Protein AF-A0A9N9RZ96-F1 (afdb_monomer_lite)

Secondary structure (DSSP, 8-state):
-PPPPEEEEEEEE--TTS-HHHHHHHHHHHTTSS-HHHHHHHHHHHHHTT-GGGTTGGGT--SHHHHHHTS--SPEEEEEE-SSEEEEEEE---SGGGHHHHHHHHTT-SEEEEEEE-STTHHHHHHSTT-HHHHHHHHHHHHT--EEEEEEE-GGGSSSTT-HHHHHHHHHHHHHHHHHHT--GGGSEEEE--TTT-TTTSS--TT-TT---EEEEETTEEEEESSHHHHHHTPPPP---SSSPP-EE-S-EEEETTTEEEEBS---TT-EEEEETTTEEEEEEEEEETTEEES---TT---EEEESS--TTT--TT-EEEESSSS----EEEEEEEEEE-S-SS-EETT--PEEEETTEEEEEEEEEEEEEE-TTT--EEEES-SEE-TT-EEEEEEEESS------TTT-TTTSEEEEEETTEEEEEEEEEEEEEPP-----------------------------------------PPPPP---SSSTTHHHHS-HHHH-TTTPPPP-B-GGGEEEEEEEEE-SSEEEEEEEETTTTEEEEEEEEPS--HHHHHHHHHHHHHTTT-TTBPPEEEEEE-TTT--EEEEEE---PPPHHHHHHH--HHHHHHHHHHHHHHHHHHHHTTEE----SGGGEEEETTTTEEEE--GGG-EE--TT----SS-S-GGG--HHHHTT-----THHHHHHHHHHHHHHHTT-SSSS--SSHHHHHHHHHHHH-SHHHHHHHHHHTPPPPGGGGGT----PPPPGGGG--TTTGGG--HHHHHHHHHHS-SSGGGSPPHHHHHTSGGGHHHHTT-PPPP--------

Radius of gyration: 32.18 Å; chains: 1; bounding box: 103×77×94 Å

Sequence (823 aa):
MGKEKVHINIVVIGHVDSGKSTTTGHLIYKCGGIDKRTIEKFEKEAQEMGKGSFKYAWVLDKLKAERERGITIDIALWKFETAKYYVTIIDAPGHRDFIKNMITGTSQADCAVLIVAAGTGEFEAGISKNGQTREHALLAFTLGVKQLIVGVNKMDSTEPPYSESRFEEIKKEVSSYIKKIGYNPAAVAFVPISGWHGDNMLETSSKMPWFKGWAVERKEGKADGKCLIEALDAILPPSRPTDKPLRLPLQDVYKIGGIGTVPVGRVETGMVVVFAPVNLTTEVKSVEMHHEALQEAVPGDNVGFNVKNVSVKELRRGYVAGDTKNNPPKGAADFTAQVIVLNHPGQISNGYTPVLDCHTAHIACKFNEIKEKVDRRSGKSVEDNPKAIKSGDAAIVILVPTKPLCVESFQEFPPLGRFAVRDMRQTVAVGVIKAVSFKDASGGTAGTSNNNNNSNTVGNSYSSLFNNNSNINNSNIIKRRTMTLPSNARVYADVNSHKPREYWDYENYVVDWANQDDYQLVRKLGRGKYSEVFEAINVTNNEKCVVKILKPVKKKKIKREIKILENLRGGTNIITLLAVVKDPVSRTPALIFEHVNNTDFKQLYQTLTDYDIRFYLYELLKALDYCHSMGIMHRDVKPHNVMIDHENRKLRLIDWGLAEFYHPGQEYNVRVASRYFKGPELLVDYQMYDYSLDMWSLGCMLASMIFRKEPFFHGHDNYDQLVRIAKVLGTEELYAYLDKYNIELDPRFNDILSRHSRKRWERFVHSENQHLVSPEALDFLDKLLRYDHCARLTAREAMDHPYFAVIVNGQMPHAVGFKGNNQ

InterPro domains:
  IPR000719 Protein kinase domain [PF00069] (519-804)
  IPR000719 Protein kinase domain [PS50011] (519-804)
  IPR000719 Protein kinase domain [SM00220] (519-804)
  IPR000795 Translational (tr)-type GTP-binding domain [PF00009] (6-237)
  IPR000795 Translational (tr)-type GTP-binding domain [PR00315] (9-22)
  IPR000795 Translational (tr)-type GTP-binding domain [PR00315] (68-76)
  IPR000795 Translational (tr)-type GTP-binding domain [PR00315] (88-98)
  IPR000795 Translational (tr)-type GTP-binding domain [PR00315] (104-115)
  IPR000795 Translational (tr)-type GTP-binding domain [PR00315] (148-157)
  IPR000795 Translational (tr)-type GTP-binding domain [PS51722] (5-242)
  IPR004161 Translation elongation factor EFTu-like, domain 2 [PF03144] (264-320)
  IPR004539 Translation elongation factor EF1A, eukaryotic/archaeal [TIGR00483] (1-438)
  IPR008271 Serine/threonine-protein kinase, active site [PS00108] (632-644)
  IPR009000 Translation protein, beta-barrel domain superfamily [SSF50447] (238-329)
  IPR009001 Translation elongation factor EF1A/initiation factor IF2gamma, C-terminal [SSF50465] (333-436)
  IPR011009 Protein kinase-like domain superfamily [SSF56112] (490-805)
  IPR017441 Protein kinase, ATP binding site [PS00107] (525-548)
  IPR027417 P-loop containing nucleoside triphosphate hydrolase [G3DSA:3.40.50.300] (1-238)
  IPR027417 P-loop containing nucleoside triphosphate hydrolase [SSF52540] (3-261)
  IPR031157 Tr-type G domain, conserved site [PS00301] (61-76)

Foldseek 3Di:
DDPDAAAFEEEEAFAPPLCRQLLVLLLCVVLVQDDPVVLVVLCVVCVVVVNNLCSSSSVFPPDPCCSVVVWDQAWGWTWGDAPHYTYTYTYATNDLLRVLRVLQSLLLGLAYEYRAELADPRNCQQPDLNHCSLVSLLSSVLSPNQHYEYEHEPQCRYVVRVDPVSLVVSLVVVCVRNVVSPHNSLQYWYAYAYSRVGDQAPDHDPSNPVQPWTWHDDPVDIDIDHHPSSSVVVRDRDPFCQPAWDKWFFQAWDQDPPQGIKTKTFFAAQAWKAKPAQRDIWHWHWKAAPNHTDRGGTGSGTIIIGTPPDHSVSDDGQIIITGPVHPHFYWFQKFKKKKAFADDPDWAAFQDWFWKSANRDTFTKGQNFFAFWADPPPRHGPGGRDRTHAHGIITITMIGTPDTHTAAACVRPVRRQWIFTDDPSDGGMIIGTHGTDGDDDDDDDDDDDDDDDDDDDDDDDDDDDDDDDDDDDDDPPPPDLDDFAFDADPPLRCLVVPDDCQLAPLVPDDFDADDPVQKAFDAWPADDPFWTKTWIARNVVRAIKIKTWGHDDDSSLVSRLVSLLVLCAPAQQAWHFPGWHADPPVRTIITITHDAPFDQCVVVLLVDALLLLLLLLLSVLSRLVRSVNNQKAQQADASVQWGAPPVVRGIHGHDSSQMHRRHGPDFAQLPTYDQLQAALCSLLVNGNDDNLSNLSSSLQRLLCSLLVNVRPQDAPDSLSSVLSLCQAQWCPQVVVLCVVRVGDGDCVCVVRNDGHDHDQSCVSDDPSRVSNDDPQSSVLSVLSSGNNSNSHDRSVSSSVRPSNVCVVVVPDDDPPDPPDDDD

pLDDT: mean 84.2, std 17.77, range [22.06, 98.75]

Organism: NCBI:txid315576

Structure (mmCIF, N/CA/C/O backbone):
data_AF-A0A9N9RZ96-F1
#
_entry.id   AF-A0A9N9RZ96-F1
#
loop_
_atom_site.group_PDB
_atom_site.id
_atom_site.type_symbol
_atom_site.label_atom_id
_atom_site.label_alt_id
_atom_site.label_comp_id
_atom_site.label_asym_id
_atom_site.label_entity_id
_atom_site.label_seq_id
_atom_site.pdbx_PDB_ins_code
_atom_site.Cartn_x
_atom_site.Cartn_y
_atom_site.Cartn_z
_atom_site.occupancy
_atom_site.B_iso_or_equiv
_atom_site.auth_seq_id
_atom_site.auth_comp_id
_atom_site.auth_asym_id
_atom_site.auth_atom_id
_atom_site.pdbx_PDB_model_num
ATOM 1 N N . MET A 1 1 ? -38.636 6.011 26.121 1.00 37.31 1 MET A N 1
ATOM 2 C CA . MET A 1 1 ? -37.858 5.880 24.871 1.00 37.31 1 MET A CA 1
ATOM 3 C C . MET A 1 1 ? -36.997 7.125 24.740 1.00 37.31 1 MET A C 1
ATOM 5 O O . MET A 1 1 ? -37.556 8.214 24.712 1.00 37.31 1 MET A O 1
ATOM 9 N N . GLY A 1 2 ? -35.668 6.998 24.807 1.00 45.34 2 GLY A N 1
ATOM 10 C CA . GLY A 1 2 ? -34.775 8.144 24.600 1.00 45.34 2 GLY A CA 1
ATOM 11 C C . GLY A 1 2 ? -34.918 8.664 23.169 1.00 45.34 2 GLY A C 1
ATOM 12 O O . GLY A 1 2 ? -35.131 7.862 22.264 1.00 45.34 2 GLY A O 1
ATOM 13 N N . LYS A 1 3 ? -34.862 9.986 22.967 1.00 50.12 3 LYS A N 1
ATOM 14 C CA . LYS A 1 3 ? -34.848 10.570 21.617 1.00 50.12 3 LYS A CA 1
ATOM 15 C C . LYS A 1 3 ? -33.656 10.003 20.842 1.00 50.12 3 LYS A C 1
ATOM 17 O O . LYS A 1 3 ? -32.540 10.013 21.355 1.00 50.12 3 LYS A O 1
ATOM 22 N N . GLU A 1 4 ? -33.911 9.519 19.634 1.00 73.44 4 GLU A N 1
ATOM 23 C CA . GLU A 1 4 ? -32.893 9.016 18.715 1.00 73.44 4 GLU A CA 1
ATOM 24 C C . GLU A 1 4 ? -31.877 10.133 18.410 1.00 73.44 4 GLU A C 1
ATOM 26 O O . GLU A 1 4 ? -32.260 11.247 18.038 1.00 73.44 4 GLU A O 1
ATOM 31 N N . LYS A 1 5 ? -30.585 9.884 18.671 1.00 82.81 5 LYS A N 1
ATOM 32 C CA . LYS A 1 5 ? -29.517 10.879 18.474 1.00 82.81 5 LYS A CA 1
ATOM 33 C C . LYS A 1 5 ? -29.176 10.984 16.988 1.00 82.81 5 LYS A C 1
ATOM 35 O O . LYS A 1 5 ? -29.120 9.984 16.281 1.00 82.81 5 LYS A O 1
ATOM 40 N N . VAL A 1 6 ? -28.880 12.194 16.520 1.00 84.44 6 VAL A N 1
ATOM 41 C CA . VAL A 1 6 ? -28.515 12.429 15.113 1.00 84.44 6 VAL A CA 1
ATOM 42 C C . VAL A 1 6 ? -27.067 11.985 14.866 1.00 84.44 6 VAL A C 1
ATOM 44 O O . VAL A 1 6 ? -26.202 12.184 15.717 1.00 84.44 6 VAL A O 1
ATOM 47 N N . HIS A 1 7 ? -26.778 11.399 13.702 1.00 82.31 7 HIS A N 1
ATOM 48 C CA . HIS A 1 7 ? -25.416 11.012 13.326 1.00 82.31 7 HIS A CA 1
ATOM 49 C C . HIS A 1 7 ? -24.663 12.156 12.627 1.00 82.31 7 HIS A C 1
ATOM 51 O O . HIS A 1 7 ? -25.173 12.735 11.660 1.00 82.31 7 HIS A O 1
ATOM 57 N N . ILE A 1 8 ? -23.437 12.450 13.073 1.00 86.38 8 ILE A N 1
ATOM 58 C CA . ILE A 1 8 ? -22.544 13.452 12.470 1.00 86.38 8 ILE A CA 1
ATOM 59 C C . ILE A 1 8 ? -21.137 12.896 12.223 1.00 86.38 8 ILE A C 1
ATOM 61 O O . ILE A 1 8 ? -20.602 12.117 13.014 1.00 86.38 8 ILE A O 1
ATOM 65 N N . ASN A 1 9 ? -20.519 13.346 11.133 1.00 84.75 9 ASN A N 1
ATOM 66 C CA . ASN A 1 9 ? -19.147 13.011 10.763 1.00 84.75 9 ASN A CA 1
ATOM 67 C C . ASN A 1 9 ? -18.212 14.183 11.079 1.00 84.75 9 ASN A C 1
ATOM 69 O O . ASN A 1 9 ? -18.444 15.310 10.636 1.00 84.75 9 ASN A O 1
ATOM 73 N N . ILE A 1 10 ? -17.131 13.928 11.810 1.00 90.69 10 ILE A N 1
ATOM 74 C CA . ILE A 1 10 ? -16.175 14.958 12.228 1.00 90.69 10 ILE A CA 1
ATOM 75 C C . ILE A 1 10 ? -14.785 14.594 11.741 1.00 90.69 10 ILE A C 1
ATOM 77 O O . ILE A 1 10 ? -14.321 13.488 11.988 1.00 90.69 10 ILE A O 1
ATOM 81 N N . VAL A 1 11 ? -14.092 15.533 11.100 1.00 91.19 11 VAL A N 1
ATOM 82 C CA . VAL A 1 11 ? -12.687 15.351 10.714 1.00 91.19 11 VAL A CA 1
ATOM 83 C C . VAL A 1 11 ? -11.757 16.152 11.611 1.00 91.19 11 VAL A C 1
ATOM 85 O O . VAL A 1 11 ? -11.972 17.345 11.830 1.00 91.19 11 VAL A O 1
ATOM 88 N N . VAL A 1 12 ? -10.707 15.511 12.120 1.00 93.00 12 VAL A N 1
ATOM 89 C CA . VAL A 1 12 ? -9.688 16.168 12.947 1.00 93.00 12 VAL A CA 1
ATOM 90 C C . VAL A 1 12 ? -8.495 16.524 12.076 1.00 93.00 12 VAL A C 1
ATOM 92 O O . VAL A 1 12 ? -7.891 15.665 11.439 1.00 93.00 12 VAL A O 1
ATOM 95 N N . ILE A 1 13 ? -8.166 17.811 12.022 1.00 93.75 13 ILE A N 1
ATOM 96 C CA . ILE A 1 13 ? -7.173 18.375 11.106 1.00 93.75 13 ILE A CA 1
ATOM 97 C C . ILE A 1 13 ? -6.188 19.278 11.852 1.00 93.75 13 ILE A C 1
ATOM 99 O O . ILE A 1 13 ? -6.473 19.782 12.931 1.00 93.75 13 ILE A O 1
ATOM 103 N N . GLY A 1 14 ? -4.998 19.484 11.289 1.00 91.06 14 GLY A N 1
ATOM 104 C CA . GLY A 1 14 ? -3.945 20.299 11.918 1.00 91.06 14 GLY A CA 1
ATOM 105 C C . GLY A 1 14 ? -2.531 19.837 11.572 1.00 91.06 14 GLY A C 1
ATOM 106 O O . GLY A 1 14 ? -2.356 18.768 10.979 1.00 91.06 14 GLY A O 1
ATOM 107 N N . HIS A 1 15 ? -1.528 20.643 11.927 1.00 90.00 15 HIS A N 1
ATOM 108 C CA . HIS A 1 15 ? -0.119 20.369 11.624 1.00 90.00 15 HIS A CA 1
ATOM 109 C C . HIS A 1 15 ? 0.390 19.043 12.215 1.00 90.00 15 HIS A C 1
ATOM 111 O O . HIS A 1 15 ? -0.211 18.489 13.139 1.00 90.00 15 HIS A O 1
ATOM 117 N N . VAL A 1 16 ? 1.480 18.499 11.665 1.00 85.06 16 VAL A N 1
ATOM 118 C CA . VAL A 1 16 ? 2.241 17.422 12.322 1.00 85.06 16 VAL A CA 1
ATOM 119 C C . VAL A 1 16 ? 2.609 17.874 13.741 1.00 85.06 16 VAL A C 1
ATOM 121 O O . VAL A 1 16 ? 2.807 19.060 13.984 1.00 85.06 16 VAL A O 1
ATOM 124 N N . ASP A 1 17 ? 2.560 16.939 14.686 1.00 84.56 17 ASP A N 1
ATOM 125 C CA . ASP A 1 17 ? 2.824 17.156 16.115 1.00 84.56 17 ASP A CA 1
ATOM 126 C C . ASP A 1 17 ? 1.888 18.119 16.859 1.00 84.56 17 ASP A C 1
ATOM 128 O O . ASP A 1 17 ? 2.054 18.311 18.061 1.00 84.56 17 ASP A O 1
ATOM 132 N N . SER A 1 18 ? 0.813 18.622 16.232 1.00 90.75 18 SER A N 1
ATOM 133 C CA . SER A 1 18 ? -0.186 19.440 16.942 1.00 90.75 18 SER A CA 1
ATOM 134 C C . SER A 1 18 ? -1.001 18.665 17.989 1.00 90.75 18 SER A C 1
ATOM 136 O O . SER A 1 18 ? -1.739 19.256 18.774 1.00 90.75 18 SER A O 1
ATOM 138 N N . GLY A 1 19 ? -0.863 17.336 18.023 1.00 90.00 19 GLY A N 1
ATOM 139 C CA . GLY A 1 19 ? -1.519 16.455 18.990 1.00 90.00 19 GLY A CA 1
ATOM 140 C C . GLY A 1 19 ? -2.906 15.956 18.574 1.00 90.00 19 GLY A C 1
ATOM 141 O O . GLY A 1 19 ? -3.655 15.521 19.440 1.00 90.00 19 GLY A O 1
ATOM 142 N N . LYS A 1 20 ? -3.250 15.982 17.275 1.00 90.69 20 LYS A N 1
ATOM 143 C CA . LYS A 1 20 ? -4.533 15.479 16.728 1.00 90.69 20 LYS A CA 1
ATOM 144 C C . LYS A 1 20 ? -4.932 14.103 17.265 1.00 90.69 20 LYS A C 1
ATOM 146 O O . LYS A 1 20 ? -5.999 13.967 17.862 1.00 90.69 20 LYS A O 1
ATOM 151 N N . SER A 1 21 ? -4.063 13.109 17.087 1.00 88.19 21 SER A N 1
ATOM 152 C CA . SER A 1 21 ? -4.356 11.723 17.453 1.00 88.19 21 SER A CA 1
ATOM 153 C C . SER A 1 21 ? -4.413 11.533 18.969 1.00 88.19 21 SER A C 1
ATOM 155 O O . SER A 1 21 ? -5.262 10.803 19.465 1.00 88.19 21 SER A O 1
ATOM 157 N N . THR A 1 22 ? -3.588 12.259 19.729 1.00 89.62 22 THR A N 1
ATOM 158 C CA . THR A 1 22 ? -3.653 12.270 21.199 1.00 89.62 22 THR A CA 1
ATOM 159 C C . THR A 1 22 ? -4.991 12.822 21.690 1.00 89.62 22 THR A C 1
ATOM 161 O O . THR A 1 22 ? -5.667 12.171 22.480 1.00 89.62 22 THR A O 1
ATOM 164 N N . THR A 1 23 ? -5.404 13.987 21.184 1.00 90.94 23 THR A N 1
ATOM 165 C CA . THR A 1 23 ? -6.684 14.628 21.520 1.00 90.94 23 THR A CA 1
ATOM 166 C C . THR A 1 23 ? -7.866 13.726 21.161 1.00 90.94 23 THR A C 1
ATOM 168 O O . THR A 1 23 ? -8.771 13.531 21.969 1.00 90.94 23 THR A O 1
ATOM 171 N N . THR A 1 24 ? -7.833 13.124 19.973 1.00 89.50 24 THR A N 1
ATOM 172 C CA . THR A 1 24 ? -8.891 12.240 19.471 1.00 89.50 24 THR A CA 1
ATOM 173 C C . THR A 1 24 ? -8.975 10.938 20.269 1.00 89.50 24 THR A C 1
ATOM 175 O O . THR A 1 24 ? -10.058 10.551 20.701 1.00 89.50 24 THR A O 1
ATOM 178 N N . GLY A 1 25 ? -7.841 10.287 20.541 1.00 87.44 25 GLY A N 1
ATOM 179 C CA . GLY A 1 25 ? -7.793 9.068 21.346 1.00 87.44 25 GLY A CA 1
ATOM 180 C C . GLY A 1 25 ? -8.259 9.297 22.784 1.00 87.44 25 GLY A C 1
ATOM 181 O O . GLY A 1 25 ? -8.967 8.459 23.341 1.00 87.44 25 GLY A O 1
ATOM 182 N N . HIS A 1 26 ? -7.940 10.459 23.363 1.00 87.69 26 HIS A N 1
ATOM 183 C CA . HIS A 1 26 ? -8.426 10.839 24.689 1.00 87.69 26 HIS A CA 1
ATOM 184 C C . HIS A 1 26 ? -9.953 11.027 24.693 1.00 87.69 26 HIS A C 1
ATOM 186 O O . HIS A 1 26 ? -10.625 10.491 25.575 1.00 87.69 26 HIS A O 1
ATOM 192 N N . LEU A 1 27 ? -10.522 11.723 23.696 1.00 87.00 27 LEU A N 1
ATOM 193 C CA . LEU A 1 27 ? -11.981 11.868 23.564 1.00 87.00 27 LEU A CA 1
ATOM 194 C C . LEU A 1 27 ? -12.676 10.510 23.483 1.00 87.00 27 LEU A C 1
ATOM 196 O O . LEU A 1 27 ? -13.616 10.269 24.236 1.00 87.00 27 LEU A O 1
ATOM 200 N N . ILE A 1 28 ? -12.188 9.615 22.621 1.00 85.38 28 ILE A N 1
ATOM 201 C CA . ILE A 1 28 ? -12.777 8.282 22.438 1.00 85.38 28 ILE A CA 1
ATOM 202 C C . ILE A 1 28 ? -12.729 7.487 23.745 1.00 85.38 28 ILE A C 1
ATOM 204 O O . ILE A 1 28 ? -13.731 6.885 24.128 1.00 85.38 28 ILE A O 1
ATOM 208 N N . TYR A 1 29 ? -11.594 7.513 24.450 1.00 82.94 29 TYR A N 1
ATOM 209 C CA . TYR A 1 29 ? -11.457 6.836 25.737 1.00 82.94 29 TYR A CA 1
ATOM 210 C C . TYR A 1 29 ? -12.488 7.332 26.751 1.00 82.94 29 TYR A C 1
ATOM 212 O O . TYR A 1 29 ? -13.222 6.547 27.348 1.00 82.94 29 TYR A O 1
ATOM 220 N N . LYS A 1 30 ? -12.553 8.651 26.941 1.00 80.50 30 LYS A N 1
ATOM 221 C CA . LYS A 1 30 ? -13.395 9.259 27.973 1.00 80.50 30 LYS A CA 1
ATOM 222 C C . LYS A 1 30 ? -14.884 9.185 27.652 1.00 80.50 30 LYS A C 1
ATOM 224 O O . LYS A 1 30 ? -15.681 9.091 28.576 1.00 80.50 30 LYS A O 1
ATOM 229 N N . CYS A 1 31 ? -15.252 9.165 26.373 1.00 79.75 31 CYS A N 1
ATOM 230 C CA . CYS A 1 31 ? -16.637 8.996 25.934 1.00 79.75 31 CYS A CA 1
ATOM 231 C C . CYS A 1 31 ? -17.066 7.517 25.852 1.00 79.75 31 CYS A C 1
ATOM 233 O O . CYS A 1 31 ? -18.106 7.218 25.274 1.00 79.75 31 CYS A O 1
ATOM 235 N N . GLY A 1 32 ? -16.272 6.585 26.398 1.00 69.06 32 GLY A N 1
ATOM 236 C CA . GLY A 1 32 ? -16.632 5.166 26.486 1.00 69.06 32 GLY A CA 1
ATOM 237 C C . GLY A 1 32 ? -16.564 4.399 25.163 1.00 69.06 32 GLY A C 1
ATOM 238 O O . GLY A 1 32 ? -17.077 3.288 25.084 1.00 69.06 32 GLY A O 1
ATOM 239 N N . GLY A 1 33 ? -15.920 4.952 24.130 1.00 67.69 33 GLY A N 1
ATOM 240 C CA . GLY A 1 33 ? -15.777 4.289 22.829 1.00 67.69 33 GLY A CA 1
ATOM 241 C C . GLY A 1 33 ? -14.786 3.118 22.830 1.00 67.69 33 GLY A C 1
ATOM 242 O O . GLY A 1 33 ? -14.727 2.372 21.854 1.00 67.69 33 GLY A O 1
ATOM 243 N N . ILE A 1 34 ? -13.991 2.957 23.898 1.00 71.38 34 ILE A N 1
ATOM 244 C CA . ILE A 1 34 ? -13.001 1.881 24.068 1.00 71.38 34 ILE A CA 1
ATOM 245 C C . ILE A 1 34 ? -13.025 1.372 25.508 1.00 71.38 34 ILE A C 1
ATOM 247 O O . ILE A 1 34 ? -13.044 2.157 26.456 1.00 71.38 34 ILE A O 1
ATOM 251 N N . ASP A 1 35 ? -12.977 0.049 25.669 1.00 73.62 35 ASP A N 1
ATOM 252 C CA . ASP A 1 35 ? -12.912 -0.588 26.977 1.00 73.62 35 ASP A CA 1
ATOM 253 C C . ASP A 1 35 ? -11.555 -0.354 27.668 1.00 73.62 35 ASP A C 1
ATOM 255 O O . ASP A 1 35 ? -10.492 -0.270 27.045 1.00 73.62 35 ASP A O 1
ATOM 259 N N . LYS A 1 36 ? -11.585 -0.279 29.000 1.00 73.62 36 LYS A N 1
ATOM 260 C CA . LYS A 1 36 ? -10.412 0.047 29.821 1.00 73.62 36 LYS A CA 1
ATOM 261 C C . LYS A 1 36 ? -9.241 -0.933 29.624 1.00 73.62 36 LYS A C 1
ATOM 263 O O . LYS A 1 36 ? -8.088 -0.509 29.599 1.00 73.62 36 LYS A O 1
ATOM 268 N N . ARG A 1 37 ? -9.529 -2.222 29.408 1.00 77.44 37 ARG A N 1
ATOM 269 C CA . ARG A 1 37 ? -8.522 -3.283 29.232 1.00 77.44 37 ARG A CA 1
ATOM 270 C C . ARG A 1 37 ? -7.747 -3.118 27.921 1.00 77.44 37 ARG A C 1
ATOM 272 O O . ARG A 1 37 ? -6.540 -3.356 27.880 1.00 77.44 37 ARG A O 1
ATOM 279 N N . THR A 1 38 ? -8.419 -2.690 26.856 1.00 73.06 38 THR A N 1
ATOM 280 C CA . THR A 1 38 ? -7.786 -2.401 25.563 1.00 73.06 38 THR A CA 1
ATOM 281 C C . THR A 1 38 ? -6.798 -1.234 25.656 1.00 73.06 38 THR A C 1
ATOM 283 O O . THR A 1 38 ? -5.728 -1.290 25.049 1.00 73.06 38 THR A O 1
ATOM 286 N N . ILE A 1 39 ? -7.090 -0.209 26.460 1.00 72.94 39 ILE A N 1
ATOM 287 C CA . ILE A 1 39 ? -6.170 0.923 26.661 1.00 72.94 39 ILE A CA 1
ATOM 288 C C . ILE A 1 39 ? -4.969 0.549 27.520 1.00 72.94 39 ILE A C 1
ATOM 290 O O . ILE A 1 39 ? -3.851 0.898 27.151 1.00 72.94 39 ILE A O 1
ATOM 294 N N . GLU A 1 40 ? -5.165 -0.213 28.595 1.00 77.12 40 GLU A N 1
ATOM 295 C CA . GLU A 1 40 ? -4.058 -0.722 29.419 1.00 77.12 40 GLU A CA 1
ATOM 296 C C . GLU A 1 40 ? -3.083 -1.568 28.582 1.00 77.12 40 GLU A C 1
ATOM 298 O O . GLU A 1 40 ? -1.862 -1.462 28.722 1.00 77.12 40 GLU A O 1
ATOM 303 N N . LYS A 1 41 ? -3.611 -2.353 27.634 1.00 79.50 41 LYS A N 1
ATOM 304 C CA . LYS A 1 41 ? -2.796 -3.086 26.659 1.00 79.50 41 LYS A CA 1
ATOM 305 C C . LYS A 1 41 ? -1.980 -2.145 25.765 1.00 79.50 41 LYS A C 1
ATOM 307 O O . LYS A 1 41 ? -0.783 -2.369 25.600 1.00 79.50 41 LYS A O 1
ATOM 312 N N . PHE A 1 42 ? -2.594 -1.112 25.186 1.00 75.56 42 PHE A N 1
ATOM 313 C CA . PHE A 1 42 ? -1.879 -0.170 24.315 1.00 75.56 42 PHE A CA 1
ATOM 314 C C . PHE A 1 42 ? -0.869 0.697 25.068 1.00 75.56 42 PHE A C 1
ATOM 316 O O . PHE A 1 42 ? 0.182 1.011 24.516 1.00 75.56 42 PHE A O 1
ATOM 323 N N . GLU A 1 43 ? -1.144 1.044 26.324 1.00 72.56 43 GLU A N 1
ATOM 324 C CA . GLU A 1 43 ? -0.203 1.753 27.191 1.00 72.56 43 GLU A CA 1
ATOM 325 C C . GLU A 1 43 ? 1.047 0.905 27.450 1.00 72.56 43 GLU A C 1
ATOM 327 O O . GLU A 1 43 ? 2.165 1.392 27.267 1.00 72.56 43 GLU A O 1
ATOM 332 N N . LYS A 1 44 ? 0.865 -0.388 27.752 1.00 77.50 44 LYS A N 1
ATOM 333 C CA . LYS A 1 44 ? 1.974 -1.333 27.915 1.00 77.50 44 LYS A CA 1
ATOM 334 C C . LYS A 1 44 ? 2.787 -1.499 26.625 1.00 77.50 44 LYS A C 1
ATOM 336 O O . LYS A 1 44 ? 4.008 -1.374 26.661 1.00 77.50 44 LYS A O 1
ATOM 341 N N . GLU A 1 45 ? 2.128 -1.704 25.481 1.00 73.50 45 GLU A N 1
ATOM 342 C CA . GLU A 1 45 ? 2.806 -1.829 24.177 1.00 73.50 45 GLU A CA 1
ATOM 343 C C . GLU A 1 45 ? 3.587 -0.552 23.797 1.00 73.50 45 GLU A C 1
ATOM 345 O O . GLU A 1 45 ? 4.708 -0.630 23.287 1.00 73.50 45 GLU A O 1
ATOM 350 N N . ALA A 1 46 ? 3.024 0.633 24.058 1.00 70.38 46 ALA A N 1
ATOM 351 C CA . ALA A 1 46 ? 3.683 1.908 23.783 1.00 70.38 46 ALA A CA 1
ATOM 352 C C . ALA A 1 46 ? 4.914 2.123 24.680 1.00 70.38 46 ALA A C 1
ATOM 354 O O . ALA A 1 46 ? 5.936 2.641 24.217 1.00 70.38 46 ALA A O 1
ATOM 355 N N . GLN A 1 47 ? 4.838 1.703 25.946 1.00 73.81 47 GLN A N 1
ATOM 356 C CA . GLN A 1 47 ? 5.943 1.787 26.900 1.00 73.81 47 GLN A CA 1
ATOM 357 C C . GLN A 1 47 ? 7.082 0.819 26.549 1.00 73.81 47 GLN A C 1
ATOM 359 O O . GLN A 1 47 ? 8.241 1.232 26.546 1.00 73.81 47 GLN A O 1
ATOM 364 N N . GLU A 1 48 ? 6.766 -0.421 26.161 1.00 74.44 48 GLU A N 1
ATOM 365 C CA . GLU A 1 48 ? 7.746 -1.420 25.698 1.00 74.44 48 GLU A CA 1
ATOM 366 C C . GLU A 1 48 ? 8.512 -0.963 24.442 1.00 74.44 48 GLU A C 1
ATOM 368 O O . GLU A 1 48 ? 9.670 -1.328 24.247 1.00 74.44 48 GLU A O 1
ATOM 373 N N . MET A 1 49 ? 7.900 -0.118 23.606 1.00 60.62 49 MET A N 1
ATOM 374 C CA . MET A 1 49 ? 8.535 0.473 22.420 1.00 60.62 49 MET A CA 1
ATOM 375 C C . MET A 1 49 ? 9.244 1.815 22.683 1.00 60.62 49 MET A C 1
ATOM 377 O O . MET A 1 49 ? 9.638 2.491 21.731 1.00 60.62 49 MET A O 1
ATOM 381 N N . GLY A 1 50 ? 9.398 2.227 23.947 1.00 66.00 50 GLY A N 1
ATOM 382 C CA . GLY A 1 50 ? 10.063 3.483 24.319 1.00 66.00 50 GLY A CA 1
ATOM 383 C C . GLY A 1 50 ? 9.273 4.748 23.952 1.00 66.00 50 GLY A C 1
ATOM 384 O O . GLY A 1 50 ? 9.838 5.837 23.912 1.00 66.00 50 GLY A O 1
ATOM 385 N N . LYS A 1 51 ? 7.968 4.620 23.675 1.00 63.97 51 LYS A N 1
ATOM 386 C CA . LYS A 1 51 ? 7.063 5.700 23.238 1.00 63.97 51 LYS A CA 1
ATOM 387 C C . LYS A 1 51 ? 5.881 5.887 24.194 1.00 63.97 51 LYS A C 1
ATOM 389 O O . LYS A 1 51 ? 4.750 6.107 23.763 1.00 63.97 51 LYS A O 1
ATOM 394 N N . GLY A 1 52 ? 6.133 5.826 25.503 1.00 59.66 52 GLY A N 1
ATOM 395 C CA . GLY A 1 52 ? 5.091 5.934 26.537 1.00 59.66 52 GLY A CA 1
ATOM 396 C C . GLY A 1 52 ? 4.242 7.216 26.460 1.00 59.66 52 GLY A C 1
ATOM 397 O O . GLY A 1 52 ? 3.068 7.199 26.824 1.00 59.66 52 GLY A O 1
ATOM 398 N N . SER A 1 53 ? 4.780 8.305 25.897 1.00 61.09 53 SER A N 1
ATOM 399 C CA . SER A 1 53 ? 4.068 9.572 25.658 1.00 61.09 53 SER A CA 1
ATOM 400 C C . SER A 1 53 ? 3.000 9.520 24.548 1.00 61.09 53 SER A C 1
ATOM 402 O O . SER A 1 53 ? 2.353 10.527 24.278 1.00 61.09 53 SER A O 1
ATOM 404 N N . PHE A 1 54 ? 2.777 8.368 23.902 1.00 62.47 54 PHE A N 1
ATOM 405 C CA . PHE A 1 54 ? 1.853 8.224 22.766 1.00 62.47 54 PHE A CA 1
ATOM 406 C C . PHE A 1 54 ? 0.640 7.325 23.043 1.00 62.47 54 PHE A C 1
ATOM 408 O O . PHE A 1 54 ? -0.081 6.980 22.107 1.00 62.47 54 PHE A O 1
ATOM 415 N N . LYS A 1 55 ? 0.363 6.959 24.302 1.00 73.00 55 LYS A N 1
ATOM 416 C CA . LYS A 1 55 ? -0.683 5.970 24.642 1.00 73.00 55 LYS A CA 1
ATOM 417 C C . LYS A 1 55 ? -2.060 6.238 24.016 1.00 73.00 55 LYS A C 1
ATOM 419 O O . LYS A 1 55 ? -2.712 5.309 23.554 1.00 73.00 55 LYS A O 1
ATOM 424 N N . TYR A 1 56 ? -2.479 7.504 23.933 1.00 75.94 56 TYR A N 1
ATOM 425 C CA . TYR A 1 56 ? -3.752 7.875 23.306 1.00 75.94 56 TYR A CA 1
ATOM 426 C C . TYR A 1 56 ? -3.677 7.927 21.776 1.00 75.94 56 TYR A C 1
ATOM 428 O O . TYR A 1 56 ? -4.652 7.592 21.119 1.00 75.94 56 TYR A O 1
ATOM 436 N N . ALA A 1 57 ? -2.533 8.279 21.183 1.00 71.06 57 ALA A N 1
ATOM 437 C CA . ALA A 1 57 ? -2.364 8.236 19.727 1.00 71.06 57 ALA A CA 1
ATOM 438 C C . ALA A 1 57 ? -2.364 6.789 19.195 1.00 71.06 57 ALA A C 1
ATOM 440 O O . ALA A 1 57 ? -2.920 6.505 18.137 1.00 71.06 57 ALA A O 1
ATOM 441 N N . TRP A 1 58 ? -1.842 5.846 19.985 1.00 73.25 58 TRP A N 1
ATOM 442 C CA . TRP A 1 58 ? -1.804 4.412 19.669 1.00 73.25 58 TRP A CA 1
ATOM 443 C C . TRP A 1 58 ? -3.171 3.747 19.504 1.00 73.25 58 TRP A C 1
ATOM 445 O O . TRP A 1 58 ? -3.275 2.713 18.840 1.00 73.25 58 TRP A O 1
ATOM 455 N N . VAL A 1 59 ? -4.210 4.347 20.086 1.00 70.44 59 VAL A N 1
ATOM 456 C CA . VAL A 1 59 ? -5.604 3.960 19.856 1.00 70.44 59 VAL A CA 1
ATOM 457 C C . VAL A 1 59 ? -5.961 4.074 18.370 1.00 70.44 59 VAL A C 1
ATOM 459 O O . VAL A 1 59 ? -6.660 3.218 17.828 1.00 70.44 59 VAL A O 1
ATOM 462 N N . LEU A 1 60 ? -5.475 5.123 17.709 1.00 66.62 60 LEU A N 1
ATOM 463 C CA . LEU A 1 60 ? -5.826 5.468 16.333 1.00 66.62 60 LEU A CA 1
ATOM 464 C C . LEU A 1 60 ? -4.836 4.871 15.333 1.00 66.62 60 LEU A C 1
ATOM 466 O O . LEU A 1 60 ? -5.255 4.352 14.298 1.00 66.62 60 LEU A O 1
ATOM 470 N N . ASP A 1 61 ? -3.550 4.862 15.685 1.00 69.19 61 ASP A N 1
ATOM 471 C CA . ASP A 1 61 ? -2.467 4.365 14.840 1.00 69.19 61 ASP A CA 1
ATOM 472 C C . ASP A 1 61 ? -2.476 2.827 14.780 1.00 69.19 61 ASP A C 1
ATOM 474 O O . ASP A 1 61 ? -1.922 2.126 15.638 1.00 69.19 61 ASP A O 1
ATOM 478 N N . LYS A 1 62 ? -3.114 2.263 13.749 1.00 65.06 62 LYS A N 1
ATOM 479 C CA . LYS A 1 62 ? -3.190 0.804 13.532 1.00 65.06 62 LYS A CA 1
ATOM 480 C C . LYS A 1 62 ? -2.052 0.286 12.652 1.00 65.06 62 LYS A C 1
ATOM 482 O O . LYS A 1 62 ? -1.712 -0.901 12.725 1.00 65.06 62 LYS A O 1
ATOM 487 N N . LEU A 1 63 ? -1.441 1.132 11.819 1.00 55.56 63 LEU A N 1
ATOM 488 C CA . LEU A 1 63 ? -0.378 0.707 10.911 1.00 55.56 63 LEU A CA 1
ATOM 489 C C . LEU A 1 63 ? 0.979 0.662 11.621 1.00 55.56 63 LEU A C 1
ATOM 491 O O . LEU A 1 63 ? 1.362 1.559 12.367 1.00 55.56 63 LEU A O 1
ATOM 495 N N . LYS A 1 64 ? 1.785 -0.364 11.312 1.00 49.25 64 LYS A N 1
ATOM 496 C CA . LYS A 1 64 ? 3.150 -0.495 11.860 1.00 49.25 64 LYS A CA 1
ATOM 497 C C . LYS A 1 64 ? 4.009 0.741 11.549 1.00 49.25 64 LYS A C 1
ATOM 499 O O . LYS A 1 64 ? 4.755 1.190 12.406 1.00 49.25 64 LYS A O 1
ATOM 504 N N . ALA A 1 65 ? 3.865 1.296 10.344 1.00 52.59 65 ALA A N 1
ATOM 505 C CA . ALA A 1 65 ? 4.593 2.489 9.922 1.00 52.59 65 ALA A CA 1
ATOM 506 C C . ALA A 1 65 ? 4.158 3.758 10.680 1.00 52.59 65 ALA A C 1
ATOM 508 O O . ALA A 1 65 ? 4.999 4.628 10.885 1.00 52.59 65 ALA A O 1
ATOM 509 N N . GLU A 1 66 ? 2.896 3.845 11.123 1.00 63.41 66 GLU A N 1
ATOM 510 C CA . GLU A 1 66 ? 2.411 4.941 11.978 1.00 63.41 66 GLU A CA 1
ATOM 511 C C . GLU A 1 66 ? 3.060 4.848 13.357 1.00 63.41 66 GLU A C 1
ATOM 513 O O . GLU A 1 66 ? 3.729 5.781 13.793 1.00 63.41 66 GLU A O 1
ATOM 518 N N . ARG A 1 67 ? 3.001 3.661 13.980 1.00 67.75 67 ARG A N 1
ATOM 519 C CA . ARG A 1 67 ? 3.586 3.402 15.307 1.00 67.75 67 ARG A CA 1
ATOM 520 C C . ARG A 1 67 ? 5.109 3.573 15.335 1.00 67.75 67 ARG A C 1
ATOM 522 O O . ARG A 1 67 ? 5.660 4.154 16.271 1.00 67.75 67 ARG A O 1
ATOM 529 N N . GLU A 1 68 ? 5.813 3.113 14.299 1.00 63.78 68 GLU A N 1
ATOM 530 C CA . GLU A 1 68 ? 7.274 3.247 14.180 1.00 63.78 68 GLU A CA 1
ATOM 531 C C . GLU A 1 68 ? 7.707 4.702 13.977 1.00 63.78 68 GLU A C 1
ATOM 533 O O . GLU A 1 68 ? 8.664 5.145 14.610 1.00 63.78 68 GLU A O 1
ATOM 538 N N . ARG A 1 69 ? 6.987 5.471 13.154 1.00 65.38 69 ARG A N 1
ATOM 539 C CA . ARG A 1 69 ? 7.356 6.859 12.829 1.00 65.38 69 ARG A CA 1
ATOM 540 C C . ARG A 1 69 ? 6.746 7.903 13.764 1.00 65.38 69 ARG A C 1
ATOM 542 O O . ARG A 1 69 ? 7.251 9.013 13.799 1.00 65.38 69 ARG A O 1
ATOM 549 N N . GLY A 1 70 ? 5.715 7.551 14.535 1.00 64.38 70 GLY A N 1
ATOM 550 C CA . GLY A 1 70 ? 4.982 8.486 15.397 1.00 64.38 70 GLY A CA 1
ATOM 551 C C . GLY A 1 70 ? 4.137 9.505 14.624 1.00 64.38 70 GLY A C 1
ATOM 552 O O . GLY A 1 70 ? 3.886 10.587 15.138 1.00 64.38 70 GLY A O 1
ATOM 553 N N . ILE A 1 71 ? 3.739 9.187 13.386 1.00 73.25 71 ILE A N 1
ATOM 554 C CA . ILE A 1 71 ? 2.908 10.054 12.538 1.00 73.25 71 ILE A CA 1
ATOM 555 C C . ILE A 1 71 ? 1.734 9.257 11.971 1.00 73.25 71 ILE A C 1
ATOM 557 O O . ILE A 1 71 ? 1.928 8.138 11.502 1.00 73.25 71 ILE A O 1
ATOM 561 N N . THR A 1 72 ? 0.548 9.857 11.933 1.00 65.69 72 THR A N 1
ATOM 562 C CA . THR A 1 72 ? -0.645 9.292 11.284 1.00 65.69 72 THR A CA 1
ATOM 563 C C . THR A 1 72 ? -0.454 9.256 9.761 1.00 65.69 72 THR A C 1
ATOM 565 O O . THR A 1 72 ? -0.021 10.251 9.163 1.00 65.69 72 THR A O 1
ATOM 568 N N . ILE A 1 73 ? -0.764 8.126 9.122 1.00 55.94 73 ILE A N 1
ATOM 569 C CA . ILE A 1 73 ? -0.537 7.858 7.692 1.00 55.94 73 ILE A CA 1
ATOM 570 C C . ILE A 1 73 ? -1.868 7.662 6.964 1.00 55.94 73 ILE A C 1
ATOM 572 O O . ILE A 1 73 ? -2.054 8.220 5.878 1.00 55.94 73 ILE A O 1
ATOM 576 N N . ASP A 1 74 ? -2.779 6.875 7.529 1.00 60.44 74 ASP A N 1
ATOM 577 C CA . ASP A 1 74 ? -4.091 6.576 6.956 1.00 60.44 74 ASP A CA 1
ATOM 578 C C . ASP A 1 74 ? -5.223 7.101 7.843 1.00 60.44 74 ASP A C 1
ATOM 580 O O . ASP A 1 74 ? -5.003 7.513 8.979 1.00 60.44 74 ASP A O 1
ATOM 584 N N . ILE A 1 75 ? -6.439 7.140 7.304 1.00 63.75 75 ILE A N 1
ATOM 585 C CA . ILE A 1 75 ? -7.604 7.581 8.072 1.00 63.75 75 ILE A CA 1
ATOM 586 C C . ILE A 1 75 ? -8.016 6.488 9.054 1.00 63.75 75 ILE A C 1
ATOM 588 O O . ILE A 1 75 ? -8.265 5.348 8.659 1.00 63.75 75 ILE A O 1
ATOM 592 N N . ALA A 1 76 ? -8.189 6.861 10.320 1.00 64.69 76 ALA A N 1
ATOM 593 C CA . ALA A 1 76 ? -8.852 6.022 11.306 1.00 64.69 76 ALA A CA 1
ATOM 594 C C . ALA A 1 76 ? -10.296 6.500 11.518 1.00 64.69 76 ALA A C 1
ATOM 596 O O . ALA A 1 76 ? -10.528 7.672 11.817 1.00 64.69 76 ALA A O 1
ATOM 597 N N . LEU A 1 77 ? -11.255 5.580 11.378 1.00 69.25 77 LEU A N 1
ATOM 598 C CA . LEU A 1 77 ? -12.667 5.810 11.686 1.00 69.25 77 LEU A CA 1
ATOM 599 C C . LEU A 1 77 ? -12.990 5.225 13.058 1.00 69.25 77 LEU A C 1
ATOM 601 O O . LEU A 1 77 ? -12.792 4.028 13.285 1.00 69.25 77 LEU A O 1
ATOM 605 N N . TRP A 1 78 ? -13.505 6.065 13.949 1.00 77.19 78 TRP A N 1
ATOM 606 C CA . TRP A 1 78 ? -13.935 5.667 15.287 1.00 77.19 78 TRP A CA 1
ATOM 607 C C . TRP A 1 78 ? -15.266 6.303 15.645 1.00 77.19 78 TRP A C 1
ATOM 609 O O . TRP A 1 78 ? -15.666 7.301 15.051 1.00 77.19 78 TRP A O 1
ATOM 619 N N . LYS A 1 79 ? -15.949 5.715 16.625 1.00 79.94 79 LYS A N 1
ATOM 620 C CA . LYS A 1 79 ? -17.250 6.184 17.085 1.00 79.94 79 LYS A CA 1
ATOM 621 C C . LYS A 1 79 ? -17.239 6.491 18.566 1.00 79.94 79 LYS A C 1
ATOM 623 O O . LYS A 1 79 ? -16.606 5.780 19.342 1.00 79.94 79 LYS A O 1
ATOM 628 N N . PHE A 1 80 ? -17.971 7.529 18.931 1.00 84.19 80 PHE A N 1
ATOM 629 C CA . PHE A 1 80 ? -18.351 7.806 20.306 1.00 84.19 80 PHE A CA 1
ATOM 630 C C . PHE A 1 80 ? -19.668 8.581 20.329 1.00 84.19 80 PHE A C 1
ATOM 632 O O . PHE A 1 80 ? -20.151 9.061 19.301 1.00 84.19 80 PHE A O 1
ATOM 639 N N . GLU A 1 81 ? -20.258 8.686 21.511 1.00 86.25 81 GLU A N 1
ATOM 640 C CA . GLU A 1 81 ? -21.503 9.411 21.715 1.00 86.25 81 GLU A CA 1
ATOM 641 C C . GLU A 1 81 ? -21.262 10.692 22.501 1.00 86.25 81 GLU A C 1
ATOM 643 O O . GLU A 1 81 ? -20.492 10.713 23.461 1.00 86.25 81 GLU A O 1
ATOM 648 N N . THR A 1 82 ? -21.967 11.751 22.117 1.00 88.69 82 THR A N 1
ATOM 649 C CA . THR A 1 82 ? -22.126 12.956 22.934 1.00 88.69 82 THR A CA 1
ATOM 650 C C . THR A 1 82 ? -23.526 12.979 23.550 1.00 88.69 82 THR A C 1
ATOM 652 O O . THR A 1 82 ? -24.298 12.016 23.420 1.00 88.69 82 THR A O 1
ATOM 655 N N . ALA A 1 83 ? -23.890 14.074 24.223 1.00 87.31 83 ALA A N 1
ATOM 656 C CA . ALA A 1 83 ? -25.243 14.217 24.747 1.00 87.31 83 ALA A CA 1
ATOM 657 C C . ALA A 1 83 ? -26.288 14.254 23.615 1.00 87.31 83 ALA A C 1
ATOM 659 O O . ALA A 1 83 ? -27.375 13.696 23.775 1.00 87.31 83 ALA A O 1
ATOM 660 N N . LYS A 1 84 ? -25.960 14.867 22.465 1.00 89.25 84 LYS A N 1
ATOM 661 C CA . LYS A 1 84 ? -26.902 15.062 21.346 1.00 89.25 84 LYS A CA 1
ATOM 662 C C . LYS A 1 84 ? -26.658 14.184 20.120 1.00 89.25 84 LYS A C 1
ATOM 664 O O . LYS A 1 84 ? -27.606 13.954 19.367 1.00 89.25 84 LYS A O 1
ATOM 669 N N . TYR A 1 85 ? -25.432 13.714 19.900 1.00 89.38 85 TYR A N 1
ATOM 670 C CA . TYR A 1 85 ? -25.037 13.119 18.626 1.00 89.38 85 TYR A CA 1
ATOM 671 C C . TYR A 1 85 ? -24.376 11.747 18.769 1.00 89.38 85 TYR A C 1
ATOM 673 O O . TYR A 1 85 ? -23.644 11.477 19.723 1.00 89.38 85 TYR A O 1
ATOM 681 N N . TYR A 1 86 ? -24.588 10.907 17.756 1.00 86.50 86 TYR A N 1
ATOM 682 C CA . TYR A 1 86 ? -23.657 9.839 17.408 1.00 86.50 86 TYR A CA 1
ATOM 683 C C . TYR A 1 86 ? -22.557 10.435 16.536 1.00 86.50 86 TYR A C 1
ATOM 685 O O . TYR A 1 86 ? -22.836 10.972 15.464 1.00 86.50 86 TYR A O 1
ATOM 693 N N . VAL A 1 87 ? -21.308 10.355 16.986 1.00 87.25 87 VAL A N 1
ATOM 694 C CA . VAL A 1 87 ? -20.176 10.964 16.287 1.00 87.25 87 VAL A CA 1
ATOM 695 C C . VAL A 1 87 ? -19.316 9.880 15.663 1.00 87.25 87 VAL A C 1
ATOM 697 O O . VAL A 1 87 ? -18.768 9.034 16.369 1.00 87.25 87 VAL A O 1
ATOM 700 N N . THR A 1 88 ? -19.141 9.947 14.344 1.00 83.25 88 THR A N 1
ATOM 701 C CA . THR A 1 88 ? -18.040 9.261 13.661 1.00 83.25 88 THR A CA 1
ATOM 702 C C . THR A 1 88 ? -16.888 10.241 13.490 1.00 83.25 88 THR A C 1
ATOM 704 O O . THR A 1 88 ? -17.017 11.252 12.799 1.00 83.25 88 THR A O 1
ATOM 707 N N . ILE A 1 89 ? -15.754 9.949 14.122 1.00 85.81 89 ILE A N 1
ATOM 708 C CA . ILE A 1 89 ? -14.543 10.759 14.035 1.00 85.81 89 ILE A CA 1
ATOM 709 C C . ILE A 1 89 ? -13.571 10.171 13.015 1.00 85.81 89 ILE A C 1
ATOM 711 O O . ILE A 1 89 ? -13.327 8.964 12.974 1.00 85.81 89 ILE A O 1
ATOM 715 N N . ILE A 1 90 ? -13.043 11.060 12.186 1.00 83.50 90 ILE A N 1
ATOM 716 C CA . ILE A 1 90 ? -12.135 10.806 11.077 1.00 83.50 90 ILE A CA 1
ATOM 717 C C . ILE A 1 90 ? -10.804 11.457 11.461 1.00 83.50 90 ILE A C 1
ATOM 719 O O . ILE A 1 90 ? -10.646 12.674 11.323 1.00 83.50 90 ILE A O 1
ATOM 723 N N . ASP A 1 91 ? -9.855 10.674 11.977 1.00 80.69 91 ASP A N 1
ATOM 724 C CA . ASP A 1 91 ? -8.514 11.202 12.262 1.00 80.69 91 ASP A CA 1
ATOM 725 C C . ASP A 1 91 ? -7.742 11.330 10.946 1.00 80.69 91 ASP A C 1
ATOM 727 O O . ASP A 1 91 ? -7.494 10.332 10.262 1.00 80.69 91 ASP A O 1
ATOM 731 N N . ALA A 1 92 ? -7.428 12.565 10.546 1.00 78.19 92 ALA A N 1
ATOM 732 C CA . ALA A 1 92 ? -6.772 12.838 9.276 1.00 78.19 92 ALA A CA 1
ATOM 733 C C . ALA A 1 92 ? -5.262 13.050 9.464 1.00 78.19 92 ALA A C 1
ATOM 735 O O . ALA A 1 92 ? -4.825 13.735 10.400 1.00 78.19 92 ALA A O 1
ATOM 736 N N . PRO A 1 93 ? -4.431 12.527 8.545 1.00 77.94 93 PRO A N 1
ATOM 737 C CA . PRO A 1 93 ? -2.993 12.613 8.695 1.00 77.94 93 PRO A CA 1
ATOM 738 C C . PRO A 1 93 ? -2.497 14.053 8.599 1.00 77.94 93 PRO A C 1
ATOM 740 O O . PRO A 1 93 ? -2.942 14.845 7.771 1.00 77.94 93 PRO A O 1
ATOM 743 N N . GLY A 1 94 ? -1.527 14.377 9.457 1.00 69.69 94 GLY A N 1
ATOM 744 C CA . GLY A 1 94 ? -0.881 15.685 9.465 1.00 69.69 94 GLY A CA 1
ATOM 745 C C . GLY A 1 94 ? 0.090 15.875 8.306 1.00 69.69 94 GLY A C 1
ATOM 746 O O . GLY A 1 94 ? 0.203 16.968 7.786 1.00 69.69 94 GLY A O 1
ATOM 747 N N . HIS A 1 95 ? 0.815 14.826 7.912 1.00 76.56 95 HIS A N 1
ATOM 748 C CA . HIS A 1 95 ? 2.012 14.940 7.076 1.00 76.56 95 HIS A CA 1
ATOM 749 C C . HIS A 1 95 ? 1.713 15.223 5.588 1.00 76.56 95 HIS A C 1
ATOM 751 O O . HIS A 1 95 ? 0.771 14.679 5.012 1.00 76.56 95 HIS A O 1
ATOM 757 N N . ARG A 1 96 ? 2.580 16.009 4.923 1.00 68.62 96 ARG A N 1
ATOM 758 C CA . ARG A 1 96 ? 2.393 16.480 3.528 1.00 68.62 96 ARG A CA 1
ATOM 759 C C . ARG A 1 96 ? 2.195 15.342 2.519 1.00 68.62 96 ARG A C 1
ATOM 761 O O . ARG A 1 96 ? 1.343 15.419 1.631 1.00 68.62 96 ARG A O 1
ATOM 768 N N . ASP A 1 97 ? 2.957 14.262 2.685 1.00 65.12 97 ASP A N 1
ATOM 769 C CA . ASP A 1 97 ? 2.884 13.084 1.809 1.00 65.12 97 ASP A CA 1
ATOM 770 C C . ASP A 1 97 ? 1.515 12.367 1.871 1.00 65.12 97 ASP A C 1
ATOM 772 O O . ASP A 1 97 ? 1.172 11.622 0.950 1.00 65.12 97 ASP A O 1
ATOM 776 N N . PHE A 1 98 ? 0.706 12.611 2.911 1.00 68.62 98 PHE A N 1
ATOM 777 C CA . PHE A 1 98 ? -0.560 11.911 3.164 1.00 68.62 98 PHE A CA 1
ATOM 778 C C . PHE A 1 98 ? -1.806 12.803 3.054 1.00 68.62 98 PHE A C 1
ATOM 780 O O . PHE A 1 98 ? -2.914 12.335 3.299 1.00 68.62 98 PHE A O 1
ATOM 787 N N . ILE A 1 99 ? -1.672 14.042 2.561 1.00 70.25 99 ILE A N 1
ATOM 788 C CA . ILE A 1 99 ? -2.801 14.967 2.314 1.00 70.25 99 ILE A CA 1
ATOM 789 C C . ILE A 1 99 ? -3.895 14.351 1.425 1.00 70.25 99 ILE A C 1
ATOM 791 O O . ILE A 1 99 ? -5.068 14.670 1.575 1.00 70.25 99 ILE A O 1
ATOM 795 N N . LYS A 1 100 ? -3.544 13.413 0.533 1.00 68.56 100 LYS A N 1
ATOM 796 C CA . LYS A 1 100 ? -4.533 12.709 -0.306 1.00 68.56 100 LYS A CA 1
ATOM 797 C C . LYS A 1 100 ? -5.567 11.960 0.549 1.00 68.56 100 LYS A C 1
ATOM 799 O O . LYS A 1 100 ? -6.744 11.932 0.216 1.00 68.56 100 LYS A O 1
ATOM 804 N N . ASN A 1 101 ? -5.115 11.379 1.664 1.00 70.44 101 ASN A N 1
ATOM 805 C CA . ASN A 1 101 ? -5.966 10.638 2.581 1.00 70.44 101 ASN A CA 1
ATOM 806 C C . ASN A 1 101 ? -6.824 11.642 3.360 1.00 70.44 101 ASN A C 1
ATOM 808 O O . ASN A 1 101 ? -8.037 11.483 3.402 1.00 70.44 101 ASN A O 1
ATOM 812 N N . MET A 1 102 ? -6.233 12.745 3.839 1.00 77.06 102 MET A N 1
ATOM 813 C CA . MET A 1 102 ? -6.975 13.848 4.466 1.00 77.06 102 MET A CA 1
ATOM 814 C C . MET A 1 102 ? -8.129 14.348 3.580 1.00 77.06 102 MET A C 1
ATOM 816 O O . MET A 1 102 ? -9.257 14.407 4.057 1.00 77.06 102 MET A O 1
ATOM 820 N N . ILE A 1 103 ? -7.896 14.602 2.286 1.00 70.88 103 ILE A N 1
ATOM 821 C CA . ILE A 1 103 ? -8.939 15.047 1.341 1.00 70.88 103 ILE A CA 1
ATOM 822 C C . ILE A 1 103 ? -10.118 14.066 1.302 1.00 70.88 103 ILE A C 1
ATOM 824 O O . ILE A 1 103 ? -11.273 14.484 1.379 1.00 70.88 103 ILE A O 1
ATOM 828 N N . THR A 1 104 ? -9.840 12.762 1.238 1.00 69.69 104 THR A N 1
ATOM 829 C CA . THR A 1 104 ? -10.901 11.745 1.188 1.00 69.69 104 THR A CA 1
ATOM 830 C C . THR A 1 104 ? -11.687 11.589 2.486 1.00 69.69 104 THR A C 1
ATOM 832 O O . THR A 1 104 ? -12.845 11.182 2.438 1.00 69.69 104 THR A O 1
ATOM 835 N N . GLY A 1 105 ? -11.089 11.921 3.632 1.00 70.31 105 GLY A N 1
ATOM 836 C CA . GLY A 1 105 ? -11.782 11.927 4.923 1.00 70.31 105 GLY A CA 1
ATOM 837 C C . GLY A 1 105 ? -12.579 13.210 5.132 1.00 70.31 105 GLY A C 1
ATOM 838 O O . GLY A 1 105 ? -13.728 13.185 5.558 1.00 70.31 105 GLY A O 1
ATOM 839 N N . THR A 1 106 ? -11.997 14.350 4.764 1.00 77.12 106 THR A N 1
ATOM 840 C CA . THR A 1 106 ? -12.638 15.662 4.874 1.00 77.12 106 THR A CA 1
ATOM 841 C C . THR A 1 106 ? -13.841 15.813 3.940 1.00 77.12 106 THR A C 1
ATOM 843 O O . THR A 1 106 ? -14.787 16.506 4.300 1.00 77.12 106 THR A O 1
ATOM 846 N N . SER A 1 107 ? -13.866 15.141 2.783 1.00 69.38 107 SER A N 1
ATOM 847 C CA . SER A 1 107 ? -15.019 15.169 1.866 1.00 69.38 107 SER A CA 1
ATOM 848 C C . SER A 1 107 ? -16.304 14.560 2.446 1.00 69.38 107 SER A C 1
ATOM 850 O O . SER A 1 107 ? -17.382 14.801 1.909 1.00 69.38 107 SER A O 1
ATOM 852 N N . GLN A 1 108 ? -16.200 13.805 3.543 1.00 68.62 108 GLN A N 1
ATOM 853 C CA . GLN A 1 108 ? -17.321 13.149 4.225 1.00 68.62 108 GLN A CA 1
ATOM 854 C C . GLN A 1 108 ? -17.735 13.859 5.520 1.00 68.62 108 GLN A C 1
ATOM 856 O O . GLN A 1 108 ? -18.700 13.450 6.166 1.00 68.62 108 GLN A O 1
ATOM 861 N N . ALA A 1 109 ? -16.992 14.890 5.927 1.00 82.69 109 ALA A N 1
ATOM 862 C CA . ALA A 1 109 ? -17.154 15.526 7.223 1.00 82.69 109 ALA A CA 1
ATOM 863 C C . ALA A 1 109 ? -18.241 16.608 7.211 1.00 82.69 109 ALA A C 1
ATOM 865 O O . ALA A 1 109 ? -18.308 17.446 6.313 1.00 82.69 109 ALA A O 1
ATOM 866 N N . ASP A 1 110 ? -19.047 16.628 8.268 1.00 85.94 110 ASP A N 1
ATOM 867 C CA . ASP A 1 110 ? -20.051 17.657 8.540 1.00 85.94 110 ASP A CA 1
ATOM 868 C C . ASP A 1 110 ? -19.431 18.854 9.290 1.00 85.94 110 ASP A C 1
ATOM 870 O O . ASP A 1 110 ? -19.840 20.007 9.114 1.00 85.94 110 ASP A O 1
ATOM 874 N N . CYS A 1 111 ? -18.405 18.583 10.105 1.00 92.38 111 CYS A N 1
ATOM 875 C CA . CYS A 1 111 ? -17.632 19.570 10.854 1.00 92.38 111 CYS A CA 1
ATOM 876 C C . CYS A 1 111 ? -16.137 19.207 10.877 1.00 92.38 111 CYS A C 1
ATOM 878 O O . CYS A 1 111 ? -15.768 18.032 10.854 1.00 92.38 111 CYS A O 1
ATOM 880 N N . ALA A 1 112 ? -15.269 20.219 10.929 1.00 94.94 112 ALA A N 1
ATOM 881 C CA . ALA A 1 112 ? -13.834 20.049 11.126 1.00 94.94 112 ALA A CA 1
ATOM 882 C C . ALA A 1 112 ? -13.411 20.536 12.517 1.00 94.94 112 ALA A C 1
ATOM 884 O O . ALA A 1 112 ? -13.807 21.618 12.954 1.00 94.94 112 ALA A O 1
ATOM 885 N N . VAL A 1 113 ? -12.544 19.771 13.179 1.00 96.56 113 VAL A N 1
ATOM 886 C CA . VAL A 1 113 ? -11.855 20.168 14.410 1.00 96.56 113 VAL A CA 1
ATOM 887 C C . VAL A 1 113 ? -10.398 20.456 14.064 1.00 96.56 113 VAL A C 1
ATOM 889 O O . VAL A 1 113 ? -9.627 19.547 13.761 1.00 96.56 113 VAL A O 1
ATOM 892 N N . LEU A 1 114 ? -10.020 21.732 14.081 1.00 96.44 114 LEU A N 1
ATOM 893 C CA . LEU A 1 114 ? -8.663 22.193 13.810 1.00 96.44 114 LEU A CA 1
ATOM 894 C C . LEU A 1 114 ? -7.853 22.246 15.106 1.00 96.44 114 LEU A C 1
ATOM 896 O O . LEU A 1 114 ? -8.070 23.114 15.948 1.00 96.44 114 LEU A O 1
ATOM 900 N N . ILE A 1 115 ? -6.895 21.333 15.241 1.00 96.81 115 ILE A N 1
ATOM 901 C CA . ILE A 1 115 ? -5.986 21.257 16.382 1.00 96.81 115 ILE A CA 1
ATOM 902 C C . ILE A 1 115 ? -4.724 22.072 16.097 1.00 96.81 115 ILE A C 1
ATOM 904 O O . ILE A 1 115 ? -3.958 21.758 15.176 1.00 96.81 115 ILE A O 1
ATOM 908 N N . VAL A 1 116 ? -4.499 23.095 16.919 1.00 96.19 116 VAL A N 1
ATOM 909 C CA . VAL A 1 116 ? -3.388 24.049 16.816 1.00 96.19 116 VAL A CA 1
ATOM 910 C C . VAL A 1 116 ? -2.540 23.947 18.079 1.00 96.19 116 VAL A C 1
ATOM 912 O O . VAL A 1 116 ? -3.074 24.115 19.165 1.00 96.19 116 VAL A O 1
ATOM 915 N N . ALA A 1 117 ? -1.242 23.670 17.960 1.00 95.88 117 ALA A N 1
ATOM 916 C CA . ALA A 1 117 ? -0.355 23.651 19.123 1.00 95.88 117 ALA A CA 1
ATOM 917 C C . ALA A 1 117 ? -0.078 25.069 19.640 1.00 95.88 117 ALA A C 1
ATOM 919 O O . ALA A 1 117 ? 0.133 25.976 18.838 1.00 95.88 117 ALA A O 1
ATOM 920 N N . ALA A 1 118 ? -0.056 25.232 20.963 1.00 96.25 118 ALA A N 1
ATOM 921 C CA . ALA A 1 118 ? 0.196 26.504 21.634 1.00 96.25 118 ALA A CA 1
ATOM 922 C C . ALA A 1 118 ? 1.667 26.749 22.000 1.00 96.25 118 ALA A C 1
ATOM 924 O O . ALA A 1 118 ? 2.037 27.890 22.293 1.00 96.25 118 ALA A O 1
ATOM 925 N N . GLY A 1 119 ? 2.495 25.698 21.960 1.00 91.88 119 GLY A N 1
ATOM 926 C CA . GLY A 1 119 ? 3.922 25.771 22.263 1.00 91.88 119 GLY A CA 1
ATOM 927 C C . GLY A 1 119 ? 4.655 26.787 21.384 1.00 91.88 119 GLY A C 1
ATOM 928 O O . GLY A 1 119 ? 4.323 26.980 20.207 1.00 91.88 119 GLY A O 1
ATOM 929 N N . THR A 1 120 ? 5.647 27.454 21.968 1.00 86.94 120 THR A N 1
ATOM 930 C CA . THR A 1 120 ? 6.503 28.420 21.271 1.00 86.94 120 THR A CA 1
ATOM 931 C C . THR A 1 120 ? 7.275 27.719 20.149 1.00 86.94 120 THR A C 1
ATOM 933 O O . THR A 1 120 ? 7.878 26.670 20.359 1.00 86.94 120 THR A O 1
ATOM 936 N N . GLY A 1 121 ? 7.233 28.259 18.931 1.00 86.81 121 GLY A N 1
ATOM 937 C CA . GLY A 1 121 ? 7.846 27.671 17.736 1.00 86.81 121 GLY A CA 1
ATOM 938 C C . GLY A 1 121 ? 6.949 26.662 17.009 1.00 86.81 121 GLY A C 1
ATOM 939 O O . GLY A 1 121 ? 6.941 26.630 15.776 1.00 86.81 121 GLY A O 1
ATOM 940 N N . GLU A 1 122 ? 6.147 25.871 17.732 1.00 89.38 122 GLU A N 1
ATOM 941 C CA . GLU A 1 122 ? 5.221 24.904 17.124 1.00 89.38 122 GLU A CA 1
ATOM 942 C C . GLU A 1 122 ? 4.045 25.593 16.413 1.00 89.38 122 GLU A C 1
ATOM 944 O O . GLU A 1 122 ? 3.667 25.213 15.296 1.00 89.38 122 GLU A O 1
ATOM 949 N N . PHE A 1 123 ? 3.476 26.627 17.041 1.00 92.44 123 PHE A N 1
ATOM 950 C CA . PHE A 1 123 ? 2.403 27.428 16.450 1.00 92.44 123 PHE A CA 1
ATOM 951 C C . PHE A 1 123 ? 2.872 28.116 15.161 1.00 92.44 123 PHE A C 1
ATOM 953 O O . PHE A 1 123 ? 2.232 28.001 14.109 1.00 92.44 123 PHE A O 1
ATOM 960 N N . GLU A 1 124 ? 4.027 28.778 15.231 1.00 91.88 124 GLU A N 1
ATOM 961 C CA . GLU A 1 124 ? 4.627 29.537 14.139 1.00 91.88 124 GLU A CA 1
ATOM 962 C C . GLU A 1 124 ? 4.968 28.617 12.956 1.00 91.88 124 GLU A C 1
ATOM 964 O O . GLU A 1 124 ? 4.690 28.957 11.801 1.00 91.88 124 GLU A O 1
ATOM 969 N N . ALA A 1 125 ? 5.484 27.411 13.225 1.00 87.31 125 ALA A N 1
ATOM 970 C CA . ALA A 1 125 ? 5.725 26.394 12.204 1.00 87.31 125 ALA A CA 1
ATOM 971 C C . ALA A 1 125 ? 4.422 25.975 11.499 1.00 87.31 125 ALA A C 1
ATOM 973 O O . ALA A 1 125 ? 4.355 25.967 10.261 1.00 87.31 125 ALA A O 1
ATOM 974 N N . GLY A 1 126 ? 3.366 25.704 12.274 1.00 85.31 126 GLY A N 1
ATOM 975 C CA . GLY A 1 126 ? 2.065 25.269 11.765 1.00 85.31 126 GLY A CA 1
ATOM 976 C C . GLY A 1 126 ? 1.320 26.332 10.953 1.00 85.31 126 GLY A C 1
ATOM 977 O O . GLY A 1 126 ? 0.634 25.988 9.984 1.00 85.31 126 GLY A O 1
ATOM 978 N N . ILE A 1 127 ? 1.468 27.614 11.306 1.00 86.56 127 ILE A N 1
ATOM 979 C CA . ILE A 1 127 ? 0.850 28.747 10.603 1.00 86.56 127 ILE A CA 1
ATOM 980 C C . ILE A 1 127 ? 1.772 29.371 9.541 1.00 86.56 127 ILE A C 1
ATOM 982 O O . ILE A 1 127 ? 1.360 30.282 8.828 1.00 86.56 127 ILE A O 1
ATOM 986 N N . SER A 1 128 ? 3.008 28.901 9.375 1.00 84.00 128 SER A N 1
ATOM 987 C CA . SER A 1 128 ? 3.908 29.396 8.326 1.00 84.00 128 SER A CA 1
ATOM 988 C C . SER A 1 128 ? 3.329 29.185 6.911 1.00 84.00 128 SER A C 1
ATOM 990 O O . SER A 1 128 ? 2.365 28.446 6.708 1.00 84.00 128 SER A O 1
ATOM 992 N N . LYS A 1 129 ? 3.920 29.804 5.873 1.00 73.19 129 LYS A N 1
ATOM 993 C CA . LYS A 1 129 ? 3.520 29.557 4.463 1.00 73.19 129 LYS A CA 1
ATOM 994 C C . LYS A 1 129 ? 3.596 28.073 4.075 1.00 73.19 129 LYS A C 1
ATOM 996 O O . LYS A 1 129 ? 2.857 27.629 3.205 1.00 73.19 129 LYS A O 1
ATOM 1001 N N . ASN A 1 130 ? 4.490 27.346 4.737 1.00 72.12 130 ASN A N 1
ATOM 1002 C CA . ASN A 1 130 ? 4.747 25.925 4.567 1.00 72.12 130 ASN A CA 1
ATOM 1003 C C . ASN A 1 130 ? 3.988 25.056 5.591 1.00 72.12 130 ASN A C 1
ATOM 1005 O O . ASN A 1 130 ? 4.041 23.826 5.515 1.00 72.12 130 ASN A O 1
ATOM 1009 N N . GLY A 1 131 ? 3.298 25.669 6.547 1.00 77.50 131 GLY A N 1
ATOM 1010 C CA . GLY A 1 131 ? 2.582 24.982 7.606 1.00 77.50 131 GLY A CA 1
ATOM 1011 C C . GLY A 1 131 ? 1.268 24.378 7.116 1.00 77.50 131 GLY A C 1
ATOM 1012 O O . GLY A 1 131 ? 0.566 24.939 6.272 1.00 77.50 131 GLY A O 1
ATOM 1013 N N . GLN A 1 132 ? 0.918 23.213 7.658 1.00 83.38 132 GLN A N 1
ATOM 1014 C CA . GLN A 1 132 ? -0.269 22.468 7.219 1.00 83.38 132 GLN A CA 1
ATOM 1015 C C . GLN A 1 132 ? -1.558 22.958 7.875 1.00 83.38 132 GLN A C 1
ATOM 1017 O O . GLN A 1 132 ? -2.625 22.716 7.329 1.00 83.38 132 GLN A O 1
ATOM 1022 N N . THR A 1 133 ? -1.505 23.667 9.010 1.00 85.56 133 THR A N 1
ATOM 1023 C CA . THR A 1 133 ? -2.712 24.229 9.651 1.00 85.56 133 THR A CA 1
ATOM 1024 C C . THR A 1 133 ? -3.483 25.101 8.659 1.00 85.56 133 THR A C 1
ATOM 1026 O O . THR A 1 133 ? -4.708 25.029 8.565 1.00 85.56 133 THR A O 1
ATOM 1029 N N . ARG A 1 134 ? -2.737 25.873 7.859 1.00 82.25 134 ARG A N 1
ATOM 1030 C CA . ARG A 1 134 ? -3.266 26.723 6.795 1.00 82.25 134 ARG A CA 1
ATOM 1031 C C . ARG A 1 134 ? -3.884 25.925 5.650 1.00 82.25 134 ARG A C 1
ATOM 1033 O O . ARG A 1 134 ? -5.043 26.139 5.298 1.00 82.25 134 ARG A O 1
ATOM 1040 N N . GLU A 1 135 ? -3.111 24.989 5.105 1.00 81.50 135 GLU A N 1
ATOM 1041 C CA . GLU A 1 135 ? -3.531 24.128 3.997 1.00 81.50 135 GLU A CA 1
ATOM 1042 C C . GLU A 1 135 ? -4.773 23.306 4.368 1.00 81.50 135 GLU A C 1
ATOM 1044 O O . GLU A 1 135 ? -5.738 23.263 3.610 1.00 81.50 135 GLU A O 1
ATOM 1049 N N . HIS A 1 136 ? -4.807 22.738 5.571 1.00 86.81 136 HIS A N 1
ATOM 1050 C CA . HIS A 1 136 ? -5.908 21.907 6.040 1.00 86.81 136 HIS A CA 1
ATOM 1051 C C . HIS A 1 136 ? -7.216 22.678 6.213 1.00 86.81 136 HIS A C 1
ATOM 1053 O O . HIS A 1 136 ? -8.263 22.211 5.767 1.00 86.81 136 HIS A O 1
ATOM 1059 N N . ALA A 1 137 ? -7.179 23.863 6.832 1.00 87.25 137 ALA A N 1
ATOM 1060 C CA . ALA A 1 137 ? -8.378 24.683 7.003 1.00 87.25 137 ALA A CA 1
ATOM 1061 C C . ALA A 1 137 ? -8.957 25.126 5.647 1.00 87.25 137 ALA A C 1
ATOM 1063 O O . ALA A 1 137 ? -10.177 25.144 5.458 1.00 87.25 137 ALA A O 1
ATOM 1064 N N . LEU A 1 138 ? -8.078 25.443 4.691 1.00 84.06 138 LEU A N 1
ATOM 1065 C CA . LEU A 1 138 ? -8.454 25.798 3.327 1.00 84.06 138 LEU A CA 1
ATOM 1066 C C . LEU A 1 138 ? -9.052 24.610 2.563 1.00 84.06 138 LEU A C 1
ATOM 1068 O O . LEU A 1 138 ? -10.082 24.771 1.907 1.00 84.06 138 LEU A O 1
ATOM 1072 N N . LEU A 1 139 ? -8.441 23.426 2.663 1.00 82.25 139 LEU A N 1
ATOM 1073 C CA . LEU A 1 139 ? -8.961 22.195 2.068 1.00 82.25 139 LEU A CA 1
ATOM 1074 C C . LEU A 1 139 ? -10.323 21.825 2.661 1.00 82.25 139 LEU A C 1
ATOM 1076 O O . LEU A 1 139 ? -11.240 21.532 1.903 1.00 82.25 139 LEU A O 1
ATOM 1080 N N . ALA A 1 140 ? -10.500 21.922 3.980 1.00 86.56 140 ALA A N 1
ATOM 1081 C CA . ALA A 1 140 ? -11.783 21.660 4.630 1.00 86.56 140 ALA A CA 1
ATOM 1082 C C . ALA A 1 140 ? -12.892 22.593 4.138 1.00 86.56 140 ALA A C 1
ATOM 1084 O O . ALA A 1 140 ? -13.959 22.125 3.735 1.00 86.56 140 ALA A O 1
ATOM 1085 N N . PHE A 1 141 ? -12.610 23.896 4.060 1.00 85.00 141 PHE A N 1
ATOM 1086 C CA . PHE A 1 141 ? -13.576 24.861 3.536 1.00 85.00 141 PHE A CA 1
ATOM 1087 C C . PHE A 1 141 ? -13.908 24.577 2.071 1.00 85.00 141 PHE A C 1
ATOM 1089 O O . PHE A 1 141 ? -15.075 24.566 1.676 1.00 85.00 141 PHE A O 1
ATOM 1096 N N . THR A 1 142 ? -12.871 24.299 1.276 1.00 75.69 142 THR A N 1
ATOM 1097 C CA . THR A 1 142 ? -13.008 23.954 -0.138 1.00 75.69 142 THR A CA 1
ATOM 1098 C C . THR A 1 142 ? -13.855 22.710 -0.302 1.00 75.69 142 THR A C 1
ATOM 1100 O O . THR A 1 142 ? -14.734 22.721 -1.137 1.00 75.69 142 THR A O 1
ATOM 1103 N N . LEU A 1 143 ? -13.656 21.656 0.485 1.00 73.62 143 LEU A N 1
ATOM 1104 C CA . LEU A 1 143 ? -14.419 20.411 0.368 1.00 73.62 143 LEU A CA 1
ATOM 1105 C C . LEU A 1 143 ? -15.856 20.541 0.886 1.00 73.62 143 LEU A C 1
ATOM 1107 O O . LEU A 1 143 ? -16.690 19.690 0.588 1.00 73.62 143 LEU A O 1
ATOM 1111 N N . GLY A 1 144 ? -16.193 21.653 1.543 1.00 76.06 144 GLY A N 1
ATOM 1112 C CA . GLY A 1 144 ? -17.561 21.986 1.932 1.00 76.06 144 GLY A CA 1
ATOM 1113 C C . GLY A 1 144 ? -17.850 21.978 3.405 1.00 76.06 144 GLY A C 1
ATOM 1114 O O . GLY A 1 144 ? -19.004 22.197 3.773 1.00 76.06 144 GLY A O 1
ATOM 1115 N N . VAL A 1 145 ? -16.837 21.740 4.224 1.00 86.69 145 VAL A N 1
ATOM 1116 C CA . VAL A 1 145 ? -16.978 21.715 5.668 1.00 86.69 145 VAL A CA 1
ATOM 1117 C C . VAL A 1 145 ? -17.101 23.159 6.142 1.00 86.69 145 VAL A C 1
ATOM 1119 O O . VAL A 1 145 ? -16.119 23.888 6.232 1.00 86.69 145 VAL A O 1
ATOM 1122 N N . LYS A 1 146 ? -18.336 23.617 6.362 1.00 87.62 146 LYS A N 1
ATOM 1123 C CA . LYS A 1 146 ? -18.627 25.015 6.736 1.00 87.62 146 LYS A CA 1
ATOM 1124 C C . LYS A 1 146 ? -18.571 25.262 8.244 1.00 87.62 146 LYS A C 1
ATOM 1126 O O . LYS A 1 146 ? -18.477 26.414 8.660 1.00 87.62 146 LYS A O 1
ATOM 1131 N N . GLN A 1 147 ? -18.641 24.201 9.045 1.00 92.56 147 GLN A N 1
ATOM 1132 C CA . GLN A 1 147 ? -18.585 24.268 10.503 1.00 92.56 147 GLN A CA 1
ATOM 1133 C C . GLN A 1 147 ? -17.181 23.906 10.982 1.00 92.56 147 GLN A C 1
ATOM 1135 O O . GLN A 1 147 ? -16.670 22.836 10.651 1.00 92.56 147 GLN A O 1
ATOM 1140 N N . LEU A 1 148 ? -16.569 24.790 11.769 1.00 95.94 148 LEU A N 1
ATOM 1141 C CA . LEU A 1 148 ? -15.203 24.649 12.265 1.00 95.94 148 LEU A CA 1
ATOM 1142 C C . LEU A 1 148 ? -15.175 24.868 13.781 1.00 95.94 148 LEU A C 1
ATOM 1144 O O . LEU A 1 148 ? -15.802 25.801 14.285 1.00 95.94 148 LEU A O 1
ATOM 1148 N N . ILE A 1 149 ? -14.413 24.034 14.480 1.00 97.56 149 ILE A N 1
ATOM 1149 C CA . ILE A 1 149 ? -14.039 24.193 15.889 1.00 97.56 149 ILE A CA 1
ATOM 1150 C C . ILE A 1 149 ? -12.513 24.255 15.946 1.00 97.56 149 ILE A C 1
ATOM 1152 O O . ILE A 1 149 ? -11.843 23.507 15.235 1.00 97.56 149 ILE A O 1
ATOM 1156 N N . VAL A 1 150 ? -11.950 25.136 16.770 1.00 97.81 150 VAL A N 1
ATOM 1157 C CA . VAL A 1 150 ? -10.500 25.265 16.953 1.00 97.81 150 VAL A CA 1
ATOM 1158 C C . VAL A 1 150 ? -10.130 24.840 18.369 1.00 97.81 150 VAL A C 1
ATOM 1160 O O . VAL A 1 150 ? -10.515 25.487 19.340 1.00 97.81 150 VAL A O 1
ATOM 1163 N N . GLY A 1 151 ? -9.358 23.759 18.480 1.00 97.50 151 GLY A N 1
ATOM 1164 C CA . GLY A 1 151 ? -8.745 23.326 19.733 1.00 97.50 151 GLY A CA 1
ATOM 1165 C C . GLY A 1 151 ? -7.316 23.851 19.824 1.00 97.50 151 GLY A C 1
ATOM 1166 O O . GLY A 1 151 ? -6.442 23.373 19.097 1.00 97.50 151 GLY A O 1
ATOM 1167 N N . VAL A 1 152 ? -7.072 24.822 20.704 1.00 97.69 152 VAL A N 1
ATOM 1168 C CA . VAL A 1 152 ? -5.725 25.330 21.002 1.00 97.69 152 VAL A CA 1
ATOM 1169 C C . VAL A 1 152 ? -5.095 24.381 22.018 1.00 97.69 152 VAL A C 1
ATOM 1171 O O . VAL A 1 152 ? -5.396 24.432 23.204 1.00 97.69 152 VAL A O 1
ATOM 1174 N N . ASN A 1 153 ? -4.308 23.438 21.514 1.00 97.00 153 ASN A N 1
ATOM 1175 C CA . ASN A 1 153 ? -3.780 22.286 22.229 1.00 97.00 153 ASN A CA 1
ATOM 1176 C C . ASN A 1 153 ? -2.390 22.545 22.818 1.00 97.00 153 ASN A C 1
ATOM 1178 O O . ASN A 1 153 ? -1.692 23.463 22.395 1.00 97.00 153 ASN A O 1
ATOM 1182 N N . LYS A 1 154 ? -1.958 21.684 23.744 1.00 96.06 154 LYS A N 1
ATOM 1183 C CA . LYS A 1 154 ? -0.691 21.808 24.485 1.00 96.06 154 LYS A CA 1
ATOM 1184 C C . LYS A 1 154 ? -0.598 23.096 25.314 1.00 96.06 154 LYS A C 1
ATOM 1186 O O . LYS A 1 154 ? 0.475 23.683 25.433 1.00 96.06 154 LYS A O 1
ATOM 1191 N N . MET A 1 155 ? -1.714 23.546 25.895 1.00 97.19 155 MET A N 1
ATOM 1192 C CA . MET A 1 155 ? -1.716 24.699 26.810 1.00 97.19 155 MET A CA 1
ATOM 1193 C C . MET A 1 155 ? -0.821 24.481 28.036 1.00 97.19 155 MET A C 1
ATOM 1195 O O . MET A 1 155 ? -0.284 25.433 28.584 1.00 97.19 155 MET A O 1
ATOM 1199 N N . ASP A 1 156 ? -0.606 23.231 28.436 1.00 94.25 156 ASP A N 1
ATOM 1200 C CA . ASP A 1 156 ? 0.360 22.840 29.467 1.00 94.25 156 ASP A CA 1
ATOM 1201 C C . ASP A 1 156 ? 1.816 23.195 29.126 1.00 94.25 156 ASP A C 1
ATOM 1203 O O . ASP A 1 156 ? 2.622 23.383 30.031 1.00 94.25 156 ASP A O 1
ATOM 1207 N N . SER A 1 157 ? 2.136 23.311 27.836 1.00 93.38 157 SER A N 1
ATOM 1208 C CA . SER A 1 157 ? 3.484 23.546 27.313 1.00 93.38 157 SER A CA 1
ATOM 1209 C C . SER A 1 157 ? 3.719 25.007 26.897 1.00 93.38 157 SER A C 1
ATOM 1211 O O . SER A 1 157 ? 4.712 25.307 26.238 1.00 93.38 157 SER A O 1
ATOM 1213 N N . THR A 1 158 ? 2.798 25.926 27.209 1.00 94.88 158 THR A N 1
ATOM 1214 C CA . THR A 1 158 ? 3.028 27.362 26.983 1.00 94.88 158 THR A CA 1
ATOM 1215 C C . THR A 1 158 ? 4.036 27.903 27.995 1.00 94.88 158 THR A C 1
ATOM 1217 O O . THR A 1 158 ? 4.264 27.301 29.041 1.00 94.88 158 THR A O 1
ATOM 1220 N N . GLU A 1 159 ? 4.606 29.075 27.724 1.00 90.44 159 GLU A N 1
ATOM 1221 C CA . GLU A 1 159 ? 5.525 29.752 28.643 1.00 90.44 159 GLU A CA 1
ATOM 1222 C C . GLU A 1 159 ? 4.929 31.107 29.073 1.00 90.44 159 GLU A C 1
ATOM 1224 O O . GLU A 1 159 ? 4.855 32.023 28.251 1.00 90.44 159 GLU A O 1
ATOM 1229 N N . PRO A 1 160 ? 4.461 31.260 30.331 1.00 93.06 160 PRO A N 1
ATOM 1230 C CA . PRO A 1 160 ? 4.294 30.221 31.360 1.00 93.06 160 PRO A CA 1
ATOM 1231 C C . PRO A 1 160 ? 3.178 29.207 31.012 1.00 93.06 160 PRO A C 1
ATOM 1233 O O . PRO A 1 160 ? 2.337 29.507 30.158 1.00 93.06 160 PRO A O 1
ATOM 1236 N N . PRO A 1 161 ? 3.125 28.022 31.657 1.00 94.31 161 PRO A N 1
ATOM 1237 C CA . PRO A 1 161 ? 2.076 27.027 31.413 1.00 94.31 161 PRO A CA 1
ATOM 1238 C C . PRO A 1 161 ? 0.665 27.591 31.609 1.00 94.31 161 PRO A C 1
ATOM 1240 O O . PRO A 1 161 ? 0.409 28.318 32.567 1.00 94.31 161 PRO A O 1
ATOM 1243 N N . TYR A 1 162 ? -0.259 27.219 30.721 1.00 95.75 162 TYR A N 1
ATOM 1244 C CA . TYR A 1 162 ? -1.660 27.659 30.687 1.00 95.75 162 TYR A CA 1
ATOM 1245 C C . TYR A 1 162 ? -1.843 29.183 30.540 1.00 95.75 162 TYR A C 1
ATOM 1247 O O . TYR A 1 162 ? -2.744 29.773 31.141 1.00 95.75 162 TYR A O 1
ATOM 1255 N N . SER A 1 163 ? -1.002 29.824 29.722 1.00 96.88 163 SER A N 1
ATOM 1256 C CA . SER A 1 163 ? -0.987 31.280 29.524 1.00 96.88 163 SER A CA 1
ATOM 1257 C C . SER A 1 163 ? -2.191 31.809 28.727 1.00 96.88 163 SER A C 1
ATOM 1259 O O . SER A 1 163 ? -2.399 31.445 27.567 1.00 96.88 163 SER A O 1
ATOM 1261 N N . GLU A 1 164 ? -2.945 32.739 29.326 1.00 96.88 164 GLU A N 1
ATOM 1262 C CA . GLU A 1 164 ? -4.052 33.462 28.679 1.00 96.88 164 GLU A CA 1
ATOM 1263 C C . GLU A 1 164 ? -3.575 34.326 27.505 1.00 96.88 164 GLU A C 1
ATOM 1265 O O . GLU A 1 164 ? -4.188 34.328 26.436 1.00 96.88 164 GLU A O 1
ATOM 1270 N N . SER A 1 165 ? -2.452 35.032 27.675 1.00 96.69 165 SER A N 1
ATOM 1271 C CA . SER A 1 165 ? -1.930 35.939 26.648 1.00 96.69 165 SER A CA 1
ATOM 1272 C C . SER A 1 165 ? -1.558 35.187 25.371 1.00 96.69 165 SER A C 1
ATOM 1274 O O . SER A 1 165 ? -1.894 35.637 24.274 1.00 96.69 165 SER A O 1
ATOM 1276 N N . ARG A 1 166 ? -0.946 34.003 25.511 1.00 96.00 166 ARG A N 1
ATOM 1277 C CA . ARG A 1 166 ? -0.603 33.130 24.382 1.00 96.00 166 ARG A CA 1
ATOM 1278 C C . ARG A 1 166 ? -1.849 32.583 23.686 1.00 96.00 166 ARG A C 1
ATOM 1280 O O . ARG A 1 166 ? -1.893 32.520 22.459 1.00 96.00 166 ARG A O 1
ATOM 1287 N N . PHE A 1 167 ? -2.881 32.214 24.443 1.00 97.50 167 PHE A N 1
ATOM 1288 C CA . PHE A 1 167 ? -4.147 31.770 23.860 1.00 97.50 167 PHE A CA 1
ATOM 1289 C C . PHE A 1 167 ? -4.820 32.876 23.033 1.00 97.50 167 PHE A C 1
ATOM 1291 O O . PHE A 1 167 ? -5.225 32.624 21.895 1.00 97.50 167 PHE A O 1
ATOM 1298 N N . GLU A 1 168 ? -4.915 34.098 23.563 1.00 97.12 168 GLU A N 1
ATOM 1299 C CA . GLU A 1 168 ? -5.543 35.218 22.850 1.00 97.12 168 GLU A CA 1
ATOM 1300 C C . GLU A 1 168 ? -4.740 35.652 21.611 1.00 97.12 168 GLU A C 1
ATOM 1302 O O . GLU A 1 168 ? -5.331 35.990 20.580 1.00 97.12 168 GLU A O 1
ATOM 1307 N N . GLU A 1 169 ? -3.407 35.564 21.653 1.00 95.94 169 GLU A N 1
ATOM 1308 C CA . GLU A 1 169 ? -2.541 35.739 20.480 1.00 95.94 169 GLU A CA 1
ATOM 1309 C C . GLU A 1 169 ? -2.898 34.738 19.366 1.00 95.94 169 GLU A C 1
ATOM 1311 O O . GLU A 1 169 ? -3.262 35.137 18.253 1.00 95.94 169 GLU A O 1
ATOM 1316 N N . ILE A 1 170 ? -2.877 33.437 19.681 1.00 96.12 170 ILE A N 1
ATOM 1317 C CA . ILE A 1 170 ? -3.189 32.358 18.733 1.00 96.12 170 ILE A CA 1
ATOM 1318 C C . ILE A 1 170 ? -4.605 32.522 18.178 1.00 96.12 170 ILE A C 1
ATOM 1320 O O . ILE A 1 170 ? -4.825 32.445 16.965 1.00 96.12 170 ILE A O 1
ATOM 1324 N N . LYS A 1 171 ? -5.582 32.786 19.050 1.00 96.25 171 LYS A N 1
ATOM 1325 C CA . LYS A 1 171 ? -6.982 33.005 18.674 1.00 96.25 171 LYS A CA 1
ATOM 1326 C C . LYS A 1 171 ? -7.120 34.166 17.697 1.00 96.25 171 LYS A C 1
ATOM 1328 O O . LYS A 1 171 ? -7.825 34.025 16.694 1.00 96.25 171 LYS A O 1
ATOM 1333 N N . LYS A 1 172 ? -6.430 35.286 17.927 1.00 95.88 172 LYS A N 1
ATOM 1334 C CA . LYS A 1 172 ? -6.439 36.452 17.033 1.00 95.88 172 LYS A CA 1
ATOM 1335 C C . LYS A 1 172 ? -5.849 36.124 15.661 1.00 95.88 172 LYS A C 1
ATOM 1337 O O . LYS A 1 172 ? -6.460 36.445 14.635 1.00 95.88 172 LYS A O 1
ATOM 1342 N N . GLU A 1 173 ? -4.693 35.467 15.620 1.00 94.00 173 GLU A N 1
ATOM 1343 C CA . GLU A 1 173 ? -4.030 35.106 14.365 1.00 94.00 173 GLU A CA 1
ATOM 1344 C C . GLU A 1 173 ? -4.831 34.091 13.545 1.00 94.00 173 GLU A C 1
ATOM 1346 O O . GLU A 1 173 ? -5.086 34.303 12.351 1.00 94.00 173 GLU A O 1
ATOM 1351 N N . VAL A 1 174 ? -5.284 33.012 14.187 1.00 94.62 174 VAL A N 1
ATOM 1352 C CA . VAL A 1 174 ? -6.088 31.971 13.540 1.00 94.62 174 VAL A CA 1
ATOM 1353 C C . VAL A 1 174 ? -7.420 32.554 13.066 1.00 94.62 174 VAL A C 1
ATOM 1355 O O . VAL A 1 174 ? -7.807 32.296 11.927 1.00 94.62 174 VAL A O 1
ATOM 1358 N N . SER A 1 175 ? -8.072 33.419 13.854 1.00 94.88 175 SER A N 1
ATOM 1359 C CA . SER A 1 175 ? -9.303 34.123 13.451 1.00 94.88 175 SER A CA 1
ATOM 1360 C C . SER A 1 175 ? -9.110 34.966 12.189 1.00 94.88 175 SER A C 1
ATOM 1362 O O . SER A 1 175 ? -9.920 34.904 11.261 1.00 94.88 175 SER A O 1
ATOM 1364 N N . SER A 1 176 ? -8.017 35.731 12.115 1.00 92.88 176 SER A N 1
ATOM 1365 C CA . SER A 1 176 ? -7.669 36.513 10.921 1.00 92.88 176 SER A CA 1
ATOM 1366 C C . SER A 1 176 ? -7.475 35.615 9.697 1.00 92.88 176 SER A C 1
ATOM 1368 O O . SER A 1 176 ? -7.912 35.944 8.590 1.00 92.88 176 SER A O 1
ATOM 1370 N N . TYR A 1 177 ? -6.859 34.449 9.891 1.00 88.69 177 TYR A N 1
ATOM 1371 C CA . TYR A 1 177 ? -6.583 33.512 8.813 1.00 88.69 177 TYR A CA 1
ATOM 1372 C C . TYR A 1 177 ? -7.839 32.790 8.300 1.00 88.69 177 TYR A C 1
ATOM 1374 O O . TYR A 1 177 ? -8.106 32.812 7.096 1.00 88.69 177 TYR A O 1
ATOM 1382 N N . ILE A 1 178 ? -8.657 32.211 9.183 1.00 92.31 178 ILE A N 1
ATOM 1383 C CA . ILE A 1 178 ? -9.887 31.507 8.779 1.00 92.31 178 ILE A CA 1
ATOM 1384 C C . ILE A 1 178 ? -10.899 32.464 8.129 1.00 92.31 178 ILE A C 1
ATOM 1386 O O . ILE A 1 178 ? -11.594 32.071 7.189 1.00 92.31 178 ILE A O 1
ATOM 1390 N N . LYS A 1 179 ? -10.896 33.749 8.525 1.00 92.06 179 LYS A N 1
ATOM 1391 C CA . LYS A 1 179 ? -11.666 34.812 7.860 1.00 92.06 179 LYS A CA 1
ATOM 1392 C C . LYS A 1 179 ? -11.238 35.028 6.407 1.00 92.06 179 LYS A C 1
ATOM 1394 O O . LYS A 1 179 ? -12.083 35.249 5.547 1.00 92.06 179 LYS A O 1
ATOM 1399 N N . LYS A 1 180 ? -9.935 34.943 6.106 1.00 85.44 180 LYS A N 1
ATOM 1400 C CA . LYS A 1 180 ? -9.406 35.041 4.728 1.00 85.44 180 LYS A CA 1
ATOM 1401 C C . LYS A 1 180 ? -9.741 33.815 3.875 1.00 85.44 180 LYS A C 1
ATOM 1403 O O . LYS A 1 180 ? -9.799 33.934 2.650 1.00 85.44 180 LYS A O 1
ATOM 1408 N N . ILE A 1 181 ? -9.924 32.649 4.497 1.00 85.19 181 ILE A N 1
ATOM 1409 C CA . ILE A 1 181 ? -10.393 31.440 3.807 1.00 85.19 181 ILE A CA 1
ATOM 1410 C C . ILE A 1 181 ? -11.870 31.589 3.429 1.00 85.19 181 ILE A C 1
ATOM 1412 O O . ILE A 1 181 ? -12.226 31.320 2.284 1.00 85.19 181 ILE A O 1
ATOM 1416 N N . GLY A 1 182 ? -12.694 32.060 4.369 1.00 85.94 182 GLY A N 1
ATOM 1417 C CA . GLY A 1 182 ? -14.132 32.259 4.174 1.00 85.94 182 GLY A CA 1
ATOM 1418 C C . GLY A 1 182 ? -15.003 31.845 5.364 1.00 85.94 182 GLY A C 1
ATOM 1419 O O . GLY A 1 182 ? -16.218 32.019 5.302 1.00 85.94 182 GLY A O 1
ATOM 1420 N N . TYR A 1 183 ? -14.421 31.325 6.449 1.00 91.75 183 TYR A N 1
ATOM 1421 C CA . TYR A 1 183 ? -15.163 31.076 7.686 1.00 91.75 183 TYR A CA 1
ATOM 1422 C C . TYR A 1 183 ? -15.521 32.394 8.376 1.00 91.75 183 TYR A C 1
ATOM 1424 O O . TYR A 1 183 ? -14.761 33.361 8.323 1.00 91.75 183 TYR A O 1
ATOM 1432 N N . ASN A 1 184 ? -16.650 32.417 9.083 1.00 92.25 184 ASN A N 1
ATOM 1433 C CA . ASN A 1 184 ? -16.973 33.498 10.007 1.00 92.25 184 ASN A CA 1
ATOM 1434 C C . ASN A 1 184 ? -16.340 33.195 11.378 1.00 92.25 184 ASN A C 1
ATOM 1436 O O . ASN A 1 184 ? -16.811 32.264 12.028 1.00 92.25 184 ASN A O 1
ATOM 1440 N N . PRO A 1 185 ? -15.332 33.952 11.858 1.00 94.12 185 PRO A N 1
ATOM 1441 C CA . PRO A 1 185 ? -14.698 33.670 13.147 1.00 94.12 185 PRO A CA 1
ATOM 1442 C C . PRO A 1 185 ? -15.667 33.708 14.332 1.00 94.12 185 PRO A C 1
ATOM 1444 O O . PRO A 1 185 ? -15.485 32.950 15.273 1.00 94.12 185 PRO A O 1
ATOM 1447 N N . ALA A 1 186 ? -16.728 34.522 14.267 1.00 93.44 186 ALA A N 1
ATOM 1448 C CA . ALA A 1 186 ? -17.747 34.569 15.317 1.00 93.44 186 ALA A CA 1
ATOM 1449 C C . ALA A 1 186 ? -18.562 33.267 15.418 1.00 93.44 186 ALA A C 1
ATOM 1451 O O . ALA A 1 186 ? -19.136 32.984 16.458 1.00 93.44 186 ALA A O 1
ATOM 1452 N N . ALA A 1 187 ? -18.594 32.448 14.362 1.00 93.62 187 ALA A N 1
ATOM 1453 C CA . ALA A 1 187 ? -19.294 31.164 14.339 1.00 93.62 187 ALA A CA 1
ATOM 1454 C C . ALA A 1 187 ? -18.420 29.978 14.802 1.00 93.62 187 ALA A C 1
ATOM 1456 O O . ALA A 1 187 ? -18.900 28.837 14.801 1.00 93.62 187 ALA A O 1
ATOM 1457 N N . VAL A 1 188 ? -17.152 30.231 15.148 1.00 96.38 188 VAL A N 1
ATOM 1458 C CA . VAL A 1 188 ? -16.125 29.221 15.436 1.00 96.38 188 VAL A CA 1
ATOM 1459 C C . VAL A 1 188 ? -15.775 29.244 16.919 1.00 96.38 188 VAL A C 1
ATOM 1461 O O . VAL A 1 188 ? -15.350 30.267 17.447 1.00 96.38 188 VAL A O 1
ATOM 1464 N N . ALA A 1 189 ? -15.926 28.100 17.586 1.00 97.19 189 ALA A N 1
ATOM 1465 C CA . ALA A 1 189 ? -15.528 27.949 18.980 1.00 97.19 189 ALA A CA 1
ATOM 1466 C C . ALA A 1 189 ? -14.004 27.788 19.075 1.00 97.19 189 ALA A C 1
ATOM 1468 O O . ALA A 1 189 ? -13.430 26.949 18.378 1.00 97.19 189 ALA A O 1
ATOM 1469 N N . PHE A 1 190 ? -13.365 28.570 19.946 1.00 97.88 190 PHE A N 1
ATOM 1470 C CA . PHE A 1 190 ? -11.947 28.442 20.290 1.00 97.88 190 PHE A CA 1
ATOM 1471 C C . PHE A 1 190 ? -11.829 27.892 21.706 1.00 97.88 190 PHE A C 1
ATOM 1473 O O . PHE A 1 190 ? -12.213 28.568 22.659 1.00 97.88 190 PHE A O 1
ATOM 1480 N N . VAL A 1 191 ? -11.298 26.680 21.841 1.00 97.94 191 VAL A N 1
ATOM 1481 C CA . VAL A 1 191 ? -11.215 25.972 23.123 1.00 97.94 191 VAL A CA 1
ATOM 1482 C C . VAL A 1 191 ? -9.742 25.751 23.486 1.00 97.94 191 VAL A C 1
ATOM 1484 O O . VAL A 1 191 ? -9.049 25.063 22.731 1.00 97.94 191 VAL A O 1
ATOM 1487 N N . PRO A 1 192 ? -9.229 26.315 24.597 1.00 97.75 192 PRO A N 1
ATOM 1488 C CA . PRO A 1 192 ? -7.900 25.993 25.101 1.00 97.75 192 PRO A CA 1
ATOM 1489 C C . PRO A 1 192 ? -7.942 24.621 25.773 1.00 97.75 192 PRO A C 1
ATOM 1491 O O . PRO A 1 192 ? -8.705 24.429 26.718 1.00 97.75 192 PRO A O 1
ATOM 1494 N N . ILE A 1 193 ? -7.145 23.673 25.286 1.00 97.56 193 ILE A N 1
ATOM 1495 C CA . ILE A 1 193 ? -7.158 22.273 25.724 1.00 97.56 193 ILE A CA 1
ATOM 1496 C C . ILE A 1 193 ? -5.746 21.742 25.997 1.00 97.56 193 ILE A C 1
ATOM 1498 O O . ILE A 1 193 ? -4.747 22.232 25.462 1.00 97.56 193 ILE A O 1
ATOM 1502 N N . SER A 1 194 ? -5.672 20.666 26.780 1.00 96.00 194 SER A N 1
ATOM 1503 C CA . SER A 1 194 ? -4.524 19.754 26.778 1.00 96.00 194 SER A CA 1
ATOM 1504 C C . SER A 1 194 ? -5.010 18.349 26.449 1.00 96.00 194 SER A C 1
ATOM 1506 O O . SER A 1 194 ? -5.589 17.666 27.291 1.00 96.00 194 SER A O 1
ATOM 1508 N N . GLY A 1 195 ? -4.764 17.888 25.221 1.00 92.00 195 GLY A N 1
ATOM 1509 C CA . GLY A 1 195 ? -5.133 16.535 24.799 1.00 92.00 195 GLY A CA 1
ATOM 1510 C C . GLY A 1 195 ? -4.419 15.441 25.599 1.00 92.00 195 GLY A C 1
ATOM 1511 O O . GLY A 1 195 ? -4.931 14.331 25.716 1.00 92.00 195 GLY A O 1
ATOM 1512 N N . TRP A 1 196 ? -3.258 15.742 26.190 1.00 89.81 196 TRP A N 1
ATOM 1513 C CA . TRP A 1 196 ? -2.520 14.797 27.030 1.00 89.81 196 TRP A CA 1
ATOM 1514 C C . TRP A 1 196 ? -3.107 14.700 28.442 1.00 89.81 196 TRP A C 1
ATOM 1516 O O . TRP A 1 196 ? -3.425 13.602 28.903 1.00 89.81 196 TRP A O 1
ATOM 1526 N N . HIS A 1 197 ? -3.304 15.842 29.106 1.00 90.12 197 HIS A N 1
ATOM 1527 C CA . HIS A 1 197 ? -3.786 15.892 30.489 1.00 90.12 197 HIS A CA 1
ATOM 1528 C C . HIS A 1 197 ? -5.314 15.837 30.623 1.00 90.12 197 HIS A C 1
ATOM 1530 O O . HIS A 1 197 ? -5.817 15.525 31.698 1.00 90.12 197 HIS A O 1
ATOM 1536 N N . GLY A 1 198 ? -6.053 16.085 29.539 1.00 90.81 198 GLY A N 1
ATOM 1537 C CA . GLY A 1 198 ? -7.517 16.083 29.512 1.00 90.81 198 GLY A CA 1
ATOM 1538 C C . GLY A 1 198 ? -8.166 17.427 29.863 1.00 90.81 198 GLY A C 1
ATOM 1539 O O . GLY A 1 198 ? -9.392 17.499 29.934 1.00 90.81 198 GLY A O 1
ATOM 1540 N N . ASP A 1 199 ? -7.381 18.490 30.067 1.00 94.81 199 ASP A N 1
ATOM 1541 C CA . ASP A 1 199 ? -7.879 19.821 30.434 1.00 94.81 199 ASP A CA 1
ATOM 1542 C C . ASP A 1 199 ? -8.843 20.380 29.365 1.00 94.81 199 ASP A C 1
ATOM 1544 O O . ASP A 1 199 ? -8.483 20.437 28.185 1.00 94.81 199 ASP A O 1
ATOM 1548 N N . ASN A 1 200 ? -10.051 20.798 29.781 1.00 94.94 200 ASN A N 1
ATOM 1549 C CA . ASN A 1 200 ? -11.140 21.320 28.932 1.00 94.94 200 ASN A CA 1
ATOM 1550 C C . ASN A 1 200 ? -11.593 20.374 27.799 1.00 94.94 200 ASN A C 1
ATOM 1552 O O . ASN A 1 200 ? -12.205 20.811 26.822 1.00 94.94 200 ASN A O 1
ATOM 1556 N N . MET A 1 201 ? -11.317 19.071 27.905 1.00 92.44 201 MET A N 1
ATOM 1557 C CA . MET A 1 201 ? -11.755 18.081 26.916 1.00 92.44 201 MET A CA 1
ATOM 1558 C C . MET A 1 201 ? -13.216 17.678 27.147 1.00 92.44 201 MET A C 1
ATOM 1560 O O . MET A 1 201 ? -14.073 17.934 26.300 1.00 92.44 201 MET A O 1
ATOM 1564 N N . LEU A 1 202 ? -13.495 17.084 28.312 1.00 90.62 202 LEU A N 1
ATOM 1565 C CA . LEU A 1 202 ? -14.849 16.758 28.779 1.00 90.62 202 LEU A CA 1
ATOM 1566 C C . LEU A 1 202 ? -15.246 17.606 29.989 1.00 90.62 202 LEU A C 1
ATOM 1568 O O . LEU A 1 202 ? -16.380 18.062 30.077 1.00 90.62 202 LEU A O 1
ATOM 1572 N N . GLU A 1 203 ? -14.300 17.837 30.896 1.00 91.94 203 GLU A N 1
ATOM 1573 C CA . GLU A 1 203 ? -14.496 18.588 32.134 1.00 91.94 203 GLU A CA 1
ATOM 1574 C C . GLU A 1 203 ? -13.679 19.881 32.113 1.00 91.94 203 GLU A C 1
ATOM 1576 O O . GLU A 1 203 ? -12.618 19.967 31.484 1.00 91.94 203 GLU A O 1
ATOM 1581 N N . THR A 1 204 ? -14.175 20.892 32.825 1.00 93.25 204 THR A N 1
ATOM 1582 C CA . THR A 1 204 ? -13.513 22.191 32.939 1.00 93.25 204 THR A CA 1
ATOM 1583 C C . THR A 1 204 ? -12.207 22.068 33.715 1.00 93.25 204 THR A C 1
ATOM 1585 O O . THR A 1 204 ? -12.181 21.498 34.806 1.00 93.25 204 THR A O 1
ATOM 1588 N N . SER A 1 205 ? -11.133 22.653 33.196 1.00 93.19 205 SER A N 1
ATOM 1589 C CA . SER A 1 205 ? -9.834 22.675 33.866 1.00 93.19 205 SER A CA 1
ATOM 1590 C C . SER A 1 205 ? -9.798 23.697 35.001 1.00 93.19 205 SER A C 1
ATOM 1592 O O . SER A 1 205 ? -10.124 24.869 34.811 1.00 93.19 205 SER A O 1
ATOM 1594 N N . SER A 1 206 ? -9.297 23.285 36.167 1.00 93.12 206 SER A N 1
ATOM 1595 C CA . SER A 1 206 ? -8.989 24.189 37.282 1.00 93.12 206 SER A CA 1
ATOM 1596 C C . SER A 1 206 ? -7.735 25.042 37.045 1.00 93.12 206 SER A C 1
ATOM 1598 O O . SER A 1 206 ? -7.538 26.040 37.736 1.00 93.12 206 SER A O 1
ATOM 1600 N N . LYS A 1 207 ? -6.896 24.685 36.062 1.00 94.06 207 LYS A N 1
ATOM 1601 C CA . LYS A 1 207 ? -5.628 25.369 35.752 1.00 94.06 207 LYS A CA 1
ATOM 1602 C C . LYS A 1 207 ? -5.803 26.588 34.845 1.00 94.06 207 LYS A C 1
ATOM 1604 O O . LYS A 1 207 ? -4.890 27.397 34.730 1.00 94.06 207 LYS A O 1
ATOM 1609 N N . MET A 1 208 ? -6.969 26.732 34.212 1.00 94.69 208 MET A N 1
ATOM 1610 C CA . MET A 1 208 ? -7.313 27.859 33.336 1.00 94.69 208 MET A CA 1
ATOM 1611 C C . MET A 1 208 ? -8.529 28.640 33.873 1.00 94.69 208 MET A C 1
ATOM 1613 O O . MET A 1 208 ? -9.537 28.754 33.176 1.00 94.69 208 MET A O 1
ATOM 1617 N N . PRO A 1 209 ? -8.475 29.210 35.096 1.00 93.56 209 PRO A N 1
ATOM 1618 C CA . PRO A 1 209 ? -9.612 29.928 35.691 1.00 93.56 209 PRO A CA 1
ATOM 1619 C C . PRO A 1 209 ? -9.975 31.226 34.946 1.00 93.56 209 PRO A C 1
ATOM 1621 O O . PRO A 1 209 ? -11.081 31.762 35.105 1.00 93.56 209 PRO A O 1
ATOM 1624 N N . TRP A 1 210 ? -9.044 31.742 34.139 1.00 96.00 210 TRP A N 1
ATOM 1625 C CA . TRP A 1 210 ? -9.241 32.887 33.254 1.00 96.00 210 TRP A CA 1
ATOM 1626 C C . TRP A 1 210 ? -10.187 32.561 32.088 1.00 96.00 210 TRP A C 1
ATOM 1628 O O . TRP A 1 210 ? -10.969 33.418 31.680 1.00 96.00 210 TRP A O 1
ATOM 1638 N N . PHE A 1 211 ? -10.220 31.310 31.612 1.00 96.31 211 PHE A N 1
ATOM 1639 C CA . PHE A 1 211 ? -11.083 30.914 30.504 1.00 96.31 211 PHE A CA 1
ATOM 1640 C C . PHE A 1 211 ? -12.541 30.792 30.964 1.00 96.31 211 PHE A C 1
ATOM 1642 O O . PHE A 1 211 ? -12.936 29.835 31.629 1.00 96.31 211 PHE A O 1
ATOM 1649 N N . LYS A 1 212 ? -13.367 31.784 30.611 1.00 93.69 212 LYS A N 1
ATOM 1650 C CA . LYS A 1 212 ? -14.792 31.818 30.994 1.00 93.69 212 LYS A CA 1
ATOM 1651 C C . LYS A 1 212 ? -15.687 30.949 30.114 1.00 93.69 212 LYS A C 1
ATOM 1653 O O . LYS A 1 212 ? -16.790 30.611 30.539 1.00 93.69 212 LYS A O 1
ATOM 1658 N N . GLY A 1 213 ? -15.189 30.559 28.947 1.00 93.50 213 GLY A N 1
ATOM 1659 C CA . GLY A 1 213 ? -15.899 29.767 27.956 1.00 93.50 213 GLY A CA 1
ATOM 1660 C C . GLY A 1 213 ? -15.686 30.304 26.545 1.00 93.50 213 GLY A C 1
ATOM 1661 O O . GLY A 1 213 ? -15.220 31.426 26.341 1.00 93.50 213 GLY A O 1
ATOM 1662 N N . TRP A 1 214 ? -16.025 29.483 25.562 1.00 96.19 214 TRP A N 1
ATOM 1663 C CA . TRP A 1 214 ? -16.187 29.888 24.177 1.00 96.19 214 TRP A CA 1
ATOM 1664 C C . TRP A 1 214 ? -17.647 30.286 23.936 1.00 96.19 214 TRP A C 1
ATOM 1666 O O . TRP A 1 214 ? -18.559 29.789 24.592 1.00 96.19 214 TRP A O 1
ATOM 1676 N N . ALA A 1 215 ? -17.866 31.172 22.970 1.00 94.44 215 ALA A N 1
ATOM 1677 C CA . ALA A 1 215 ? -19.192 31.561 22.509 1.00 94.44 215 ALA A CA 1
ATOM 1678 C C . ALA A 1 215 ? -19.185 31.634 20.983 1.00 94.44 215 ALA A C 1
ATOM 1680 O O . ALA A 1 215 ? -18.211 32.102 20.387 1.00 94.44 215 ALA A O 1
ATOM 1681 N N . VAL A 1 216 ? -20.262 31.170 20.356 1.00 94.25 216 VAL A N 1
ATOM 1682 C CA . VAL A 1 216 ? -20.466 31.232 18.910 1.00 94.25 216 VAL A CA 1
ATOM 1683 C C . VAL A 1 216 ? -21.765 31.950 18.574 1.00 94.25 216 VAL A C 1
ATOM 1685 O O . VAL A 1 216 ? -22.799 31.747 19.208 1.00 94.25 216 VAL A O 1
ATOM 1688 N N . GLU A 1 217 ? -21.712 32.772 17.533 1.00 91.00 217 GLU A N 1
ATOM 1689 C CA . GLU A 1 217 ? -22.839 33.506 16.974 1.00 91.00 217 GLU A CA 1
ATOM 1690 C C . GLU A 1 217 ? -23.036 33.104 15.509 1.00 91.00 217 GLU A C 1
ATOM 1692 O O . GLU A 1 217 ? -22.154 33.270 14.657 1.00 91.00 217 GLU A O 1
ATOM 1697 N N . ARG A 1 218 ? -24.205 32.528 15.224 1.00 88.44 218 ARG A N 1
ATOM 1698 C CA . ARG A 1 218 ? -24.613 32.045 13.901 1.00 88.44 218 ARG A CA 1
ATOM 1699 C C . ARG A 1 218 ? -26.008 32.575 13.579 1.00 88.44 218 ARG A C 1
ATOM 1701 O O . ARG A 1 218 ? -26.718 33.042 14.467 1.00 88.44 218 ARG A O 1
ATOM 1708 N N . LYS A 1 219 ? -26.422 32.497 12.312 1.00 84.12 219 LYS A N 1
ATOM 1709 C CA . LYS A 1 219 ? -27.775 32.930 11.909 1.00 84.12 219 LYS A CA 1
ATOM 1710 C C . LYS A 1 219 ? -28.858 32.070 12.563 1.00 84.12 219 LYS A C 1
ATOM 1712 O O . LYS A 1 219 ? -29.956 32.541 12.816 1.00 84.12 219 LYS A O 1
ATOM 1717 N N . GLU A 1 220 ? -28.517 30.817 12.824 1.00 83.75 220 GLU A N 1
ATOM 1718 C CA . GLU A 1 220 ? -29.373 29.765 13.354 1.00 83.75 220 GLU A CA 1
ATOM 1719 C C . GLU A 1 220 ? -29.454 29.779 14.893 1.00 83.75 220 GLU A C 1
ATOM 1721 O O . GLU A 1 220 ? -30.268 29.056 15.460 1.00 83.75 220 GLU A O 1
ATOM 1726 N N . GLY A 1 221 ? -28.630 30.586 15.579 1.00 84.25 221 GLY A N 1
ATOM 1727 C CA . GLY A 1 221 ? -28.642 30.723 17.038 1.00 84.25 221 GLY A CA 1
ATOM 1728 C C . GLY A 1 221 ? -27.276 31.032 17.660 1.00 84.25 221 GLY A C 1
ATOM 1729 O O . GLY A 1 221 ? -26.241 31.035 16.985 1.00 84.25 221 GLY A O 1
ATOM 1730 N N . LYS A 1 222 ? -27.285 31.285 18.974 1.00 91.00 222 LYS A N 1
ATOM 1731 C CA . LYS A 1 222 ? -26.085 31.423 19.815 1.00 91.00 222 LYS A CA 1
ATOM 1732 C C . LYS A 1 222 ? -25.863 30.144 20.615 1.00 91.00 222 LYS A C 1
ATOM 1734 O O . LYS A 1 222 ? -26.829 29.497 21.012 1.00 91.00 222 LYS A O 1
ATOM 1739 N N . ALA A 1 223 ? -24.604 29.796 20.845 1.00 93.56 223 ALA A N 1
ATOM 1740 C CA . ALA A 1 223 ? -24.229 28.719 21.753 1.00 93.56 223 ALA A CA 1
ATOM 1741 C C . ALA A 1 223 ? -22.948 29.092 22.497 1.00 93.56 223 ALA A C 1
ATOM 1743 O O . ALA A 1 223 ? -22.083 29.774 21.947 1.00 93.56 223 ALA A O 1
ATOM 1744 N N . ASP A 1 224 ? -22.823 28.623 23.727 1.00 95.25 224 ASP A N 1
ATOM 1745 C CA . ASP A 1 224 ? -21.656 28.814 24.574 1.00 95.25 224 ASP A CA 1
ATOM 1746 C C . ASP A 1 224 ? -21.342 27.532 25.348 1.00 95.25 224 ASP A C 1
ATOM 1748 O O . ASP A 1 224 ? -22.161 26.613 25.432 1.00 95.25 224 ASP A O 1
ATOM 1752 N N . GLY A 1 225 ? -20.118 27.455 25.854 1.00 94.75 225 GLY A N 1
ATOM 1753 C CA . GLY A 1 225 ? -19.633 26.328 26.636 1.00 94.75 225 GLY A CA 1
ATOM 1754 C C . GLY A 1 225 ? -18.189 26.540 27.064 1.00 94.75 225 GLY A C 1
ATOM 1755 O O . GLY A 1 225 ? -17.582 27.573 26.794 1.00 94.75 225 GLY A O 1
ATOM 1756 N N . LYS A 1 226 ? -17.615 25.565 27.755 1.00 94.56 226 LYS A N 1
ATOM 1757 C CA . LYS A 1 226 ? -16.256 25.614 28.310 1.00 94.56 226 LYS A CA 1
ATOM 1758 C C . LYS A 1 226 ? -15.378 24.465 27.825 1.00 94.56 226 LYS A C 1
ATOM 1760 O O . LYS A 1 226 ? -14.163 24.621 27.755 1.00 94.56 226 LYS A O 1
ATOM 1765 N N . CYS A 1 227 ? -15.970 23.340 27.448 1.00 95.94 227 CYS A N 1
ATOM 1766 C CA . CYS A 1 227 ? -15.247 22.142 27.043 1.00 95.94 227 CYS A CA 1
ATOM 1767 C C . CYS A 1 227 ? -15.325 21.900 25.533 1.00 95.94 227 CYS A C 1
ATOM 1769 O O . CYS A 1 227 ? -16.211 22.406 24.836 1.00 95.94 227 CYS A O 1
ATOM 1771 N N . LEU A 1 228 ? -14.407 21.075 25.025 1.00 95.00 228 LEU A N 1
ATOM 1772 C CA . LEU A 1 228 ? -14.407 20.638 23.632 1.00 95.00 228 LEU A CA 1
ATOM 1773 C C . LEU A 1 228 ? -15.639 19.780 23.317 1.00 95.00 228 LEU A C 1
ATOM 1775 O O . LEU A 1 228 ? -16.238 19.965 22.264 1.00 95.00 228 LEU A O 1
ATOM 1779 N N . ILE A 1 229 ? -16.055 18.896 24.233 1.00 93.88 229 ILE A N 1
ATOM 1780 C CA . ILE A 1 229 ? -17.255 18.061 24.056 1.00 93.88 229 ILE A CA 1
ATOM 1781 C C . ILE A 1 229 ? -18.529 18.900 23.865 1.00 93.88 229 ILE A C 1
ATOM 1783 O O . ILE A 1 229 ? -19.340 18.607 22.991 1.00 93.88 229 ILE A O 1
ATOM 1787 N N . GLU A 1 230 ? -18.656 20.006 24.599 1.00 94.88 230 GLU A N 1
ATOM 1788 C CA . GLU A 1 230 ? -19.789 20.929 24.488 1.00 94.88 230 GLU A CA 1
ATOM 1789 C C . GLU A 1 230 ? -19.767 21.669 23.143 1.00 94.88 230 GLU A C 1
ATOM 1791 O O . GLU A 1 230 ? -20.816 21.927 22.555 1.00 94.88 230 GLU A O 1
ATOM 1796 N N . ALA A 1 231 ? -18.573 21.969 22.615 1.00 94.69 231 ALA A N 1
ATOM 1797 C CA . ALA A 1 231 ? -18.431 22.568 21.290 1.00 94.69 231 ALA A CA 1
ATOM 1798 C C . ALA A 1 231 ? -18.881 21.596 20.187 1.00 94.69 231 ALA A C 1
ATOM 1800 O O . ALA A 1 231 ? -19.488 22.029 19.205 1.00 94.69 231 ALA A O 1
ATOM 1801 N N . LEU A 1 232 ? -18.637 20.289 20.362 1.00 93.56 232 LEU A N 1
ATOM 1802 C CA . LEU A 1 232 ? -19.155 19.244 19.470 1.00 93.56 232 LEU A CA 1
ATOM 1803 C C . LEU A 1 232 ? -20.688 19.140 19.568 1.00 93.56 232 LEU A C 1
ATOM 1805 O O . LEU A 1 232 ? -21.363 19.064 18.545 1.00 93.56 232 LEU A O 1
ATOM 1809 N N . ASP A 1 233 ? -21.260 19.233 20.772 1.00 92.75 233 ASP A N 1
ATOM 1810 C CA . ASP A 1 233 ? -22.719 19.273 20.985 1.00 92.75 233 ASP A CA 1
ATOM 1811 C C . ASP A 1 233 ? -23.395 20.566 20.474 1.00 92.75 233 ASP A C 1
ATOM 1813 O O . ASP A 1 233 ? -24.624 20.627 20.334 1.00 92.75 233 ASP A O 1
ATOM 1817 N N . ALA A 1 234 ? -22.612 21.605 20.174 1.00 93.06 234 ALA A N 1
ATOM 1818 C CA . ALA A 1 234 ? -23.059 22.851 19.549 1.00 93.06 234 ALA A CA 1
ATOM 1819 C C . ALA A 1 234 ? -22.907 22.863 18.013 1.00 93.06 234 ALA A C 1
ATOM 1821 O O . ALA A 1 234 ? -23.153 23.886 17.359 1.00 93.06 234 ALA A O 1
ATOM 1822 N N . ILE A 1 235 ? -22.505 21.742 17.403 1.00 92.25 235 ILE A N 1
ATOM 1823 C CA . ILE A 1 235 ? -22.556 21.567 15.947 1.00 92.25 235 ILE A CA 1
ATOM 1824 C C . ILE A 1 235 ? -24.022 21.626 15.502 1.00 92.25 235 ILE A C 1
ATOM 1826 O O . ILE A 1 235 ? -24.899 21.039 16.134 1.00 92.25 235 ILE A O 1
ATOM 1830 N N . LEU A 1 236 ? -24.298 22.353 14.419 1.00 89.94 236 LEU A N 1
ATOM 1831 C CA . LEU A 1 236 ? -25.613 22.351 13.787 1.00 89.94 236 LEU A CA 1
ATOM 1832 C C . LEU A 1 236 ? -25.771 21.057 12.979 1.00 89.94 236 LEU A C 1
ATOM 1834 O O . LEU A 1 236 ? -24.848 20.712 12.229 1.00 89.94 236 LEU A O 1
ATOM 1838 N N . PRO A 1 237 ? -26.914 20.358 13.074 1.00 83.88 237 PRO A N 1
ATOM 1839 C CA . PRO A 1 237 ? -27.163 19.180 12.258 1.00 83.88 237 PRO A CA 1
ATOM 1840 C C . PRO A 1 237 ? -27.003 19.504 10.764 1.00 83.88 237 PRO A C 1
ATOM 1842 O O . PRO A 1 237 ? -27.522 20.525 10.298 1.00 83.88 237 PRO A O 1
ATOM 1845 N N . PRO A 1 238 ? -26.292 18.670 9.989 1.00 76.06 238 PRO A N 1
ATOM 1846 C CA . PRO A 1 238 ? -26.179 18.870 8.552 1.00 76.06 238 PRO A CA 1
ATOM 1847 C C . PRO A 1 238 ? -27.549 18.690 7.886 1.00 76.06 238 PRO A C 1
ATOM 1849 O O . PRO A 1 238 ? -28.284 17.751 8.189 1.00 76.06 238 PRO A O 1
ATOM 1852 N N . SER A 1 239 ? -27.880 19.555 6.925 1.00 70.44 239 SER A N 1
ATOM 1853 C CA . SER A 1 239 ? -29.036 19.331 6.052 1.00 70.44 239 SER A CA 1
ATOM 1854 C C . SER A 1 239 ? -28.704 18.191 5.085 1.00 70.44 239 SER A C 1
ATOM 1856 O O . SER A 1 239 ? -27.916 18.351 4.149 1.00 70.44 239 SER A O 1
ATOM 1858 N N . ARG A 1 240 ? -29.245 17.005 5.373 1.00 68.19 240 ARG A N 1
ATOM 1859 C CA . ARG A 1 240 ? -29.068 15.792 4.572 1.00 68.19 240 ARG A CA 1
ATOM 1860 C C . ARG A 1 240 ? -29.979 15.884 3.329 1.00 68.19 240 ARG A C 1
ATOM 1862 O O . ARG A 1 240 ? -31.185 16.019 3.497 1.00 68.19 240 ARG A O 1
ATOM 1869 N N . PRO A 1 241 ? -29.456 15.828 2.088 1.00 66.88 241 PRO A N 1
ATOM 1870 C CA . PRO A 1 241 ? -30.284 15.917 0.886 1.00 66.88 241 PRO A CA 1
ATOM 1871 C C . PRO A 1 241 ? -30.968 14.568 0.613 1.00 66.88 241 PRO A C 1
ATOM 1873 O O . PRO A 1 241 ? -30.421 13.723 -0.096 1.00 66.88 241 PRO A O 1
ATOM 1876 N N . THR A 1 242 ? -32.136 14.348 1.213 1.00 68.25 242 THR A N 1
ATOM 1877 C CA . THR A 1 242 ? -32.969 13.150 0.993 1.00 68.25 242 THR A CA 1
ATOM 1878 C C . THR A 1 242 ? -33.668 13.175 -0.360 1.00 68.25 242 THR A C 1
ATOM 1880 O O . THR A 1 242 ? -33.787 12.137 -0.995 1.00 68.25 242 THR A O 1
ATOM 1883 N N . ASP A 1 243 ? -34.030 14.366 -0.840 1.00 67.69 243 ASP A N 1
ATOM 1884 C CA . ASP A 1 243 ? -34.867 14.534 -2.037 1.00 67.69 243 ASP A CA 1
ATOM 1885 C C . ASP A 1 243 ? -34.055 14.587 -3.344 1.00 67.69 243 ASP A C 1
ATOM 1887 O O . ASP A 1 243 ? -34.610 14.729 -4.434 1.00 67.69 243 ASP A O 1
ATOM 1891 N N . LYS A 1 244 ? -32.719 14.513 -3.255 1.00 75.00 244 LYS A N 1
ATOM 1892 C CA . LYS A 1 244 ? -31.832 14.512 -4.426 1.00 75.00 244 LYS A CA 1
ATOM 1893 C C . LYS A 1 244 ? -31.560 13.085 -4.914 1.00 75.00 244 LYS A C 1
ATOM 1895 O O . LYS A 1 244 ? -31.466 12.177 -4.089 1.00 75.00 244 LYS A O 1
ATOM 1900 N N . PRO A 1 245 ? -31.339 12.889 -6.229 1.00 81.50 245 PRO A N 1
ATOM 1901 C CA . PRO A 1 245 ? -30.988 11.584 -6.781 1.00 81.50 245 PRO A CA 1
ATOM 1902 C C . PRO A 1 245 ? -29.760 10.954 -6.115 1.00 81.50 245 PRO A C 1
ATOM 1904 O O . PRO A 1 245 ? -28.837 11.650 -5.681 1.00 81.50 245 PRO A O 1
ATOM 1907 N N . LEU A 1 246 ? -29.723 9.622 -6.084 1.00 82.44 246 LEU A N 1
ATOM 1908 C CA . LEU A 1 246 ? -28.653 8.870 -5.440 1.00 82.44 246 LEU A CA 1
ATOM 1909 C C . LEU A 1 246 ? -27.286 9.163 -6.080 1.00 82.44 246 LEU A C 1
ATOM 1911 O O . LEU A 1 246 ? -27.091 8.985 -7.286 1.00 82.44 246 LEU A O 1
ATOM 1915 N N . ARG A 1 247 ? -26.317 9.558 -5.249 1.00 85.38 247 ARG A N 1
ATOM 1916 C CA . ARG A 1 247 ? -24.895 9.647 -5.602 1.00 85.38 247 ARG A CA 1
ATOM 1917 C C . ARG A 1 247 ? -24.050 9.078 -4.480 1.00 85.38 247 ARG A C 1
ATOM 1919 O O . ARG A 1 247 ? -24.033 9.612 -3.374 1.00 85.38 247 ARG A O 1
ATOM 1926 N N . LEU A 1 248 ? -23.311 8.027 -4.800 1.00 84.75 248 LEU A N 1
ATOM 1927 C CA . LEU A 1 248 ? -22.455 7.327 -3.861 1.00 84.75 248 LEU A CA 1
ATOM 1928 C C . LEU A 1 248 ? -21.074 7.114 -4.483 1.00 84.75 248 LEU A C 1
ATOM 1930 O O . LEU A 1 248 ? -20.904 6.233 -5.324 1.00 84.75 248 LEU A O 1
ATOM 1934 N N . PRO A 1 249 ? -20.067 7.898 -4.081 1.00 84.44 249 PRO A N 1
ATOM 1935 C CA . PRO A 1 249 ? -18.678 7.652 -4.453 1.00 84.44 249 PRO A CA 1
ATOM 1936 C C . PRO A 1 249 ? -18.092 6.441 -3.710 1.00 84.44 249 PRO A C 1
ATOM 1938 O O . PRO A 1 249 ? -18.056 6.421 -2.481 1.00 84.44 249 PRO A O 1
ATOM 1941 N N . LEU A 1 250 ? -17.595 5.449 -4.449 1.00 84.12 250 LEU A N 1
ATOM 1942 C CA . LEU A 1 250 ? -16.992 4.236 -3.903 1.00 84.12 250 LEU A CA 1
ATOM 1943 C C . LEU A 1 250 ? -15.653 4.534 -3.232 1.00 84.12 250 LEU A C 1
ATOM 1945 O O . LEU A 1 250 ? -14.687 4.927 -3.893 1.00 84.12 250 LEU A O 1
ATOM 1949 N N . GLN A 1 251 ? -15.580 4.264 -1.931 1.00 72.62 251 GLN A N 1
ATOM 1950 C CA . GLN A 1 251 ? -14.342 4.384 -1.159 1.00 72.62 251 GLN A CA 1
ATOM 1951 C C . GLN A 1 251 ? -13.444 3.167 -1.367 1.00 72.62 251 GLN A C 1
ATOM 1953 O O . GLN A 1 251 ? -12.287 3.312 -1.753 1.00 72.62 251 GLN A O 1
ATOM 1958 N N . ASP A 1 252 ? -14.015 1.978 -1.181 1.00 76.00 252 ASP A N 1
ATOM 1959 C CA . ASP A 1 252 ? -13.355 0.689 -1.347 1.00 76.00 252 ASP A CA 1
ATOM 1960 C C . ASP A 1 252 ? -14.339 -0.356 -1.887 1.00 76.00 252 ASP A C 1
ATOM 1962 O O . ASP A 1 252 ? -15.562 -0.211 -1.794 1.00 76.00 252 ASP A O 1
ATOM 1966 N N . VAL A 1 253 ? -13.788 -1.417 -2.482 1.00 75.94 253 VAL A N 1
ATOM 1967 C CA . VAL A 1 253 ? -14.553 -2.544 -3.028 1.00 75.94 253 VAL A CA 1
ATOM 1968 C C . VAL A 1 253 ? -13.959 -3.839 -2.491 1.00 75.94 253 VAL A C 1
ATOM 1970 O O . VAL A 1 253 ? -12.818 -4.192 -2.805 1.00 75.94 253 VAL A O 1
ATOM 1973 N N . TYR A 1 254 ? -14.739 -4.565 -1.693 1.00 75.50 254 TYR A N 1
ATOM 1974 C CA . TYR A 1 254 ? -14.304 -5.807 -1.060 1.00 75.50 254 TYR A CA 1
ATOM 1975 C C . TYR A 1 254 ? -14.937 -7.033 -1.722 1.00 75.50 254 TYR A C 1
ATOM 1977 O O . TYR A 1 254 ? -16.054 -6.988 -2.235 1.00 75.50 254 TYR A O 1
ATOM 1985 N N . LYS A 1 255 ? -14.219 -8.165 -1.679 1.00 71.12 255 LYS A N 1
ATOM 1986 C CA . LYS A 1 255 ? -14.789 -9.492 -1.957 1.00 71.12 255 LYS A CA 1
ATOM 1987 C C . LYS A 1 255 ? -14.996 -10.215 -0.634 1.00 71.12 255 LYS A C 1
ATOM 1989 O O . LYS A 1 255 ? -14.006 -10.626 -0.024 1.00 71.12 255 LYS A O 1
ATOM 1994 N N . ILE A 1 256 ? -16.244 -10.410 -0.224 1.00 71.31 256 ILE A N 1
ATOM 1995 C CA . ILE A 1 256 ? -16.573 -11.148 1.000 1.00 71.31 256 ILE A CA 1
ATOM 1996 C C . ILE A 1 256 ? -17.040 -12.555 0.610 1.00 71.31 256 ILE A C 1
ATOM 1998 O O . ILE A 1 256 ? -17.942 -12.727 -0.212 1.00 71.31 256 ILE A O 1
ATOM 2002 N N . GLY A 1 257 ? -16.375 -13.582 1.147 1.00 47.91 257 GLY A N 1
ATOM 2003 C CA . GLY A 1 257 ? -16.698 -14.980 0.849 1.00 47.91 257 GLY A CA 1
ATOM 2004 C C . GLY A 1 257 ? -18.099 -15.340 1.346 1.00 47.91 257 GLY A C 1
ATOM 2005 O O . GLY A 1 257 ? -18.390 -15.132 2.514 1.00 47.91 257 GLY A O 1
ATOM 2006 N N . GLY A 1 258 ? -18.952 -15.862 0.460 1.00 53.62 258 GLY A N 1
ATOM 2007 C CA . GLY A 1 258 ? -20.351 -16.207 0.754 1.00 53.62 258 GLY A CA 1
ATOM 2008 C C . GLY A 1 258 ? -21.369 -15.099 0.451 1.00 53.62 258 GLY A C 1
ATOM 2009 O O . GLY A 1 258 ? -22.525 -15.410 0.193 1.00 53.62 258 GLY A O 1
ATOM 2010 N N . ILE A 1 259 ? -20.941 -13.833 0.394 1.00 64.38 259 ILE A N 1
ATOM 2011 C CA . ILE A 1 259 ? -21.830 -12.675 0.191 1.00 64.38 259 ILE A CA 1
ATOM 2012 C C . ILE A 1 259 ? -21.729 -12.150 -1.248 1.00 64.38 259 ILE A C 1
ATOM 2014 O O . ILE A 1 259 ? -22.753 -12.009 -1.916 1.00 64.38 259 ILE A O 1
ATOM 2018 N N . GLY A 1 260 ? -20.507 -11.942 -1.757 1.00 72.44 260 GLY A N 1
ATOM 2019 C CA . GLY A 1 260 ? -20.272 -11.391 -3.095 1.00 72.44 260 GLY A CA 1
ATOM 2020 C C . GLY A 1 260 ? -19.341 -10.177 -3.093 1.00 72.44 260 GLY A C 1
ATOM 2021 O O . GLY A 1 260 ? -18.372 -10.121 -2.327 1.00 72.44 260 GLY A O 1
ATOM 2022 N N . THR A 1 261 ? -19.601 -9.239 -4.003 1.00 65.50 261 THR A N 1
ATOM 2023 C CA . THR A 1 261 ? -18.893 -7.955 -4.099 1.00 65.50 261 THR A CA 1
ATOM 2024 C C . THR A 1 261 ? -19.623 -6.938 -3.237 1.00 65.50 261 THR A C 1
ATOM 2026 O O . THR A 1 261 ? -20.816 -6.724 -3.431 1.00 65.50 261 THR A O 1
ATOM 2029 N N . VAL A 1 262 ? -18.902 -6.314 -2.305 1.00 63.78 262 VAL A N 1
ATOM 2030 C CA . VAL A 1 262 ? -19.462 -5.333 -1.371 1.00 63.78 262 VAL A CA 1
ATOM 2031 C C . VAL A 1 262 ? -18.722 -4.007 -1.535 1.00 63.78 262 VAL A C 1
ATOM 2033 O O . VAL A 1 262 ? -17.601 -3.872 -1.028 1.00 63.78 262 VAL A O 1
ATOM 2036 N N . PRO A 1 263 ? -19.268 -3.044 -2.298 1.00 55.28 263 PRO A N 1
ATOM 2037 C CA . PRO A 1 263 ? -18.772 -1.681 -2.312 1.00 55.28 263 PRO A CA 1
ATOM 2038 C C . PRO A 1 263 ? -19.234 -0.935 -1.053 1.00 55.28 263 PRO A C 1
ATOM 2040 O O . PRO A 1 263 ? -20.248 -1.285 -0.450 1.00 55.28 263 PRO A O 1
ATOM 2043 N N . VAL A 1 264 ? -18.478 0.090 -0.654 1.00 48.81 264 VAL A N 1
ATOM 2044 C CA . VAL A 1 264 ? -18.806 0.927 0.511 1.00 48.81 264 VAL A CA 1
ATOM 2045 C C . VAL A 1 264 ? -19.290 2.312 0.076 1.00 48.81 264 VAL A C 1
ATOM 2047 O O . VAL A 1 264 ? -18.593 3.023 -0.653 1.00 48.81 264 VAL A O 1
ATOM 2050 N N . GLY A 1 265 ? -20.483 2.661 0.550 1.00 51.16 265 GLY A N 1
ATOM 2051 C CA . GLY A 1 265 ? -21.168 3.951 0.572 1.00 51.16 265 GLY A CA 1
ATOM 2052 C C . GLY A 1 265 ? -22.698 3.761 0.570 1.00 51.16 265 GLY A C 1
ATOM 2053 O O . GLY A 1 265 ? -23.189 2.650 0.423 1.00 51.16 265 GLY A O 1
ATOM 2054 N N . ARG A 1 266 ? -23.460 4.843 0.733 1.00 51.06 266 ARG A N 1
ATOM 2055 C CA . ARG A 1 266 ? -24.920 4.878 0.959 1.00 51.06 266 ARG A CA 1
ATOM 2056 C C . ARG A 1 266 ? -25.833 4.305 -0.154 1.00 51.06 266 ARG A C 1
ATOM 2058 O O . ARG A 1 266 ? -25.983 4.965 -1.176 1.00 51.06 266 ARG A O 1
ATOM 2065 N N . VAL A 1 267 ? -26.558 3.199 0.075 1.00 52.88 267 VAL A N 1
ATOM 2066 C CA . VAL A 1 267 ? -27.542 2.589 -0.869 1.00 52.88 267 VAL A CA 1
ATOM 2067 C C . VAL A 1 267 ? -28.730 1.954 -0.124 1.00 52.88 267 VAL A C 1
ATOM 2069 O O . VAL A 1 267 ? -28.615 1.695 1.064 1.00 52.88 267 VAL A O 1
ATOM 2072 N N . GLU A 1 268 ? -29.838 1.654 -0.810 1.00 46.25 268 GLU A N 1
ATOM 2073 C CA . GLU A 1 268 ? -31.004 0.903 -0.298 1.00 46.25 268 GLU A CA 1
ATOM 2074 C C . GLU A 1 268 ? -31.082 -0.534 -0.853 1.00 46.25 268 GLU A C 1
ATOM 2076 O O . GLU A 1 268 ? -30.624 -0.810 -1.968 1.00 46.25 268 GLU A O 1
ATOM 2081 N N . THR A 1 269 ? -31.685 -1.459 -0.095 1.00 39.34 269 THR A N 1
ATOM 2082 C CA . THR A 1 269 ? -31.842 -2.870 -0.497 1.00 39.34 269 THR A CA 1
ATOM 2083 C C . THR A 1 269 ? -32.937 -3.039 -1.563 1.00 39.34 269 THR A C 1
ATOM 2085 O O . THR A 1 269 ? -34.023 -2.487 -1.435 1.00 39.34 269 THR A O 1
ATOM 2088 N N . GLY A 1 270 ? -32.683 -3.832 -2.613 1.00 38.66 270 GLY A N 1
ATOM 2089 C CA . GLY A 1 270 ? -33.642 -4.111 -3.697 1.00 38.66 270 GLY A CA 1
ATOM 2090 C C . GLY A 1 270 ? -33.643 -3.091 -4.844 1.00 38.66 270 GLY A C 1
ATOM 2091 O O . GLY A 1 270 ? -34.324 -3.285 -5.851 1.00 38.66 270 GLY A O 1
ATOM 2092 N N . MET A 1 271 ? -32.852 -2.022 -4.734 1.00 69.06 271 MET A N 1
ATOM 2093 C CA . MET A 1 271 ? -32.692 -1.018 -5.784 1.00 69.06 271 MET A CA 1
ATOM 2094 C C . MET A 1 271 ? -31.736 -1.492 -6.888 1.00 69.06 271 MET A C 1
ATOM 2096 O O . MET A 1 271 ? -30.753 -2.196 -6.639 1.00 69.06 271 MET A O 1
ATOM 2100 N N . VAL A 1 272 ? -32.001 -1.059 -8.123 1.00 77.62 272 VAL A N 1
ATOM 2101 C CA . VAL A 1 272 ? -31.111 -1.270 -9.270 1.00 77.62 272 VAL A CA 1
ATOM 2102 C C . VAL A 1 272 ? -30.225 -0.038 -9.442 1.00 77.62 272 VAL A C 1
ATOM 2104 O O . VAL A 1 272 ? -30.703 1.044 -9.792 1.00 77.62 272 VAL A O 1
ATOM 2107 N N . VAL A 1 273 ? -28.929 -0.211 -9.199 1.00 87.06 273 VAL A N 1
ATOM 2108 C CA . VAL A 1 273 ? -27.919 0.848 -9.250 1.00 87.06 273 VAL A CA 1
ATOM 2109 C C . VAL A 1 273 ? -27.050 0.734 -10.497 1.00 87.06 273 VAL A C 1
ATOM 2111 O O . VAL A 1 273 ? -26.752 -0.365 -10.965 1.00 87.06 273 VAL A O 1
ATOM 2114 N N . VAL A 1 274 ? -26.602 1.876 -11.013 1.00 90.56 274 VAL A N 1
ATOM 2115 C CA . VAL A 1 274 ? -25.595 1.980 -12.075 1.00 90.56 274 VAL A CA 1
ATOM 2116 C C . VAL A 1 274 ? -24.313 2.589 -11.533 1.00 90.56 274 VAL A C 1
ATOM 2118 O O . VAL A 1 274 ? -24.339 3.534 -10.747 1.00 90.56 274 VAL A O 1
ATOM 2121 N N . PHE A 1 275 ? -23.180 2.058 -11.982 1.00 92.00 275 PHE A N 1
ATOM 2122 C CA . PHE A 1 275 ? -21.849 2.539 -11.649 1.00 92.00 275 PHE A CA 1
ATOM 2123 C C . PHE A 1 275 ? -21.248 3.345 -12.798 1.00 92.00 275 PHE A C 1
ATOM 2125 O O . PHE A 1 275 ? -20.907 2.808 -13.854 1.00 92.00 275 PHE A O 1
ATOM 2132 N N . ALA A 1 276 ? -21.039 4.635 -12.566 1.00 91.94 276 ALA A N 1
ATOM 2133 C CA . ALA A 1 276 ? -20.253 5.507 -13.423 1.00 91.94 276 ALA A CA 1
ATOM 2134 C C . ALA A 1 276 ? -18.770 5.471 -13.017 1.00 91.94 276 ALA A C 1
ATOM 2136 O O . ALA A 1 276 ? -18.458 5.337 -11.832 1.00 91.94 276 ALA A O 1
ATOM 2137 N N . PRO A 1 277 ? -17.825 5.621 -13.959 1.00 90.25 277 PRO A N 1
ATOM 2138 C CA . PRO A 1 277 ? -18.013 5.960 -15.371 1.00 90.25 277 PRO A CA 1
ATOM 2139 C C . PRO A 1 277 ? -18.194 4.743 -16.303 1.00 90.25 277 PRO A C 1
ATOM 2141 O O . PRO A 1 277 ? -18.214 4.926 -17.514 1.00 90.25 277 PRO A O 1
ATOM 2144 N N . VAL A 1 278 ? -18.285 3.515 -15.776 1.00 89.31 278 VAL A N 1
ATOM 2145 C CA . VAL A 1 278 ? -18.313 2.268 -16.578 1.00 89.31 278 VAL A CA 1
ATOM 2146 C C . VAL A 1 278 ? -19.697 1.864 -17.093 1.00 89.31 278 VAL A C 1
ATOM 2148 O O . VAL A 1 278 ? -19.794 0.931 -17.880 1.00 89.31 278 VAL A O 1
ATOM 2151 N N . ASN A 1 279 ? -20.750 2.562 -16.667 1.00 87.69 279 ASN A N 1
ATOM 2152 C CA . ASN A 1 279 ? -22.142 2.294 -17.029 1.00 87.69 279 ASN A CA 1
ATOM 2153 C C . ASN A 1 279 ? -22.579 0.839 -16.749 1.00 87.69 279 ASN A C 1
ATOM 2155 O O . ASN A 1 279 ? -23.298 0.219 -17.532 1.00 87.69 279 ASN A O 1
ATOM 2159 N N . LEU A 1 280 ? -22.111 0.280 -15.629 1.00 88.62 280 LEU A N 1
ATOM 2160 C CA . LEU A 1 280 ? -22.428 -1.084 -15.202 1.00 88.62 280 LEU A CA 1
ATOM 2161 C C . LEU A 1 280 ? -23.642 -1.069 -14.275 1.00 88.62 280 LEU A C 1
ATOM 2163 O O . LEU A 1 280 ? -23.605 -0.383 -13.259 1.00 88.62 280 LEU A O 1
ATOM 2167 N N . THR A 1 281 ? -24.682 -1.837 -14.593 1.00 88.69 281 THR A N 1
ATOM 2168 C CA . THR A 1 281 ? -25.932 -1.876 -13.816 1.00 88.69 281 THR A CA 1
ATOM 2169 C C . THR A 1 281 ? -26.069 -3.181 -13.037 1.00 88.69 281 THR A C 1
ATOM 2171 O O . THR A 1 281 ? -25.759 -4.249 -13.561 1.00 88.69 281 THR A O 1
ATOM 2174 N N . THR A 1 282 ? -26.543 -3.111 -11.792 1.00 87.81 282 THR A N 1
ATOM 2175 C CA . THR A 1 282 ? -26.799 -4.288 -10.950 1.00 87.81 282 THR A CA 1
ATOM 2176 C C . THR A 1 282 ? -27.825 -4.016 -9.848 1.00 87.81 282 THR A C 1
ATOM 2178 O O . THR A 1 282 ? -28.129 -2.873 -9.525 1.00 87.81 282 THR A O 1
ATOM 2181 N N . GLU A 1 283 ? -28.346 -5.085 -9.259 1.00 83.19 283 GLU A N 1
ATOM 2182 C CA . GLU A 1 283 ? -29.278 -5.070 -8.134 1.00 83.19 283 GLU A CA 1
ATOM 2183 C C . GLU A 1 283 ? -28.529 -5.174 -6.795 1.00 83.19 283 GLU A C 1
ATOM 2185 O O . GLU A 1 283 ? -27.607 -5.988 -6.632 1.00 83.19 283 GLU A O 1
ATOM 2190 N N . VAL A 1 284 ? -28.966 -4.373 -5.824 1.00 83.44 284 VAL A N 1
ATOM 2191 C CA . VAL A 1 284 ? -28.458 -4.357 -4.448 1.00 83.44 284 VAL A CA 1
ATOM 2192 C C . VAL A 1 284 ? -29.178 -5.425 -3.626 1.00 83.44 284 VAL A C 1
ATOM 2194 O O . VAL A 1 284 ? -30.389 -5.359 -3.438 1.00 83.44 284 VAL A O 1
ATOM 2197 N N . LYS A 1 285 ? -28.442 -6.418 -3.117 1.00 81.62 285 LYS A N 1
ATOM 2198 C CA . LYS A 1 285 ? -29.004 -7.521 -2.317 1.00 81.62 285 LYS A CA 1
ATOM 2199 C C . LYS A 1 285 ? -29.273 -7.163 -0.866 1.00 81.62 285 LYS A C 1
ATOM 2201 O O . LYS A 1 285 ? -30.225 -7.669 -0.287 1.00 81.62 285 LYS A O 1
ATOM 2206 N N . SER A 1 286 ? -28.349 -6.438 -0.259 1.00 78.62 286 SER A N 1
ATOM 2207 C CA . SER A 1 286 ? -28.368 -6.121 1.163 1.00 78.62 286 SER A CA 1
ATOM 2208 C C . SER A 1 286 ? -27.494 -4.909 1.407 1.00 78.62 286 SER A C 1
ATOM 2210 O O . SER A 1 286 ? -26.540 -4.666 0.661 1.00 78.62 286 SER A O 1
ATOM 2212 N N . VAL A 1 287 ? -27.813 -4.172 2.459 1.00 78.50 287 VAL A N 1
ATOM 2213 C CA . VAL A 1 287 ? -27.053 -3.023 2.933 1.00 78.50 287 VAL A CA 1
ATOM 2214 C C . VAL A 1 287 ? -26.694 -3.290 4.386 1.00 78.50 287 VAL A C 1
ATOM 2216 O O . VAL A 1 287 ? -27.517 -3.782 5.151 1.00 78.50 287 VAL A O 1
ATOM 2219 N N . GLU A 1 288 ? -25.453 -3.020 4.759 1.00 74.44 288 GLU A N 1
ATOM 2220 C CA . GLU A 1 288 ? -24.922 -3.267 6.093 1.00 74.44 288 GLU A CA 1
ATOM 2221 C C . GLU A 1 288 ? -24.172 -2.039 6.599 1.00 74.44 288 GLU A C 1
ATOM 2223 O O . GLU A 1 288 ? -23.365 -1.441 5.885 1.00 74.44 288 GLU A O 1
ATOM 2228 N N . MET A 1 289 ? -24.374 -1.693 7.864 1.00 66.12 289 MET A N 1
ATOM 2229 C CA . MET A 1 289 ? -23.618 -0.654 8.553 1.00 66.12 289 MET A CA 1
ATOM 2230 C C . MET A 1 289 ? -23.120 -1.234 9.875 1.00 66.12 289 MET A C 1
ATOM 2232 O O . MET A 1 289 ? -23.904 -1.725 10.672 1.00 66.12 289 MET A O 1
ATOM 2236 N N . HIS A 1 290 ? -21.805 -1.231 10.105 1.00 62.94 290 HIS A N 1
ATOM 2237 C CA . HIS A 1 290 ? -21.193 -1.801 11.322 1.00 62.94 290 HIS A CA 1
ATOM 2238 C C . HIS A 1 290 ? -21.573 -3.259 11.635 1.00 62.94 290 HIS A C 1
ATOM 2240 O O . HIS A 1 290 ? -21.675 -3.623 12.799 1.00 62.94 290 HIS A O 1
ATOM 2246 N N . HIS A 1 291 ? -21.701 -4.100 10.602 1.00 65.12 291 HIS A N 1
ATOM 2247 C CA . HIS A 1 291 ? -22.105 -5.512 10.714 1.00 65.12 291 HIS A CA 1
ATOM 2248 C C . HIS A 1 291 ? -23.571 -5.740 11.109 1.00 65.12 291 HIS A C 1
ATOM 2250 O O . HIS A 1 291 ? -23.951 -6.871 11.402 1.00 65.12 291 HIS A O 1
ATOM 2256 N N . GLU A 1 292 ? -24.400 -4.698 11.054 1.00 69.00 292 GLU A N 1
ATOM 2257 C CA . GLU A 1 292 ? -25.851 -4.797 11.186 1.00 69.00 292 GLU A CA 1
ATOM 2258 C C . GLU A 1 292 ? -26.512 -4.564 9.826 1.00 69.00 292 GLU A C 1
ATOM 2260 O O . GLU A 1 292 ? -26.105 -3.681 9.066 1.00 69.00 292 GLU A O 1
ATOM 2265 N N . ALA A 1 293 ? -27.516 -5.378 9.501 1.00 74.25 293 ALA A N 1
ATOM 2266 C CA . ALA A 1 293 ? -28.264 -5.249 8.258 1.00 74.25 293 ALA A CA 1
ATOM 2267 C C . ALA A 1 293 ? -29.238 -4.066 8.344 1.00 74.25 293 ALA A C 1
ATOM 2269 O O . ALA A 1 293 ? -29.997 -3.948 9.305 1.00 74.25 293 ALA A O 1
ATOM 2270 N N . LEU A 1 294 ? -29.240 -3.226 7.313 1.00 70.00 294 LEU A N 1
ATOM 2271 C CA . LEU A 1 294 ? -30.151 -2.100 7.156 1.00 70.00 294 LEU A CA 1
ATOM 2272 C C . LEU A 1 294 ? -31.106 -2.347 5.988 1.00 70.00 294 LEU A C 1
ATOM 2274 O O . LEU A 1 294 ? -30.725 -2.887 4.946 1.00 70.00 294 LEU A O 1
ATOM 2278 N N . GLN A 1 295 ? -32.353 -1.909 6.150 1.00 69.00 295 GLN A N 1
ATOM 2279 C CA . GLN A 1 295 ? -33.336 -1.928 5.068 1.00 69.00 295 GLN A CA 1
ATOM 2280 C C . GLN A 1 295 ? -33.024 -0.837 4.029 1.00 69.00 295 GLN A C 1
ATOM 2282 O O . GLN A 1 295 ? -33.012 -1.105 2.825 1.00 69.00 295 GLN A O 1
ATOM 2287 N N . GLU A 1 296 ? -32.668 0.355 4.508 1.00 69.75 296 GLU A N 1
ATOM 2288 C CA . GLU A 1 296 ? -32.321 1.540 3.722 1.00 69.75 296 GLU A CA 1
ATOM 2289 C C . GLU A 1 296 ? -31.131 2.287 4.350 1.00 69.75 296 GLU A C 1
ATOM 2291 O O . GLU A 1 296 ? -30.897 2.172 5.552 1.00 69.75 296 GLU A O 1
ATOM 2296 N N . ALA A 1 297 ? -30.372 3.040 3.543 1.00 67.19 297 ALA A N 1
ATOM 2297 C CA . ALA A 1 297 ? -29.316 3.931 4.032 1.00 67.19 297 ALA A CA 1
ATOM 2298 C C . ALA A 1 297 ? -29.587 5.387 3.636 1.00 67.19 297 ALA A C 1
ATOM 2300 O O . ALA A 1 297 ? -29.794 5.728 2.463 1.00 67.19 297 ALA A O 1
ATOM 2301 N N . VAL A 1 298 ? -29.504 6.284 4.612 1.00 66.19 298 VAL A N 1
ATOM 2302 C CA . VAL A 1 298 ? -29.850 7.705 4.476 1.00 66.19 298 VAL A CA 1
ATOM 2303 C C . VAL A 1 298 ? -28.595 8.572 4.275 1.00 66.19 298 VAL A C 1
ATOM 2305 O O . VAL A 1 298 ? -27.466 8.081 4.388 1.00 66.19 298 VAL A O 1
ATOM 2308 N N . PRO A 1 299 ? -28.716 9.849 3.836 1.00 62.34 299 PRO A N 1
ATOM 2309 C CA . PRO A 1 299 ? -27.542 10.642 3.501 1.00 62.34 299 PRO A CA 1
ATOM 2310 C C . PRO A 1 299 ? -26.687 10.805 4.755 1.00 62.34 299 PRO A C 1
ATOM 2312 O O . PRO A 1 299 ? -27.202 11.230 5.781 1.00 62.34 299 PRO A O 1
ATOM 2315 N N . GLY A 1 300 ? -25.391 10.495 4.666 1.00 60.69 300 GLY A N 1
ATOM 2316 C CA . GLY A 1 300 ? -24.463 10.557 5.802 1.00 60.69 300 GLY A CA 1
ATOM 2317 C C . GLY A 1 300 ? -24.046 9.201 6.377 1.00 60.69 300 GLY A C 1
ATOM 2318 O O . GLY A 1 300 ? -23.054 9.166 7.108 1.00 60.69 300 GLY A O 1
ATOM 2319 N N . ASP A 1 301 ? -24.725 8.111 6.006 1.00 68.00 301 ASP A N 1
ATOM 2320 C CA . ASP A 1 301 ? -24.370 6.763 6.455 1.00 68.00 301 ASP A CA 1
ATOM 2321 C C . ASP A 1 301 ? -23.175 6.190 5.679 1.00 68.00 301 ASP A C 1
ATOM 2323 O O . ASP A 1 301 ? -23.094 6.268 4.447 1.00 68.00 301 ASP A O 1
ATOM 2327 N N . ASN A 1 302 ? -22.263 5.548 6.409 1.00 66.81 302 ASN A N 1
ATOM 2328 C CA . ASN A 1 302 ? -21.123 4.821 5.853 1.00 66.81 302 ASN A CA 1
ATOM 2329 C C . ASN A 1 302 ? -21.435 3.321 5.815 1.00 66.81 302 ASN A C 1
ATOM 2331 O O . ASN A 1 302 ? -21.111 2.593 6.752 1.00 66.81 302 ASN A O 1
ATOM 2335 N N . VAL A 1 303 ? -22.075 2.861 4.739 1.00 70.94 303 VAL A N 1
ATOM 2336 C CA . VAL A 1 303 ? -22.582 1.479 4.624 1.00 70.94 303 VAL A CA 1
ATOM 2337 C C . VAL A 1 303 ? -21.787 0.653 3.615 1.00 70.94 303 VAL A C 1
ATOM 2339 O O . VAL A 1 303 ? -21.238 1.197 2.666 1.00 70.94 303 VAL A O 1
ATOM 2342 N N . GLY A 1 304 ? -21.718 -0.662 3.789 1.00 78.00 304 GLY A N 1
ATOM 2343 C CA . GLY A 1 304 ? -21.343 -1.609 2.739 1.00 78.00 304 GLY A CA 1
ATOM 2344 C C . GLY A 1 304 ? -22.604 -2.203 2.123 1.00 78.00 304 GLY A C 1
ATOM 2345 O O . GLY A 1 304 ? -23.524 -2.545 2.852 1.00 78.00 304 GLY A O 1
ATOM 2346 N N . PHE A 1 305 ? -22.683 -2.347 0.804 1.00 78.38 305 PHE A N 1
ATOM 2347 C CA . PHE A 1 305 ? -23.861 -2.938 0.160 1.00 78.38 305 PHE A CA 1
ATOM 2348 C C . PHE A 1 305 ? -23.460 -4.064 -0.783 1.00 78.38 305 PHE A C 1
ATOM 2350 O O . PHE A 1 305 ? -22.461 -3.978 -1.477 1.00 78.38 305 PHE A O 1
ATOM 2357 N N . ASN A 1 306 ? -24.200 -5.163 -0.804 1.00 80.94 306 ASN A N 1
ATOM 2358 C CA . ASN A 1 306 ? -23.874 -6.314 -1.636 1.00 80.94 306 ASN A CA 1
ATOM 2359 C C . ASN A 1 306 ? -24.514 -6.185 -3.022 1.00 80.94 306 ASN A C 1
ATOM 2361 O O . ASN A 1 306 ? -25.709 -5.921 -3.121 1.00 80.94 306 ASN A O 1
ATOM 2365 N N . VAL A 1 307 ? -23.753 -6.440 -4.088 1.00 82.75 307 VAL A N 1
ATOM 2366 C CA . VAL A 1 307 ? -24.249 -6.403 -5.473 1.00 82.75 307 VAL A CA 1
ATOM 2367 C C . VAL A 1 307 ? -24.112 -7.748 -6.189 1.00 82.75 307 VAL A C 1
ATOM 2369 O O . VAL A 1 307 ? -23.114 -8.462 -6.044 1.00 82.75 307 VAL A O 1
ATOM 2372 N N . LYS A 1 308 ? -25.120 -8.108 -6.996 1.00 79.25 308 LYS A N 1
ATOM 2373 C CA . LYS A 1 308 ? -25.125 -9.346 -7.803 1.00 79.25 308 LYS A CA 1
ATOM 2374 C C . LYS A 1 308 ? -24.257 -9.212 -9.052 1.00 79.25 308 LYS A C 1
ATOM 2376 O O . LYS A 1 308 ? -24.192 -8.148 -9.650 1.00 79.25 308 LYS A O 1
ATOM 2381 N N . ASN A 1 309 ? -23.659 -10.317 -9.499 1.00 78.94 309 ASN A N 1
ATOM 2382 C CA . ASN A 1 309 ? -23.088 -10.469 -10.849 1.00 78.94 309 ASN A CA 1
ATOM 2383 C C . ASN A 1 309 ? -22.057 -9.405 -11.279 1.00 78.94 309 ASN A C 1
ATOM 2385 O O . ASN A 1 309 ? -21.789 -9.265 -12.465 1.00 78.94 309 ASN A O 1
ATOM 2389 N N . VAL A 1 310 ? -21.458 -8.690 -10.325 1.00 82.25 310 VAL A N 1
ATOM 2390 C CA . VAL A 1 310 ? -20.396 -7.712 -10.571 1.00 82.25 310 VAL A CA 1
ATOM 2391 C C . VAL A 1 310 ? -19.123 -8.194 -9.896 1.00 82.25 310 VAL A C 1
ATOM 2393 O O . VAL A 1 310 ? -19.098 -8.480 -8.696 1.00 82.25 310 VAL A O 1
ATOM 2396 N N . SER A 1 311 ? -18.045 -8.300 -10.661 1.00 80.62 311 SER A N 1
ATOM 2397 C CA . SER A 1 311 ? -16.728 -8.664 -10.158 1.00 80.62 311 SER A CA 1
ATOM 2398 C C . SER A 1 311 ? -16.049 -7.470 -9.492 1.00 80.62 311 SER A C 1
ATOM 2400 O O . SER A 1 311 ? -16.072 -6.349 -9.991 1.00 80.62 311 SER A O 1
ATOM 2402 N N . VAL A 1 312 ? -15.299 -7.724 -8.417 1.00 78.38 312 VAL A N 1
ATOM 2403 C CA . VAL A 1 312 ? -14.435 -6.715 -7.767 1.00 78.38 312 VAL A CA 1
ATOM 2404 C C . VAL A 1 312 ? -13.408 -6.096 -8.730 1.00 78.38 312 VAL A C 1
ATOM 2406 O O . VAL A 1 312 ? -12.861 -5.039 -8.450 1.00 78.38 312 VAL A O 1
ATOM 2409 N N . LYS A 1 313 ? -13.117 -6.726 -9.878 1.00 81.75 313 LYS A N 1
ATOM 2410 C CA . LYS A 1 313 ? -12.216 -6.150 -10.896 1.00 81.75 313 LYS A CA 1
ATOM 2411 C C . LYS A 1 313 ? -12.863 -5.022 -11.718 1.00 81.75 313 LYS A C 1
ATOM 2413 O O . LYS A 1 313 ? -12.131 -4.213 -12.296 1.00 81.75 313 LYS A O 1
ATOM 2418 N N . GLU A 1 314 ? -14.193 -5.004 -11.786 1.00 83.62 314 GLU A N 1
ATOM 2419 C CA . GLU A 1 314 ? -14.992 -4.096 -12.620 1.00 83.62 314 GLU A CA 1
ATOM 2420 C C . GLU A 1 314 ? -15.345 -2.798 -11.889 1.00 83.62 314 GLU A C 1
ATOM 2422 O O . GLU A 1 314 ? -15.535 -1.768 -12.528 1.00 83.62 314 GLU A O 1
ATOM 2427 N N . LEU A 1 315 ? -15.357 -2.821 -10.554 1.00 85.88 315 LEU A N 1
ATOM 2428 C CA . LEU A 1 315 ? -15.552 -1.645 -9.711 1.00 85.88 315 LEU A CA 1
ATOM 2429 C C . LEU A 1 315 ? -14.244 -1.228 -9.052 1.00 85.88 315 LEU A C 1
ATOM 2431 O O . LEU A 1 315 ? -13.414 -2.060 -8.684 1.00 85.88 315 LEU A O 1
ATOM 2435 N N . ARG A 1 316 ? -14.042 0.080 -8.899 1.00 85.75 316 ARG A N 1
ATOM 2436 C CA . ARG A 1 316 ? -12.833 0.647 -8.294 1.00 85.75 316 ARG A CA 1
ATOM 2437 C C . ARG A 1 316 ? -13.186 1.872 -7.463 1.00 85.75 316 ARG A C 1
ATOM 2439 O O . ARG A 1 316 ? -14.205 2.517 -7.699 1.00 85.75 316 ARG A O 1
ATOM 2446 N N . ARG A 1 317 ? -12.298 2.215 -6.529 1.00 83.94 317 ARG A N 1
ATOM 2447 C CA . ARG A 1 317 ? -12.333 3.493 -5.810 1.00 83.94 317 ARG A CA 1
ATOM 2448 C C . ARG A 1 317 ? -12.418 4.663 -6.795 1.00 83.94 317 ARG A C 1
ATOM 2450 O O . ARG A 1 317 ? -11.708 4.661 -7.804 1.00 83.94 317 ARG A O 1
ATOM 2457 N N . GLY A 1 318 ? -13.264 5.646 -6.495 1.00 85.69 318 GLY A N 1
ATOM 2458 C CA . GLY A 1 318 ? -13.514 6.794 -7.373 1.00 85.69 318 GLY A CA 1
ATOM 2459 C C . GLY A 1 318 ? -14.658 6.609 -8.371 1.00 85.69 318 GLY A C 1
ATOM 2460 O O . GLY A 1 318 ? -14.960 7.542 -9.111 1.00 85.69 318 GLY A O 1
ATOM 2461 N N . TYR A 1 319 ? -15.291 5.436 -8.430 1.00 92.31 319 TYR A N 1
ATOM 2462 C CA . TYR A 1 319 ? -16.525 5.251 -9.202 1.00 92.31 319 TYR A CA 1
ATOM 2463 C C . TYR A 1 319 ? -17.722 5.752 -8.402 1.00 92.31 319 TYR A C 1
ATOM 2465 O O . TYR A 1 319 ? -17.650 5.846 -7.182 1.00 92.31 319 TYR A O 1
ATOM 2473 N N . VAL A 1 320 ? -18.817 6.077 -9.081 1.00 89.75 320 VAL A N 1
ATOM 2474 C CA . VAL A 1 320 ? -20.021 6.619 -8.447 1.00 89.75 320 VAL A CA 1
ATOM 2475 C C . VAL A 1 320 ? -21.198 5.710 -8.757 1.00 89.75 320 VAL A C 1
ATOM 2477 O O . VAL A 1 320 ? -21.521 5.508 -9.925 1.00 89.75 320 VAL A O 1
ATOM 2480 N N . ALA A 1 321 ? -21.830 5.166 -7.721 1.00 89.62 321 ALA A N 1
ATOM 2481 C CA . ALA A 1 321 ? -23.105 4.478 -7.837 1.00 89.62 321 ALA A CA 1
ATOM 2482 C C . ALA A 1 321 ? -24.259 5.488 -7.784 1.00 89.62 321 ALA A C 1
ATOM 2484 O O . ALA A 1 321 ? -24.205 6.473 -7.040 1.00 89.62 321 ALA A O 1
ATOM 2485 N N . GLY A 1 322 ? -25.307 5.238 -8.557 1.00 88.06 322 GLY A N 1
ATOM 2486 C CA . GLY A 1 322 ? -26.555 5.987 -8.492 1.00 88.06 322 GLY A CA 1
ATOM 2487 C C . GLY A 1 322 ? -27.730 5.152 -8.970 1.00 88.06 322 GLY A C 1
ATOM 2488 O O . GLY A 1 322 ? -27.546 4.046 -9.474 1.00 88.06 322 GLY A O 1
ATOM 2489 N N . ASP A 1 323 ? -28.936 5.672 -8.783 1.00 84.25 323 ASP A N 1
ATOM 2490 C CA . ASP A 1 323 ? -30.156 5.006 -9.224 1.00 84.25 323 ASP A CA 1
ATOM 2491 C C . ASP A 1 323 ? -30.235 5.040 -10.756 1.00 84.25 323 ASP A C 1
ATOM 2493 O O . ASP A 1 323 ? -30.016 6.071 -11.393 1.00 84.25 323 ASP A O 1
ATOM 2497 N N . THR A 1 324 ? -30.538 3.890 -11.349 1.00 84.81 324 THR A N 1
ATOM 2498 C CA . THR A 1 324 ? -30.730 3.756 -12.797 1.00 84.81 324 THR A CA 1
ATOM 2499 C C . THR A 1 324 ? -31.950 4.508 -13.313 1.00 84.81 324 THR A C 1
ATOM 2501 O O . THR A 1 324 ? -31.940 4.959 -14.458 1.00 84.81 324 THR A O 1
ATOM 2504 N N . LYS A 1 325 ? -32.989 4.662 -12.484 1.00 81.56 325 LYS A N 1
ATOM 2505 C CA . LYS A 1 325 ? -34.272 5.263 -12.876 1.00 81.56 325 LYS A CA 1
ATOM 2506 C C . LYS A 1 325 ? -34.334 6.764 -12.621 1.00 81.56 325 LYS A C 1
ATOM 2508 O O . LYS A 1 325 ? -35.082 7.462 -13.302 1.00 81.56 325 LYS A O 1
ATOM 2513 N N . ASN A 1 326 ? -33.553 7.263 -11.668 1.00 80.19 326 ASN A N 1
ATOM 2514 C CA . ASN A 1 326 ? -33.596 8.653 -11.237 1.00 80.19 326 ASN A CA 1
ATOM 2515 C C . ASN A 1 326 ? -32.232 9.330 -11.425 1.00 80.19 326 ASN A C 1
ATOM 2517 O O . ASN A 1 326 ? -31.359 9.240 -10.565 1.00 80.19 326 ASN A O 1
ATOM 2521 N N . ASN A 1 327 ? -32.066 10.011 -12.566 1.00 85.12 327 ASN A N 1
ATOM 2522 C CA . ASN A 1 327 ? -30.859 10.752 -12.951 1.00 85.12 327 ASN A CA 1
ATOM 2523 C C . ASN A 1 327 ? -29.551 9.960 -12.699 1.00 85.12 327 ASN A C 1
ATOM 2525 O O . ASN A 1 327 ? -28.804 10.306 -11.781 1.00 85.12 327 ASN A O 1
ATOM 2529 N N . PRO A 1 328 ? -29.252 8.904 -13.476 1.00 89.06 328 PRO A N 1
ATOM 2530 C CA . PRO A 1 328 ? -28.067 8.074 -13.264 1.00 89.06 328 PRO A CA 1
ATOM 2531 C C . PRO A 1 328 ? -26.749 8.849 -13.460 1.00 89.06 328 PRO A C 1
ATOM 2533 O O . PRO A 1 328 ? -26.657 9.655 -14.390 1.00 89.06 328 PRO A O 1
ATOM 2536 N N . PRO A 1 329 ? -25.704 8.596 -12.642 1.00 91.94 329 PRO A N 1
ATOM 2537 C CA . PRO A 1 329 ? -24.391 9.212 -12.822 1.00 91.94 329 PRO A CA 1
ATOM 2538 C C . PRO A 1 329 ? -23.753 8.776 -14.148 1.00 91.94 329 PRO A C 1
ATOM 2540 O O . PRO A 1 329 ? -23.950 7.650 -14.611 1.00 91.94 329 PRO A O 1
ATOM 2543 N N . LYS A 1 330 ? -22.945 9.655 -14.751 1.00 93.44 330 LYS A N 1
ATOM 2544 C CA . LYS A 1 330 ? -22.304 9.430 -16.059 1.00 93.44 330 LYS A CA 1
ATOM 2545 C C . LYS A 1 330 ? -20.824 9.806 -16.043 1.00 93.44 330 LYS A C 1
ATOM 2547 O O . LYS A 1 330 ? -20.362 10.596 -15.224 1.00 93.44 330 LYS A O 1
ATOM 2552 N N . GLY A 1 331 ? -20.058 9.231 -16.970 1.00 93.44 331 GLY A N 1
ATOM 2553 C CA . GLY A 1 331 ? -18.665 9.621 -17.180 1.00 93.44 331 GLY A CA 1
ATOM 2554 C C . GLY A 1 331 ? -18.561 10.993 -17.851 1.00 93.44 331 GLY A C 1
ATOM 2555 O O . GLY A 1 331 ? -19.229 11.240 -18.854 1.00 93.44 331 GLY A O 1
ATOM 2556 N N . ALA A 1 332 ? -17.696 11.861 -17.332 1.00 94.50 332 ALA A N 1
ATOM 2557 C CA . ALA A 1 332 ? -17.389 13.151 -17.934 1.00 94.50 332 ALA A CA 1
ATOM 2558 C C . ALA A 1 332 ? -16.460 12.982 -19.150 1.00 94.50 332 ALA A C 1
ATOM 2560 O O . ALA A 1 332 ? -15.458 12.257 -19.095 1.00 94.50 332 ALA A O 1
ATOM 2561 N N . ALA A 1 333 ? -16.800 13.646 -20.252 1.00 93.94 333 ALA A N 1
ATOM 2562 C CA . ALA A 1 333 ? -15.923 13.866 -21.397 1.00 93.94 333 ALA A CA 1
ATOM 2563 C C . ALA A 1 333 ? -14.947 15.010 -21.095 1.00 93.94 333 ALA A C 1
ATOM 2565 O O . ALA A 1 333 ? -13.736 14.845 -21.225 1.00 93.94 333 ALA A O 1
ATOM 2566 N N . ASP A 1 334 ? -15.492 16.118 -20.602 1.00 96.00 334 ASP A N 1
ATOM 2567 C CA . ASP A 1 334 ? -14.795 17.303 -20.120 1.00 96.00 334 ASP A CA 1
ATOM 2568 C C . ASP A 1 334 ? -15.697 18.045 -19.120 1.00 96.00 334 ASP A C 1
ATOM 2570 O O . ASP A 1 334 ? -16.882 17.732 -18.966 1.00 96.00 334 ASP A O 1
ATOM 2574 N N . PHE A 1 335 ? -15.135 18.995 -18.380 1.00 97.38 335 PHE A N 1
ATOM 2575 C CA . PHE A 1 335 ? -15.912 19.820 -17.463 1.00 97.38 335 PHE A CA 1
ATOM 2576 C C . PHE A 1 335 ? -15.313 21.214 -17.311 1.00 97.38 335 PHE A C 1
ATOM 2578 O O . PHE A 1 335 ? -14.096 21.399 -17.285 1.00 97.38 335 PHE A O 1
ATOM 2585 N N . THR A 1 336 ? -16.190 22.204 -17.173 1.00 97.00 336 THR A N 1
ATOM 2586 C CA . THR A 1 336 ? -15.816 23.592 -16.899 1.00 97.00 336 THR A CA 1
ATOM 2587 C C . THR A 1 336 ? -15.819 23.825 -15.395 1.00 97.00 336 THR A C 1
ATOM 2589 O O . THR A 1 336 ? -16.810 23.543 -14.717 1.00 97.00 336 THR A O 1
ATOM 2592 N N . ALA A 1 337 ? -14.732 24.371 -14.857 1.00 95.69 337 ALA A N 1
ATOM 2593 C CA . ALA A 1 337 ? -14.579 24.630 -13.434 1.00 95.69 337 ALA A CA 1
ATOM 2594 C C . ALA A 1 337 ? -13.977 26.005 -13.158 1.00 95.69 337 ALA A C 1
ATOM 2596 O O . ALA A 1 337 ? -13.127 26.488 -13.896 1.00 95.69 337 ALA A O 1
ATOM 2597 N N . GLN A 1 338 ? -14.379 26.603 -12.042 1.00 91.50 338 GLN A N 1
ATOM 2598 C CA . GLN A 1 338 ? -13.698 27.756 -11.471 1.00 91.50 338 GLN A CA 1
ATOM 2599 C C . GLN A 1 338 ? -12.587 27.261 -10.552 1.00 91.50 338 GLN A C 1
ATOM 2601 O O . GLN A 1 338 ? -12.875 26.587 -9.565 1.00 91.50 338 GLN A O 1
ATOM 2606 N N . VAL A 1 339 ? -11.339 27.596 -10.864 1.00 92.19 339 VAL A N 1
ATOM 2607 C CA . VAL A 1 339 ? -10.143 27.187 -10.125 1.00 92.19 339 VAL A CA 1
ATOM 2608 C C . VAL A 1 339 ? -9.485 28.405 -9.485 1.00 92.19 339 VAL A C 1
ATOM 2610 O O . VAL A 1 339 ? -9.370 29.451 -10.112 1.00 92.19 339 VAL A O 1
ATOM 2613 N N . ILE A 1 340 ? -9.045 28.274 -8.235 1.00 88.44 340 ILE A N 1
ATOM 2614 C CA . ILE A 1 340 ? -8.265 29.274 -7.500 1.00 88.44 340 ILE A CA 1
ATOM 2615 C C . ILE A 1 340 ? -6.872 28.700 -7.266 1.00 88.44 340 ILE A C 1
ATOM 2617 O O . ILE A 1 340 ? -6.731 27.679 -6.588 1.00 88.44 340 ILE A O 1
ATOM 2621 N N . VAL A 1 341 ? -5.849 29.356 -7.809 1.00 89.19 341 VAL A N 1
ATOM 2622 C CA . VAL A 1 341 ? -4.449 28.948 -7.664 1.00 89.19 341 VAL A CA 1
ATOM 2623 C C . VAL A 1 341 ? -3.928 29.406 -6.306 1.00 89.19 341 VAL A C 1
ATOM 2625 O O . VAL A 1 341 ? -4.088 30.561 -5.913 1.00 89.19 341 VAL A O 1
ATOM 2628 N N . LEU A 1 342 ? -3.300 28.491 -5.576 1.00 81.62 342 LEU A N 1
ATOM 2629 C CA . LEU A 1 342 ? -2.862 28.692 -4.201 1.00 81.62 342 LEU A CA 1
ATOM 2630 C C . LEU A 1 342 ? -1.360 28.965 -4.137 1.00 81.62 342 LEU A C 1
ATOM 2632 O O . LEU A 1 342 ? -0.951 30.121 -4.120 1.00 81.62 342 LEU A O 1
ATOM 2636 N N . ASN A 1 343 ? -0.557 27.901 -4.117 1.00 72.62 343 ASN A N 1
ATOM 2637 C CA . ASN A 1 343 ? 0.892 27.946 -3.946 1.00 72.62 343 ASN A CA 1
ATOM 2638 C C . ASN A 1 343 ? 1.569 27.148 -5.070 1.00 72.62 343 ASN A C 1
ATOM 2640 O O . ASN A 1 343 ? 2.107 26.066 -4.852 1.00 72.62 343 ASN A O 1
ATOM 2644 N N . HIS A 1 344 ? 1.517 27.675 -6.290 1.00 81.12 344 HIS A N 1
ATOM 2645 C CA . HIS A 1 344 ? 2.239 27.135 -7.438 1.00 81.12 344 HIS A CA 1
ATOM 2646 C C . HIS A 1 344 ? 3.575 27.895 -7.634 1.00 81.12 344 HIS A C 1
ATOM 2648 O O . HIS A 1 344 ? 3.571 29.130 -7.595 1.00 81.12 344 HIS A O 1
ATOM 2654 N N . PRO A 1 345 ? 4.721 27.204 -7.826 1.00 73.44 345 PRO A N 1
ATOM 2655 C CA . PRO A 1 345 ? 6.046 27.836 -7.893 1.00 73.44 345 PRO A CA 1
ATOM 2656 C C . PRO A 1 345 ? 6.309 28.565 -9.220 1.00 73.44 345 PRO A C 1
ATOM 2658 O O . PRO A 1 345 ? 7.166 29.440 -9.280 1.00 73.44 345 PRO A O 1
ATOM 2661 N N . GLY A 1 346 ? 5.574 28.212 -10.275 1.00 85.88 346 GLY A N 1
ATOM 2662 C CA . GLY A 1 346 ? 5.635 28.852 -11.591 1.00 85.88 346 GLY A CA 1
ATOM 2663 C C . GLY A 1 346 ? 4.265 29.354 -12.038 1.00 85.88 346 GLY A C 1
ATOM 2664 O O . GLY A 1 346 ? 3.457 29.805 -11.226 1.00 85.88 346 GLY A O 1
ATOM 2665 N N . GLN A 1 347 ? 3.956 29.193 -13.321 1.00 90.94 347 GLN A N 1
ATOM 2666 C CA . GLN A 1 347 ? 2.659 29.543 -13.904 1.00 90.94 347 GLN A CA 1
ATOM 2667 C C . GLN A 1 347 ? 1.972 28.294 -14.468 1.00 90.94 347 GLN A C 1
ATOM 2669 O O . GLN A 1 347 ? 2.643 27.359 -14.900 1.00 90.94 347 GLN A O 1
ATOM 2674 N N . ILE A 1 348 ? 0.643 28.283 -14.463 1.00 93.31 348 ILE A N 1
ATOM 2675 C CA . ILE A 1 348 ? -0.189 27.233 -15.051 1.00 93.31 348 ILE A CA 1
ATOM 2676 C C . ILE A 1 348 ? -0.647 27.720 -16.423 1.00 93.31 348 ILE A C 1
ATOM 2678 O O . ILE A 1 348 ? -1.283 28.764 -16.516 1.00 93.31 348 ILE A O 1
ATOM 2682 N N . SER A 1 349 ? -0.322 26.974 -17.475 1.00 94.38 349 SER A N 1
ATOM 2683 C CA . SER A 1 349 ? -0.700 27.278 -18.864 1.00 94.38 349 SER A CA 1
ATOM 2684 C C . SER A 1 349 ? -1.555 26.152 -19.450 1.00 94.38 349 SER A C 1
ATOM 2686 O O . SER A 1 349 ? -1.621 25.057 -18.881 1.00 94.38 349 SER A O 1
ATOM 2688 N N . ASN A 1 350 ? -2.178 26.393 -20.606 1.00 94.56 350 ASN A N 1
ATOM 2689 C CA . ASN A 1 350 ? -2.888 25.347 -21.348 1.00 94.56 350 ASN A CA 1
ATOM 2690 C C . ASN A 1 350 ? -1.970 24.133 -21.585 1.00 94.56 350 ASN A C 1
ATOM 2692 O O . ASN A 1 350 ? -0.805 24.273 -21.953 1.00 94.56 350 ASN A O 1
ATOM 2696 N N . GLY A 1 351 ? -2.495 22.930 -21.355 1.00 91.56 351 GLY A N 1
ATOM 2697 C CA . GLY A 1 351 ? -1.750 21.670 -21.407 1.00 91.56 351 GLY A CA 1
ATOM 2698 C C . GLY A 1 351 ? -1.222 21.172 -20.059 1.00 91.56 351 GLY A C 1
ATOM 2699 O O . GLY A 1 351 ? -0.859 19.998 -19.958 1.00 91.56 351 GLY A O 1
ATOM 2700 N N . TYR A 1 352 ? -1.236 22.000 -19.010 1.00 95.06 352 TYR A N 1
ATOM 2701 C CA . TYR A 1 352 ? -0.871 21.576 -17.657 1.00 95.06 352 TYR A CA 1
ATOM 2702 C C . TYR A 1 352 ? -1.749 20.403 -17.193 1.00 95.06 352 TYR A C 1
ATOM 2704 O O . TYR A 1 352 ? -2.972 20.483 -17.261 1.00 95.06 352 TYR A O 1
ATOM 2712 N N . THR A 1 353 ? -1.144 19.296 -16.752 1.00 94.81 353 THR A N 1
ATOM 2713 C CA . THR A 1 353 ? -1.871 18.043 -16.452 1.00 94.81 353 THR A CA 1
ATOM 2714 C C . THR A 1 353 ? -1.594 17.546 -15.024 1.00 94.81 353 THR A C 1
ATOM 2716 O O . THR A 1 353 ? -0.927 16.527 -14.836 1.00 94.81 353 THR A O 1
ATOM 2719 N N . PRO A 1 354 ? -2.070 18.269 -13.996 1.00 94.00 354 PRO A N 1
ATOM 2720 C CA . PRO A 1 354 ? -1.936 17.869 -12.600 1.00 94.00 354 PRO A CA 1
ATOM 2721 C C . PRO A 1 354 ? -2.930 16.762 -12.230 1.00 94.00 354 PRO A C 1
ATOM 2723 O O . PRO A 1 354 ? -3.849 16.425 -12.986 1.00 94.00 354 PRO A O 1
ATOM 2726 N N . VAL A 1 355 ? -2.778 16.218 -11.021 1.00 92.94 355 VAL A N 1
ATOM 2727 C CA . VAL A 1 355 ? -3.745 15.266 -10.468 1.00 92.94 355 VAL A CA 1
ATOM 2728 C C . VAL A 1 355 ? -4.876 16.002 -9.766 1.00 92.94 355 VAL A C 1
ATOM 2730 O O . VAL A 1 355 ? -4.630 16.895 -8.957 1.00 92.94 355 VAL A O 1
ATOM 2733 N N . LEU A 1 356 ? -6.116 15.621 -10.069 1.00 92.69 356 LEU A N 1
ATOM 2734 C CA . LEU A 1 356 ? -7.303 16.108 -9.382 1.00 92.69 356 LEU A CA 1
ATOM 2735 C C . LEU A 1 356 ? -7.785 15.064 -8.377 1.00 92.69 356 LEU A C 1
ATOM 2737 O O . LEU A 1 356 ? -8.049 13.912 -8.731 1.00 92.69 356 LEU A O 1
ATOM 2741 N N . ASP A 1 357 ? -7.928 15.510 -7.135 1.00 86.94 357 ASP A N 1
ATOM 2742 C CA . ASP A 1 357 ? -8.642 14.807 -6.079 1.00 86.94 357 ASP A CA 1
ATOM 2743 C C . ASP A 1 357 ? -10.078 15.341 -6.040 1.00 86.94 357 ASP A C 1
ATOM 2745 O O . ASP A 1 357 ? -10.312 16.479 -5.627 1.00 86.94 357 ASP A O 1
ATOM 2749 N N . CYS A 1 358 ? -11.040 14.537 -6.486 1.00 86.06 358 CYS A N 1
ATOM 2750 C CA . CYS A 1 358 ? -12.465 14.864 -6.464 1.00 86.06 358 CYS A CA 1
ATOM 2751 C C . CYS A 1 358 ? -13.209 13.701 -5.813 1.00 86.06 358 CYS A C 1
ATOM 2753 O O . CYS A 1 358 ? -13.011 12.563 -6.228 1.00 86.06 358 CYS A O 1
ATOM 2755 N N . HIS A 1 359 ? -14.031 13.968 -4.792 1.00 83.94 359 HIS A N 1
ATOM 2756 C CA . HIS A 1 359 ? -14.680 12.942 -3.958 1.00 83.94 359 HIS A CA 1
ATOM 2757 C C . HIS A 1 359 ? -13.702 11.851 -3.464 1.00 83.94 359 HIS A C 1
ATOM 2759 O O . HIS A 1 359 ? -12.889 12.106 -2.578 1.00 83.94 359 HIS A O 1
ATOM 2765 N N . THR A 1 360 ? -13.786 10.639 -4.011 1.00 83.25 360 THR A N 1
ATOM 2766 C CA . THR A 1 360 ? -12.892 9.496 -3.761 1.00 83.25 360 THR A CA 1
ATOM 2767 C C . THR A 1 360 ? -11.956 9.208 -4.943 1.00 83.25 360 THR A C 1
ATOM 2769 O O . THR A 1 360 ? -11.050 8.376 -4.814 1.00 83.25 360 THR A O 1
ATOM 2772 N N . ALA A 1 361 ? -12.156 9.879 -6.084 1.00 87.56 361 ALA A N 1
ATOM 2773 C CA . ALA A 1 361 ? -11.354 9.740 -7.291 1.00 87.56 361 ALA A CA 1
ATOM 2774 C C . ALA A 1 361 ? -10.056 10.556 -7.231 1.00 87.56 361 ALA A C 1
ATOM 2776 O O . ALA A 1 361 ? -10.008 11.670 -6.715 1.00 87.56 361 ALA A O 1
ATOM 2777 N N . HIS A 1 362 ? -9.013 9.985 -7.834 1.00 89.25 362 HIS A N 1
ATOM 2778 C CA . HIS A 1 362 ? -7.672 10.555 -7.938 1.00 89.25 362 HIS A CA 1
ATOM 2779 C C . HIS A 1 362 ? -7.178 10.384 -9.380 1.00 89.25 362 HIS A C 1
ATOM 2781 O O . HIS A 1 362 ? -6.635 9.333 -9.738 1.00 89.25 362 HIS A O 1
ATOM 2787 N N . ILE A 1 363 ? -7.458 11.369 -10.239 1.00 92.62 363 ILE A N 1
ATOM 2788 C CA . ILE A 1 363 ? -7.295 11.261 -11.699 1.00 92.62 363 ILE A CA 1
ATOM 2789 C C . ILE A 1 363 ? -6.580 12.496 -12.251 1.00 92.62 363 ILE A C 1
ATOM 2791 O O . ILE A 1 363 ? -6.955 13.628 -11.958 1.00 92.62 363 ILE A O 1
ATOM 2795 N N . ALA A 1 364 ? -5.558 12.285 -13.085 1.00 94.31 364 ALA A N 1
ATOM 2796 C CA . ALA A 1 364 ? -4.898 13.375 -13.796 1.00 94.31 364 ALA A CA 1
ATOM 2797 C C . ALA A 1 364 ? -5.851 14.007 -14.816 1.00 94.31 364 ALA A C 1
ATOM 2799 O O . ALA A 1 364 ? -6.462 13.285 -15.609 1.00 94.31 364 ALA A O 1
ATOM 2800 N N . CYS A 1 365 ? -5.979 15.332 -14.797 1.00 96.31 365 CYS A N 1
ATOM 2801 C CA . CYS A 1 365 ? -6.826 16.071 -15.732 1.00 96.31 365 CYS A CA 1
ATOM 2802 C C . CYS A 1 365 ? -6.009 17.168 -16.406 1.00 96.31 365 CYS A C 1
ATOM 2804 O O . CYS A 1 365 ? -5.295 17.916 -15.744 1.00 96.31 365 CYS A O 1
ATOM 2806 N N . LYS A 1 366 ? -6.123 17.259 -17.727 1.00 97.00 366 LYS A N 1
ATOM 2807 C CA . LYS A 1 366 ? -5.464 18.282 -18.532 1.00 97.00 366 LYS A CA 1
ATOM 2808 C C . LYS A 1 366 ? -6.268 19.575 -18.452 1.00 97.00 366 LYS A C 1
ATOM 2810 O O . LYS A 1 366 ? -7.461 19.563 -18.748 1.00 97.00 366 LYS A O 1
ATOM 2815 N N . PHE A 1 367 ? -5.614 20.679 -18.106 1.00 96.81 367 PHE A N 1
ATOM 2816 C CA . PHE A 1 367 ? -6.105 22.043 -18.297 1.00 96.81 367 PHE A CA 1
ATOM 2817 C C . PHE A 1 367 ? -6.118 22.298 -19.800 1.00 96.81 367 PHE A C 1
ATOM 2819 O O . PHE A 1 367 ? -5.104 22.675 -20.386 1.00 96.81 367 PHE A O 1
ATOM 2826 N N . ASN A 1 368 ? -7.231 21.968 -20.446 1.00 95.81 368 ASN A N 1
ATOM 2827 C CA . ASN A 1 368 ? -7.343 22.039 -21.894 1.00 95.81 368 ASN A CA 1
ATOM 2828 C C . ASN A 1 368 ? -7.340 23.495 -22.360 1.00 95.81 368 ASN A C 1
ATOM 2830 O O . ASN A 1 368 ? -6.619 23.843 -23.290 1.00 95.81 368 ASN A O 1
ATOM 2834 N N . GLU A 1 369 ? -8.101 24.333 -21.659 1.00 96.38 369 GLU A N 1
ATOM 2835 C CA . GLU A 1 369 ? -8.272 25.743 -21.981 1.00 96.38 369 GLU A CA 1
ATOM 2836 C C . GLU A 1 369 ? -8.516 26.547 -20.701 1.00 96.38 369 GLU A C 1
ATOM 2838 O O . GLU A 1 369 ? -9.376 26.191 -19.893 1.00 96.38 369 GLU A O 1
ATOM 2843 N N . ILE A 1 370 ? -7.767 27.632 -20.509 1.00 96.56 370 ILE A N 1
ATOM 2844 C CA . ILE A 1 370 ? -8.054 28.659 -19.507 1.00 96.56 370 ILE A CA 1
ATOM 2845 C C . ILE A 1 370 ? -8.875 29.750 -20.198 1.00 96.56 370 ILE A C 1
ATOM 2847 O O . ILE A 1 370 ? -8.333 30.533 -20.972 1.00 96.56 370 ILE A O 1
ATOM 2851 N N . LYS A 1 371 ? -10.184 29.776 -19.933 1.00 93.75 371 LYS A N 1
ATOM 2852 C CA . LYS A 1 371 ? -11.149 30.625 -20.646 1.00 93.75 371 LYS A CA 1
ATOM 2853 C C . LYS A 1 371 ? -11.114 32.075 -20.208 1.00 93.75 371 LYS A C 1
ATOM 2855 O O . LYS A 1 371 ? -11.135 32.972 -21.035 1.00 93.75 371 LYS A O 1
ATOM 2860 N N . GLU A 1 372 ? -11.082 32.304 -18.905 1.00 94.25 372 GLU A N 1
ATOM 2861 C CA . GLU A 1 372 ? -11.085 33.650 -18.341 1.00 94.25 372 GLU A CA 1
ATOM 2862 C C . GLU A 1 372 ? -10.429 33.631 -16.967 1.00 94.25 372 GLU A C 1
ATOM 2864 O O . GLU A 1 372 ? -10.566 32.677 -16.196 1.00 94.25 372 GLU A O 1
ATOM 2869 N N . LYS A 1 373 ? -9.715 34.700 -16.649 1.00 93.44 373 LYS A N 1
ATOM 2870 C CA . LYS A 1 373 ? -9.284 35.028 -15.300 1.00 93.44 373 LYS A CA 1
ATOM 2871 C C . LYS A 1 373 ? -10.394 35.828 -14.638 1.00 93.44 373 LYS A C 1
ATOM 2873 O O . LYS A 1 373 ? -10.875 36.805 -15.201 1.00 93.44 373 LYS A O 1
ATOM 2878 N N . VAL A 1 374 ? -10.773 35.445 -13.428 1.00 89.38 374 VAL A N 1
ATOM 2879 C CA . VAL A 1 374 ? -11.879 36.057 -12.689 1.00 89.38 374 VAL A CA 1
ATOM 2880 C C . VAL A 1 374 ? -11.405 36.618 -11.356 1.00 89.38 374 VAL A C 1
ATOM 2882 O O . VAL A 1 374 ? -10.467 36.110 -10.737 1.00 89.38 374 VAL A O 1
ATOM 2885 N N . ASP A 1 375 ? -12.077 37.657 -10.870 1.00 80.50 375 ASP A N 1
ATOM 2886 C CA . ASP A 1 375 ? -11.861 38.141 -9.511 1.00 80.50 375 ASP A CA 1
ATOM 2887 C C . ASP A 1 375 ? -12.362 37.105 -8.490 1.00 80.50 375 ASP A C 1
ATOM 2889 O O . ASP A 1 375 ? -13.488 36.610 -8.563 1.00 80.50 375 ASP A O 1
ATOM 2893 N N . ARG A 1 376 ? -11.533 36.789 -7.489 1.00 70.44 376 ARG A N 1
ATOM 2894 C CA . ARG A 1 376 ? -11.808 35.718 -6.516 1.00 70.44 376 ARG A CA 1
ATOM 2895 C C . ARG A 1 376 ? -13.072 35.962 -5.681 1.00 70.44 376 ARG A C 1
ATOM 2897 O O . ARG A 1 376 ? -13.667 34.994 -5.209 1.00 70.44 376 ARG A O 1
ATOM 2904 N N . ARG A 1 377 ? -13.447 37.223 -5.428 1.00 67.06 377 ARG A N 1
ATOM 2905 C CA . ARG A 1 377 ? -14.561 37.574 -4.526 1.00 67.06 377 ARG A CA 1
ATOM 2906 C C . ARG A 1 377 ? -15.860 37.823 -5.277 1.00 67.06 377 ARG A C 1
ATOM 2908 O O . ARG A 1 377 ? -16.904 37.355 -4.842 1.00 67.06 377 ARG A O 1
ATOM 2915 N N . SER A 1 378 ? -15.787 38.572 -6.369 1.00 71.31 378 SER A N 1
ATOM 2916 C CA . SER A 1 378 ? -16.948 38.979 -7.161 1.00 71.31 378 SER A CA 1
ATOM 2917 C C . SER A 1 378 ? -17.261 38.024 -8.311 1.00 71.31 378 SER A C 1
ATOM 2919 O O . SER A 1 378 ? -18.383 38.042 -8.807 1.00 71.31 378 SER A O 1
ATOM 2921 N N . GLY A 1 379 ? -16.301 37.192 -8.732 1.00 69.44 379 GLY A N 1
ATOM 2922 C CA . GLY A 1 379 ? -16.460 36.255 -9.845 1.00 69.44 379 GLY A CA 1
ATOM 2923 C C . GLY A 1 379 ? -16.554 36.916 -11.222 1.00 69.44 379 GLY A C 1
ATOM 2924 O O . GLY A 1 379 ? -16.873 36.229 -12.184 1.00 69.44 379 GLY A O 1
ATOM 2925 N N . LYS A 1 380 ? -16.304 38.228 -11.327 1.00 81.38 380 LYS A N 1
ATOM 2926 C CA . LYS A 1 380 ? -16.321 38.960 -12.601 1.00 81.38 380 LYS A CA 1
ATOM 2927 C C . LYS A 1 380 ? -15.064 38.655 -13.417 1.00 81.38 380 LYS A C 1
ATOM 2929 O O . LYS A 1 380 ? -13.985 38.577 -12.825 1.00 81.38 380 LYS A O 1
ATOM 2934 N N . SER A 1 381 ? -15.205 38.522 -14.740 1.00 87.56 381 SER A N 1
ATOM 2935 C CA . SER A 1 381 ? -14.059 38.390 -15.652 1.00 87.56 381 SER A CA 1
ATOM 2936 C C . SER A 1 381 ? -13.167 39.630 -15.568 1.00 87.56 381 SER A C 1
ATOM 2938 O O . SER A 1 381 ? -13.646 40.763 -15.480 1.00 87.56 381 SER A O 1
ATOM 2940 N N . VAL A 1 382 ? -11.864 39.383 -15.516 1.00 89.12 382 VAL A N 1
ATOM 2941 C CA . VAL A 1 382 ? -10.785 40.375 -15.456 1.00 89.12 382 VAL A CA 1
ATOM 2942 C C . VAL A 1 382 ? -9.956 40.326 -16.739 1.00 89.12 382 VAL A C 1
ATOM 2944 O O . VAL A 1 382 ? -9.451 41.355 -17.175 1.00 89.12 382 VAL A O 1
ATOM 2947 N N . GLU A 1 383 ? -9.806 39.143 -17.334 1.00 91.38 383 GLU A N 1
ATOM 2948 C CA . GLU A 1 383 ? -9.027 38.918 -18.552 1.00 91.38 383 GLU A CA 1
ATOM 2949 C C . GLU A 1 383 ? -9.551 37.666 -19.263 1.00 91.38 383 GLU A C 1
ATOM 2951 O O . GLU A 1 383 ? -9.604 36.595 -18.656 1.00 91.38 383 GLU A O 1
ATOM 2956 N N . ASP A 1 384 ? -9.889 37.781 -20.545 1.00 92.56 384 ASP A N 1
ATOM 2957 C CA . ASP A 1 384 ? -10.329 36.647 -21.359 1.00 92.56 384 ASP A CA 1
ATOM 2958 C C . ASP A 1 384 ? -9.126 35.951 -22.015 1.00 92.56 384 ASP A C 1
ATOM 2960 O O . ASP A 1 384 ? -8.206 36.596 -22.517 1.00 92.56 384 ASP A O 1
ATOM 2964 N N . ASN A 1 385 ? -9.150 34.618 -22.038 1.00 91.12 385 ASN A N 1
ATOM 2965 C CA . ASN A 1 385 ? -8.125 33.728 -22.594 1.00 91.12 385 ASN A CA 1
ATOM 2966 C C . ASN A 1 385 ? -6.683 34.049 -22.143 1.00 91.12 385 ASN A C 1
ATOM 2968 O O . ASN A 1 385 ? -5.792 34.229 -22.985 1.00 91.12 385 ASN A O 1
ATOM 2972 N N . PRO A 1 386 ? -6.414 34.111 -20.824 1.00 93.19 386 PRO A N 1
ATOM 2973 C CA . PRO A 1 386 ? -5.076 34.404 -20.326 1.00 93.19 386 PRO A CA 1
ATOM 2974 C C . PRO A 1 386 ? -4.086 33.310 -20.752 1.00 93.19 386 PRO A C 1
ATOM 2976 O O . PRO A 1 386 ? -4.370 32.113 -20.663 1.00 93.19 386 PRO A O 1
ATOM 2979 N N . LYS A 1 387 ? -2.871 33.705 -21.157 1.00 90.62 387 LYS A N 1
ATOM 2980 C CA . LYS A 1 387 ? -1.821 32.744 -21.563 1.00 90.62 387 LYS A CA 1
ATOM 2981 C C . LYS A 1 387 ? -1.405 31.809 -20.423 1.00 90.62 387 LYS A C 1
ATOM 2983 O O . LYS A 1 387 ? -1.050 30.658 -20.674 1.00 90.62 387 LYS A O 1
ATOM 2988 N N . ALA A 1 388 ? -1.426 32.312 -19.190 1.00 92.50 388 ALA A N 1
ATOM 2989 C CA . ALA A 1 388 ? -1.131 31.546 -17.991 1.00 92.50 388 ALA A CA 1
ATOM 2990 C C . ALA A 1 388 ? -1.754 32.192 -16.742 1.00 92.50 388 ALA A C 1
ATOM 2992 O O . ALA A 1 388 ? -1.973 33.402 -16.700 1.00 92.50 388 ALA A O 1
ATOM 2993 N N . ILE A 1 389 ? -1.979 31.393 -15.699 1.00 93.88 389 ILE A N 1
ATOM 2994 C CA . ILE A 1 389 ? -2.464 31.831 -14.380 1.00 93.88 389 ILE A CA 1
ATOM 2995 C C . ILE A 1 389 ? -1.435 31.494 -13.297 1.00 93.88 389 ILE A C 1
ATOM 2997 O O . ILE A 1 389 ? -0.711 30.501 -13.397 1.00 93.88 389 ILE A O 1
ATOM 3001 N N . LYS A 1 390 ? -1.336 32.322 -12.255 1.00 91.94 390 LYS A N 1
ATOM 3002 C CA . LYS A 1 390 ? -0.338 32.171 -11.178 1.00 91.94 390 LYS A CA 1
ATOM 3003 C C . LYS A 1 390 ? -0.980 32.167 -9.793 1.00 91.94 390 LYS A C 1
ATOM 3005 O O . LYS A 1 390 ? -2.162 32.449 -9.642 1.00 91.94 390 LYS A O 1
ATOM 3010 N N . SER A 1 391 ? -0.180 31.861 -8.773 1.00 87.88 391 SER A N 1
ATOM 3011 C CA . SER A 1 391 ? -0.590 31.876 -7.362 1.00 87.88 391 SER A CA 1
ATOM 3012 C C . SER A 1 391 ? -1.371 33.141 -6.990 1.00 87.88 391 SER A C 1
ATOM 3014 O O . SER A 1 391 ? -0.885 34.254 -7.185 1.00 87.88 391 SER A O 1
ATOM 3016 N N . GLY A 1 392 ? -2.576 32.953 -6.446 1.00 82.00 392 GLY A N 1
ATOM 3017 C CA . GLY A 1 392 ? -3.519 34.016 -6.093 1.00 82.00 392 GLY A CA 1
ATOM 3018 C C . GLY A 1 392 ? -4.608 34.285 -7.136 1.00 82.00 392 GLY A C 1
ATOM 3019 O O . GLY A 1 392 ? -5.640 34.852 -6.773 1.00 82.00 392 GLY A O 1
ATOM 3020 N N . ASP A 1 393 ? -4.423 33.855 -8.386 1.00 89.12 393 ASP A N 1
ATOM 3021 C CA . ASP A 1 393 ? -5.411 34.045 -9.446 1.00 89.12 393 ASP A CA 1
ATOM 3022 C C . ASP A 1 393 ? -6.591 33.077 -9.296 1.00 89.12 393 ASP A C 1
ATOM 3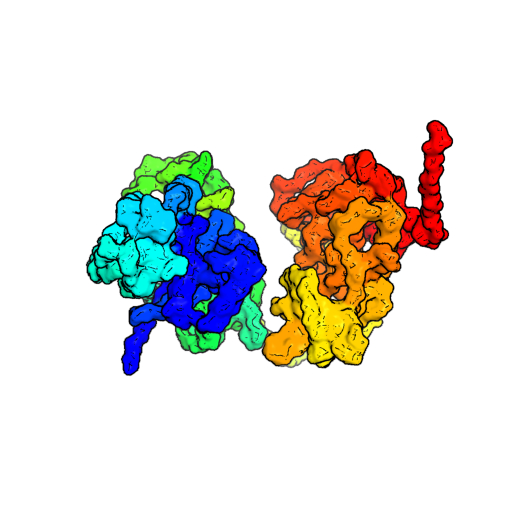024 O O . ASP A 1 393 ? -6.435 31.932 -8.862 1.00 89.12 393 ASP A O 1
ATOM 3028 N N . ALA A 1 394 ? -7.778 33.527 -9.702 1.00 87.94 394 ALA A N 1
ATOM 3029 C CA . ALA A 1 394 ? -8.914 32.657 -9.967 1.00 87.94 394 ALA A CA 1
ATOM 3030 C C . ALA A 1 394 ? -9.205 32.657 -11.472 1.00 87.94 394 ALA A C 1
ATOM 3032 O O . ALA A 1 394 ? -9.025 33.676 -12.133 1.00 87.94 394 ALA A O 1
ATOM 3033 N N . ALA A 1 395 ? -9.628 31.524 -12.023 1.00 94.44 395 ALA A N 1
ATOM 3034 C CA . ALA A 1 395 ? -9.897 31.382 -13.449 1.00 94.44 395 ALA A CA 1
ATOM 3035 C C . ALA A 1 395 ? -10.998 30.359 -13.728 1.00 94.44 395 ALA A C 1
ATOM 3037 O O . ALA A 1 395 ? -11.173 29.411 -12.961 1.00 94.44 395 ALA A O 1
ATOM 3038 N N . ILE A 1 396 ? -11.717 30.527 -14.835 1.00 95.31 396 ILE A N 1
ATOM 3039 C CA . ILE A 1 396 ? -12.572 29.491 -15.409 1.00 95.31 396 ILE A CA 1
ATOM 3040 C C . ILE A 1 396 ? -11.742 28.673 -16.393 1.00 95.31 396 ILE A C 1
ATOM 3042 O O . ILE A 1 396 ? -11.130 29.212 -17.314 1.00 95.31 396 ILE A O 1
ATOM 3046 N N . VAL A 1 397 ? -11.718 27.361 -16.189 1.00 96.81 397 VAL A N 1
ATOM 3047 C CA . VAL A 1 397 ? -10.917 26.415 -16.968 1.00 96.81 397 VAL A CA 1
ATOM 3048 C C . VAL A 1 397 ? -11.781 25.269 -17.478 1.00 96.81 397 VAL A C 1
ATOM 3050 O O . VAL A 1 397 ? -12.692 24.818 -16.782 1.00 96.81 397 VAL A O 1
ATOM 3053 N N . ILE A 1 398 ? -11.471 24.771 -18.672 1.00 97.19 398 ILE A N 1
ATOM 3054 C CA . ILE A 1 398 ? -11.976 23.497 -19.185 1.00 97.19 398 ILE A CA 1
ATOM 3055 C C . ILE A 1 398 ? -10.946 22.418 -18.884 1.00 97.19 398 ILE A C 1
ATOM 3057 O O . ILE A 1 398 ? -9.775 22.518 -19.263 1.00 97.19 398 ILE A O 1
ATOM 3061 N N . LEU A 1 399 ? -11.398 21.369 -18.209 1.00 97.38 399 LEU A N 1
ATOM 3062 C CA . LEU A 1 399 ? -10.586 20.244 -17.778 1.00 97.38 399 LEU A CA 1
ATOM 3063 C C . LEU A 1 399 ? -11.019 18.977 -18.507 1.00 97.38 399 LEU A C 1
ATOM 3065 O O . LEU A 1 399 ? -12.205 18.664 -18.581 1.00 97.38 399 LEU A O 1
ATOM 3069 N N . VAL A 1 400 ? -10.038 18.224 -19.004 1.00 97.19 400 VAL A N 1
ATOM 3070 C CA . VAL A 1 400 ? -10.256 16.939 -19.677 1.00 97.19 400 VAL A CA 1
ATOM 3071 C C . VAL A 1 400 ? -9.590 15.832 -18.857 1.00 97.19 400 VAL A C 1
ATOM 3073 O O . VAL A 1 400 ? -8.366 15.854 -18.684 1.00 97.19 400 VAL A O 1
ATOM 3076 N N . PRO A 1 401 ? -10.345 14.858 -18.324 1.00 96.06 401 PRO A N 1
ATOM 3077 C CA . PRO A 1 401 ? -9.772 13.778 -17.537 1.00 96.06 401 PRO A CA 1
ATOM 3078 C C . PRO A 1 401 ? -9.001 12.786 -18.426 1.00 96.06 401 PRO A C 1
ATOM 3080 O O . PRO A 1 401 ? -9.482 12.342 -19.464 1.00 96.06 401 PRO A O 1
ATOM 3083 N N . THR A 1 402 ? -7.795 12.392 -18.002 1.00 93.25 402 THR A N 1
ATOM 3084 C CA . THR A 1 402 ? -6.934 11.434 -18.741 1.00 93.25 402 THR A CA 1
ATOM 3085 C C . THR A 1 402 ? -7.422 9.985 -18.656 1.00 93.25 402 THR A C 1
ATOM 3087 O O . THR A 1 402 ? -7.014 9.128 -19.438 1.00 93.25 402 THR A O 1
ATOM 3090 N N . LYS A 1 403 ? -8.289 9.694 -17.685 1.00 92.69 403 LYS A N 1
ATOM 3091 C CA . LYS A 1 403 ? -8.946 8.402 -17.468 1.00 92.69 403 LYS A CA 1
ATOM 3092 C C . LYS A 1 403 ? -10.433 8.641 -17.212 1.00 92.69 403 LYS A C 1
ATOM 3094 O O . LYS A 1 403 ? -10.782 9.738 -16.786 1.00 92.69 403 LYS A O 1
ATOM 3099 N N . PRO A 1 404 ? -11.307 7.640 -17.419 1.00 92.94 404 PRO A N 1
ATOM 3100 C CA . PRO A 1 404 ? -12.725 7.776 -17.107 1.00 92.94 404 PRO A CA 1
ATOM 3101 C C . PRO A 1 404 ? -12.945 8.295 -15.679 1.00 92.94 404 PRO A C 1
ATOM 3103 O O . PRO A 1 404 ? -12.427 7.717 -14.722 1.00 92.94 404 PRO A O 1
ATOM 3106 N N . LEU A 1 405 ? -13.711 9.378 -15.554 1.00 94.19 405 LEU A N 1
ATOM 3107 C CA . LEU A 1 405 ? -14.002 10.076 -14.304 1.00 94.19 405 LEU A CA 1
ATOM 3108 C C . LEU A 1 405 ? -15.495 10.422 -14.269 1.00 94.19 405 LEU A C 1
ATOM 3110 O O . LEU A 1 405 ? -16.046 10.848 -15.280 1.00 94.19 405 LEU A O 1
ATOM 3114 N N . CYS A 1 406 ? -16.141 10.240 -13.120 1.00 94.38 406 CYS A N 1
ATOM 3115 C CA . CYS A 1 406 ? -17.492 10.733 -12.864 1.00 94.38 406 CYS A CA 1
ATOM 3116 C C . CYS A 1 406 ? -17.394 11.976 -11.979 1.00 94.38 406 CYS A C 1
ATOM 3118 O O . CYS A 1 406 ? -16.809 11.914 -10.895 1.00 94.38 406 CYS A O 1
ATOM 3120 N N . VAL A 1 407 ? -17.959 13.086 -12.439 1.00 94.31 407 VAL A N 1
ATOM 3121 C CA . VAL A 1 407 ? -18.056 14.359 -11.716 1.00 94.31 407 VAL A CA 1
ATOM 3122 C C . VAL A 1 407 ? -19.388 15.013 -12.048 1.00 94.31 407 VAL A C 1
ATOM 3124 O O . VAL A 1 407 ? -20.002 14.669 -13.053 1.00 94.31 407 VAL A O 1
ATOM 3127 N N . GLU A 1 408 ? -19.820 15.945 -11.208 1.00 92.06 408 GLU A N 1
ATOM 3128 C CA . GLU A 1 408 ? -21.110 16.622 -11.344 1.00 92.06 408 GLU A CA 1
ATOM 3129 C C . GLU A 1 408 ? -20.948 18.134 -11.188 1.00 92.06 408 GLU A C 1
ATOM 3131 O O . GLU A 1 408 ? -19.942 18.613 -10.653 1.00 92.06 408 GLU A O 1
ATOM 3136 N N . SER A 1 409 ? -21.950 18.905 -11.616 1.00 90.94 409 SER A N 1
ATOM 3137 C CA . SER A 1 409 ? -21.972 20.339 -11.331 1.00 90.94 409 SER A CA 1
ATOM 3138 C C . SER A 1 409 ? -22.093 20.572 -9.820 1.00 90.94 409 SER A C 1
ATOM 3140 O O . SER A 1 409 ? -22.833 19.891 -9.106 1.00 90.94 409 SER A O 1
ATOM 3142 N N . PHE A 1 410 ? -21.362 21.558 -9.302 1.00 84.69 410 PHE A N 1
ATOM 3143 C CA . PHE A 1 410 ? -21.397 21.896 -7.880 1.00 84.69 410 PHE A CA 1
ATOM 3144 C C . PHE A 1 410 ? -22.786 22.338 -7.406 1.00 84.69 410 PHE A C 1
ATOM 3146 O O . PHE A 1 410 ? -23.143 22.116 -6.251 1.00 84.69 410 PHE A O 1
ATOM 3153 N N . GLN A 1 411 ? -23.556 22.983 -8.284 1.00 81.31 411 GLN A N 1
ATOM 3154 C CA . GLN A 1 411 ? -24.902 23.449 -7.961 1.00 81.31 411 GLN A CA 1
ATOM 3155 C C . GLN A 1 411 ? -25.858 22.270 -7.740 1.00 81.31 411 GLN A C 1
ATOM 3157 O O . GLN A 1 411 ? -26.646 22.282 -6.791 1.00 81.31 411 GLN A O 1
ATOM 3162 N N . GLU A 1 412 ? -25.743 21.223 -8.558 1.00 82.94 412 GLU A N 1
ATOM 3163 C CA . GLU A 1 412 ? -26.589 20.035 -8.452 1.00 82.94 412 GLU A CA 1
ATOM 3164 C C . GLU A 1 412 ? -26.100 19.090 -7.355 1.00 82.94 412 GLU A C 1
ATOM 3166 O O . GLU A 1 412 ? -26.847 18.798 -6.415 1.00 82.94 412 GLU A O 1
ATOM 3171 N N . PHE A 1 413 ? -24.829 18.680 -7.409 1.00 83.31 413 PHE A N 1
ATOM 3172 C CA . PHE A 1 413 ? -24.233 17.726 -6.472 1.00 83.31 413 PHE A CA 1
ATOM 3173 C C . PHE A 1 413 ? -22.936 18.277 -5.861 1.00 83.31 413 PHE A C 1
ATOM 3175 O O . PHE A 1 413 ? -21.832 17.899 -6.267 1.00 83.31 413 PHE A O 1
ATOM 3182 N N . PRO A 1 414 ? -23.045 19.125 -4.817 1.00 78.06 414 PRO A N 1
ATOM 3183 C CA . PRO A 1 414 ? -21.902 19.725 -4.135 1.00 78.06 414 PRO A CA 1
ATOM 3184 C C . PRO A 1 414 ? -20.748 18.764 -3.787 1.00 78.06 414 PRO A C 1
ATOM 3186 O O . PRO A 1 414 ? -19.601 19.151 -4.007 1.00 78.06 414 PRO A O 1
ATOM 3189 N N . PRO A 1 415 ? -20.984 17.526 -3.296 1.00 78.25 415 PRO A N 1
ATOM 3190 C CA . PRO A 1 415 ? -19.893 16.610 -2.942 1.00 78.25 415 PRO A CA 1
ATOM 3191 C C . PRO A 1 415 ? -19.098 16.064 -4.142 1.00 78.25 415 PRO A C 1
ATOM 3193 O O . PRO A 1 415 ? -17.947 15.668 -3.978 1.00 78.25 415 PRO A O 1
ATOM 3196 N N . LEU A 1 416 ? -19.688 16.045 -5.344 1.00 85.94 416 LEU A N 1
ATOM 3197 C CA . LEU A 1 416 ? -19.050 15.571 -6.583 1.00 85.94 416 LEU A CA 1
ATOM 3198 C C . LEU A 1 416 ? -18.558 16.722 -7.476 1.00 85.94 416 LEU A C 1
ATOM 3200 O O . LEU A 1 416 ? -17.881 16.477 -8.470 1.00 85.94 416 LEU A O 1
ATOM 3204 N N . GLY A 1 417 ? -18.896 17.964 -7.123 1.00 85.69 417 GLY A N 1
ATOM 3205 C CA . GLY A 1 417 ? -18.565 19.166 -7.887 1.00 85.69 417 GLY A CA 1
ATOM 3206 C C . GLY A 1 417 ? -17.411 19.988 -7.321 1.00 85.69 417 GLY A C 1
ATOM 3207 O O . GLY A 1 417 ? -17.212 21.124 -7.747 1.00 85.69 417 GLY A O 1
ATOM 3208 N N . ARG A 1 418 ? -16.658 19.472 -6.345 1.00 86.00 418 ARG A N 1
ATOM 3209 C CA . ARG A 1 418 ? -15.489 20.153 -5.770 1.00 86.00 418 ARG A CA 1
ATOM 3210 C C . ARG A 1 418 ? -14.253 19.277 -5.852 1.00 86.00 418 ARG A C 1
ATOM 3212 O O . ARG A 1 418 ? -14.335 18.067 -5.648 1.00 86.00 418 ARG A O 1
ATOM 3219 N N . PHE A 1 419 ? -13.109 19.888 -6.130 1.00 89.06 419 PHE A N 1
ATOM 3220 C CA . PHE A 1 419 ? -11.855 19.161 -6.268 1.00 89.06 419 PHE A CA 1
ATOM 3221 C C . PHE A 1 419 ? -10.651 19.976 -5.802 1.00 89.06 419 PHE A C 1
ATOM 3223 O O . PHE A 1 419 ? -10.655 21.207 -5.820 1.00 89.06 419 PHE A O 1
ATOM 3230 N N . ALA A 1 420 ? -9.599 19.270 -5.409 1.00 86.62 420 ALA A N 1
ATOM 3231 C CA . ALA A 1 420 ? -8.278 19.834 -5.182 1.00 86.62 420 ALA A CA 1
ATOM 3232 C C . ALA A 1 420 ? -7.359 19.456 -6.348 1.00 86.62 420 ALA A C 1
ATOM 3234 O O . ALA A 1 420 ? -7.413 18.340 -6.860 1.00 86.62 420 ALA A O 1
ATOM 3235 N N . VAL A 1 421 ? -6.514 20.391 -6.766 1.00 90.75 421 VAL A N 1
ATOM 3236 C CA . VAL A 1 421 ? -5.502 20.195 -7.804 1.00 90.75 421 VAL A CA 1
ATOM 3237 C C . VAL A 1 421 ? -4.154 20.042 -7.120 1.00 90.75 421 VAL A C 1
ATOM 3239 O O . VAL A 1 421 ? -3.731 20.920 -6.359 1.00 90.75 421 VAL A O 1
ATOM 3242 N N . ARG A 1 422 ? -3.472 18.931 -7.391 1.00 86.81 422 ARG A N 1
ATOM 3243 C CA . ARG A 1 422 ? -2.204 18.581 -6.758 1.00 86.81 422 ARG A CA 1
ATOM 3244 C C . ARG A 1 422 ? -1.107 18.339 -7.777 1.00 86.81 422 ARG A C 1
ATOM 3246 O O . ARG A 1 422 ? -1.302 17.658 -8.782 1.00 86.81 422 ARG A O 1
ATOM 3253 N N . ASP A 1 423 ? 0.067 18.854 -7.445 1.00 82.81 423 ASP A N 1
ATOM 3254 C CA . ASP A 1 423 ? 1.296 18.679 -8.210 1.00 82.81 423 ASP A CA 1
ATOM 3255 C C . ASP A 1 423 ? 2.501 18.795 -7.272 1.00 82.81 423 ASP A C 1
ATOM 3257 O O . ASP A 1 423 ? 2.404 19.432 -6.225 1.00 82.81 423 ASP A O 1
ATOM 3261 N N . MET A 1 424 ? 3.611 18.123 -7.581 1.00 71.75 424 MET A N 1
ATOM 3262 C CA . MET A 1 424 ? 4.839 18.112 -6.765 1.00 71.75 424 MET A CA 1
ATOM 3263 C C . MET A 1 424 ? 4.594 17.896 -5.252 1.00 71.75 424 MET A C 1
ATOM 3265 O O . MET A 1 424 ? 5.290 18.452 -4.406 1.00 71.75 424 MET A O 1
ATOM 3269 N N . ARG A 1 425 ? 3.595 17.069 -4.901 1.00 69.62 425 ARG A N 1
ATOM 3270 C CA . ARG A 1 425 ? 3.149 16.764 -3.521 1.00 69.62 425 ARG A CA 1
ATOM 3271 C C . ARG A 1 425 ? 2.514 17.924 -2.737 1.00 69.62 425 ARG A C 1
ATOM 3273 O O . ARG A 1 425 ? 2.274 17.773 -1.541 1.00 69.62 425 ARG A O 1
ATOM 3280 N N . GLN A 1 426 ? 2.145 19.023 -3.382 1.00 74.81 426 GLN A N 1
ATOM 3281 C CA . GLN A 1 426 ? 1.455 20.162 -2.767 1.00 74.81 426 GLN A CA 1
ATOM 3282 C C . GLN A 1 426 ? 0.098 20.420 -3.427 1.00 74.81 426 GLN A C 1
ATOM 3284 O O . GLN A 1 426 ? -0.136 20.037 -4.575 1.00 74.81 426 GLN A O 1
ATOM 3289 N N . THR A 1 427 ? -0.816 21.051 -2.692 1.00 81.06 427 THR A N 1
ATOM 3290 C CA . THR A 1 427 ? -2.070 21.549 -3.265 1.00 81.06 427 THR A CA 1
ATOM 3291 C C . THR A 1 427 ? -1.789 22.856 -4.001 1.00 81.06 427 THR A C 1
ATOM 3293 O O . THR A 1 427 ? -1.544 23.893 -3.384 1.00 81.06 427 THR A O 1
ATOM 3296 N N . VAL A 1 428 ? -1.802 22.808 -5.332 1.00 87.75 428 VAL A N 1
ATOM 3297 C CA . VAL A 1 428 ? -1.472 23.966 -6.174 1.00 87.75 428 VAL A CA 1
ATOM 3298 C C . VAL A 1 428 ? -2.692 24.813 -6.494 1.00 87.75 428 VAL A C 1
ATOM 3300 O O . VAL A 1 428 ? -2.558 26.020 -6.678 1.00 87.75 428 VAL A O 1
ATOM 3303 N N . ALA A 1 429 ? -3.881 24.212 -6.524 1.00 88.94 429 ALA A N 1
ATOM 3304 C CA . ALA A 1 429 ? -5.126 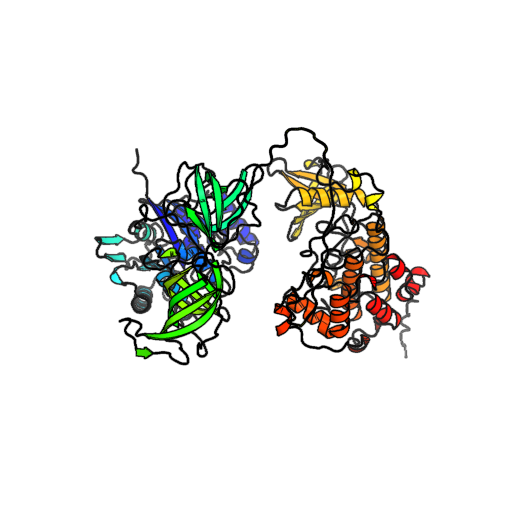24.929 -6.740 1.00 88.94 429 ALA A CA 1
ATOM 3305 C C . ALA A 1 429 ? -6.323 24.173 -6.151 1.00 88.94 429 ALA A C 1
ATOM 3307 O O . ALA A 1 429 ? -6.236 22.994 -5.812 1.00 88.94 429 ALA A O 1
ATOM 3308 N N . VAL A 1 430 ? -7.455 24.855 -6.047 1.00 87.50 430 VAL A N 1
ATOM 3309 C CA . VAL A 1 430 ? -8.743 24.271 -5.658 1.00 87.50 430 VAL A CA 1
ATOM 3310 C C . VAL A 1 430 ? -9.809 24.680 -6.653 1.00 87.50 430 VAL A C 1
ATOM 3312 O O . VAL A 1 430 ? -9.741 25.785 -7.185 1.00 87.50 430 VAL A O 1
ATOM 3315 N N . GLY A 1 431 ? -10.778 23.809 -6.919 1.00 89.44 431 GLY A N 1
ATOM 3316 C CA . GLY A 1 431 ? -11.751 24.033 -7.974 1.00 89.44 431 GLY A CA 1
ATOM 3317 C C . GLY A 1 431 ? -13.178 23.641 -7.626 1.00 89.44 431 GLY A C 1
ATOM 3318 O O . GLY A 1 431 ? -13.436 22.750 -6.815 1.00 89.44 431 GLY A O 1
ATOM 3319 N N . VAL A 1 432 ? -14.110 24.335 -8.276 1.00 88.19 432 VAL A N 1
ATOM 3320 C CA . VAL A 1 432 ? -15.551 24.096 -8.208 1.00 88.19 432 VAL A CA 1
ATOM 3321 C C . VAL A 1 432 ? -16.083 23.937 -9.627 1.00 88.19 432 VAL A C 1
ATOM 3323 O O . VAL A 1 432 ? -15.941 24.838 -10.454 1.00 88.19 432 VAL A O 1
ATOM 3326 N N . ILE A 1 433 ? -16.698 22.794 -9.910 1.00 93.31 433 ILE A N 1
ATOM 3327 C CA . ILE A 1 433 ? -17.246 22.440 -11.219 1.00 93.31 433 ILE A CA 1
ATOM 3328 C C . ILE A 1 433 ? -18.522 23.242 -11.462 1.00 93.31 433 ILE A C 1
ATOM 3330 O O . ILE A 1 433 ? -19.450 23.229 -10.654 1.00 93.31 433 ILE A O 1
ATOM 3334 N N . LYS A 1 434 ? -18.561 23.958 -12.583 1.00 91.94 434 LYS A N 1
ATOM 3335 C CA . LYS A 1 434 ? -19.701 24.773 -13.014 1.00 91.94 434 LYS A CA 1
ATOM 3336 C C . LYS A 1 434 ? -20.608 23.999 -13.961 1.00 91.94 434 LYS A C 1
ATOM 3338 O O . LYS A 1 434 ? -21.819 24.067 -13.807 1.00 91.94 434 LYS A O 1
ATOM 3343 N N . ALA A 1 435 ? -20.021 23.255 -14.895 1.00 95.19 435 ALA A N 1
ATOM 3344 C CA . ALA A 1 435 ? -20.742 22.477 -15.896 1.00 95.19 435 ALA A CA 1
ATOM 3345 C C . ALA A 1 435 ? -19.940 21.232 -16.289 1.00 95.19 435 ALA A C 1
ATOM 3347 O O . ALA A 1 435 ? -18.707 21.255 -16.243 1.00 95.19 435 ALA A O 1
ATOM 3348 N N . VAL A 1 436 ? -20.633 20.166 -16.689 1.00 95.12 436 VAL A N 1
ATOM 3349 C CA . VAL A 1 436 ? -20.036 18.893 -17.116 1.00 95.12 436 VAL A CA 1
ATOM 3350 C C . VAL A 1 436 ? -20.591 18.516 -18.484 1.00 95.12 436 VAL A C 1
ATOM 3352 O O . VAL A 1 436 ? -21.800 18.556 -18.696 1.00 95.12 436 VAL A O 1
ATOM 3355 N N . SER A 1 437 ? -19.702 18.135 -19.396 1.00 94.81 437 SER A N 1
ATOM 3356 C CA . SER A 1 437 ? -20.040 17.484 -20.657 1.00 94.81 437 SER A CA 1
ATOM 3357 C C . SER A 1 437 ? -19.926 15.974 -20.451 1.00 94.81 437 SER A C 1
ATOM 3359 O O . SER A 1 437 ? -18.872 15.476 -20.044 1.00 94.81 437 SER A O 1
ATOM 3361 N N . PHE A 1 438 ? -21.008 15.227 -20.660 1.00 91.31 438 PHE A N 1
ATOM 3362 C CA . PHE A 1 438 ? -21.035 13.778 -20.433 1.00 91.31 438 PHE A CA 1
ATOM 3363 C C . PHE A 1 438 ? -20.743 13.005 -21.720 1.00 91.31 438 PHE A C 1
ATOM 3365 O O . PHE A 1 438 ? -21.096 13.442 -22.809 1.00 91.31 438 PHE A O 1
ATOM 3372 N N . LYS A 1 439 ? -20.117 11.830 -21.599 1.00 82.62 439 LYS A N 1
ATOM 3373 C CA . LYS A 1 439 ? -19.920 10.922 -22.740 1.00 82.62 439 LYS A CA 1
ATOM 3374 C C . LYS A 1 439 ? -21.240 10.261 -23.146 1.00 82.62 439 LYS A C 1
ATOM 3376 O O . LYS A 1 439 ? -21.986 9.808 -22.275 1.00 82.62 439 LYS A O 1
ATOM 3381 N N . ASP A 1 440 ? -21.475 10.141 -24.452 1.00 64.69 440 ASP A N 1
ATOM 3382 C CA . ASP A 1 440 ? -22.612 9.396 -24.997 1.00 64.69 440 ASP A CA 1
ATOM 3383 C C . ASP A 1 440 ? -22.524 7.908 -24.629 1.00 64.69 440 ASP A C 1
ATOM 3385 O O . ASP A 1 440 ? -21.459 7.285 -24.681 1.00 64.69 440 ASP A O 1
ATOM 3389 N N . ALA A 1 441 ? -23.655 7.336 -24.216 1.00 52.25 441 ALA A N 1
ATOM 3390 C CA . ALA A 1 441 ? -23.733 5.969 -23.719 1.00 52.25 441 ALA A CA 1
ATOM 3391 C C . ALA A 1 441 ? -23.696 4.955 -24.876 1.00 52.25 441 ALA A C 1
ATOM 3393 O O . ALA A 1 441 ? -24.727 4.642 -25.467 1.00 52.25 441 ALA A O 1
ATOM 3394 N N . SER A 1 442 ? -22.527 4.387 -25.177 1.00 40.47 442 SER A N 1
ATOM 3395 C CA . SER A 1 442 ? -22.443 3.154 -25.965 1.00 40.47 442 SER A CA 1
ATOM 3396 C C . SER A 1 442 ? -22.656 1.931 -25.054 1.00 40.47 442 SER A C 1
ATOM 3398 O O . SER A 1 442 ? -21.889 1.681 -24.130 1.00 40.47 442 SER A O 1
ATOM 3400 N N . GLY A 1 443 ? -23.773 1.233 -25.303 1.00 40.31 443 GLY A N 1
ATOM 3401 C CA . GLY A 1 443 ? -24.294 -0.012 -24.709 1.00 40.31 443 GLY A CA 1
ATOM 3402 C C . GLY A 1 443 ? -23.487 -0.716 -23.610 1.00 40.31 443 GLY A C 1
ATOM 3403 O O . GLY A 1 443 ? -22.488 -1.376 -23.883 1.00 40.31 443 GLY A O 1
ATOM 3404 N N . GLY A 1 444 ? -24.002 -0.680 -22.376 1.00 38.28 444 GLY A N 1
ATOM 3405 C CA . GLY A 1 444 ? -23.561 -1.571 -21.303 1.00 38.28 444 GLY A CA 1
ATOM 3406 C C . GLY A 1 444 ? -24.023 -3.010 -21.557 1.00 38.28 444 GLY A C 1
ATOM 3407 O O . GLY A 1 444 ? -25.179 -3.253 -21.900 1.00 38.28 444 GLY A O 1
ATOM 3408 N N . THR A 1 445 ? -23.124 -3.977 -21.385 1.00 37.16 445 THR A N 1
ATOM 3409 C CA . THR A 1 445 ? -23.438 -5.410 -21.426 1.00 37.16 445 THR A CA 1
ATOM 3410 C C . THR A 1 445 ? -24.293 -5.794 -20.220 1.00 37.16 445 THR A C 1
ATOM 3412 O O . THR A 1 445 ? -23.801 -5.828 -19.093 1.00 37.16 445 THR A O 1
ATOM 3415 N N . ALA A 1 446 ? -25.568 -6.106 -20.451 1.00 37.22 446 ALA A N 1
ATOM 3416 C CA . ALA A 1 446 ? -26.395 -6.814 -19.481 1.00 37.22 446 ALA A CA 1
ATOM 3417 C C . ALA A 1 446 ? -25.855 -8.247 -19.319 1.00 37.22 446 ALA A C 1
ATOM 3419 O O . ALA A 1 446 ? -25.717 -8.972 -20.303 1.00 37.22 446 ALA A O 1
ATOM 3420 N N . GLY A 1 447 ? -25.516 -8.660 -18.096 1.00 33.72 447 GLY A N 1
ATOM 3421 C CA . GLY A 1 447 ? -25.084 -10.031 -17.817 1.00 33.72 447 GLY A CA 1
ATOM 3422 C C . GLY A 1 447 ? -26.239 -11.015 -18.006 1.00 33.72 447 GLY A C 1
ATOM 3423 O O . GLY A 1 447 ? -27.107 -11.116 -17.142 1.00 33.72 447 GLY A O 1
ATOM 3424 N N . THR A 1 448 ? -26.263 -11.730 -19.130 1.00 29.34 448 THR A N 1
ATOM 3425 C CA . THR A 1 448 ? -27.260 -12.765 -19.431 1.00 29.34 448 THR A CA 1
ATOM 3426 C C . THR A 1 448 ? -26.977 -14.066 -18.681 1.00 29.34 448 THR A C 1
ATOM 3428 O O . THR A 1 448 ? -25.881 -14.623 -18.725 1.00 29.34 448 THR A O 1
ATOM 3431 N N . SER A 1 449 ? -28.011 -14.557 -18.007 1.00 26.27 449 SER A N 1
ATOM 3432 C CA . SER A 1 449 ? -28.128 -15.860 -17.355 1.00 26.27 449 SER A CA 1
ATOM 3433 C C . SER A 1 449 ? -28.230 -16.999 -18.378 1.00 26.27 449 SER A C 1
ATOM 3435 O O . SER A 1 449 ? -29.230 -17.096 -19.085 1.00 26.27 449 SER A O 1
ATOM 3437 N N . ASN A 1 450 ? -27.231 -17.886 -18.425 1.00 25.44 450 ASN A N 1
ATOM 3438 C CA . ASN A 1 450 ? -27.301 -19.137 -19.186 1.00 25.44 450 ASN A CA 1
ATOM 3439 C C . ASN A 1 450 ? -28.030 -20.219 -18.375 1.00 25.44 450 ASN A C 1
ATOM 3441 O O . ASN A 1 450 ? -27.451 -20.811 -17.465 1.00 25.44 450 ASN A O 1
ATOM 3445 N N . ASN A 1 451 ? -29.276 -20.505 -18.757 1.00 25.77 451 ASN A N 1
ATOM 3446 C CA . ASN A 1 451 ? -29.946 -21.773 -18.469 1.00 25.77 451 ASN A CA 1
ATOM 3447 C C . ASN A 1 451 ? -29.755 -22.694 -19.682 1.00 25.77 451 ASN A C 1
ATOM 3449 O O . ASN A 1 451 ? -30.339 -22.449 -20.734 1.00 25.77 451 ASN A O 1
ATOM 3453 N N . ASN A 1 452 ? -28.954 -23.751 -19.541 1.00 26.14 452 ASN A N 1
ATOM 3454 C CA . ASN A 1 452 ? -28.860 -24.811 -20.544 1.00 26.14 452 ASN A CA 1
ATOM 3455 C C . ASN A 1 452 ? -29.918 -25.883 -20.259 1.00 26.14 452 ASN A C 1
ATOM 3457 O O . ASN A 1 452 ? -29.802 -26.597 -19.268 1.00 26.14 452 ASN A O 1
ATOM 3461 N N . ASN A 1 453 ? -30.888 -26.026 -21.164 1.00 25.83 453 ASN A N 1
ATOM 3462 C CA . ASN A 1 453 ? -31.689 -27.237 -21.336 1.00 25.83 453 ASN A CA 1
ATOM 3463 C C . ASN A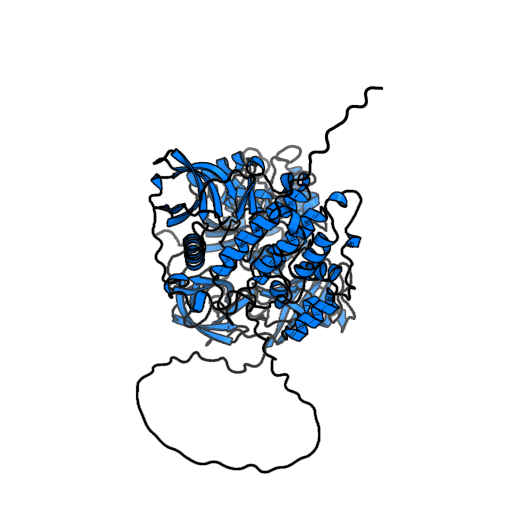 1 453 ? -31.804 -27.570 -22.836 1.00 25.83 453 ASN A C 1
ATOM 3465 O O . ASN A 1 453 ? -32.373 -26.806 -23.604 1.00 25.83 453 ASN A O 1
ATOM 3469 N N . ASN A 1 454 ? -31.229 -28.722 -23.189 1.00 26.59 454 ASN A N 1
ATOM 3470 C CA . ASN A 1 454 ? -31.540 -29.687 -24.251 1.00 26.59 454 ASN A CA 1
ATOM 3471 C C . ASN A 1 454 ? -32.036 -29.285 -25.662 1.00 26.59 454 ASN A C 1
ATOM 3473 O O . ASN A 1 454 ? -33.122 -28.751 -25.850 1.00 26.59 454 ASN A O 1
ATOM 3477 N N . SER A 1 455 ? -31.332 -29.900 -26.627 1.00 25.34 455 SER A N 1
ATOM 3478 C CA . SER A 1 455 ? -31.818 -30.793 -27.706 1.00 25.34 455 SER A CA 1
ATOM 3479 C C . SER A 1 455 ? -31.666 -30.343 -29.170 1.00 25.34 455 SER A C 1
ATOM 3481 O O . SER A 1 455 ? -32.203 -29.336 -29.607 1.00 25.34 455 SER A O 1
ATOM 3483 N N . ASN A 1 456 ? -30.909 -31.180 -29.896 1.00 24.62 456 ASN A N 1
ATOM 3484 C CA . ASN A 1 456 ? -30.980 -31.592 -31.304 1.00 24.62 456 ASN A CA 1
ATOM 3485 C C . ASN A 1 456 ? -31.716 -30.707 -32.324 1.00 24.62 456 ASN A C 1
ATOM 3487 O O . ASN A 1 456 ? -32.934 -30.585 -32.270 1.00 24.62 456 ASN A O 1
ATOM 3491 N N . THR A 1 457 ? -31.027 -30.357 -33.417 1.00 25.61 457 THR A N 1
ATOM 3492 C CA . THR A 1 457 ? -31.294 -30.944 -34.753 1.00 25.61 457 THR A CA 1
ATOM 3493 C C . THR A 1 457 ? -30.261 -30.519 -35.807 1.00 25.61 457 THR A C 1
ATOM 3495 O O . THR A 1 457 ? -29.634 -29.469 -35.727 1.00 25.61 457 THR A O 1
ATOM 3498 N N . VAL A 1 458 ? -30.062 -31.431 -36.759 1.00 26.36 458 VAL A N 1
ATOM 3499 C CA . VAL A 1 458 ? -29.126 -31.452 -37.895 1.00 26.36 458 VAL A CA 1
ATOM 3500 C C . VAL A 1 458 ? -29.599 -30.535 -39.031 1.00 26.36 458 VAL A C 1
ATOM 3502 O O . VAL A 1 458 ? -30.800 -30.450 -39.269 1.00 26.36 458 VAL A O 1
ATOM 3505 N N . GLY A 1 459 ? -28.677 -29.950 -39.810 1.00 24.48 459 GLY A N 1
ATOM 3506 C CA . GLY A 1 459 ? -29.020 -29.373 -41.116 1.00 24.48 459 GLY A CA 1
ATOM 3507 C C . GLY A 1 459 ? -27.897 -28.600 -41.809 1.00 24.48 459 GLY A C 1
ATOM 3508 O O . GLY A 1 459 ? -27.694 -27.424 -41.538 1.00 24.48 459 GLY A O 1
ATOM 3509 N N . ASN A 1 460 ? -27.200 -29.270 -42.730 1.00 22.98 460 ASN A N 1
ATOM 3510 C CA . ASN A 1 460 ? -26.320 -28.692 -43.754 1.00 22.98 460 ASN A CA 1
ATOM 3511 C C . ASN A 1 460 ? -26.972 -27.503 -44.489 1.00 22.98 460 ASN A C 1
ATOM 3513 O O . ASN A 1 460 ? -28.168 -27.558 -44.771 1.00 22.98 460 ASN A O 1
ATOM 3517 N N . SER A 1 461 ? -26.174 -26.543 -44.986 1.00 23.12 461 SER A N 1
ATOM 3518 C CA . SER A 1 461 ? -25.844 -26.489 -46.428 1.00 23.12 461 SER A CA 1
ATOM 3519 C C . SER A 1 461 ? -25.289 -25.143 -46.968 1.00 23.12 461 SER A C 1
ATOM 3521 O O . SER A 1 461 ? -25.665 -24.061 -46.539 1.00 23.12 461 SER A O 1
ATOM 3523 N N . TYR A 1 462 ? -24.385 -25.301 -47.948 1.00 23.62 462 TYR A N 1
ATOM 3524 C CA . TYR A 1 462 ? -23.963 -24.439 -49.071 1.00 23.62 462 TYR A CA 1
ATOM 3525 C C . TYR A 1 462 ? -23.268 -23.067 -48.885 1.00 23.62 462 TYR A C 1
ATOM 3527 O O . TYR A 1 462 ? -23.856 -22.012 -48.697 1.00 23.62 462 TYR A O 1
ATOM 3535 N N . SER A 1 463 ? -21.953 -23.152 -49.108 1.00 22.06 463 SER A N 1
ATOM 3536 C CA . SER A 1 463 ? -21.059 -22.353 -49.964 1.00 22.06 463 SER A CA 1
ATOM 3537 C C . SER A 1 463 ? -21.575 -21.210 -50.862 1.00 22.06 463 SER A C 1
ATOM 3539 O O . SER A 1 463 ? -22.547 -21.351 -51.599 1.00 22.06 463 SER A O 1
ATOM 3541 N N . SER A 1 464 ? -20.642 -20.258 -51.020 1.00 23.05 464 SER A N 1
ATOM 3542 C CA . SER A 1 464 ? -20.244 -19.506 -52.229 1.00 23.05 464 SER A CA 1
ATOM 3543 C C . SER A 1 464 ? -20.733 -18.060 -52.352 1.00 23.05 464 SER A C 1
ATOM 3545 O O . SER A 1 464 ? -21.919 -17.789 -52.463 1.00 23.05 464 SER A O 1
ATOM 3547 N N . LEU A 1 465 ? -19.768 -17.129 -52.368 1.00 24.27 465 LEU A N 1
ATOM 3548 C CA . LEU A 1 465 ? -19.454 -16.281 -53.526 1.00 24.27 465 LEU A CA 1
ATOM 3549 C C . LEU A 1 465 ? -18.239 -15.396 -53.194 1.00 24.27 465 LEU A C 1
ATOM 3551 O O . LEU A 1 465 ? -18.323 -14.425 -52.448 1.00 24.27 465 LEU A O 1
ATOM 3555 N N . PHE A 1 466 ? -17.093 -15.759 -53.769 1.00 23.06 466 PHE A N 1
ATOM 3556 C CA . PHE 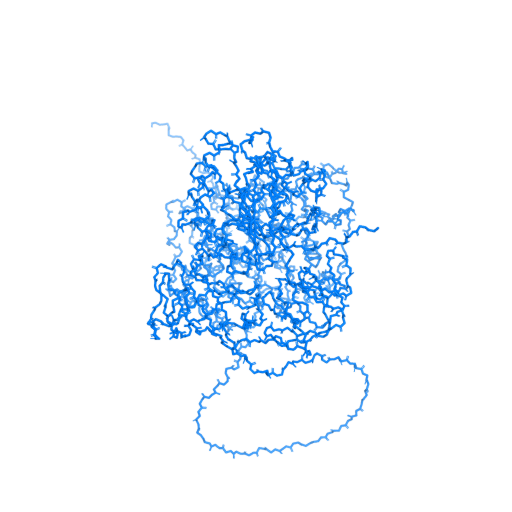A 1 466 ? -16.023 -14.816 -54.079 1.00 23.06 466 PHE A CA 1
ATOM 3557 C C . PHE A 1 466 ? -16.422 -14.073 -55.356 1.00 23.06 466 PHE A C 1
ATOM 3559 O O . PHE A 1 466 ? -16.753 -14.728 -56.344 1.00 23.06 466 PHE A O 1
ATOM 3566 N N . ASN A 1 467 ? -16.296 -12.744 -55.383 1.00 24.62 467 ASN A N 1
ATOM 3567 C CA . ASN A 1 467 ? -15.703 -12.110 -56.554 1.00 24.62 467 ASN A CA 1
ATOM 3568 C C . ASN A 1 467 ? -15.066 -10.752 -56.246 1.00 24.62 467 ASN A C 1
ATOM 3570 O O . ASN A 1 467 ? -15.483 -10.019 -55.353 1.00 24.62 467 ASN A O 1
ATOM 3574 N N . ASN A 1 468 ? -14.008 -10.497 -57.006 1.00 24.62 468 ASN A N 1
ATOM 3575 C CA . ASN A 1 468 ? -13.000 -9.462 -56.848 1.00 24.62 468 ASN A CA 1
ATOM 3576 C C . ASN A 1 468 ? -13.502 -8.046 -57.160 1.00 24.62 468 ASN A C 1
ATOM 3578 O O . ASN A 1 468 ? -14.281 -7.857 -58.088 1.00 24.62 468 ASN A O 1
ATOM 3582 N N . ASN A 1 469 ? -12.915 -7.050 -56.489 1.00 25.70 469 ASN A N 1
ATOM 3583 C CA . ASN A 1 469 ? -12.491 -5.817 -57.151 1.00 25.70 469 ASN A CA 1
ATOM 3584 C C . ASN A 1 469 ? -11.323 -5.167 -56.395 1.00 25.70 469 ASN A C 1
ATOM 3586 O O . ASN A 1 469 ? -11.425 -4.770 -55.237 1.00 25.70 469 ASN A O 1
ATOM 3590 N N . SER A 1 470 ? -10.195 -5.090 -57.089 1.00 25.33 470 SER A N 1
ATOM 3591 C CA . SER A 1 470 ? -8.964 -4.394 -56.733 1.00 25.33 470 SER A CA 1
ATOM 3592 C C . SER A 1 470 ? -9.052 -2.923 -57.141 1.00 25.33 470 SER A C 1
ATOM 3594 O O . SER A 1 470 ? -9.274 -2.666 -58.323 1.00 25.33 470 SER A O 1
ATOM 3596 N N . ASN A 1 471 ? -8.820 -1.979 -56.215 1.00 25.22 471 ASN A N 1
ATOM 3597 C CA . ASN A 1 471 ? -7.773 -0.950 -56.352 1.00 25.22 471 ASN A CA 1
ATOM 3598 C C . ASN A 1 471 ? -7.780 0.126 -55.239 1.00 25.22 471 ASN A C 1
ATOM 3600 O O . ASN A 1 471 ? -8.788 0.770 -54.976 1.00 25.22 471 ASN A O 1
ATOM 3604 N N . ILE A 1 472 ? -6.562 0.359 -54.726 1.00 28.05 472 ILE A N 1
ATOM 3605 C CA . ILE A 1 472 ? -5.986 1.605 -54.179 1.00 28.05 472 ILE A CA 1
ATOM 3606 C C . ILE A 1 472 ? -6.246 1.951 -52.694 1.00 28.05 472 ILE A C 1
ATOM 3608 O O . ILE A 1 472 ? -7.219 2.584 -52.309 1.00 28.05 472 ILE A O 1
ATOM 3612 N N . ASN A 1 473 ? -5.243 1.578 -51.888 1.00 28.98 473 ASN A N 1
ATOM 3613 C CA . ASN A 1 473 ? -4.560 2.355 -50.844 1.00 28.98 473 ASN A CA 1
ATOM 3614 C C . ASN A 1 473 ? -5.361 3.390 -50.034 1.00 28.98 473 ASN A C 1
ATOM 3616 O O . ASN A 1 473 ? -5.455 4.556 -50.405 1.00 28.98 473 ASN A O 1
A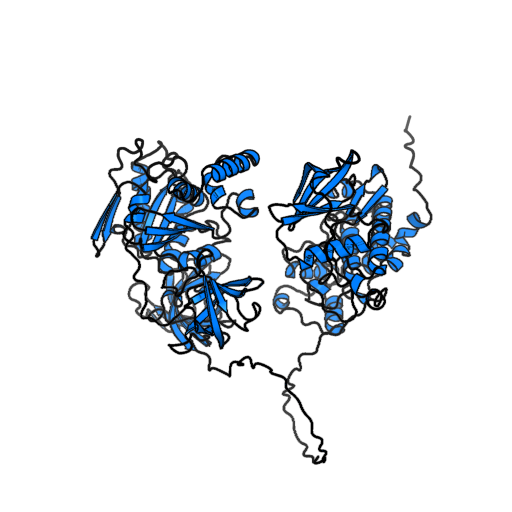TOM 3620 N N . ASN A 1 474 ? -5.703 3.010 -48.801 1.00 28.44 474 ASN A N 1
ATOM 3621 C CA . ASN A 1 474 ? -5.330 3.812 -47.638 1.00 28.44 474 ASN A CA 1
ATOM 3622 C C . ASN A 1 474 ? -5.155 2.902 -46.417 1.00 28.44 474 ASN A C 1
ATOM 3624 O O . ASN A 1 474 ? -6.058 2.176 -46.003 1.00 28.44 474 ASN A O 1
ATOM 3628 N N . SER A 1 475 ? -3.941 2.904 -45.879 1.00 31.64 475 SER A N 1
ATOM 3629 C CA . SER A 1 475 ? -3.489 2.090 -44.760 1.00 31.64 475 SER A CA 1
ATOM 3630 C C . SER A 1 475 ? -4.199 2.471 -43.459 1.00 31.64 475 SER A C 1
ATOM 3632 O O . SER A 1 475 ? -3.701 3.286 -42.689 1.00 31.64 475 SER A O 1
ATOM 3634 N N . ASN A 1 476 ? -5.325 1.819 -43.179 1.00 28.05 476 ASN A N 1
ATOM 3635 C CA . ASN A 1 476 ? -5.821 1.614 -41.821 1.00 28.05 476 ASN A CA 1
ATOM 3636 C C . ASN A 1 476 ? -5.529 0.166 -41.429 1.00 28.05 476 ASN A C 1
ATOM 3638 O O . ASN A 1 476 ? -6.406 -0.698 -41.424 1.00 28.05 476 ASN A O 1
ATOM 3642 N N . ILE A 1 477 ? -4.260 -0.107 -41.109 1.00 29.69 477 ILE A N 1
ATOM 3643 C CA . ILE A 1 477 ? -3.915 -1.309 -40.353 1.00 29.69 477 ILE A CA 1
ATOM 3644 C C . ILE A 1 477 ? -4.508 -1.102 -38.963 1.00 29.69 477 ILE A C 1
ATOM 3646 O O . ILE A 1 477 ? -3.941 -0.427 -38.105 1.00 29.69 477 ILE A O 1
ATOM 3650 N N . ILE A 1 478 ? -5.681 -1.689 -38.755 1.00 30.66 478 ILE A N 1
ATOM 3651 C CA . ILE A 1 478 ? -6.180 -2.049 -37.437 1.00 30.66 478 ILE A CA 1
ATOM 3652 C C . ILE A 1 478 ? -5.053 -2.864 -36.793 1.00 30.66 478 ILE A C 1
ATOM 3654 O O . ILE A 1 478 ? -4.835 -4.019 -37.165 1.00 30.66 478 ILE A O 1
ATOM 3658 N N . LYS A 1 479 ? -4.282 -2.256 -35.880 1.00 30.81 479 LYS A N 1
ATOM 3659 C CA . LYS A 1 479 ? -3.316 -2.978 -35.045 1.00 30.81 479 LYS A CA 1
ATOM 3660 C C . LYS A 1 479 ? -4.109 -4.004 -34.238 1.00 30.81 479 LYS A C 1
ATOM 3662 O O . LYS A 1 479 ? -4.654 -3.696 -33.180 1.00 30.81 479 LYS A O 1
ATOM 3667 N N . ARG A 1 480 ? -4.197 -5.233 -34.756 1.00 31.92 480 ARG A N 1
ATOM 3668 C CA . ARG A 1 480 ? -4.437 -6.424 -33.942 1.00 31.92 480 ARG A CA 1
ATOM 3669 C C . ARG A 1 480 ? -3.474 -6.315 -32.762 1.00 31.92 480 ARG A C 1
ATOM 3671 O O . ARG A 1 480 ? -2.277 -6.181 -32.995 1.00 31.92 480 ARG A O 1
ATOM 3678 N N . ARG A 1 481 ? -3.983 -6.329 -31.525 1.00 39.97 481 ARG A N 1
ATOM 3679 C CA . ARG A 1 481 ? -3.150 -6.581 -30.342 1.00 39.97 481 ARG A CA 1
ATOM 3680 C C . ARG A 1 481 ? -2.357 -7.849 -30.638 1.00 39.97 481 ARG A C 1
ATOM 3682 O O . ARG A 1 481 ? -2.946 -8.926 -30.722 1.00 39.97 481 ARG A O 1
ATOM 3689 N N . THR A 1 482 ? -1.067 -7.713 -30.901 1.00 46.31 482 THR A N 1
ATOM 3690 C CA . THR A 1 482 ? -0.177 -8.851 -31.074 1.00 46.31 482 THR A CA 1
ATOM 3691 C C . THR A 1 482 ? -0.119 -9.551 -29.713 1.00 46.31 482 THR A C 1
ATOM 3693 O O . THR A 1 482 ? 0.170 -8.914 -28.702 1.00 46.31 482 THR A O 1
ATOM 3696 N N . MET A 1 483 ? -0.506 -10.829 -29.647 1.00 66.00 483 MET A N 1
ATOM 3697 C CA . MET A 1 483 ? -0.437 -11.603 -28.401 1.00 66.00 483 MET A CA 1
ATOM 3698 C C . MET A 1 483 ? 1.031 -11.778 -27.992 1.00 66.00 483 MET A C 1
ATOM 3700 O O . MET A 1 483 ? 1.875 -12.049 -28.847 1.00 66.00 483 MET A O 1
ATOM 3704 N N . THR A 1 484 ? 1.345 -11.594 -26.708 1.00 77.38 484 THR A N 1
ATOM 3705 C CA . THR A 1 484 ? 2.671 -11.899 -26.148 1.00 77.38 484 THR A CA 1
ATOM 3706 C C . THR A 1 484 ? 3.024 -13.355 -26.434 1.00 77.38 484 THR A C 1
ATOM 3708 O O . THR A 1 484 ? 2.176 -14.243 -26.324 1.00 77.38 484 THR A O 1
ATOM 3711 N N . LEU A 1 485 ? 4.270 -13.613 -26.830 1.00 84.44 485 LEU A N 1
ATOM 3712 C CA . LEU A 1 485 ? 4.686 -14.964 -27.195 1.00 84.44 485 LEU A CA 1
ATOM 3713 C C . LEU A 1 485 ? 4.935 -15.806 -25.931 1.00 84.44 485 LEU A C 1
ATOM 3715 O O . LEU A 1 485 ? 5.606 -15.332 -25.005 1.00 84.44 485 LEU A O 1
ATOM 3719 N N . PRO A 1 486 ? 4.401 -17.040 -25.860 1.00 86.19 486 PRO A N 1
ATOM 3720 C CA . PRO A 1 486 ? 4.606 -17.922 -24.718 1.00 86.19 486 PRO A CA 1
ATOM 3721 C C . PRO A 1 486 ? 6.054 -18.408 -24.632 1.00 86.19 486 PRO A C 1
ATOM 3723 O O . PRO A 1 486 ? 6.723 -18.599 -25.646 1.00 86.19 486 PRO A O 1
ATOM 3726 N N . SER A 1 487 ? 6.515 -18.642 -23.404 1.00 89.94 487 SER A N 1
ATOM 3727 C CA . SER A 1 487 ? 7.806 -19.255 -23.101 1.00 89.94 487 SER A CA 1
ATOM 3728 C C . SER A 1 487 ? 7.589 -20.502 -22.259 1.00 89.94 487 SER A C 1
ATOM 3730 O O . SER A 1 487 ? 6.753 -20.515 -21.354 1.00 89.94 487 SER A O 1
ATOM 3732 N N . ASN A 1 488 ? 8.373 -21.538 -22.542 1.00 91.50 488 ASN A N 1
ATOM 3733 C CA . ASN A 1 488 ? 8.400 -22.766 -21.761 1.00 91.50 488 ASN A CA 1
ATOM 3734 C C . ASN A 1 488 ? 9.767 -22.927 -21.101 1.00 91.50 488 ASN A C 1
ATOM 3736 O O . ASN A 1 488 ? 10.787 -22.558 -21.684 1.00 91.50 488 ASN A O 1
ATOM 3740 N N . ALA A 1 489 ? 9.775 -23.521 -19.911 1.00 94.88 489 ALA A N 1
ATOM 3741 C CA . ALA A 1 489 ? 11.001 -23.851 -19.212 1.00 94.88 489 ALA A CA 1
ATOM 3742 C C . ALA A 1 489 ? 11.875 -24.781 -20.067 1.00 94.88 489 ALA A C 1
ATOM 3744 O O . ALA A 1 489 ? 11.381 -25.719 -20.692 1.00 94.88 489 ALA A O 1
ATOM 3745 N N . ARG A 1 490 ? 13.191 -24.549 -20.063 1.00 95.62 490 ARG A N 1
ATOM 3746 C CA . ARG A 1 490 ? 14.163 -25.394 -20.785 1.00 95.62 490 ARG A CA 1
ATOM 3747 C C . ARG A 1 490 ? 14.337 -26.780 -20.160 1.00 95.62 490 ARG A C 1
ATOM 3749 O O . ARG A 1 490 ? 14.726 -27.717 -20.847 1.00 95.62 490 ARG A O 1
ATOM 3756 N N . VAL A 1 491 ? 14.081 -26.885 -18.860 1.00 94.81 491 VAL A N 1
ATOM 3757 C CA . VAL A 1 491 ? 14.215 -28.100 -18.050 1.00 94.81 491 VAL A CA 1
ATOM 3758 C C . VAL A 1 491 ? 13.006 -28.226 -17.139 1.00 94.81 491 VAL A C 1
ATOM 3760 O O . VAL A 1 491 ? 12.401 -27.216 -16.785 1.00 94.81 491 VAL A O 1
ATOM 3763 N N . TYR A 1 492 ? 12.655 -29.458 -16.771 1.00 96.56 492 TYR A N 1
ATOM 3764 C CA . TYR A 1 492 ? 11.562 -29.764 -15.839 1.00 96.56 492 TYR A CA 1
ATOM 3765 C C . TYR A 1 492 ? 10.184 -29.204 -16.246 1.00 96.56 492 TYR A C 1
ATOM 3767 O O . TYR A 1 492 ? 9.297 -29.060 -15.406 1.00 96.56 492 TYR A O 1
ATOM 3775 N N . ALA A 1 493 ? 9.985 -28.895 -17.531 1.00 94.50 493 ALA A N 1
ATOM 3776 C CA . ALA A 1 493 ? 8.816 -28.157 -18.000 1.00 94.50 493 ALA A CA 1
ATOM 3777 C C . ALA A 1 493 ? 7.491 -28.872 -17.701 1.00 94.50 493 ALA A C 1
ATOM 3779 O O . ALA A 1 493 ? 6.495 -28.241 -17.370 1.00 94.50 493 ALA A O 1
ATOM 3780 N N . ASP A 1 494 ? 7.482 -30.192 -17.796 1.00 94.00 494 ASP A N 1
ATOM 3781 C CA . ASP A 1 494 ? 6.309 -31.056 -17.730 1.00 94.00 494 ASP A CA 1
ATOM 3782 C C . ASP A 1 494 ? 6.209 -31.854 -16.421 1.00 94.00 494 ASP A C 1
ATOM 3784 O O . ASP A 1 494 ? 5.337 -32.715 -16.297 1.00 94.00 494 ASP A O 1
ATOM 3788 N N . VAL A 1 495 ? 7.041 -31.556 -15.412 1.00 95.69 495 VAL A N 1
ATOM 3789 C CA . VAL A 1 495 ? 7.058 -32.307 -14.142 1.00 95.69 495 VAL A CA 1
ATOM 3790 C C . VAL A 1 495 ? 5.664 -32.379 -13.527 1.00 95.69 495 VAL A C 1
ATOM 3792 O O . VAL A 1 495 ? 5.177 -33.470 -13.243 1.00 95.69 495 VAL A O 1
ATOM 3795 N N . ASN A 1 496 ? 4.979 -31.243 -13.368 1.00 95.94 496 ASN A N 1
ATOM 3796 C CA . ASN A 1 496 ? 3.647 -31.234 -12.758 1.00 95.94 496 ASN A CA 1
ATOM 3797 C C . ASN A 1 496 ? 2.556 -31.833 -13.656 1.00 95.94 496 ASN A C 1
ATOM 3799 O O . ASN A 1 496 ? 1.522 -32.244 -13.134 1.00 95.94 496 ASN A O 1
ATOM 3803 N N . SER A 1 497 ? 2.779 -31.918 -14.971 1.00 92.12 497 SER A N 1
ATOM 3804 C CA . SER A 1 497 ? 1.866 -32.597 -15.901 1.00 92.12 497 SER A CA 1
ATOM 3805 C C . SER A 1 497 ? 1.886 -34.115 -15.708 1.00 92.12 497 SER A C 1
ATOM 3807 O O . SER A 1 497 ? 0.878 -34.775 -15.939 1.00 92.12 497 SER A O 1
ATOM 3809 N N . HIS A 1 498 ? 3.014 -34.661 -15.246 1.00 94.00 498 HIS A N 1
ATOM 3810 C CA . HIS A 1 498 ? 3.187 -36.085 -14.950 1.00 94.00 498 HIS A CA 1
ATOM 3811 C C . HIS A 1 498 ? 2.901 -36.458 -13.489 1.00 94.00 498 HIS A C 1
ATOM 3813 O O . HIS A 1 498 ? 2.862 -37.640 -13.145 1.00 94.00 498 HIS A O 1
ATOM 3819 N N . LYS A 1 499 ? 2.718 -35.471 -12.607 1.00 95.06 499 LYS A N 1
ATOM 3820 C CA . LYS A 1 499 ? 2.363 -35.704 -11.203 1.00 95.06 499 LYS A CA 1
ATOM 3821 C C . LYS A 1 499 ? 0.844 -35.847 -11.050 1.00 95.06 499 LYS A C 1
ATOM 3823 O O . LYS A 1 499 ? 0.089 -35.195 -11.773 1.00 95.06 499 LYS A O 1
ATOM 3828 N N . PRO A 1 500 ? 0.383 -36.658 -10.081 1.00 94.81 500 PRO A N 1
ATOM 3829 C CA . PRO A 1 500 ? -1.038 -36.750 -9.772 1.00 94.81 500 PRO A CA 1
ATOM 3830 C C . PRO A 1 500 ? -1.573 -35.376 -9.352 1.00 94.81 500 PRO A C 1
ATOM 3832 O O . PRO A 1 500 ? -0.839 -34.557 -8.792 1.00 94.81 500 PRO A O 1
ATOM 3835 N N . ARG A 1 501 ? -2.852 -35.103 -9.623 1.00 92.06 501 ARG A N 1
ATOM 3836 C CA . ARG A 1 501 ? -3.456 -33.781 -9.392 1.00 92.06 501 ARG A CA 1
ATOM 3837 C C . ARG A 1 501 ? -3.316 -33.331 -7.937 1.00 92.06 501 ARG A C 1
ATOM 3839 O O . ARG A 1 501 ? -3.066 -32.159 -7.677 1.00 92.06 501 ARG A O 1
ATOM 3846 N N . GLU A 1 502 ? -3.384 -34.263 -6.993 1.00 93.19 502 GLU A N 1
ATOM 3847 C CA . GLU A 1 502 ? -3.232 -34.043 -5.552 1.00 93.19 502 GLU A CA 1
ATOM 3848 C C . GLU A 1 502 ? -1.848 -33.497 -5.165 1.00 93.19 502 GLU A C 1
ATOM 3850 O O . GLU A 1 502 ? -1.682 -32.978 -4.060 1.00 93.19 502 GLU A O 1
ATOM 3855 N N . TYR A 1 503 ? -0.843 -33.609 -6.041 1.00 95.62 503 TYR A N 1
ATOM 3856 C CA . TYR A 1 503 ? 0.496 -33.063 -5.824 1.00 95.62 503 TYR A CA 1
ATOM 3857 C C . TYR A 1 503 ? 0.500 -31.530 -5.869 1.00 95.62 503 TYR A C 1
ATOM 3859 O O . TYR A 1 503 ? 1.115 -30.900 -5.007 1.00 95.62 503 TYR A O 1
ATOM 3867 N N . TRP A 1 504 ? -0.203 -30.935 -6.837 1.00 94.38 504 TRP A N 1
ATOM 3868 C CA . TRP A 1 504 ? -0.183 -29.493 -7.109 1.00 94.38 504 TRP A CA 1
ATOM 3869 C C . TRP A 1 504 ? -1.534 -28.797 -6.866 1.00 94.38 504 TRP A C 1
ATOM 3871 O O . TRP A 1 504 ? -1.572 -27.571 -6.753 1.00 94.38 504 TRP A O 1
ATOM 3881 N N . ASP A 1 505 ? -2.644 -29.532 -6.725 1.00 92.50 505 ASP A N 1
ATOM 3882 C CA . ASP A 1 505 ? -3.975 -28.984 -6.421 1.00 92.50 505 ASP A CA 1
ATOM 3883 C C . ASP A 1 505 ? -4.116 -28.639 -4.929 1.00 92.50 505 ASP A C 1
ATOM 3885 O O . ASP A 1 505 ? -4.785 -29.294 -4.126 1.00 92.50 505 ASP A O 1
ATOM 3889 N N . TYR A 1 506 ? -3.472 -27.541 -4.547 1.00 93.25 506 TYR A N 1
ATOM 3890 C CA . TYR A 1 506 ? -3.561 -26.989 -3.201 1.00 93.25 506 TYR A CA 1
ATOM 3891 C C . TYR A 1 506 ? -4.902 -26.289 -2.914 1.00 93.25 506 TYR A C 1
ATOM 3893 O O . TYR A 1 506 ? -5.127 -25.849 -1.784 1.00 93.25 506 TYR A O 1
ATOM 3901 N N . GLU A 1 507 ? -5.807 -26.134 -3.889 1.00 88.31 507 GLU A N 1
ATOM 3902 C CA . GLU A 1 507 ? -7.137 -25.568 -3.625 1.00 88.31 507 GLU A CA 1
ATOM 3903 C C . GLU A 1 507 ? -8.000 -26.568 -2.854 1.00 88.31 507 GLU A C 1
ATOM 3905 O O . GLU A 1 507 ? -8.605 -26.208 -1.830 1.00 88.31 507 GLU A O 1
ATOM 3910 N N . ASN A 1 508 ? -7.955 -27.828 -3.289 1.00 89.38 508 ASN A N 1
ATOM 3911 C CA . ASN A 1 508 ? -8.679 -28.944 -2.688 1.00 89.38 508 ASN A CA 1
ATOM 3912 C C . ASN A 1 508 ? -7.926 -29.613 -1.527 1.00 89.38 508 ASN A C 1
ATOM 3914 O O . ASN A 1 508 ? -8.530 -30.358 -0.762 1.00 89.38 508 ASN A O 1
ATOM 3918 N N . TYR A 1 509 ? -6.646 -29.285 -1.320 1.00 91.69 509 TYR A N 1
ATOM 3919 C CA . TYR A 1 509 ? -5.850 -29.813 -0.210 1.00 91.69 509 TYR A CA 1
ATOM 3920 C C . TYR A 1 509 ? -6.471 -29.517 1.171 1.00 91.69 509 TYR A C 1
ATOM 3922 O O . TYR A 1 509 ? -6.867 -28.379 1.466 1.00 91.69 509 TYR A O 1
ATOM 3930 N N . VAL A 1 510 ? -6.546 -30.537 2.028 1.00 91.25 510 VAL A N 1
ATOM 3931 C CA . VAL A 1 510 ? -6.989 -30.431 3.423 1.00 91.25 510 VAL A CA 1
ATOM 3932 C C . VAL A 1 510 ? -5.753 -30.469 4.309 1.00 91.25 510 VAL A C 1
ATOM 3934 O O . VAL A 1 510 ? -5.006 -31.434 4.281 1.00 91.25 510 VAL A O 1
ATOM 3937 N N . VAL A 1 511 ? -5.544 -29.395 5.069 1.00 93.00 511 VAL A N 1
ATOM 3938 C CA . VAL A 1 511 ? -4.400 -29.275 5.979 1.00 93.00 511 VAL A CA 1
ATOM 3939 C C . VAL A 1 511 ? -4.619 -30.187 7.177 1.00 93.00 511 VAL A C 1
ATOM 3941 O O . VAL A 1 511 ? -5.657 -30.068 7.836 1.00 93.00 511 VAL A O 1
ATOM 3944 N N . ASP A 1 512 ? -3.628 -31.027 7.455 1.00 92.81 512 ASP A N 1
ATOM 3945 C CA . ASP A 1 512 ? -3.524 -31.770 8.704 1.00 92.81 512 ASP A CA 1
ATOM 3946 C C . ASP A 1 512 ? -2.972 -30.859 9.811 1.00 92.81 512 ASP A C 1
ATOM 3948 O O . ASP A 1 512 ? -1.957 -30.183 9.624 1.00 92.81 512 ASP A O 1
ATOM 3952 N N . TRP A 1 513 ? -3.687 -30.770 10.934 1.00 94.50 513 TRP A N 1
ATOM 3953 C CA . TRP A 1 513 ? -3.367 -29.840 12.018 1.00 94.50 513 TRP A CA 1
ATOM 3954 C C . TRP A 1 513 ? -2.825 -30.611 13.217 1.00 94.50 513 TRP A C 1
ATOM 3956 O O . TRP A 1 513 ? -3.560 -31.353 13.864 1.00 94.50 513 TRP A O 1
ATOM 3966 N N . ALA A 1 514 ? -1.559 -30.374 13.541 1.00 94.38 514 ALA A N 1
ATOM 3967 C CA . ALA A 1 514 ? -0.933 -30.864 14.758 1.00 94.38 514 ALA A CA 1
ATOM 3968 C C . ALA A 1 514 ? -1.437 -30.107 16.000 1.00 94.38 514 ALA A C 1
ATOM 3970 O O . ALA A 1 514 ? -2.046 -29.032 15.900 1.00 94.38 514 ALA A O 1
ATOM 3971 N N . ASN A 1 515 ? -1.152 -30.666 17.177 1.00 91.81 515 ASN A N 1
ATOM 3972 C CA . ASN A 1 515 ? -1.486 -30.041 18.447 1.00 91.81 515 ASN A CA 1
ATOM 3973 C C . ASN A 1 515 ? -0.603 -28.805 18.688 1.00 91.81 515 ASN A C 1
ATOM 3975 O O . ASN A 1 515 ? 0.620 -28.864 18.594 1.00 91.81 515 ASN A O 1
ATOM 3979 N N . GLN A 1 516 ? -1.225 -27.664 18.985 1.00 91.50 516 GLN A N 1
ATOM 3980 C CA . GLN A 1 516 ? -0.491 -26.428 19.264 1.00 91.50 516 GLN A CA 1
ATOM 3981 C C . GLN A 1 516 ? 0.227 -26.476 20.614 1.00 91.50 516 GLN A C 1
ATOM 3983 O O . GLN A 1 516 ? 1.286 -25.863 20.746 1.00 91.50 516 GLN A O 1
ATOM 3988 N N . ASP A 1 517 ? -0.332 -27.194 21.589 1.00 92.00 517 ASP A N 1
ATOM 3989 C CA . ASP A 1 517 ? 0.198 -27.247 22.956 1.00 92.00 517 ASP A CA 1
ATOM 3990 C C . ASP A 1 517 ? 1.558 -27.960 23.034 1.00 92.00 517 ASP A C 1
ATOM 3992 O O . ASP A 1 517 ? 2.288 -27.802 24.010 1.00 92.00 517 ASP A O 1
ATOM 3996 N N . ASP A 1 518 ? 1.942 -28.662 21.965 1.00 94.06 518 ASP A N 1
ATOM 3997 C CA . ASP A 1 518 ? 3.258 -29.278 21.808 1.00 94.06 518 ASP A CA 1
ATOM 3998 C C . ASP A 1 518 ? 4.373 -28.224 21.636 1.00 94.06 518 ASP A C 1
ATOM 4000 O O . ASP A 1 518 ? 5.551 -28.560 21.737 1.00 94.06 518 ASP A O 1
ATOM 4004 N N . TYR A 1 519 ? 4.048 -26.944 21.401 1.00 95.75 519 TYR A N 1
ATOM 4005 C CA . TYR A 1 519 ? 5.031 -25.899 21.096 1.00 95.75 519 TYR A CA 1
ATOM 4006 C C . TYR A 1 519 ? 4.949 -24.700 22.042 1.00 95.75 519 TYR A C 1
ATOM 4008 O O . TYR A 1 519 ? 3.999 -23.915 22.022 1.00 95.75 519 TYR A O 1
ATOM 4016 N N . GLN A 1 520 ? 6.021 -24.475 22.803 1.00 94.38 520 GLN A N 1
ATOM 4017 C CA . GLN A 1 520 ? 6.150 -23.332 23.703 1.00 94.38 520 GLN A CA 1
ATOM 4018 C C . GLN A 1 520 ? 7.014 -22.230 23.078 1.00 94.38 520 GLN A C 1
ATOM 4020 O O . GLN A 1 520 ? 8.198 -22.433 22.806 1.00 94.38 520 GLN A O 1
ATOM 4025 N N . LEU A 1 521 ? 6.445 -21.035 22.880 1.00 94.12 521 LEU A N 1
ATOM 4026 C CA . LEU A 1 521 ? 7.185 -19.873 22.373 1.00 94.12 521 LEU A CA 1
ATOM 4027 C C . LEU A 1 521 ? 8.208 -19.378 23.404 1.00 94.12 521 LEU A C 1
ATOM 4029 O O . LEU A 1 521 ? 7.869 -19.160 24.564 1.00 94.12 521 LEU A O 1
ATOM 4033 N N . VAL A 1 522 ? 9.439 -19.134 22.956 1.00 93.44 522 VAL A N 1
ATOM 4034 C CA . VAL A 1 522 ? 10.545 -18.652 23.796 1.00 93.44 522 VAL A CA 1
ATOM 4035 C C . VAL A 1 522 ? 10.799 -17.169 23.555 1.00 93.44 522 VAL A C 1
ATOM 4037 O O . VAL A 1 522 ? 10.714 -16.355 24.471 1.00 93.44 522 VAL A O 1
ATOM 4040 N N . ARG A 1 523 ? 11.107 -16.787 22.311 1.00 92.19 523 ARG A N 1
ATOM 4041 C CA . ARG A 1 523 ? 11.382 -15.388 21.953 1.00 92.19 523 ARG A CA 1
ATOM 4042 C C . ARG A 1 523 ? 11.018 -15.091 20.513 1.00 92.19 523 ARG A C 1
ATOM 4044 O O . ARG A 1 523 ? 11.003 -15.968 19.655 1.00 92.19 523 ARG A O 1
ATOM 4051 N N . LYS A 1 524 ? 10.770 -13.820 20.221 1.00 91.31 524 LYS A N 1
ATOM 4052 C CA . LYS A 1 524 ? 10.539 -13.359 18.853 1.00 91.31 524 LYS A CA 1
ATOM 4053 C C . LYS A 1 524 ? 11.863 -13.277 18.095 1.00 91.31 524 LYS A C 1
ATOM 4055 O O . LYS A 1 524 ? 12.769 -12.579 18.535 1.00 91.31 524 LYS A O 1
ATOM 4060 N N . LEU A 1 525 ? 11.946 -13.945 16.947 1.00 86.38 525 LEU A N 1
ATOM 4061 C CA . LEU A 1 525 ? 13.098 -13.873 16.042 1.00 86.38 525 LEU A CA 1
ATOM 4062 C C . LEU A 1 525 ? 12.929 -12.762 15.003 1.00 86.38 525 LEU A C 1
ATOM 4064 O O . LEU A 1 525 ? 13.898 -12.128 14.599 1.00 86.38 525 LEU A O 1
ATOM 4068 N N . GLY A 1 526 ? 11.694 -12.488 14.573 1.00 83.00 526 GLY A N 1
ATOM 4069 C CA . GLY A 1 526 ? 11.457 -11.450 13.577 1.00 83.00 526 GLY A CA 1
ATOM 4070 C C . GLY A 1 526 ? 9.996 -11.257 13.192 1.00 83.00 526 GLY A C 1
ATOM 4071 O O . GLY A 1 526 ? 9.081 -11.918 13.685 1.00 83.00 526 GLY A O 1
ATOM 4072 N N . ARG A 1 527 ? 9.760 -10.306 12.283 1.00 79.06 527 ARG A N 1
ATOM 4073 C CA . ARG A 1 527 ? 8.436 -10.039 11.707 1.00 79.06 527 ARG A CA 1
ATOM 4074 C C . ARG A 1 527 ? 8.546 -9.835 10.203 1.00 79.06 527 ARG A C 1
ATOM 4076 O O . ARG A 1 527 ? 9.108 -8.842 9.751 1.00 79.06 527 ARG A O 1
ATOM 4083 N N . GLY A 1 528 ? 7.939 -10.742 9.446 1.00 68.12 528 GLY A N 1
ATOM 4084 C CA . GLY A 1 528 ? 7.780 -10.626 8.003 1.00 68.12 528 GLY A CA 1
ATOM 4085 C C . GLY A 1 528 ? 6.565 -9.782 7.612 1.00 68.12 528 GLY A C 1
ATOM 4086 O O . GLY A 1 528 ? 5.744 -9.358 8.439 1.00 68.12 528 GLY A O 1
ATOM 4087 N N . LYS A 1 529 ? 6.405 -9.559 6.302 1.00 72.12 529 LYS A N 1
ATOM 4088 C CA . LYS A 1 529 ? 5.218 -8.888 5.748 1.00 72.12 529 LYS A CA 1
ATOM 4089 C C . LYS A 1 529 ? 3.943 -9.664 6.089 1.00 72.12 529 LYS A C 1
ATOM 4091 O O . LYS A 1 529 ? 2.991 -9.066 6.591 1.00 72.12 529 LYS A O 1
ATOM 4096 N N . TYR A 1 530 ? 3.970 -10.983 5.901 1.00 78.31 530 TYR A N 1
ATOM 4097 C CA . TYR A 1 530 ? 2.811 -11.872 6.033 1.00 78.31 530 TYR A CA 1
ATOM 4098 C C . TYR A 1 530 ? 2.845 -12.783 7.267 1.00 78.31 530 TYR A C 1
ATOM 4100 O O . TYR A 1 530 ? 1.910 -13.549 7.461 1.00 78.31 530 TYR A O 1
ATOM 4108 N N . SER A 1 531 ? 3.874 -12.700 8.109 1.00 87.38 531 SER A N 1
ATOM 4109 C CA . SER A 1 531 ? 4.022 -13.574 9.278 1.00 87.38 531 SER A CA 1
ATOM 4110 C C . SER A 1 531 ? 4.797 -12.910 10.415 1.00 87.38 531 SER A C 1
ATOM 4112 O O . SER A 1 531 ? 5.433 -11.867 10.233 1.00 87.38 531 SER A O 1
ATOM 4114 N N . GLU A 1 532 ? 4.737 -13.518 11.592 1.00 91.38 532 GLU A N 1
ATOM 4115 C CA . GLU A 1 532 ? 5.621 -13.270 12.731 1.00 91.38 532 GLU A CA 1
ATOM 4116 C C . GLU A 1 532 ? 6.369 -14.562 13.055 1.00 91.38 532 GLU A C 1
ATOM 4118 O O . GLU A 1 532 ? 5.801 -15.640 12.915 1.00 91.38 532 GLU A O 1
ATOM 4123 N N . VAL A 1 533 ? 7.650 -14.459 13.404 1.00 92.88 533 VAL A N 1
ATOM 4124 C CA . VAL A 1 533 ? 8.534 -15.620 13.555 1.00 92.88 533 VAL A CA 1
ATOM 4125 C C . VAL A 1 533 ? 9.108 -15.637 14.962 1.00 92.88 533 VAL A C 1
ATOM 4127 O O . VAL A 1 533 ? 9.626 -14.621 15.436 1.00 92.88 533 VAL A O 1
ATOM 4130 N N . PHE A 1 534 ? 9.016 -16.788 15.614 1.00 95.25 534 PHE A N 1
ATOM 4131 C CA . PHE A 1 534 ? 9.429 -17.010 16.993 1.00 95.25 534 PHE A CA 1
ATOM 4132 C C . PHE A 1 534 ? 10.325 -18.244 17.086 1.00 95.25 534 PHE A C 1
ATOM 4134 O O . PHE A 1 534 ? 10.127 -19.208 16.353 1.00 95.25 534 PHE A O 1
ATOM 4141 N N . GLU A 1 535 ? 11.291 -18.213 17.995 1.00 95.69 535 GLU A N 1
ATOM 4142 C CA . GLU A 1 535 ? 11.957 -19.411 18.502 1.00 95.69 535 GLU A CA 1
ATOM 4143 C C . GLU A 1 535 ? 11.010 -20.065 19.504 1.00 95.69 535 GLU A C 1
ATOM 4145 O O . GLU A 1 535 ? 10.377 -19.371 20.308 1.00 95.69 535 GLU A O 1
ATOM 4150 N N . ALA A 1 536 ? 10.910 -21.384 19.444 1.00 96.44 536 ALA A N 1
ATOM 4151 C CA . ALA A 1 536 ? 10.073 -22.185 20.317 1.00 96.44 536 ALA A CA 1
ATOM 4152 C C . ALA A 1 536 ? 10.780 -23.491 20.692 1.00 96.44 536 ALA A C 1
ATOM 4154 O O . ALA A 1 536 ? 11.767 -23.882 20.065 1.00 96.44 536 ALA A O 1
ATOM 4155 N N . ILE A 1 537 ? 10.266 -24.165 21.712 1.00 96.62 537 ILE A N 1
ATOM 4156 C CA . ILE A 1 537 ? 10.683 -25.512 22.104 1.00 96.62 537 ILE A CA 1
ATOM 4157 C C . ILE A 1 537 ? 9.490 -26.434 21.886 1.00 96.62 537 ILE A C 1
ATOM 4159 O O . ILE A 1 537 ? 8.375 -26.107 22.299 1.00 96.62 537 ILE A O 1
ATOM 4163 N N . ASN A 1 538 ? 9.722 -27.563 21.221 1.00 95.19 538 ASN A N 1
ATOM 4164 C CA . ASN A 1 538 ? 8.756 -28.646 21.212 1.00 95.19 538 ASN A CA 1
ATOM 4165 C C . ASN A 1 538 ? 8.824 -29.354 22.573 1.00 95.19 538 ASN A C 1
ATOM 4167 O O . ASN A 1 538 ? 9.842 -29.953 22.913 1.00 95.19 538 ASN A O 1
ATOM 4171 N N . VAL A 1 539 ? 7.760 -29.267 23.368 1.00 94.69 539 VAL A N 1
ATOM 4172 C CA . VAL A 1 539 ? 7.749 -29.787 24.742 1.00 94.69 539 VAL A CA 1
ATOM 4173 C C . VAL A 1 539 ? 7.676 -31.314 24.802 1.00 94.69 539 VAL A C 1
ATOM 4175 O O . VAL A 1 539 ? 7.975 -31.887 25.846 1.00 94.69 539 VAL A O 1
ATOM 4178 N N . THR A 1 540 ? 7.332 -31.994 23.701 1.00 93.88 540 THR A N 1
ATOM 4179 C CA . THR A 1 540 ? 7.238 -33.463 23.672 1.00 93.88 540 THR A CA 1
ATOM 4180 C C . THR A 1 540 ? 8.601 -34.139 23.541 1.00 93.88 540 THR A C 1
ATOM 4182 O O . THR A 1 540 ? 8.765 -35.268 23.995 1.00 93.88 540 THR A O 1
ATOM 4185 N N . ASN A 1 541 ? 9.577 -33.476 22.912 1.00 94.38 541 ASN A N 1
ATOM 4186 C CA . ASN A 1 541 ? 10.923 -34.016 22.678 1.00 94.38 541 ASN A CA 1
ATOM 4187 C C . ASN A 1 541 ? 12.063 -33.077 23.120 1.00 94.38 541 ASN A C 1
ATOM 4189 O O . ASN A 1 541 ? 13.231 -33.445 23.020 1.00 94.38 541 ASN A O 1
ATOM 4193 N N . ASN A 1 542 ? 11.730 -31.893 23.637 1.00 93.00 542 ASN A N 1
ATOM 4194 C CA . ASN A 1 542 ? 12.653 -30.860 24.106 1.00 93.00 542 ASN A CA 1
ATOM 4195 C C . ASN A 1 542 ? 13.605 -30.305 23.024 1.00 93.00 542 ASN A C 1
ATOM 4197 O O . ASN A 1 542 ? 14.690 -29.808 23.333 1.00 93.00 542 ASN A O 1
ATOM 4201 N N . GLU A 1 543 ? 13.212 -30.363 21.748 1.00 95.00 543 GLU A N 1
ATOM 4202 C CA . GLU A 1 543 ? 13.995 -29.812 20.639 1.00 95.00 543 GLU A CA 1
ATOM 4203 C C . GLU A 1 543 ? 13.605 -28.365 20.309 1.00 95.00 543 GLU A C 1
ATOM 4205 O O . GLU A 1 543 ? 12.441 -27.959 20.386 1.00 95.00 543 GLU A O 1
ATOM 4210 N N . LYS A 1 544 ? 14.592 -27.570 19.882 1.00 96.00 544 LYS A N 1
ATOM 4211 C CA . LYS A 1 544 ? 14.357 -26.208 19.394 1.00 96.00 544 LYS A CA 1
ATOM 4212 C C . LYS A 1 544 ? 13.702 -26.223 18.017 1.00 96.00 544 LYS A C 1
ATOM 4214 O O . LYS A 1 544 ? 14.148 -26.921 17.110 1.00 96.00 544 LYS A O 1
ATOM 4219 N N . CYS A 1 545 ? 12.713 -25.360 17.829 1.00 96.94 545 CYS A N 1
ATOM 4220 C CA . CYS A 1 545 ? 12.029 -25.160 16.558 1.00 96.94 545 CYS A CA 1
ATOM 4221 C C . CYS A 1 545 ? 11.729 -23.676 16.306 1.00 96.94 545 CYS A C 1
ATOM 4223 O O . CYS A 1 545 ? 11.934 -22.809 17.161 1.00 96.94 545 CYS A O 1
ATOM 4225 N N . VAL A 1 546 ? 11.261 -23.374 15.097 1.00 97.06 546 VAL A N 1
ATOM 4226 C CA . VAL A 1 546 ? 10.869 -22.024 14.689 1.00 97.06 546 VAL A CA 1
ATOM 4227 C C . VAL A 1 546 ? 9.390 -22.007 14.327 1.00 97.06 546 VAL A C 1
ATOM 4229 O O . VAL A 1 546 ? 8.947 -22.742 13.451 1.00 97.06 546 VAL A O 1
ATOM 4232 N N . VAL A 1 547 ? 8.624 -21.125 14.965 1.00 96.56 547 VAL A N 1
ATOM 4233 C CA . VAL A 1 547 ? 7.186 -20.958 14.735 1.00 96.56 547 VAL A CA 1
ATOM 4234 C C . VAL A 1 547 ? 6.955 -19.721 13.875 1.00 96.56 547 VAL A C 1
ATOM 4236 O O . VAL A 1 547 ? 7.191 -18.591 14.308 1.00 96.56 547 VAL A O 1
ATOM 4239 N N . LYS A 1 548 ? 6.453 -19.916 12.654 1.00 95.56 548 LYS A N 1
ATOM 4240 C CA . LYS A 1 548 ? 6.013 -18.851 11.741 1.00 95.56 548 LYS A CA 1
ATOM 4241 C C . LYS A 1 548 ? 4.495 -18.706 11.835 1.00 95.56 548 LYS A C 1
ATOM 4243 O O . LYS A 1 548 ? 3.751 -19.400 11.144 1.00 95.56 548 LYS A O 1
ATOM 4248 N N . ILE A 1 549 ? 4.032 -17.773 12.661 1.00 93.81 549 ILE A N 1
ATOM 4249 C CA . ILE A 1 549 ? 2.612 -17.430 12.802 1.00 93.81 549 ILE A CA 1
ATOM 4250 C C . ILE A 1 549 ? 2.184 -16.594 11.595 1.00 93.81 549 ILE A C 1
ATOM 4252 O O . ILE A 1 549 ? 2.742 -15.523 11.339 1.00 93.81 549 ILE A O 1
ATOM 4256 N N . LEU A 1 550 ? 1.204 -17.068 10.827 1.00 90.00 550 LEU A N 1
ATOM 4257 C CA . LEU A 1 550 ? 0.753 -16.395 9.612 1.00 90.00 550 LEU A CA 1
ATOM 4258 C C . LEU A 1 550 ? -0.259 -15.294 9.952 1.00 90.00 550 LEU A C 1
ATOM 4260 O O . LEU A 1 550 ? -1.249 -15.523 10.636 1.00 90.00 550 LEU A O 1
ATOM 4264 N N . LYS A 1 551 ? -0.048 -14.082 9.431 1.00 85.88 551 LYS A N 1
ATOM 4265 C CA . LYS A 1 551 ? -1.042 -12.999 9.509 1.00 85.88 551 LYS A CA 1
ATOM 4266 C C . LYS A 1 551 ? -2.259 -13.341 8.640 1.00 85.88 551 LYS A C 1
ATOM 4268 O O . LYS A 1 551 ? -2.138 -14.185 7.751 1.00 85.88 551 LYS A O 1
ATOM 4273 N N . PRO A 1 552 ? -3.404 -12.650 8.801 1.00 81.19 552 PRO A N 1
ATOM 4274 C CA . PRO A 1 552 ? -4.572 -12.866 7.953 1.00 81.19 552 PRO A CA 1
ATOM 4275 C C . PRO A 1 552 ? -4.233 -12.751 6.457 1.00 81.19 552 PRO A C 1
ATOM 4277 O O . PRO A 1 552 ? -4.015 -11.667 5.914 1.00 81.19 552 PRO A O 1
ATOM 4280 N N . VAL A 1 553 ? -4.172 -13.897 5.780 1.00 80.88 553 VAL A N 1
ATOM 4281 C CA . VAL A 1 553 ? -3.925 -14.027 4.341 1.00 80.88 553 VAL A CA 1
ATOM 4282 C C . VAL A 1 553 ? -4.930 -15.006 3.737 1.00 80.88 553 VAL A C 1
ATOM 4284 O O . VAL A 1 553 ? -5.555 -15.806 4.429 1.00 80.88 553 VAL A O 1
ATOM 4287 N N . LYS A 1 554 ? -5.118 -14.943 2.413 1.00 84.69 554 LYS A N 1
ATOM 4288 C CA . LYS A 1 554 ? -6.053 -15.833 1.707 1.00 84.69 554 LYS A CA 1
ATOM 4289 C C . LYS A 1 554 ? -5.693 -17.299 1.975 1.00 84.69 554 LYS A C 1
ATOM 4291 O O . LYS A 1 554 ? -4.563 -17.690 1.695 1.00 84.69 554 LYS A O 1
ATOM 4296 N N . LYS A 1 555 ? -6.671 -18.118 2.386 1.00 86.56 555 LYS A N 1
ATOM 4297 C CA . LYS A 1 555 ? -6.503 -19.566 2.643 1.00 86.56 555 LYS A CA 1
ATOM 4298 C C . LYS A 1 555 ? -5.756 -20.293 1.519 1.00 86.56 555 LYS A C 1
ATOM 4300 O O . LYS A 1 555 ? -4.867 -21.082 1.803 1.00 86.56 555 LYS A O 1
ATOM 4305 N N . LYS A 1 556 ? -6.051 -19.956 0.255 1.00 89.94 556 LYS A N 1
ATOM 4306 C CA . LYS A 1 556 ? -5.368 -20.494 -0.937 1.00 89.94 556 LYS A CA 1
ATOM 4307 C C . LYS A 1 556 ? -3.836 -20.354 -0.866 1.00 89.94 556 LYS A C 1
ATOM 4309 O O . LYS A 1 556 ? -3.129 -21.272 -1.250 1.00 89.94 556 LYS A O 1
ATOM 4314 N N . LYS A 1 557 ? -3.316 -19.230 -0.353 1.00 90.88 557 LYS A N 1
ATOM 4315 C CA . LYS A 1 557 ? -1.866 -19.017 -0.208 1.00 90.88 557 LYS A CA 1
ATOM 4316 C C . LYS A 1 557 ? -1.258 -19.882 0.893 1.00 90.88 557 LYS A C 1
ATOM 4318 O O . LYS A 1 557 ? -0.178 -20.412 0.695 1.00 90.88 557 LYS A O 1
ATOM 4323 N N . ILE A 1 558 ? -1.973 -20.036 2.009 1.00 91.75 558 ILE A N 1
ATOM 4324 C CA . ILE A 1 558 ? -1.539 -20.864 3.143 1.00 91.75 558 ILE A CA 1
ATOM 4325 C C . ILE A 1 558 ? -1.458 -22.326 2.711 1.00 91.75 558 ILE A C 1
ATOM 4327 O O . ILE A 1 558 ? -0.418 -22.951 2.867 1.00 91.75 558 ILE A O 1
ATOM 4331 N N . LYS A 1 559 ? -2.529 -22.840 2.089 1.00 95.06 559 LYS A N 1
ATOM 4332 C CA . LYS A 1 559 ? -2.560 -24.208 1.561 1.00 95.06 559 LYS A CA 1
ATOM 4333 C C . LYS A 1 559 ? -1.440 -24.456 0.552 1.00 95.06 559 LYS A C 1
ATOM 4335 O O . LYS A 1 559 ? -0.813 -25.502 0.606 1.00 95.06 559 LYS A O 1
ATOM 4340 N N . ARG A 1 560 ? -1.168 -23.490 -0.334 1.00 96.25 560 ARG A N 1
ATOM 4341 C CA . ARG A 1 560 ? -0.070 -23.596 -1.299 1.00 96.25 560 ARG A CA 1
ATOM 4342 C C . ARG A 1 560 ? 1.293 -23.696 -0.626 1.00 96.25 560 ARG A C 1
ATOM 4344 O O . ARG A 1 560 ? 2.063 -24.571 -0.989 1.00 96.25 560 ARG A O 1
ATOM 4351 N N . GLU A 1 561 ? 1.593 -22.799 0.313 1.00 95.81 561 GLU A N 1
ATOM 4352 C CA . GLU A 1 561 ? 2.883 -22.794 1.013 1.00 95.81 561 GLU A CA 1
ATOM 4353 C C . GLU A 1 561 ? 3.096 -24.105 1.778 1.00 95.81 561 GLU A C 1
ATOM 4355 O O . GLU A 1 561 ? 4.150 -24.715 1.637 1.00 95.81 561 GLU A O 1
ATOM 4360 N N . ILE A 1 562 ? 2.073 -24.579 2.500 1.00 96.31 562 ILE A N 1
ATOM 4361 C CA . ILE A 1 562 ? 2.106 -25.875 3.196 1.00 96.31 562 ILE A CA 1
ATOM 4362 C C . ILE A 1 562 ? 2.360 -27.008 2.202 1.00 96.31 562 ILE A C 1
ATOM 4364 O O . ILE A 1 562 ? 3.296 -27.776 2.384 1.00 96.31 562 ILE A O 1
ATOM 4368 N N . LYS A 1 563 ? 1.578 -27.073 1.120 1.00 97.12 563 LYS A N 1
ATOM 4369 C CA . LYS A 1 563 ? 1.676 -28.157 0.142 1.00 97.12 563 LYS A CA 1
ATOM 4370 C C . LYS A 1 563 ? 3.041 -28.205 -0.549 1.00 97.12 563 LYS A C 1
ATOM 4372 O O . LYS A 1 563 ? 3.595 -29.278 -0.752 1.00 97.12 563 LYS A O 1
ATOM 4377 N N . ILE A 1 564 ? 3.599 -27.043 -0.888 1.00 98.06 564 ILE A N 1
ATOM 4378 C CA . ILE A 1 564 ? 4.953 -26.933 -1.443 1.00 98.06 564 ILE A CA 1
ATOM 4379 C C . ILE A 1 564 ? 5.989 -27.438 -0.434 1.00 98.06 564 ILE A C 1
ATOM 4381 O O . ILE A 1 564 ? 6.841 -28.243 -0.791 1.00 98.06 564 ILE A O 1
ATOM 4385 N N . LEU A 1 565 ? 5.904 -27.001 0.823 1.00 97.50 565 LEU A N 1
ATOM 4386 C CA . LEU A 1 565 ? 6.833 -27.413 1.876 1.00 97.50 565 LEU A CA 1
ATOM 4387 C C . LEU A 1 565 ? 6.758 -28.912 2.187 1.00 97.50 565 LEU A C 1
ATOM 4389 O O . LEU A 1 565 ? 7.787 -29.530 2.436 1.00 97.50 565 LEU A O 1
ATOM 4393 N N . GLU A 1 566 ? 5.566 -29.503 2.152 1.00 96.06 566 GLU A N 1
ATOM 4394 C CA . GLU A 1 566 ? 5.375 -30.949 2.291 1.00 96.06 566 GLU A CA 1
ATOM 4395 C C . GLU A 1 566 ? 6.007 -31.712 1.127 1.00 96.06 566 GLU A C 1
ATOM 4397 O O . GLU A 1 566 ? 6.741 -32.670 1.355 1.00 96.06 566 GLU A O 1
ATOM 4402 N N . ASN A 1 567 ? 5.779 -31.263 -0.112 1.00 96.62 567 ASN A N 1
ATOM 4403 C CA . ASN A 1 567 ? 6.348 -31.900 -1.300 1.00 96.62 567 ASN A CA 1
ATOM 4404 C C . ASN A 1 567 ? 7.880 -31.772 -1.355 1.00 96.62 567 ASN A C 1
ATOM 4406 O O . ASN A 1 567 ? 8.545 -32.643 -1.909 1.00 96.62 567 ASN A O 1
ATOM 4410 N N . LEU A 1 568 ? 8.445 -30.694 -0.803 1.00 97.44 568 LEU A N 1
ATOM 4411 C CA . LEU A 1 568 ? 9.891 -30.458 -0.761 1.00 97.44 568 LEU A CA 1
ATOM 4412 C C . LEU A 1 568 ? 10.571 -30.999 0.507 1.00 97.44 568 LEU A C 1
ATOM 4414 O O . LEU A 1 568 ? 11.795 -30.899 0.622 1.00 97.44 568 LEU A O 1
ATOM 4418 N N . ARG A 1 569 ? 9.814 -31.560 1.458 1.00 95.06 569 ARG A N 1
ATOM 4419 C CA . ARG A 1 569 ? 10.337 -32.077 2.730 1.00 95.06 569 ARG A CA 1
ATOM 4420 C C . ARG A 1 569 ? 11.425 -33.129 2.477 1.00 95.06 569 ARG A C 1
ATOM 4422 O O . ARG A 1 569 ? 11.250 -34.026 1.661 1.00 95.06 569 ARG A O 1
ATOM 4429 N N . GLY A 1 570 ? 12.549 -33.017 3.189 1.00 92.88 570 GLY A N 1
ATOM 4430 C CA . GLY A 1 570 ? 13.717 -33.893 3.009 1.00 92.88 570 GLY A CA 1
ATOM 4431 C C . GLY A 1 570 ? 14.602 -33.536 1.807 1.00 92.88 570 GLY A C 1
ATOM 4432 O O . GLY A 1 570 ? 15.624 -34.182 1.589 1.00 92.88 570 GLY A O 1
ATOM 4433 N N . GLY A 1 571 ? 14.238 -32.499 1.050 1.00 94.88 571 GLY A N 1
ATOM 4434 C CA . GLY A 1 571 ? 15.019 -31.986 -0.065 1.00 94.88 571 GLY A CA 1
ATOM 4435 C C . GLY A 1 571 ? 16.367 -31.403 0.334 1.00 94.88 571 GLY A C 1
ATOM 4436 O O . GLY A 1 571 ? 16.519 -30.812 1.405 1.00 94.88 571 GLY A O 1
ATOM 4437 N N . THR A 1 572 ? 17.346 -31.512 -0.564 1.00 95.12 572 THR A N 1
ATOM 4438 C CA . THR A 1 572 ? 18.683 -30.951 -0.352 1.00 95.12 572 THR A CA 1
ATOM 4439 C C . THR A 1 572 ? 18.602 -29.450 -0.087 1.00 95.12 572 THR A C 1
ATOM 4441 O O . THR A 1 572 ? 18.121 -28.687 -0.921 1.00 95.12 572 THR A O 1
ATOM 4444 N N . ASN A 1 573 ? 19.094 -29.028 1.081 1.00 97.69 573 ASN A N 1
ATOM 4445 C CA . ASN A 1 573 ? 19.164 -27.628 1.506 1.00 97.69 573 ASN A CA 1
ATOM 4446 C C . ASN A 1 573 ? 17.812 -26.886 1.543 1.00 97.69 573 ASN A C 1
ATOM 4448 O O . ASN A 1 573 ? 17.788 -25.656 1.531 1.00 97.69 573 ASN A O 1
ATOM 4452 N N . ILE A 1 574 ? 16.689 -27.599 1.650 1.00 98.00 574 ILE A N 1
ATOM 4453 C CA . ILE A 1 574 ? 15.363 -27.009 1.876 1.00 98.00 574 ILE A CA 1
ATOM 4454 C C . ILE A 1 574 ? 15.052 -27.022 3.372 1.00 98.00 574 ILE A C 1
ATOM 4456 O O . ILE A 1 574 ? 15.332 -28.005 4.053 1.00 98.00 574 ILE A O 1
ATOM 4460 N N . ILE A 1 575 ? 14.468 -25.942 3.897 1.00 97.31 575 ILE A N 1
ATOM 4461 C CA . ILE A 1 575 ? 13.984 -25.928 5.282 1.00 97.31 575 ILE A CA 1
ATOM 4462 C C . ILE A 1 575 ? 12.882 -26.963 5.506 1.00 97.31 575 ILE A C 1
ATOM 4464 O O . ILE A 1 575 ? 11.900 -27.035 4.766 1.00 97.31 575 ILE A O 1
ATOM 4468 N N . THR A 1 576 ? 13.018 -27.730 6.576 1.00 96.69 576 THR A N 1
ATOM 4469 C CA . THR A 1 576 ? 12.055 -28.767 6.931 1.00 96.69 576 THR A CA 1
ATOM 4470 C C . THR A 1 576 ? 10.859 -28.163 7.660 1.00 96.69 576 THR A C 1
ATOM 4472 O O . THR A 1 576 ? 10.998 -27.610 8.752 1.00 96.69 576 THR A O 1
ATOM 4475 N N . LEU A 1 577 ? 9.663 -28.295 7.076 1.00 97.31 577 LEU A N 1
ATOM 4476 C CA . LEU A 1 577 ? 8.397 -28.094 7.786 1.00 97.31 577 LEU A CA 1
ATOM 4477 C C . LEU A 1 577 ? 8.153 -29.312 8.681 1.00 97.31 577 LEU A C 1
ATOM 4479 O O . LEU A 1 577 ? 7.946 -30.410 8.165 1.00 97.31 577 LEU A O 1
ATOM 4483 N N . LEU A 1 578 ? 8.170 -29.124 9.996 1.00 96.25 578 LEU A N 1
ATOM 4484 C CA . LEU A 1 578 ? 7.950 -30.174 10.992 1.00 96.25 578 LEU A CA 1
ATOM 4485 C C . LEU A 1 578 ? 6.455 -30.437 11.190 1.00 96.25 578 LEU A C 1
ATOM 4487 O O . LEU A 1 578 ? 6.012 -31.578 11.106 1.00 96.25 578 LEU A O 1
ATOM 4491 N N . ALA A 1 579 ? 5.674 -29.374 11.380 1.00 96.44 579 ALA A N 1
ATOM 4492 C CA . ALA A 1 579 ? 4.246 -29.459 11.661 1.00 96.44 579 ALA A CA 1
ATOM 4493 C C . ALA A 1 579 ? 3.504 -28.189 11.231 1.00 96.44 579 ALA A C 1
ATOM 4495 O O . ALA A 1 579 ? 4.103 -27.137 10.984 1.00 96.44 579 ALA A O 1
ATOM 4496 N N . VAL A 1 580 ? 2.178 -28.281 11.180 1.00 97.06 580 VAL A N 1
ATOM 4497 C CA . VAL A 1 580 ? 1.282 -27.145 10.967 1.00 97.06 580 VAL A CA 1
ATOM 4498 C C . VAL A 1 580 ? 0.281 -27.120 12.110 1.00 97.06 580 VAL A C 1
ATOM 4500 O O . VAL A 1 580 ? -0.415 -28.101 12.338 1.00 97.06 580 VAL A O 1
ATOM 4503 N N . VAL A 1 581 ? 0.191 -26.001 12.822 1.00 96.12 581 VAL A N 1
ATOM 4504 C CA . VAL A 1 581 ? -0.709 -25.845 13.974 1.00 96.12 581 VAL A CA 1
ATOM 4505 C C . VAL A 1 581 ? -1.681 -24.700 13.744 1.00 96.12 581 VAL A C 1
ATOM 4507 O O . VAL A 1 581 ? -1.487 -23.848 12.866 1.00 96.12 581 VAL A O 1
ATOM 4510 N N . LYS A 1 582 ? -2.759 -24.675 14.523 1.00 94.06 582 LYS A N 1
ATOM 4511 C CA . LYS A 1 582 ? -3.783 -23.640 14.424 1.00 94.06 582 LYS A CA 1
ATOM 4512 C C . LYS A 1 582 ? -4.298 -23.249 15.783 1.00 94.06 582 LYS A C 1
ATOM 4514 O O . LYS A 1 582 ? -4.824 -24.087 16.507 1.00 94.06 582 LYS A O 1
ATOM 4519 N N . ASP A 1 583 ? -4.296 -21.946 16.014 1.00 86.81 583 ASP A N 1
ATOM 4520 C CA . ASP A 1 583 ? -4.857 -21.391 17.230 1.00 86.81 583 ASP A CA 1
ATOM 4521 C C . ASP A 1 583 ? -6.358 -21.702 17.331 1.00 86.81 583 ASP A C 1
ATOM 4523 O O . ASP A 1 583 ? -7.113 -21.382 16.401 1.00 86.81 583 ASP A O 1
ATOM 4527 N N . PRO A 1 584 ? -6.820 -22.345 18.419 1.00 79.81 584 PRO A N 1
ATOM 4528 C CA . PRO A 1 584 ? -8.200 -22.807 18.525 1.00 79.81 584 PRO A CA 1
ATOM 4529 C C . PRO A 1 584 ? -9.195 -21.641 18.554 1.00 79.81 584 PRO A C 1
ATOM 4531 O O . PRO A 1 584 ? -10.287 -21.761 17.995 1.00 79.81 584 PRO A O 1
ATOM 4534 N N . VAL A 1 585 ? -8.795 -20.498 19.124 1.00 80.81 585 VAL A N 1
ATOM 4535 C CA . VAL A 1 585 ? -9.651 -19.319 19.315 1.00 80.81 585 VAL A CA 1
ATOM 4536 C C . VAL A 1 585 ? -9.643 -18.419 18.079 1.00 80.81 585 VAL A C 1
ATOM 4538 O O . VAL A 1 585 ? -10.668 -18.213 17.434 1.00 80.81 585 VAL A O 1
ATOM 4541 N N . SER A 1 586 ? -8.477 -17.895 17.706 1.00 84.38 586 SER A N 1
ATOM 4542 C CA . SER A 1 586 ? -8.309 -16.963 16.584 1.00 84.38 586 SER A CA 1
ATOM 4543 C C . SER A 1 586 ? -8.316 -17.650 15.219 1.00 84.38 586 SER A C 1
ATOM 4545 O O . SER A 1 586 ? -8.410 -16.978 14.191 1.00 84.38 586 SER A O 1
ATOM 4547 N N . ARG A 1 587 ? -8.212 -18.989 15.182 1.00 87.31 587 ARG A N 1
ATOM 4548 C CA . ARG A 1 587 ? -8.125 -19.800 13.955 1.00 87.31 587 ARG A CA 1
ATOM 4549 C C . ARG A 1 587 ? -6.911 -19.441 13.091 1.00 87.31 587 ARG A C 1
ATOM 4551 O O . ARG A 1 587 ? -6.910 -19.754 11.895 1.00 87.31 587 ARG A O 1
ATOM 4558 N N . THR A 1 588 ? -5.894 -18.820 13.688 1.00 90.19 588 THR A N 1
ATOM 4559 C CA . THR A 1 588 ? -4.666 -18.369 13.027 1.00 90.19 588 THR A CA 1
ATOM 4560 C C . THR A 1 588 ? -3.725 -19.553 12.787 1.00 90.19 588 THR A C 1
ATOM 4562 O O . THR A 1 588 ? -3.340 -20.212 13.750 1.00 90.19 588 THR A O 1
ATOM 4565 N N . PRO A 1 589 ? -3.344 -19.851 11.532 1.00 94.38 589 PRO A N 1
ATOM 4566 C CA . PRO A 1 589 ? -2.376 -20.905 11.236 1.00 94.38 589 PRO A CA 1
ATOM 4567 C C . PRO A 1 589 ? -0.946 -20.500 11.602 1.00 94.38 589 PRO A C 1
ATOM 4569 O O . PRO A 1 589 ? -0.542 -19.357 11.363 1.00 94.38 589 PRO A O 1
ATOM 4572 N N . ALA A 1 590 ? -0.155 -21.456 12.074 1.00 95.88 590 ALA A N 1
ATOM 4573 C CA . ALA A 1 590 ? 1.286 -21.318 12.223 1.00 95.88 590 ALA A CA 1
ATOM 4574 C C . ALA A 1 590 ? 2.016 -22.530 11.631 1.00 95.88 590 ALA A C 1
ATOM 4576 O O . ALA A 1 590 ? 1.529 -23.659 11.682 1.00 95.88 590 ALA A O 1
ATOM 4577 N N . LEU A 1 591 ? 3.178 -22.272 11.036 1.00 97.00 591 LEU A N 1
ATOM 4578 C CA . LEU A 1 591 ? 4.053 -23.289 10.454 1.00 97.00 591 LEU A CA 1
ATOM 4579 C C . LEU A 1 591 ? 5.245 -23.508 11.383 1.00 97.00 591 LEU A C 1
ATOM 4581 O O . LEU A 1 591 ? 5.880 -22.533 11.791 1.00 97.00 591 LEU A O 1
ATOM 4585 N N . ILE A 1 592 ? 5.539 -24.764 11.701 1.00 97.31 592 ILE A N 1
ATOM 4586 C CA . ILE A 1 592 ? 6.641 -25.156 12.578 1.00 97.31 592 ILE A CA 1
ATOM 4587 C C . ILE A 1 592 ? 7.797 -25.655 11.718 1.00 97.31 592 ILE A C 1
ATOM 4589 O O . ILE A 1 592 ? 7.624 -26.588 10.937 1.00 97.31 592 ILE A O 1
ATOM 4593 N N . PHE A 1 593 ? 8.973 -25.060 11.867 1.00 97.38 593 PHE A N 1
ATOM 4594 C CA . PHE A 1 593 ? 10.174 -25.392 11.105 1.00 97.38 593 PHE A CA 1
ATOM 4595 C C . PHE A 1 593 ? 11.300 -25.894 12.006 1.00 97.38 593 PHE A C 1
ATOM 4597 O O . PHE A 1 593 ? 11.336 -25.580 13.200 1.00 97.38 593 PHE A O 1
ATOM 4604 N N . GLU A 1 594 ? 12.245 -26.629 11.415 1.00 95.31 594 GLU A N 1
ATOM 4605 C CA . GLU A 1 594 ? 13.530 -26.918 12.060 1.00 95.31 594 GLU A CA 1
ATOM 4606 C C . GLU A 1 594 ? 14.247 -25.617 12.465 1.00 95.31 594 GLU A C 1
ATOM 4608 O O . GLU A 1 594 ? 14.127 -24.579 11.804 1.00 95.31 594 GLU A O 1
ATOM 4613 N N . HIS A 1 595 ? 14.994 -25.659 13.567 1.00 94.75 595 HIS A N 1
ATOM 4614 C CA . HIS A 1 595 ? 15.833 -24.540 13.977 1.00 94.75 595 HIS A CA 1
ATOM 4615 C C . HIS A 1 595 ? 17.155 -24.544 13.197 1.00 94.75 595 HIS A C 1
ATOM 4617 O O . HIS A 1 595 ? 17.883 -25.535 13.203 1.00 94.75 595 HIS A O 1
ATOM 4623 N N . VAL A 1 596 ? 17.508 -23.408 12.592 1.00 91.81 596 VAL A N 1
ATOM 4624 C CA . VAL A 1 596 ? 18.785 -23.209 11.887 1.00 91.81 596 VAL A CA 1
ATOM 4625 C C . VAL A 1 596 ? 19.605 -22.160 12.631 1.00 91.81 596 VAL A C 1
ATOM 4627 O O . VAL A 1 596 ? 19.111 -21.063 12.893 1.00 91.81 596 VAL A O 1
ATOM 4630 N N . ASN A 1 597 ? 20.857 -22.483 12.964 1.00 89.88 597 ASN A N 1
ATOM 4631 C CA . ASN A 1 597 ? 21.781 -21.531 13.577 1.00 89.88 597 ASN A CA 1
ATOM 4632 C C . ASN A 1 597 ? 22.291 -20.539 12.521 1.00 89.88 597 ASN A C 1
ATOM 4634 O O . ASN A 1 597 ? 23.294 -20.782 11.863 1.00 89.88 597 ASN A O 1
ATOM 4638 N N . ASN A 1 598 ? 21.548 -19.456 12.301 1.00 91.12 598 ASN A N 1
ATOM 4639 C CA . ASN A 1 598 ? 21.823 -18.521 11.216 1.00 91.12 598 ASN A CA 1
ATOM 4640 C C . ASN A 1 598 ? 22.728 -17.357 11.640 1.00 91.12 598 ASN A C 1
ATOM 4642 O O . ASN A 1 598 ? 22.404 -16.622 12.574 1.00 91.12 598 ASN A O 1
ATOM 4646 N N . THR A 1 599 ? 23.773 -17.095 10.858 1.00 88.25 599 THR A N 1
ATOM 4647 C CA . THR A 1 599 ? 24.526 -15.836 10.911 1.00 88.25 599 THR A CA 1
ATOM 4648 C C . THR A 1 599 ? 23.838 -14.768 10.050 1.00 88.25 599 THR A C 1
ATOM 4650 O O . THR A 1 599 ? 23.417 -15.039 8.926 1.00 88.25 599 THR A O 1
ATOM 4653 N N . ASP A 1 600 ? 23.699 -13.534 10.549 1.00 87.31 600 ASP A N 1
ATOM 4654 C CA . ASP A 1 600 ? 23.103 -12.445 9.762 1.00 87.31 600 ASP A CA 1
ATOM 4655 C C . ASP A 1 600 ? 23.937 -12.161 8.502 1.00 87.31 600 ASP A C 1
ATOM 4657 O O . ASP A 1 600 ? 25.145 -11.914 8.580 1.00 87.31 600 ASP A O 1
ATOM 4661 N N . PHE A 1 601 ? 23.291 -12.180 7.333 1.00 88.62 601 PHE A N 1
ATOM 4662 C CA . PHE A 1 601 ? 23.993 -12.088 6.053 1.00 88.62 601 PHE A CA 1
ATOM 4663 C C . PHE A 1 601 ? 24.753 -10.762 5.883 1.00 88.62 601 PHE A C 1
ATOM 4665 O O . PHE A 1 601 ? 25.768 -10.749 5.192 1.00 88.62 601 PHE A O 1
ATOM 4672 N N . LYS A 1 602 ? 24.320 -9.656 6.517 1.00 88.12 602 LYS A N 1
ATOM 4673 C CA . LYS A 1 602 ? 25.003 -8.355 6.384 1.00 88.12 602 LYS A CA 1
ATOM 4674 C C . LYS A 1 602 ? 26.372 -8.368 7.044 1.00 88.12 602 LYS A C 1
ATOM 4676 O O . LYS A 1 602 ? 27.271 -7.666 6.592 1.00 88.12 602 LYS A O 1
ATOM 4681 N N . GLN A 1 603 ? 26.507 -9.139 8.121 1.00 88.62 603 GLN A N 1
ATOM 4682 C CA . GLN A 1 603 ? 27.785 -9.361 8.789 1.00 88.62 603 GLN A CA 1
ATOM 4683 C C . GLN A 1 603 ? 28.582 -10.423 8.032 1.00 88.62 603 GLN A C 1
ATOM 4685 O O . GLN A 1 603 ? 29.738 -10.197 7.688 1.00 88.62 603 GLN A O 1
ATOM 4690 N N . LEU A 1 604 ? 27.934 -11.543 7.699 1.00 90.75 604 LEU A N 1
ATOM 4691 C CA . LEU A 1 604 ? 28.591 -12.682 7.070 1.00 90.75 604 LEU A CA 1
ATOM 4692 C C . LEU A 1 604 ? 29.196 -12.337 5.703 1.00 90.75 604 LEU A C 1
ATOM 4694 O O . LEU A 1 604 ? 30.343 -12.675 5.443 1.00 90.75 604 LEU A O 1
ATOM 4698 N N . TYR A 1 605 ? 28.476 -11.632 4.824 1.00 92.06 605 TYR A N 1
ATOM 4699 C CA . TYR A 1 605 ? 28.954 -11.346 3.462 1.00 92.06 605 TYR A CA 1
ATOM 4700 C C . TYR A 1 605 ? 30.243 -10.521 3.433 1.00 92.06 605 TYR A C 1
ATOM 4702 O O . TYR A 1 605 ? 31.008 -10.615 2.477 1.00 92.06 605 TYR A O 1
ATOM 4710 N N . GLN A 1 606 ? 30.515 -9.739 4.480 1.00 88.31 606 GLN A N 1
ATOM 4711 C CA . GLN A 1 606 ? 31.755 -8.970 4.589 1.00 88.31 606 GLN A CA 1
ATOM 4712 C C . GLN A 1 606 ? 32.962 -9.857 4.921 1.00 88.31 606 GLN A C 1
ATOM 4714 O O . GLN A 1 606 ? 34.087 -9.507 4.558 1.00 88.31 606 GLN A O 1
ATOM 4719 N N . THR A 1 607 ? 32.729 -10.999 5.575 1.00 92.00 607 THR A N 1
ATOM 4720 C CA . THR A 1 607 ? 33.768 -11.938 6.016 1.00 92.00 607 THR A CA 1
ATOM 4721 C C . THR A 1 607 ? 33.989 -13.096 5.046 1.00 92.00 607 THR A C 1
ATOM 4723 O O . THR A 1 607 ? 34.993 -13.789 5.176 1.00 92.00 607 THR A O 1
ATOM 4726 N N . LEU A 1 608 ? 33.080 -13.323 4.089 1.00 93.56 608 LEU A N 1
ATOM 4727 C CA . LEU A 1 608 ? 33.198 -14.428 3.136 1.00 93.56 608 LEU A CA 1
ATOM 4728 C C . LEU A 1 608 ? 34.429 -14.276 2.232 1.00 93.56 608 LEU A C 1
ATOM 4730 O O . LEU A 1 608 ? 34.687 -13.211 1.661 1.00 93.56 608 LEU A O 1
ATOM 4734 N N . THR A 1 609 ? 35.150 -15.381 2.059 1.00 95.31 609 THR A N 1
ATOM 4735 C CA . THR A 1 609 ? 36.187 -15.525 1.033 1.00 95.31 609 THR A CA 1
ATOM 4736 C C . THR A 1 609 ? 35.571 -15.906 -0.318 1.00 95.31 609 THR A C 1
ATOM 4738 O O . THR A 1 609 ? 34.408 -16.306 -0.390 1.00 95.31 609 THR A O 1
ATOM 4741 N N . ASP A 1 610 ? 36.350 -15.841 -1.403 1.00 95.00 610 ASP A N 1
ATOM 4742 C CA . ASP A 1 610 ? 35.914 -16.351 -2.715 1.00 95.00 610 ASP A CA 1
ATOM 4743 C C . ASP A 1 610 ? 35.498 -17.832 -2.642 1.00 95.00 610 ASP A C 1
ATOM 4745 O O . ASP A 1 610 ? 34.474 -18.221 -3.202 1.00 95.00 610 ASP A O 1
ATOM 4749 N N . TYR A 1 611 ? 36.231 -18.650 -1.875 1.00 95.75 611 TYR A N 1
ATOM 4750 C CA . TYR A 1 611 ? 35.869 -20.050 -1.650 1.00 95.75 611 TYR A CA 1
ATOM 4751 C C . TYR A 1 611 ? 34.505 -20.179 -0.963 1.00 95.75 611 TYR A C 1
ATOM 4753 O O . TYR A 1 611 ? 33.678 -20.980 -1.394 1.00 95.75 611 TYR A O 1
ATOM 4761 N N . ASP A 1 612 ? 34.238 -19.379 0.073 1.00 96.00 612 ASP A N 1
ATOM 4762 C CA . ASP A 1 612 ? 32.958 -19.443 0.781 1.00 96.00 612 ASP A CA 1
ATOM 4763 C C . ASP A 1 612 ? 31.792 -18.989 -0.105 1.00 96.00 612 ASP A C 1
ATOM 4765 O O . ASP A 1 612 ? 30.732 -19.615 -0.091 1.00 96.00 612 ASP A O 1
ATOM 4769 N N . ILE A 1 613 ? 31.984 -17.938 -0.913 1.00 97.06 613 ILE A N 1
ATOM 4770 C CA . ILE A 1 613 ? 30.983 -17.477 -1.887 1.00 97.06 613 ILE A CA 1
ATOM 4771 C C . ILE A 1 613 ? 30.660 -18.604 -2.873 1.00 97.06 613 ILE A C 1
ATOM 4773 O O . ILE A 1 613 ? 29.486 -18.937 -3.056 1.00 97.06 613 ILE A O 1
ATOM 4777 N N . ARG A 1 614 ? 31.683 -19.240 -3.462 1.00 97.88 614 ARG A N 1
ATOM 4778 C CA . ARG A 1 614 ? 31.507 -20.395 -4.358 1.00 97.88 614 ARG A CA 1
ATOM 4779 C C . ARG A 1 614 ? 30.771 -21.531 -3.657 1.00 97.88 614 ARG A C 1
ATOM 4781 O O . ARG A 1 614 ? 29.822 -22.074 -4.211 1.00 97.88 614 ARG A O 1
ATOM 4788 N N . PHE A 1 615 ? 31.169 -21.870 -2.435 1.00 97.44 615 PHE A N 1
ATOM 4789 C CA . PHE A 1 615 ? 30.554 -22.947 -1.669 1.00 97.44 615 PHE A CA 1
ATOM 4790 C C . PHE A 1 615 ? 29.062 -22.687 -1.412 1.00 97.44 615 PHE A C 1
ATOM 4792 O O . PHE A 1 615 ? 28.225 -23.512 -1.774 1.00 97.44 615 PHE A O 1
ATOM 4799 N N . TYR A 1 616 ? 28.695 -21.527 -0.856 1.00 97.88 616 TYR A N 1
ATOM 4800 C CA . TYR A 1 616 ? 27.295 -21.237 -0.530 1.00 97.88 616 TYR A CA 1
ATOM 4801 C C . TYR A 1 616 ? 26.419 -21.035 -1.769 1.00 97.88 616 TYR A C 1
ATOM 4803 O O . TYR A 1 616 ? 25.254 -21.430 -1.753 1.00 97.88 616 TYR A O 1
ATOM 4811 N N . LEU A 1 617 ? 26.953 -20.479 -2.862 1.00 98.31 617 LEU A N 1
ATOM 4812 C CA . LEU A 1 617 ? 26.215 -20.417 -4.126 1.00 98.31 617 LEU A CA 1
ATOM 4813 C C . LEU A 1 617 ? 26.000 -21.812 -4.723 1.00 98.31 617 LEU A C 1
ATOM 4815 O O . LEU A 1 617 ? 24.912 -22.077 -5.225 1.00 98.31 617 LEU A O 1
ATOM 4819 N N . TYR A 1 618 ? 26.979 -22.715 -4.618 1.00 98.44 618 TYR A N 1
ATOM 4820 C CA . TYR A 1 618 ? 26.829 -24.107 -5.045 1.00 98.44 618 TYR A CA 1
ATOM 4821 C C . TYR A 1 618 ? 25.775 -24.853 -4.211 1.00 98.44 618 TYR A C 1
ATOM 4823 O O . TYR A 1 618 ? 24.906 -25.529 -4.758 1.00 98.44 618 TYR A O 1
ATOM 4831 N N . GLU A 1 619 ? 25.777 -24.674 -2.888 1.00 98.31 619 GLU A N 1
ATOM 4832 C CA . GLU A 1 619 ? 24.757 -25.256 -2.006 1.00 98.31 619 GLU A CA 1
ATOM 4833 C C . GLU A 1 619 ? 23.351 -24.691 -2.270 1.00 98.31 619 GLU A C 1
ATOM 4835 O O . GLU A 1 619 ? 22.364 -25.431 -2.205 1.00 98.31 619 GLU A O 1
ATOM 4840 N N . LEU A 1 620 ? 23.243 -23.404 -2.618 1.00 98.62 620 LEU A N 1
ATOM 4841 C CA . LEU A 1 620 ? 21.982 -22.792 -3.038 1.00 98.62 620 LEU A CA 1
ATOM 4842 C C . LEU A 1 620 ? 21.523 -23.314 -4.408 1.00 98.62 620 LEU A C 1
ATOM 4844 O O . LEU A 1 620 ? 20.335 -23.572 -4.587 1.00 98.62 620 LEU A O 1
ATOM 4848 N N . LEU A 1 621 ? 22.441 -23.529 -5.352 1.00 98.75 621 LEU A N 1
ATOM 4849 C CA . LEU A 1 621 ? 22.134 -24.136 -6.649 1.00 98.75 621 LEU A CA 1
ATOM 4850 C C . LEU A 1 621 ? 21.574 -25.553 -6.505 1.00 98.75 621 LEU A C 1
ATOM 4852 O O . LEU A 1 621 ? 20.600 -25.871 -7.181 1.00 98.75 621 LEU A O 1
ATOM 4856 N N . LYS A 1 622 ? 22.104 -26.368 -5.583 1.00 98.56 622 LYS A N 1
ATOM 4857 C CA . LYS A 1 622 ? 21.521 -27.684 -5.258 1.00 98.56 622 LYS A CA 1
ATOM 4858 C C . LYS A 1 622 ? 20.075 -27.574 -4.770 1.00 98.56 622 LYS A C 1
ATOM 4860 O O . LYS A 1 622 ? 19.236 -28.377 -5.167 1.00 98.56 622 LYS A O 1
ATOM 4865 N N . ALA A 1 623 ? 19.777 -26.579 -3.928 1.00 98.62 623 ALA A N 1
ATOM 4866 C CA . ALA A 1 623 ? 18.418 -26.339 -3.439 1.00 98.62 623 ALA A CA 1
ATOM 4867 C C . ALA A 1 623 ? 17.464 -25.940 -4.577 1.00 98.62 623 ALA A C 1
ATOM 4869 O O . ALA A 1 623 ? 16.332 -26.423 -4.637 1.00 98.62 623 ALA A O 1
ATOM 4870 N N . LEU A 1 624 ? 17.931 -25.067 -5.480 1.00 98.75 624 LEU A N 1
ATOM 4871 C CA . LEU A 1 624 ? 17.163 -24.615 -6.640 1.00 98.75 624 LEU A CA 1
ATOM 4872 C C . LEU A 1 624 ? 16.935 -25.746 -7.645 1.00 98.75 624 LEU A C 1
ATOM 4874 O O . LEU A 1 624 ? 15.799 -25.964 -8.045 1.00 98.75 624 LEU A O 1
ATOM 4878 N N . ASP A 1 625 ? 17.967 -26.517 -7.993 1.00 98.62 625 ASP A N 1
ATOM 4879 C CA . ASP A 1 625 ? 17.827 -27.669 -8.893 1.00 98.62 625 ASP A CA 1
ATOM 4880 C C . ASP A 1 625 ? 16.845 -28.699 -8.324 1.00 98.62 625 ASP A C 1
ATOM 4882 O O . ASP A 1 625 ? 15.950 -29.158 -9.031 1.00 98.62 625 ASP A O 1
ATOM 4886 N N . TYR A 1 626 ? 16.925 -28.984 -7.018 1.00 98.62 626 TYR A N 1
ATOM 4887 C CA . TYR A 1 626 ? 15.976 -29.877 -6.360 1.00 98.62 626 TYR A CA 1
ATOM 4888 C C . TYR A 1 626 ? 14.534 -29.361 -6.462 1.00 98.62 626 TYR A C 1
ATOM 4890 O O . TYR A 1 626 ? 13.656 -30.098 -6.916 1.00 98.62 626 TYR A O 1
ATOM 4898 N N . CYS A 1 627 ? 14.253 -28.106 -6.090 1.00 98.44 627 CYS A N 1
ATOM 4899 C CA . CYS A 1 627 ? 12.876 -27.608 -6.137 1.00 98.44 627 CYS A CA 1
ATOM 4900 C C . CYS A 1 627 ? 12.350 -27.455 -7.575 1.00 98.44 627 CYS A C 1
ATOM 4902 O O . CYS A 1 627 ? 11.183 -27.768 -7.831 1.00 98.44 627 CYS A O 1
ATOM 4904 N N . HIS A 1 628 ? 13.212 -27.089 -8.530 1.00 98.50 628 HIS A N 1
ATOM 4905 C CA . HIS A 1 628 ? 12.882 -27.044 -9.957 1.00 98.50 628 HIS A CA 1
ATOM 4906 C C . HIS A 1 628 ? 12.563 -28.444 -10.494 1.00 98.50 628 HIS A C 1
ATOM 4908 O O . HIS A 1 628 ? 11.541 -28.609 -11.160 1.00 98.50 628 HIS A O 1
ATOM 4914 N N . SER A 1 629 ? 13.336 -29.469 -10.110 1.00 97.94 629 SER A N 1
ATOM 4915 C CA . SER A 1 629 ? 13.070 -30.879 -10.455 1.00 97.94 629 SER A CA 1
ATOM 4916 C C . SER A 1 629 ? 11.748 -31.407 -9.888 1.00 97.94 629 SER A C 1
ATOM 4918 O O . SER A 1 629 ? 11.146 -32.332 -10.430 1.00 97.94 629 SER A O 1
ATOM 4920 N N . MET A 1 630 ? 11.255 -30.766 -8.826 1.00 98.06 630 MET A N 1
ATOM 4921 C CA . MET A 1 630 ? 9.958 -31.025 -8.202 1.00 98.06 630 MET A CA 1
ATOM 4922 C C . MET A 1 630 ? 8.828 -30.173 -8.798 1.00 98.06 630 MET A C 1
ATOM 4924 O O . MET A 1 630 ? 7.706 -30.184 -8.286 1.00 98.06 630 MET A O 1
ATOM 4928 N N . GLY A 1 631 ? 9.100 -29.450 -9.887 1.00 97.94 631 GLY A N 1
ATOM 4929 C CA . GLY A 1 631 ? 8.120 -28.639 -10.593 1.00 97.94 631 GLY A CA 1
ATOM 4930 C C . GLY A 1 631 ? 7.789 -27.325 -9.883 1.00 97.94 631 GLY A C 1
ATOM 4931 O O . GLY A 1 631 ? 6.722 -26.767 -10.129 1.00 97.94 631 GLY A O 1
ATOM 4932 N N . ILE A 1 632 ? 8.632 -26.828 -8.975 1.00 98.56 632 ILE A N 1
ATOM 4933 C CA . ILE A 1 632 ? 8.310 -25.695 -8.096 1.00 98.56 632 ILE A CA 1
ATOM 4934 C C . ILE A 1 632 ? 9.289 -24.539 -8.327 1.00 98.56 632 ILE A C 1
ATOM 4936 O O . ILE A 1 632 ? 10.496 -24.720 -8.266 1.00 98.56 632 ILE A O 1
ATOM 4940 N N . MET A 1 633 ? 8.765 -23.332 -8.549 1.00 98.31 633 MET A N 1
ATOM 4941 C CA . MET A 1 633 ? 9.542 -22.084 -8.601 1.00 98.31 633 MET A CA 1
ATOM 4942 C C . MET A 1 633 ? 9.525 -21.396 -7.234 1.00 98.31 633 MET A C 1
ATOM 4944 O O . MET A 1 633 ? 8.449 -21.250 -6.644 1.00 98.31 633 MET A O 1
ATOM 4948 N N . HIS A 1 634 ? 10.666 -20.891 -6.758 1.00 98.50 634 HIS A N 1
ATOM 4949 C CA . HIS A 1 634 ? 10.749 -20.197 -5.467 1.00 98.50 634 HIS A CA 1
ATOM 4950 C C . HIS A 1 634 ? 10.205 -18.752 -5.543 1.00 98.50 634 HIS A C 1
ATOM 4952 O O . HIS A 1 634 ? 9.404 -18.326 -4.708 1.00 98.50 634 HIS A O 1
ATOM 4958 N N . ARG A 1 635 ? 10.577 -18.001 -6.589 1.00 98.06 635 ARG A N 1
ATOM 4959 C CA . ARG A 1 635 ? 10.134 -16.633 -6.950 1.00 98.06 635 ARG A CA 1
ATOM 4960 C C . ARG A 1 635 ? 10.466 -15.504 -5.964 1.00 98.06 635 ARG A C 1
ATOM 4962 O O . ARG A 1 635 ? 9.960 -14.389 -6.120 1.00 98.06 635 ARG A O 1
ATOM 4969 N N . ASP A 1 636 ? 11.274 -15.759 -4.940 1.00 97.56 636 ASP A N 1
ATOM 4970 C CA . ASP A 1 636 ? 11.776 -14.733 -4.007 1.00 97.56 636 ASP A CA 1
ATOM 4971 C C . ASP A 1 636 ? 13.145 -15.102 -3.413 1.00 97.56 636 ASP A C 1
ATOM 4973 O O . ASP A 1 636 ? 13.373 -14.975 -2.209 1.00 97.56 636 ASP A O 1
ATOM 4977 N N . VAL A 1 637 ? 14.054 -15.621 -4.245 1.00 98.25 637 VAL A N 1
ATOM 4978 C CA . VAL A 1 637 ? 15.439 -15.890 -3.825 1.00 98.25 637 VAL A CA 1
ATOM 4979 C C . VAL A 1 637 ? 16.127 -14.558 -3.509 1.00 98.25 637 VAL A C 1
ATOM 4981 O O . VAL A 1 637 ? 16.082 -13.617 -4.299 1.00 98.25 637 VAL A O 1
ATOM 4984 N N . LYS A 1 638 ? 16.705 -14.442 -2.312 1.00 96.62 638 LYS A N 1
ATOM 4985 C CA . LYS A 1 638 ? 17.402 -13.241 -1.821 1.00 96.62 638 LYS A CA 1
ATOM 4986 C C . LYS A 1 638 ? 18.190 -13.582 -0.549 1.00 96.62 638 LYS A C 1
ATOM 4988 O O . LYS A 1 638 ? 17.829 -14.556 0.111 1.00 96.62 638 LYS A O 1
ATOM 4993 N N . PRO A 1 639 ? 19.140 -12.736 -0.106 1.00 95.38 639 PRO A N 1
ATOM 4994 C CA . PRO A 1 639 ? 19.956 -13.000 1.083 1.00 95.38 639 PRO A CA 1
ATOM 4995 C C . PRO A 1 639 ? 19.145 -13.311 2.348 1.00 95.38 639 PRO A C 1
ATOM 4997 O O . PRO A 1 639 ? 19.475 -14.217 3.096 1.00 95.38 639 PRO A O 1
ATOM 5000 N N . HIS A 1 640 ? 18.013 -12.629 2.547 1.00 93.12 640 HIS A N 1
ATOM 5001 C CA . HIS A 1 640 ? 17.157 -12.821 3.726 1.00 93.12 640 HIS A CA 1
ATOM 5002 C C . HIS A 1 640 ? 16.457 -14.190 3.770 1.00 93.12 640 HIS A C 1
ATOM 5004 O O . HIS A 1 640 ? 15.982 -14.589 4.829 1.00 93.12 640 HIS A O 1
ATOM 5010 N N . ASN A 1 641 ? 16.348 -14.870 2.625 1.00 95.75 641 ASN A N 1
ATOM 5011 C CA . ASN A 1 641 ? 15.686 -16.167 2.498 1.00 95.75 641 ASN A CA 1
ATOM 5012 C C . ASN A 1 641 ? 16.698 -17.322 2.404 1.00 95.75 641 ASN A C 1
ATOM 5014 O O . ASN A 1 641 ? 16.310 -18.459 2.156 1.00 95.75 641 ASN A O 1
ATOM 5018 N N . VAL A 1 642 ? 17.988 -17.045 2.607 1.00 96.81 642 VAL A N 1
ATOM 5019 C CA . VAL A 1 642 ? 19.057 -18.044 2.599 1.00 96.81 642 VAL A CA 1
ATOM 5020 C C . VAL A 1 642 ? 19.696 -18.049 3.978 1.00 96.81 642 VAL A C 1
ATOM 5022 O O . VAL A 1 642 ? 20.430 -17.132 4.333 1.00 96.81 642 VAL A O 1
ATOM 5025 N N . MET A 1 643 ? 19.372 -19.070 4.766 1.00 95.12 643 MET A N 1
ATOM 5026 C CA . MET A 1 643 ? 19.918 -19.242 6.107 1.00 95.12 643 MET A CA 1
ATOM 5027 C C . MET A 1 643 ? 21.262 -19.958 6.011 1.00 95.12 643 MET A C 1
ATOM 5029 O O . MET A 1 643 ? 21.341 -21.023 5.391 1.00 95.12 643 MET A O 1
ATOM 5033 N N . ILE A 1 644 ? 22.300 -19.381 6.616 1.00 95.69 644 ILE A N 1
ATOM 5034 C CA . ILE A 1 644 ? 23.663 -19.920 6.598 1.00 95.69 644 ILE A CA 1
ATOM 5035 C C . ILE A 1 644 ? 24.153 -20.111 8.030 1.00 95.69 644 ILE A C 1
ATOM 5037 O O . ILE A 1 644 ? 24.259 -19.156 8.799 1.00 95.69 644 ILE A O 1
ATOM 5041 N N . ASP A 1 645 ? 24.492 -21.355 8.345 1.00 94.12 645 ASP A N 1
ATOM 5042 C CA . ASP A 1 645 ? 25.290 -21.726 9.508 1.00 94.12 645 ASP A CA 1
ATOM 5043 C C . ASP A 1 645 ? 26.740 -21.845 9.037 1.00 94.12 645 ASP A C 1
ATOM 5045 O O . ASP A 1 645 ? 27.133 -22.850 8.432 1.00 94.12 645 ASP A O 1
ATOM 5049 N N . HIS A 1 646 ? 27.506 -20.769 9.234 1.00 93.44 646 HIS A N 1
ATOM 5050 C CA . HIS A 1 646 ? 28.858 -20.682 8.693 1.00 93.44 646 HIS A CA 1
ATOM 5051 C C . HIS A 1 646 ? 29.835 -21.628 9.400 1.00 93.44 646 HIS A C 1
ATOM 5053 O O . HIS A 1 646 ? 30.714 -22.194 8.753 1.00 93.44 646 HIS A O 1
ATOM 5059 N N . GLU A 1 647 ? 29.638 -21.853 10.701 1.00 90.62 647 GLU A N 1
ATOM 5060 C CA . GLU A 1 647 ? 30.468 -22.741 11.520 1.00 90.62 647 GLU A CA 1
ATOM 5061 C C . GLU A 1 647 ? 30.376 -24.188 11.029 1.00 90.62 647 GLU A C 1
ATOM 5063 O O . GLU A 1 647 ? 31.390 -24.869 10.887 1.00 90.62 647 GLU A O 1
ATOM 5068 N N . ASN A 1 648 ? 29.162 -24.638 10.697 1.00 92.69 648 ASN A N 1
ATOM 5069 C CA . ASN A 1 648 ? 28.914 -26.003 10.234 1.00 92.69 648 ASN A CA 1
ATOM 5070 C C . ASN A 1 648 ? 28.840 -26.138 8.705 1.00 92.69 648 ASN A C 1
ATOM 5072 O O . ASN A 1 648 ? 28.538 -27.226 8.210 1.00 92.69 648 ASN A O 1
ATOM 5076 N N . ARG A 1 649 ? 29.072 -25.051 7.953 1.00 92.81 649 ARG A N 1
ATOM 5077 C CA . ARG A 1 649 ? 28.931 -24.985 6.487 1.00 92.81 649 ARG A CA 1
ATOM 5078 C C . ARG A 1 649 ? 27.589 -25.531 5.980 1.00 92.81 649 ARG A C 1
ATOM 5080 O O . ARG A 1 649 ? 27.536 -26.263 4.992 1.00 92.81 649 ARG A O 1
ATOM 5087 N N . LYS A 1 650 ? 26.489 -25.177 6.651 1.00 93.88 650 LYS A N 1
ATOM 5088 C CA . LYS A 1 650 ? 25.132 -25.596 6.258 1.00 93.88 650 LYS A CA 1
ATOM 5089 C C . LYS A 1 650 ? 24.342 -24.436 5.673 1.00 93.88 650 LYS A C 1
ATOM 5091 O O . LYS A 1 650 ? 24.385 -23.320 6.184 1.00 93.88 650 LYS A O 1
ATOM 5096 N N . LEU A 1 651 ? 23.562 -24.740 4.636 1.00 96.69 651 LEU A N 1
ATOM 5097 C CA . LEU A 1 651 ? 22.638 -23.809 3.998 1.00 96.69 651 LEU A CA 1
ATOM 5098 C C . LEU A 1 651 ? 21.209 -24.362 4.033 1.00 96.69 651 LEU A C 1
ATOM 5100 O O . LEU A 1 651 ? 20.975 -25.562 3.843 1.00 96.69 651 LEU A O 1
ATOM 5104 N N . ARG A 1 652 ? 20.240 -23.476 4.275 1.00 97.69 652 ARG A N 1
ATOM 5105 C CA . ARG A 1 652 ? 18.808 -23.761 4.127 1.00 97.69 652 ARG A CA 1
ATOM 5106 C C . ARG A 1 652 ? 18.114 -22.630 3.373 1.00 97.69 652 ARG A C 1
ATOM 5108 O O . ARG A 1 652 ? 18.165 -21.476 3.795 1.00 97.69 652 ARG A O 1
ATOM 5115 N N . LEU A 1 653 ? 17.433 -22.967 2.282 1.00 98.25 653 LEU A N 1
ATOM 5116 C CA . LEU A 1 653 ? 16.528 -22.069 1.571 1.00 98.25 653 LEU A CA 1
ATOM 5117 C C . LEU A 1 653 ? 15.168 -22.045 2.282 1.00 98.25 653 LEU A C 1
ATOM 5119 O O . LEU A 1 653 ? 14.552 -23.091 2.522 1.00 98.25 653 LEU A O 1
ATOM 5123 N N . ILE A 1 654 ? 14.710 -20.842 2.629 1.00 96.12 654 ILE A N 1
ATOM 5124 C CA . ILE A 1 654 ? 13.508 -20.608 3.434 1.00 96.12 654 ILE A CA 1
ATOM 5125 C C . ILE A 1 654 ? 12.486 -19.713 2.718 1.00 96.12 654 ILE A C 1
ATOM 5127 O O . ILE A 1 654 ? 12.778 -19.091 1.708 1.00 96.12 654 ILE A O 1
ATOM 5131 N N . ASP A 1 655 ? 11.309 -19.569 3.335 1.00 93.56 655 ASP A N 1
ATOM 5132 C CA . ASP A 1 655 ? 10.223 -18.659 2.930 1.00 93.56 655 ASP A CA 1
ATOM 5133 C C . ASP A 1 655 ? 9.594 -18.943 1.553 1.00 93.56 655 ASP A C 1
ATOM 5135 O O . ASP A 1 655 ? 9.669 -18.166 0.604 1.00 93.56 655 ASP A O 1
ATOM 5139 N N . TRP A 1 656 ? 8.832 -20.034 1.502 1.00 96.31 656 TRP A N 1
ATOM 5140 C CA . TRP A 1 656 ? 8.133 -20.527 0.311 1.00 96.31 656 TRP A CA 1
ATOM 5141 C C . TRP A 1 656 ? 6.761 -19.868 0.073 1.00 96.31 656 TRP A C 1
ATOM 5143 O O . TRP A 1 656 ? 5.986 -20.301 -0.781 1.00 96.31 656 TRP A O 1
ATOM 5153 N N . GLY A 1 657 ? 6.428 -18.789 0.791 1.00 93.25 657 GLY A N 1
ATOM 5154 C CA . GLY A 1 657 ? 5.108 -18.143 0.714 1.00 93.25 657 GLY A CA 1
ATOM 5155 C C . GLY A 1 657 ? 4.789 -17.496 -0.642 1.00 93.25 657 GLY A C 1
ATOM 5156 O O . GLY A 1 657 ? 3.619 -17.265 -0.985 1.00 93.25 657 GLY A O 1
ATOM 5157 N N . LEU A 1 658 ? 5.821 -17.203 -1.440 1.00 95.19 658 LEU A N 1
ATOM 5158 C CA . LEU A 1 658 ? 5.688 -16.723 -2.817 1.00 95.19 658 LEU A CA 1
ATOM 5159 C C . LEU A 1 658 ? 5.928 -17.809 -3.869 1.00 95.19 658 LEU A C 1
ATOM 5161 O O . LEU A 1 658 ? 5.710 -17.511 -5.039 1.00 95.19 658 LEU A O 1
ATOM 5165 N N . ALA A 1 659 ? 6.261 -19.043 -3.497 1.00 97.56 659 ALA A N 1
ATOM 5166 C CA . ALA A 1 659 ? 6.512 -20.123 -4.447 1.00 97.56 659 ALA A CA 1
ATOM 5167 C C . ALA A 1 659 ? 5.250 -20.534 -5.240 1.00 97.56 659 ALA A C 1
ATOM 5169 O O . ALA A 1 659 ? 4.121 -20.149 -4.896 1.00 97.56 659 ALA A O 1
ATOM 5170 N N . GLU A 1 660 ? 5.435 -21.265 -6.342 1.00 97.62 660 GLU A N 1
ATOM 5171 C CA . GLU A 1 660 ? 4.355 -21.821 -7.177 1.00 97.62 660 GLU A CA 1
ATOM 5172 C C . GLU A 1 660 ? 4.769 -23.114 -7.871 1.00 97.62 660 GLU A C 1
ATOM 5174 O O . GLU A 1 660 ? 5.937 -23.287 -8.205 1.00 97.62 660 GLU A O 1
ATOM 5179 N N . PHE A 1 661 ? 3.781 -23.952 -8.173 1.00 97.94 661 PHE A N 1
ATOM 5180 C CA . PHE A 1 661 ? 3.911 -25.036 -9.138 1.00 97.94 661 PHE A CA 1
ATOM 5181 C C . PHE A 1 661 ? 3.966 -24.476 -10.564 1.00 97.94 661 PHE A C 1
ATOM 5183 O O . PHE A 1 661 ? 3.115 -23.674 -10.957 1.00 97.94 661 PHE A O 1
ATOM 5190 N N . TYR A 1 662 ? 4.976 -24.883 -11.326 1.00 97.69 662 TYR A N 1
ATOM 5191 C CA . TYR A 1 662 ? 5.129 -24.523 -12.728 1.00 97.69 662 TYR A CA 1
ATOM 5192 C C . TYR A 1 662 ? 4.360 -25.489 -13.643 1.00 97.69 662 TYR A C 1
ATOM 5194 O O . TYR A 1 662 ? 4.538 -26.702 -13.593 1.00 97.69 662 TYR A O 1
ATOM 5202 N N . HIS A 1 663 ? 3.531 -24.928 -14.504 1.00 95.94 663 HIS A N 1
ATOM 5203 C CA . HIS A 1 663 ? 2.842 -25.533 -15.627 1.00 95.94 663 HIS A CA 1
ATOM 5204 C C . HIS A 1 663 ? 3.179 -24.753 -16.918 1.00 95.94 663 HIS A C 1
ATOM 5206 O O . HIS A 1 663 ? 3.128 -23.513 -16.911 1.00 95.94 663 HIS A O 1
ATOM 5212 N N . PRO A 1 664 ? 3.498 -25.440 -18.029 1.00 93.56 664 PRO A N 1
ATOM 5213 C CA . PRO A 1 664 ? 3.754 -24.810 -19.324 1.00 93.56 664 PRO A CA 1
ATOM 5214 C C . PRO A 1 664 ? 2.570 -23.973 -19.808 1.00 93.56 664 PRO A C 1
ATOM 5216 O O . PRO A 1 664 ? 1.415 -24.373 -19.658 1.00 93.56 664 PRO A O 1
ATOM 5219 N N . GLY A 1 665 ? 2.851 -22.808 -20.395 1.00 89.12 665 GLY A N 1
ATOM 5220 C CA . GLY A 1 665 ? 1.829 -21.904 -20.937 1.00 89.12 665 GLY A CA 1
ATOM 5221 C C . GLY A 1 665 ? 0.904 -21.241 -19.906 1.00 89.12 665 GLY A C 1
ATOM 5222 O O . GLY A 1 665 ? 0.003 -20.501 -20.294 1.00 89.12 665 GLY A O 1
ATOM 5223 N N . GLN A 1 666 ? 1.101 -21.473 -18.604 1.00 93.06 666 GLN A N 1
ATOM 5224 C CA . GLN A 1 666 ? 0.311 -20.827 -17.561 1.00 93.06 666 GLN A CA 1
ATOM 5225 C C . GLN A 1 666 ? 0.820 -19.407 -17.269 1.00 93.06 666 GLN A C 1
ATOM 5227 O O . GLN A 1 666 ? 2.018 -19.164 -17.141 1.00 93.06 666 GLN A O 1
ATOM 5232 N N . GLU A 1 667 ? -0.112 -18.472 -17.086 1.00 94.44 667 GLU A N 1
ATOM 5233 C CA . GLU A 1 667 ? 0.192 -17.119 -16.620 1.00 94.44 667 GLU A CA 1
ATOM 5234 C C . GLU A 1 667 ? 0.390 -17.080 -15.097 1.00 94.44 667 GLU A C 1
ATOM 5236 O O . GLU A 1 667 ? -0.461 -17.508 -14.306 1.00 94.44 667 GLU A O 1
ATOM 5241 N N . TYR A 1 668 ? 1.499 -16.487 -14.666 1.00 95.25 668 TYR A N 1
ATOM 5242 C CA . TYR A 1 668 ? 1.826 -16.257 -13.267 1.00 95.25 668 TYR A CA 1
ATOM 5243 C C . TYR A 1 668 ? 1.766 -14.777 -12.903 1.00 95.25 668 TYR A C 1
ATOM 5245 O O . TYR A 1 668 ? 2.038 -13.869 -13.683 1.00 95.25 668 TYR A O 1
ATOM 5253 N N . ASN A 1 669 ? 1.460 -14.515 -11.634 1.00 92.94 669 ASN A N 1
ATOM 5254 C CA . ASN A 1 669 ? 1.432 -13.159 -11.104 1.00 92.94 669 ASN A CA 1
ATOM 5255 C C . ASN A 1 669 ? 2.840 -12.542 -11.078 1.00 92.94 669 ASN A C 1
ATOM 5257 O O . ASN A 1 669 ? 3.727 -13.072 -10.415 1.00 92.94 669 ASN A O 1
ATOM 5261 N N . VAL A 1 670 ? 3.026 -11.376 -11.696 1.00 93.75 670 VAL A N 1
ATOM 5262 C CA . VAL A 1 670 ? 4.318 -10.661 -11.716 1.00 93.75 670 VAL A CA 1
ATOM 5263 C C . VAL A 1 670 ? 4.614 -9.845 -10.450 1.00 93.75 670 VAL A C 1
ATOM 5265 O O . VAL A 1 670 ? 5.710 -9.309 -10.261 1.00 93.75 670 VAL A O 1
ATOM 5268 N N . ARG A 1 671 ? 3.639 -9.696 -9.545 1.00 92.38 671 ARG A N 1
ATOM 5269 C CA . ARG A 1 671 ? 3.778 -8.956 -8.274 1.00 92.38 671 ARG A CA 1
ATOM 5270 C C . ARG A 1 671 ? 4.366 -9.841 -7.169 1.00 92.38 671 ARG A C 1
ATOM 5272 O O . ARG A 1 671 ? 3.843 -9.883 -6.053 1.00 92.38 671 ARG A O 1
ATOM 5279 N N . VAL A 1 672 ? 5.439 -10.543 -7.513 1.00 93.25 672 VAL A N 1
ATOM 5280 C CA . VAL A 1 672 ? 6.266 -11.393 -6.645 1.00 93.25 672 VAL A CA 1
ATOM 5281 C C . VAL A 1 672 ? 7.705 -10.860 -6.621 1.00 93.25 672 VAL A C 1
ATOM 5283 O O . VAL A 1 672 ? 7.978 -9.831 -7.246 1.00 93.25 672 VAL A O 1
ATOM 5286 N N . ALA A 1 673 ? 8.586 -11.548 -5.893 1.00 93.75 673 ALA A N 1
ATOM 5287 C CA . ALA A 1 673 ? 9.973 -11.179 -5.632 1.00 93.75 673 ALA A CA 1
ATOM 5288 C C . ALA A 1 673 ? 10.181 -9.843 -4.894 1.00 93.75 673 ALA A C 1
ATOM 5290 O O . ALA A 1 673 ? 9.373 -8.907 -4.913 1.00 93.75 673 ALA A O 1
ATOM 5291 N N . SER A 1 674 ? 11.324 -9.751 -4.227 1.00 94.25 674 SER A N 1
ATOM 5292 C CA . SER A 1 674 ? 11.813 -8.533 -3.592 1.00 94.25 674 SER A CA 1
ATOM 5293 C C . SER A 1 674 ? 12.471 -7.629 -4.636 1.00 94.25 674 SER A C 1
ATOM 5295 O O . SER A 1 674 ? 13.261 -8.095 -5.450 1.00 94.25 674 SER A O 1
ATOM 5297 N N . ARG A 1 675 ? 12.153 -6.325 -4.612 1.00 95.38 675 ARG A N 1
ATOM 5298 C CA . ARG A 1 675 ? 12.457 -5.361 -5.693 1.00 95.38 675 ARG A CA 1
ATOM 5299 C C . ARG A 1 675 ? 13.874 -5.474 -6.266 1.00 95.38 675 ARG A C 1
ATOM 5301 O O . ARG A 1 675 ? 14.021 -5.517 -7.478 1.00 95.38 675 ARG A O 1
ATOM 5308 N N . TYR A 1 676 ? 14.891 -5.531 -5.409 1.00 97.69 676 TYR A N 1
ATOM 5309 C CA . TYR A 1 676 ? 16.296 -5.504 -5.826 1.00 97.69 676 TYR A CA 1
ATOM 5310 C C . TYR A 1 676 ? 16.783 -6.784 -6.522 1.00 97.69 676 TYR A C 1
ATOM 5312 O O . TYR A 1 676 ? 17.791 -6.747 -7.217 1.00 97.69 676 TYR A O 1
ATOM 5320 N N . PHE A 1 677 ? 16.048 -7.886 -6.367 1.00 97.81 677 PHE A N 1
ATOM 5321 C CA . PHE A 1 677 ? 16.350 -9.206 -6.935 1.00 97.81 677 PHE A CA 1
ATOM 5322 C C . PHE A 1 677 ? 15.344 -9.595 -8.026 1.00 97.81 677 PHE A C 1
ATOM 5324 O O . PHE A 1 677 ? 15.292 -10.747 -8.449 1.00 97.81 677 PHE A O 1
ATOM 5331 N N . LYS A 1 678 ? 14.504 -8.645 -8.450 1.00 97.38 678 LYS A N 1
ATOM 5332 C CA . LYS A 1 678 ? 13.398 -8.874 -9.374 1.00 97.38 678 LYS A CA 1
ATOM 5333 C C . LYS A 1 678 ? 13.906 -9.016 -10.814 1.00 97.38 678 LYS A C 1
ATOM 5335 O O . LYS A 1 678 ? 14.603 -8.121 -11.290 1.00 97.38 678 LYS A O 1
ATOM 5340 N N . GLY A 1 679 ? 13.532 -10.110 -11.483 1.00 97.25 679 GLY A N 1
ATOM 5341 C CA . GLY A 1 679 ? 13.854 -10.366 -12.892 1.00 97.25 679 GLY A CA 1
ATOM 5342 C C . GLY A 1 679 ? 13.201 -9.367 -13.858 1.00 97.25 679 GLY A C 1
ATOM 5343 O O . GLY A 1 679 ? 12.102 -8.881 -13.554 1.00 97.25 679 GLY A O 1
ATOM 5344 N N . PRO A 1 680 ? 13.836 -9.058 -15.008 1.00 97.88 680 PRO A N 1
ATOM 5345 C CA . PRO A 1 680 ? 13.285 -8.209 -16.064 1.00 97.88 680 PRO A CA 1
ATOM 5346 C C . PRO A 1 680 ? 11.862 -8.588 -16.465 1.00 97.88 680 PRO A C 1
ATOM 5348 O O . PRO A 1 680 ? 11.013 -7.705 -16.546 1.00 97.88 680 PRO A O 1
ATOM 5351 N N . GLU A 1 681 ? 11.573 -9.882 -16.598 1.00 97.00 681 GLU A N 1
ATOM 5352 C CA . GLU A 1 681 ? 10.256 -10.437 -16.917 1.00 97.00 681 GLU A CA 1
ATOM 5353 C C . GLU A 1 681 ? 9.152 -9.899 -15.987 1.00 97.00 681 GLU A C 1
ATOM 5355 O O . GLU A 1 681 ? 8.087 -9.487 -16.440 1.00 97.00 681 GLU A O 1
ATOM 5360 N N . LEU A 1 682 ? 9.422 -9.764 -14.684 1.00 97.75 682 LEU A N 1
ATOM 5361 C CA . LEU A 1 682 ? 8.450 -9.239 -13.721 1.00 97.75 682 LEU A CA 1
ATOM 5362 C C . LEU A 1 682 ? 8.360 -7.704 -13.717 1.00 97.75 682 LEU A C 1
ATOM 5364 O O . LEU A 1 682 ? 7.477 -7.147 -13.052 1.00 97.75 682 LEU A O 1
ATOM 5368 N N . LEU A 1 683 ? 9.333 -7.016 -14.315 1.00 97.50 683 LEU A N 1
ATOM 5369 C CA . LEU A 1 683 ? 9.409 -5.554 -14.406 1.00 97.50 683 LEU A CA 1
ATOM 5370 C C . LEU A 1 683 ? 8.747 -5.035 -15.687 1.00 97.50 683 LEU A C 1
ATOM 5372 O O . LEU A 1 683 ? 8.220 -3.925 -15.674 1.00 97.50 683 LEU A O 1
ATOM 5376 N N . VAL A 1 684 ? 8.724 -5.858 -16.739 1.00 96.12 684 VAL A N 1
ATOM 5377 C CA . VAL A 1 684 ? 8.050 -5.586 -18.021 1.00 96.12 684 VAL A CA 1
ATOM 5378 C C . VAL A 1 684 ? 6.672 -6.258 -18.132 1.00 96.12 684 VAL A C 1
ATOM 5380 O O . VAL A 1 684 ? 6.088 -6.285 -19.205 1.00 96.12 684 VAL A O 1
ATOM 5383 N N . ASP A 1 685 ? 6.146 -6.785 -17.019 1.00 93.94 685 ASP A N 1
ATOM 5384 C CA . ASP A 1 685 ? 4.824 -7.436 -16.914 1.00 93.94 685 ASP A CA 1
ATOM 5385 C C . ASP A 1 685 ? 4.653 -8.696 -17.792 1.00 93.94 685 ASP A C 1
ATOM 5387 O O . ASP A 1 685 ? 3.547 -9.038 -18.209 1.00 93.94 685 ASP A O 1
ATOM 5391 N N . TYR A 1 686 ? 5.738 -9.436 -18.041 1.00 95.81 686 TYR A N 1
ATOM 5392 C CA . TYR A 1 686 ? 5.680 -10.735 -18.711 1.00 95.81 686 TYR A CA 1
ATOM 5393 C C . TYR A 1 686 ? 5.224 -11.823 -17.731 1.00 95.81 686 TYR A C 1
ATOM 5395 O O . TYR A 1 686 ? 5.854 -12.038 -16.698 1.00 95.81 686 TYR A O 1
ATOM 5403 N N . GLN A 1 687 ? 4.117 -12.509 -18.035 1.00 95.12 687 GLN A N 1
ATOM 5404 C CA . GLN A 1 687 ? 3.440 -13.420 -17.095 1.00 95.12 687 GLN A CA 1
ATOM 5405 C C . GLN A 1 687 ? 3.790 -14.901 -17.282 1.00 95.12 687 GLN A C 1
ATOM 5407 O O . GLN A 1 687 ? 3.584 -15.684 -16.360 1.00 95.12 687 GLN A O 1
ATOM 5412 N N . MET A 1 688 ? 4.342 -15.295 -18.429 1.00 94.25 688 MET A N 1
ATOM 5413 C CA . MET A 1 688 ? 4.663 -16.694 -18.757 1.00 94.25 688 MET A CA 1
ATOM 5414 C C . MET A 1 688 ? 6.139 -17.018 -18.471 1.00 94.25 688 MET A C 1
ATOM 5416 O O . MET A 1 688 ? 6.839 -17.585 -19.305 1.00 94.25 688 MET A O 1
ATOM 5420 N N . TYR A 1 689 ? 6.634 -16.585 -17.309 1.00 95.56 689 TYR A N 1
ATOM 5421 C CA . TYR A 1 689 ? 8.009 -16.825 -16.861 1.00 95.56 689 TYR A CA 1
ATOM 5422 C C . TYR A 1 689 ? 8.160 -18.197 -16.180 1.00 95.56 689 TYR A C 1
ATOM 5424 O O . TYR A 1 689 ? 7.172 -18.836 -15.816 1.00 95.56 689 TYR A O 1
ATOM 5432 N N . ASP A 1 690 ? 9.405 -18.638 -15.991 1.00 96.81 690 ASP A N 1
ATOM 5433 C CA . ASP A 1 690 ? 9.749 -19.978 -15.502 1.00 96.81 690 ASP A CA 1
ATOM 5434 C C . ASP A 1 690 ? 10.845 -19.950 -14.411 1.00 96.81 690 ASP A C 1
ATOM 5436 O O . ASP A 1 690 ? 11.135 -18.908 -13.814 1.00 96.81 690 ASP A O 1
ATOM 5440 N N . TYR A 1 691 ? 11.451 -21.111 -14.140 1.00 98.19 691 TYR A N 1
ATOM 5441 C CA . TYR A 1 691 ? 12.521 -21.325 -13.157 1.00 98.19 691 TYR A CA 1
ATOM 5442 C C . TYR A 1 691 ? 13.711 -20.358 -13.274 1.00 98.19 691 TYR A C 1
ATOM 5444 O O . TYR A 1 691 ? 14.379 -20.068 -12.279 1.00 98.19 691 TYR A O 1
ATOM 5452 N N . SER A 1 692 ? 13.975 -19.826 -14.469 1.00 98.06 692 SER A N 1
ATOM 5453 C CA . SER A 1 692 ? 15.047 -18.858 -14.734 1.00 98.06 692 SER A CA 1
ATOM 5454 C C . SER A 1 692 ? 14.899 -17.545 -13.954 1.00 98.06 692 SER A C 1
ATOM 5456 O O . SER A 1 692 ? 15.878 -16.803 -13.811 1.00 98.06 692 SER A O 1
ATOM 5458 N N . LEU A 1 693 ? 13.714 -17.262 -13.403 1.00 98.38 693 LEU A N 1
ATOM 5459 C CA . LEU A 1 693 ? 13.506 -16.155 -12.474 1.00 98.38 693 LEU A CA 1
ATOM 5460 C C . LEU A 1 693 ? 14.355 -16.318 -11.202 1.00 98.38 693 LEU A C 1
ATOM 5462 O O . LEU A 1 693 ? 14.967 -15.354 -10.739 1.00 98.38 693 LEU A O 1
ATOM 5466 N N . ASP A 1 694 ? 14.432 -17.535 -10.656 1.00 98.69 694 ASP A N 1
ATOM 5467 C CA . ASP A 1 694 ? 15.239 -17.821 -9.463 1.00 98.69 694 ASP A CA 1
ATOM 5468 C C . ASP A 1 694 ? 16.738 -17.663 -9.763 1.00 98.69 694 ASP A C 1
ATOM 5470 O O . ASP A 1 694 ? 17.500 -17.153 -8.937 1.00 98.69 694 ASP A O 1
ATOM 5474 N N . MET A 1 695 ? 17.146 -18.015 -10.986 1.00 98.75 695 MET A N 1
ATOM 5475 C CA . MET A 1 695 ? 18.524 -17.885 -11.470 1.00 98.75 695 MET A CA 1
ATOM 5476 C C . MET A 1 695 ? 18.950 -16.420 -11.638 1.00 98.75 695 MET A C 1
ATOM 5478 O O . MET A 1 695 ? 20.090 -16.065 -11.333 1.00 98.75 695 MET A O 1
ATOM 5482 N N . TRP A 1 696 ? 18.034 -15.531 -12.040 1.00 98.75 696 TRP A N 1
ATOM 5483 C CA . TRP A 1 696 ? 18.297 -14.088 -12.044 1.00 98.75 696 TRP A CA 1
ATOM 5484 C C . TRP A 1 696 ? 18.561 -13.553 -10.636 1.00 98.75 696 TRP A C 1
ATOM 5486 O O . TRP A 1 696 ? 19.507 -12.793 -10.404 1.00 98.75 696 TRP A O 1
ATOM 5496 N N . SER A 1 697 ? 17.718 -13.947 -9.681 1.00 98.69 697 SER A N 1
ATOM 5497 C CA . SER A 1 697 ? 17.869 -13.539 -8.289 1.00 98.69 697 SER A CA 1
ATOM 5498 C C . SER A 1 697 ? 19.187 -14.044 -7.685 1.00 98.69 697 SER A C 1
ATOM 5500 O O . SER A 1 697 ? 19.860 -13.276 -6.994 1.00 98.69 697 SER A O 1
ATOM 5502 N N . LEU A 1 698 ? 19.605 -15.275 -8.014 1.00 98.69 698 LEU A N 1
ATOM 5503 C CA . LEU A 1 698 ? 20.931 -15.811 -7.684 1.00 98.69 698 LEU A CA 1
ATOM 5504 C C . LEU A 1 698 ? 22.056 -14.936 -8.263 1.00 98.69 698 LEU A C 1
ATOM 5506 O O . LEU A 1 698 ? 22.978 -14.565 -7.539 1.00 98.69 698 LEU A O 1
ATOM 5510 N N . GLY A 1 699 ? 21.958 -14.539 -9.536 1.00 98.62 699 GLY A N 1
ATOM 5511 C CA . GLY A 1 699 ? 22.927 -13.638 -10.170 1.00 98.62 699 GLY A CA 1
ATOM 5512 C C . GLY A 1 699 ? 23.028 -12.280 -9.467 1.00 98.62 699 GLY A C 1
ATOM 5513 O O . GLY A 1 699 ? 24.123 -11.765 -9.248 1.00 98.62 699 GLY A O 1
ATOM 5514 N N . CYS A 1 700 ? 21.901 -11.717 -9.023 1.00 98.62 700 CYS A N 1
ATOM 5515 C CA . CYS A 1 700 ? 21.891 -10.480 -8.235 1.00 98.62 700 CYS A CA 1
ATOM 5516 C C . CYS A 1 700 ? 22.590 -10.644 -6.872 1.00 98.62 700 CYS A C 1
ATOM 5518 O O . CYS A 1 700 ? 23.246 -9.708 -6.404 1.00 98.62 700 CYS A O 1
ATOM 5520 N N . MET A 1 701 ? 22.458 -11.812 -6.232 1.00 97.88 701 MET A N 1
ATOM 5521 C CA . MET A 1 701 ? 23.169 -12.134 -4.989 1.00 97.88 701 MET A CA 1
ATOM 5522 C C . MET A 1 701 ? 24.674 -12.255 -5.228 1.00 97.88 701 MET A C 1
ATOM 5524 O O . MET A 1 701 ? 25.436 -11.586 -4.532 1.00 97.88 701 MET A O 1
ATOM 5528 N N . LEU A 1 702 ? 25.089 -13.011 -6.252 1.00 98.38 702 LEU A N 1
ATOM 5529 C CA . LEU A 1 702 ? 26.494 -13.140 -6.650 1.00 98.38 702 LEU A CA 1
ATOM 5530 C C . LEU A 1 702 ? 27.121 -11.764 -6.912 1.00 98.38 702 LEU A C 1
ATOM 5532 O O . LEU A 1 702 ? 28.142 -11.444 -6.310 1.00 98.38 702 LEU A O 1
ATOM 5536 N N . ALA A 1 703 ? 26.476 -10.917 -7.725 1.00 98.12 703 ALA A N 1
ATOM 5537 C CA . ALA A 1 703 ? 26.949 -9.557 -7.994 1.00 98.12 703 ALA A CA 1
ATOM 5538 C C . ALA A 1 703 ? 27.095 -8.723 -6.713 1.00 98.12 703 ALA A C 1
ATOM 5540 O O . ALA A 1 703 ? 28.050 -7.962 -6.574 1.00 98.12 703 ALA A O 1
ATOM 5541 N N . SER A 1 704 ? 26.157 -8.861 -5.772 1.00 96.50 704 SER A N 1
ATOM 5542 C CA . SER A 1 704 ? 26.204 -8.112 -4.512 1.00 96.50 704 SER A CA 1
ATOM 5543 C C . SER A 1 704 ? 27.390 -8.541 -3.641 1.00 96.50 704 SER A C 1
ATOM 5545 O O . SER A 1 704 ? 28.046 -7.679 -3.057 1.00 96.50 704 SER A O 1
ATOM 5547 N N . MET A 1 705 ? 27.696 -9.845 -3.603 1.00 96.25 705 MET A N 1
ATOM 5548 C CA . MET A 1 705 ? 28.830 -10.405 -2.859 1.00 96.25 705 MET A CA 1
ATOM 5549 C C . MET A 1 705 ? 30.173 -10.026 -3.498 1.00 96.25 705 MET A C 1
ATOM 5551 O O . MET A 1 705 ? 31.001 -9.395 -2.842 1.00 96.25 705 MET A O 1
ATOM 5555 N N . ILE A 1 706 ? 30.384 -10.349 -4.781 1.00 97.12 706 ILE A N 1
ATOM 5556 C CA . ILE A 1 706 ? 31.701 -10.183 -5.424 1.00 97.12 706 ILE A CA 1
ATOM 5557 C C . ILE A 1 706 ? 32.056 -8.718 -5.670 1.00 97.12 706 ILE A C 1
ATOM 5559 O O . ILE A 1 706 ? 33.229 -8.369 -5.634 1.00 97.12 706 ILE A O 1
ATOM 5563 N N . PHE A 1 707 ? 31.064 -7.839 -5.868 1.00 96.75 707 PHE A N 1
ATOM 5564 C CA . PHE A 1 707 ? 31.313 -6.402 -6.005 1.00 96.75 707 PHE A CA 1
ATOM 5565 C C . PHE A 1 707 ? 31.204 -5.631 -4.688 1.00 96.75 707 PHE A C 1
ATOM 5567 O O . PHE A 1 707 ? 31.358 -4.411 -4.701 1.00 96.75 707 PHE A O 1
ATOM 5574 N N . ARG A 1 708 ? 30.931 -6.309 -3.561 1.00 93.88 708 ARG A N 1
ATOM 5575 C CA . ARG A 1 708 ? 30.712 -5.692 -2.238 1.00 93.88 708 ARG A CA 1
ATOM 5576 C C . ARG A 1 708 ? 29.726 -4.522 -2.274 1.00 93.88 708 ARG A C 1
ATOM 5578 O O . ARG A 1 708 ? 29.913 -3.487 -1.638 1.00 93.88 708 ARG A O 1
ATOM 5585 N N . LYS A 1 709 ? 28.646 -4.691 -3.035 1.00 92.94 709 LYS A N 1
ATOM 5586 C CA . LYS A 1 709 ? 27.630 -3.661 -3.243 1.00 92.94 709 LYS A CA 1
ATOM 5587 C C . LYS A 1 709 ? 26.251 -4.247 -3.025 1.00 92.94 709 LYS A C 1
ATOM 5589 O O . LYS A 1 709 ? 25.691 -4.874 -3.920 1.00 92.94 709 LYS A O 1
ATOM 5594 N N . GLU A 1 710 ? 25.683 -3.984 -1.855 1.00 89.31 710 GLU A N 1
ATOM 5595 C CA . GLU A 1 710 ? 24.397 -4.544 -1.468 1.00 89.31 710 GLU A CA 1
ATOM 5596 C C . GLU A 1 710 ? 23.316 -3.469 -1.257 1.00 89.31 710 GLU A C 1
ATOM 5598 O O . GLU A 1 710 ? 23.473 -2.589 -0.407 1.00 89.31 710 GLU A O 1
ATOM 5603 N N . PRO A 1 711 ? 22.177 -3.552 -1.972 1.00 94.44 711 PRO A N 1
ATOM 5604 C CA . PRO A 1 711 ? 21.932 -4.369 -3.167 1.00 94.44 711 PRO A CA 1
ATOM 5605 C C . PRO A 1 711 ? 22.707 -3.857 -4.397 1.00 94.44 711 PRO A C 1
ATOM 5607 O O . PRO A 1 711 ? 22.901 -2.648 -4.557 1.00 94.44 711 PRO A O 1
ATOM 5610 N N . PHE A 1 712 ? 23.065 -4.751 -5.327 1.00 97.00 712 PHE A N 1
ATOM 5611 C CA . PHE A 1 712 ? 23.780 -4.348 -6.547 1.00 97.00 712 PHE A CA 1
ATOM 5612 C C . PHE A 1 712 ? 22.939 -3.416 -7.443 1.00 97.00 712 PHE A C 1
ATOM 5614 O O . PHE A 1 712 ? 23.387 -2.323 -7.827 1.00 97.00 712 PHE A O 1
ATOM 5621 N N . PHE A 1 713 ? 21.691 -3.817 -7.722 1.00 97.94 713 PHE A N 1
ATOM 5622 C CA . PHE A 1 713 ? 20.682 -3.001 -8.399 1.00 97.94 713 PHE A CA 1
ATOM 5623 C C . PHE A 1 713 ? 19.734 -2.359 -7.380 1.00 97.94 713 PHE A C 1
ATOM 5625 O O . PHE A 1 713 ? 18.858 -3.025 -6.828 1.00 97.94 713 PHE A O 1
ATOM 5632 N N . HIS A 1 714 ? 19.884 -1.053 -7.157 1.00 96.25 714 HIS A N 1
ATOM 5633 C CA . HIS A 1 714 ? 19.122 -0.312 -6.150 1.00 96.25 714 HIS A CA 1
ATOM 5634 C C . HIS A 1 714 ? 18.084 0.638 -6.779 1.00 96.25 714 HIS A C 1
ATOM 5636 O O . HIS A 1 714 ? 18.355 1.828 -6.961 1.00 96.25 714 HIS A O 1
ATOM 5642 N N . GLY A 1 715 ? 16.896 0.127 -7.112 1.00 94.69 715 GLY A N 1
ATOM 5643 C CA . GLY A 1 715 ? 15.768 0.920 -7.617 1.00 94.69 715 GLY A CA 1
ATOM 5644 C C . GLY A 1 715 ? 14.834 1.459 -6.523 1.00 94.69 715 GLY A C 1
ATOM 5645 O O . GLY A 1 715 ? 14.463 0.750 -5.583 1.00 94.69 715 GLY A O 1
ATOM 5646 N N . HIS A 1 716 ? 14.385 2.709 -6.645 1.00 91.56 716 HIS A N 1
ATOM 5647 C CA . HIS A 1 716 ? 13.436 3.307 -5.689 1.00 91.56 716 HIS A CA 1
ATOM 5648 C C . HIS A 1 716 ? 12.006 2.747 -5.813 1.00 91.56 716 HIS A C 1
ATOM 5650 O O . HIS A 1 716 ? 11.277 2.662 -4.821 1.00 91.56 716 HIS A O 1
ATOM 5656 N N . ASP A 1 717 ? 11.634 2.290 -7.005 1.00 93.38 717 ASP A N 1
ATOM 5657 C CA . ASP A 1 717 ? 10.406 1.562 -7.319 1.00 93.38 717 ASP A CA 1
ATOM 5658 C C . ASP A 1 717 ? 10.670 0.531 -8.438 1.00 93.38 717 ASP A C 1
ATOM 5660 O O . ASP A 1 717 ? 11.822 0.289 -8.795 1.00 93.38 717 ASP A O 1
ATOM 5664 N N . ASN A 1 718 ? 9.631 -0.135 -8.958 1.00 93.44 718 ASN A N 1
ATOM 5665 C CA . ASN A 1 718 ? 9.808 -1.136 -10.020 1.00 93.44 718 ASN A CA 1
ATOM 5666 C C . ASN A 1 718 ? 10.241 -0.514 -11.359 1.00 93.44 718 ASN A C 1
ATOM 5668 O O . ASN A 1 718 ? 10.953 -1.160 -12.119 1.00 93.44 718 ASN A O 1
ATOM 5672 N N . TYR A 1 719 ? 9.837 0.722 -11.649 1.00 94.25 719 TYR A N 1
ATOM 5673 C CA . TYR A 1 719 ? 10.217 1.394 -12.887 1.00 94.25 719 TYR A CA 1
ATOM 5674 C C . TYR A 1 719 ? 11.700 1.783 -12.831 1.00 94.25 719 TYR A C 1
ATOM 5676 O O . TYR A 1 719 ? 12.473 1.417 -13.716 1.00 94.25 719 TYR A O 1
ATOM 5684 N N . ASP A 1 720 ? 12.133 2.412 -11.734 1.00 95.94 720 ASP A N 1
ATOM 5685 C CA . ASP A 1 720 ? 13.546 2.730 -11.509 1.00 95.94 720 ASP A CA 1
ATOM 5686 C C . ASP A 1 720 ? 14.401 1.455 -11.427 1.00 95.94 720 ASP A C 1
ATOM 5688 O O . ASP A 1 720 ? 15.526 1.450 -11.912 1.00 95.94 720 ASP A O 1
ATOM 5692 N N . GLN A 1 721 ? 13.882 0.342 -10.891 1.00 97.81 721 GLN A N 1
ATOM 5693 C CA . GLN A 1 721 ? 14.614 -0.931 -10.865 1.00 97.81 721 GLN A CA 1
ATOM 5694 C C . GLN A 1 721 ? 15.016 -1.400 -12.273 1.00 97.81 721 GLN A C 1
ATOM 5696 O O . GLN A 1 721 ? 16.180 -1.752 -12.473 1.00 97.81 721 GLN A O 1
ATOM 5701 N N . LEU A 1 722 ? 14.104 -1.359 -13.253 1.00 97.88 722 LEU A N 1
ATOM 5702 C CA . LEU A 1 722 ? 14.437 -1.708 -14.640 1.00 97.88 722 LEU A CA 1
ATOM 5703 C C . LEU A 1 722 ? 15.452 -0.723 -15.233 1.00 97.88 722 LEU A C 1
ATOM 5705 O O . LEU A 1 722 ? 16.392 -1.140 -15.903 1.00 97.88 722 LEU A O 1
ATOM 5709 N N . VAL A 1 723 ? 15.332 0.570 -14.915 1.00 97.00 723 VAL A N 1
ATOM 5710 C CA . VAL A 1 723 ? 16.314 1.587 -15.326 1.00 97.00 723 VAL A CA 1
ATOM 5711 C C . VAL A 1 723 ? 17.700 1.298 -14.731 1.00 97.00 723 VAL A C 1
ATOM 5713 O O . VAL A 1 723 ? 18.708 1.445 -15.423 1.00 97.00 723 VAL A O 1
ATOM 5716 N N . ARG A 1 724 ? 17.800 0.852 -13.469 1.00 97.69 724 ARG A N 1
ATOM 5717 C CA . ARG A 1 724 ? 19.087 0.456 -12.862 1.00 97.69 724 ARG A CA 1
ATOM 5718 C C . ARG A 1 724 ? 19.708 -0.750 -13.554 1.00 97.69 724 ARG A C 1
ATOM 5720 O O . ARG A 1 724 ? 20.926 -0.759 -13.715 1.00 97.69 724 ARG A O 1
ATOM 5727 N N . ILE A 1 725 ? 18.893 -1.713 -13.981 1.00 98.25 725 ILE A N 1
ATOM 5728 C CA . ILE A 1 725 ? 19.344 -2.867 -14.767 1.00 98.25 725 ILE A CA 1
ATOM 5729 C C . ILE A 1 725 ? 19.843 -2.403 -16.142 1.00 98.25 725 ILE A C 1
ATOM 5731 O O . ILE A 1 725 ? 20.987 -2.681 -16.501 1.00 98.25 725 ILE A O 1
ATOM 5735 N N . ALA A 1 726 ? 19.056 -1.591 -16.852 1.00 97.81 726 ALA A N 1
ATOM 5736 C CA . ALA A 1 726 ? 19.410 -1.035 -18.159 1.00 97.81 726 ALA A CA 1
ATOM 5737 C C . ALA A 1 726 ? 20.684 -0.185 -18.141 1.00 97.81 726 ALA A C 1
ATOM 5739 O O . ALA A 1 726 ? 21.479 -0.232 -19.075 1.00 97.81 726 ALA A O 1
ATOM 5740 N N . LYS A 1 727 ? 20.953 0.529 -17.044 1.00 96.81 727 LYS A N 1
ATOM 5741 C CA . LYS A 1 727 ? 22.208 1.276 -16.841 1.00 96.81 727 LYS A CA 1
ATOM 5742 C C . LYS A 1 727 ? 23.461 0.403 -16.742 1.00 96.81 727 LYS A C 1
ATOM 5744 O O . LYS A 1 727 ? 24.564 0.962 -16.718 1.00 96.81 727 LYS A O 1
ATOM 5749 N N . VAL A 1 728 ? 23.315 -0.913 -16.595 1.00 97.75 728 VAL A N 1
ATOM 5750 C CA . VAL A 1 728 ? 24.422 -1.874 -16.506 1.00 97.75 728 VAL A CA 1
ATOM 5751 C C . VAL A 1 728 ? 24.419 -2.808 -17.708 1.00 97.75 728 VAL A C 1
ATOM 5753 O O . VAL A 1 728 ? 25.422 -2.861 -18.408 1.00 97.75 728 VAL A O 1
ATOM 5756 N N . LEU A 1 729 ? 23.304 -3.484 -17.987 1.00 98.00 729 LEU A N 1
ATOM 5757 C CA . LEU A 1 729 ? 23.204 -4.447 -19.090 1.00 98.00 729 LEU A CA 1
ATOM 5758 C C . LEU A 1 729 ? 22.990 -3.782 -20.460 1.00 98.00 729 LEU A C 1
ATOM 5760 O O . LEU A 1 729 ? 23.097 -4.435 -21.489 1.00 98.00 729 LEU A O 1
ATOM 5764 N N . GLY A 1 730 ? 22.725 -2.474 -20.486 1.00 97.31 730 GLY A N 1
ATOM 5765 C CA . GLY A 1 730 ? 22.401 -1.735 -21.700 1.00 97.31 730 GLY A CA 1
ATOM 5766 C C . GLY A 1 730 ? 20.928 -1.861 -22.089 1.00 97.31 730 GLY A C 1
ATOM 5767 O O . GLY A 1 730 ? 20.184 -2.682 -21.549 1.00 97.31 730 GLY A O 1
ATOM 5768 N N . THR A 1 731 ? 20.489 -1.003 -23.010 1.00 96.56 731 THR A N 1
ATOM 5769 C CA . THR A 1 731 ? 19.099 -0.978 -23.500 1.00 96.56 731 THR A CA 1
ATOM 5770 C C . THR A 1 731 ? 18.876 -1.786 -24.774 1.00 96.56 731 THR A C 1
ATOM 5772 O O . THR A 1 731 ? 17.744 -2.145 -25.057 1.00 96.56 731 THR A O 1
ATOM 5775 N N . GLU A 1 732 ? 19.920 -2.065 -25.551 1.00 96.06 732 GLU A N 1
ATOM 5776 C CA . GLU A 1 732 ? 19.791 -2.767 -26.837 1.00 96.06 732 GLU A CA 1
ATOM 5777 C C . GLU A 1 732 ? 19.266 -4.197 -26.658 1.00 96.06 732 GLU A C 1
ATOM 5779 O O . GLU A 1 732 ? 18.244 -4.559 -27.234 1.00 96.06 732 GLU A O 1
ATOM 5784 N N . GLU A 1 733 ? 19.886 -4.971 -25.766 1.00 95.19 733 GLU A N 1
ATOM 5785 C CA . GLU A 1 733 ? 19.430 -6.328 -25.447 1.00 95.19 733 GLU A CA 1
ATOM 5786 C C . GLU A 1 733 ? 18.064 -6.356 -24.748 1.00 95.19 733 GLU A C 1
ATOM 5788 O O . GLU A 1 733 ? 17.323 -7.327 -24.889 1.00 95.19 733 GLU A O 1
ATOM 5793 N N . LEU A 1 734 ? 17.705 -5.292 -24.017 1.00 97.06 734 LEU A N 1
ATOM 5794 C CA . LEU A 1 734 ? 16.364 -5.154 -23.451 1.00 97.06 734 LEU A CA 1
ATOM 5795 C C . LEU A 1 734 ? 15.325 -5.032 -24.567 1.00 97.06 734 LEU A C 1
ATOM 5797 O O . LEU A 1 734 ? 14.320 -5.730 -24.529 1.00 97.06 734 LEU A O 1
ATOM 5801 N N . TYR A 1 735 ? 15.560 -4.180 -25.567 1.00 96.44 735 TYR A N 1
ATOM 5802 C CA . TYR A 1 735 ? 14.641 -4.050 -26.699 1.00 96.44 735 TYR A CA 1
ATOM 5803 C C . TYR A 1 735 ? 14.583 -5.329 -27.535 1.00 96.44 735 TYR A C 1
ATOM 5805 O O . TYR A 1 735 ? 13.487 -5.780 -27.844 1.00 96.44 735 TYR A O 1
ATOM 5813 N N . ALA A 1 736 ? 15.718 -5.992 -27.776 1.00 96.50 736 ALA A N 1
ATOM 5814 C CA . ALA A 1 736 ? 15.731 -7.295 -28.443 1.00 96.50 736 ALA A CA 1
ATOM 5815 C C . ALA A 1 736 ? 14.900 -8.350 -27.685 1.00 96.50 736 ALA A C 1
ATOM 5817 O O . ALA A 1 736 ? 14.188 -9.143 -28.298 1.00 96.50 736 ALA A O 1
ATOM 5818 N N . TYR A 1 737 ? 14.955 -8.346 -26.349 1.00 96.94 737 TYR A N 1
ATOM 5819 C CA . TYR A 1 737 ? 14.120 -9.201 -25.506 1.00 96.94 737 TYR A CA 1
ATOM 5820 C C . TYR A 1 737 ? 12.626 -8.869 -25.635 1.00 96.94 737 TYR A C 1
ATOM 5822 O O . TYR A 1 737 ? 11.803 -9.768 -25.811 1.00 96.94 737 TYR A O 1
ATOM 5830 N N . LEU A 1 738 ? 12.270 -7.585 -25.580 1.00 96.25 738 LEU A N 1
ATOM 5831 C CA . LEU A 1 738 ? 10.885 -7.131 -25.715 1.00 96.25 738 LEU A CA 1
ATOM 5832 C C . LEU A 1 738 ? 10.306 -7.485 -27.086 1.00 96.25 738 LEU A C 1
ATOM 5834 O O . LEU A 1 738 ? 9.189 -7.994 -27.156 1.00 96.25 738 LEU A O 1
ATOM 5838 N N . ASP A 1 739 ? 11.086 -7.300 -28.148 1.00 95.56 739 ASP A N 1
ATOM 5839 C CA . ASP A 1 739 ? 10.706 -7.669 -29.510 1.00 95.56 739 ASP A CA 1
ATOM 5840 C C . ASP A 1 739 ? 10.537 -9.189 -29.638 1.00 95.56 739 ASP A C 1
ATOM 5842 O O . ASP A 1 739 ? 9.519 -9.658 -30.150 1.00 95.56 739 ASP A O 1
ATOM 5846 N N . LYS A 1 740 ? 11.485 -9.974 -29.099 1.00 95.00 740 LYS A N 1
ATOM 5847 C CA . LYS A 1 740 ? 11.454 -11.445 -29.143 1.00 95.00 740 LYS A CA 1
ATOM 5848 C C . LYS A 1 740 ? 10.177 -12.029 -28.545 1.00 95.00 740 LYS A C 1
ATOM 5850 O O . LYS A 1 740 ? 9.661 -13.004 -29.083 1.00 95.00 740 LYS A O 1
ATOM 5855 N N . TYR A 1 741 ? 9.681 -11.469 -27.443 1.00 94.94 741 TYR A N 1
ATOM 5856 C CA . TYR A 1 741 ? 8.477 -11.966 -26.766 1.00 94.94 741 TYR A CA 1
ATOM 5857 C C . TYR A 1 741 ? 7.227 -11.121 -27.047 1.00 94.94 741 TYR A C 1
ATOM 5859 O O . TYR A 1 741 ? 6.164 -11.390 -26.478 1.00 94.94 741 TYR A O 1
ATOM 5867 N N . ASN A 1 742 ? 7.332 -10.135 -27.946 1.00 94.25 742 ASN A N 1
ATOM 5868 C CA . ASN A 1 742 ? 6.276 -9.187 -28.291 1.00 94.25 742 ASN A CA 1
ATOM 5869 C C . ASN A 1 742 ? 5.652 -8.535 -27.034 1.00 94.25 742 ASN A C 1
ATOM 5871 O O . ASN A 1 742 ? 4.443 -8.582 -26.800 1.00 94.25 742 ASN A O 1
ATOM 5875 N N . ILE A 1 743 ? 6.514 -7.970 -26.186 1.00 94.06 743 ILE A N 1
ATOM 5876 C CA . ILE A 1 743 ? 6.154 -7.311 -24.927 1.00 94.06 743 ILE A CA 1
ATOM 5877 C C . ILE A 1 743 ? 6.078 -5.802 -25.155 1.00 94.06 743 ILE A C 1
ATOM 5879 O O . ILE A 1 743 ? 7.058 -5.162 -25.534 1.00 94.06 743 ILE A O 1
ATOM 5883 N N . GLU A 1 744 ? 4.924 -5.213 -24.858 1.00 90.38 744 GLU A N 1
ATOM 5884 C CA . GLU A 1 744 ? 4.748 -3.762 -24.884 1.00 90.38 744 GLU A CA 1
ATOM 5885 C C . GLU A 1 744 ? 5.191 -3.154 -23.542 1.00 90.38 744 GLU A C 1
ATOM 5887 O O . GLU A 1 744 ? 4.620 -3.446 -22.490 1.00 90.38 744 GLU A O 1
ATOM 5892 N N . LEU A 1 745 ? 6.222 -2.303 -23.569 1.00 89.94 745 LEU A N 1
ATOM 5893 C CA . LEU A 1 745 ? 6.663 -1.550 -22.391 1.00 89.94 745 LEU A CA 1
ATOM 5894 C C . LEU A 1 745 ? 5.571 -0.574 -21.933 1.00 89.94 745 LEU A C 1
ATOM 5896 O O . LEU A 1 745 ? 4.973 0.138 -22.738 1.00 89.94 745 LEU A O 1
ATOM 5900 N N . ASP A 1 746 ? 5.375 -0.472 -20.615 1.00 88.19 746 ASP A N 1
ATOM 5901 C CA . ASP A 1 746 ? 4.515 0.558 -20.023 1.00 88.19 746 ASP A CA 1
ATOM 5902 C C . ASP A 1 746 ? 4.975 1.957 -20.498 1.00 88.19 746 ASP A C 1
ATOM 5904 O O . ASP A 1 746 ? 6.160 2.279 -20.350 1.00 88.19 746 ASP A O 1
ATOM 5908 N N . PRO A 1 747 ? 4.074 2.818 -21.017 1.00 85.56 747 PRO A N 1
ATOM 5909 C CA . PRO A 1 747 ? 4.429 4.144 -21.527 1.00 85.56 747 PRO A CA 1
ATOM 5910 C C . PRO A 1 747 ? 5.206 5.031 -20.549 1.00 85.56 747 PRO A C 1
ATOM 5912 O O . PRO A 1 747 ? 5.907 5.941 -20.981 1.00 85.56 747 PRO A O 1
ATOM 5915 N N . ARG A 1 748 ? 5.129 4.770 -19.235 1.00 85.62 748 ARG A N 1
ATOM 5916 C CA . ARG A 1 748 ? 5.953 5.464 -18.229 1.00 85.62 748 ARG A CA 1
ATOM 5917 C C . ARG A 1 748 ? 7.454 5.296 -18.450 1.00 85.62 748 ARG A C 1
ATOM 5919 O O . ARG A 1 748 ? 8.214 6.133 -17.977 1.00 85.62 748 ARG A O 1
ATOM 5926 N N . PHE A 1 749 ? 7.890 4.234 -19.130 1.00 87.69 749 PHE A N 1
ATOM 5927 C CA . PHE A 1 749 ? 9.300 4.031 -19.451 1.00 87.69 749 PHE A CA 1
ATOM 5928 C C . PHE A 1 749 ? 9.825 5.031 -20.482 1.00 87.69 749 PHE A C 1
ATOM 5930 O O . PHE A 1 749 ? 11.021 5.306 -20.462 1.00 87.69 749 PHE A O 1
ATOM 5937 N N . ASN A 1 750 ? 8.959 5.637 -21.302 1.00 83.56 750 ASN A N 1
ATOM 5938 C CA . ASN A 1 750 ? 9.370 6.601 -22.329 1.00 83.56 750 ASN A CA 1
ATOM 5939 C C . ASN A 1 750 ? 10.133 7.799 -21.741 1.00 83.56 750 ASN A C 1
ATOM 5941 O O . ASN A 1 750 ? 11.070 8.290 -22.365 1.00 83.56 750 ASN A O 1
ATOM 5945 N N . ASP A 1 751 ? 9.781 8.221 -20.523 1.00 81.88 751 ASP A N 1
ATOM 5946 C CA . ASP A 1 751 ? 10.371 9.399 -19.879 1.00 81.88 751 ASP A CA 1
ATOM 5947 C C . ASP A 1 751 ? 11.603 9.076 -19.012 1.00 81.88 751 ASP A C 1
ATOM 5949 O O . ASP A 1 751 ? 12.366 9.972 -18.653 1.00 81.88 751 ASP A O 1
ATOM 5953 N N . ILE A 1 752 ? 11.811 7.805 -18.646 1.00 85.88 752 ILE A N 1
ATOM 5954 C CA . ILE A 1 752 ? 12.835 7.397 -17.661 1.00 85.88 752 ILE A CA 1
ATOM 5955 C C . ILE A 1 752 ? 13.882 6.424 -18.215 1.00 85.88 752 ILE A C 1
ATOM 5957 O O . ILE A 1 752 ? 14.978 6.320 -17.658 1.00 85.88 752 ILE A O 1
ATOM 5961 N N . LEU A 1 753 ? 13.564 5.692 -19.287 1.00 89.50 753 LEU A N 1
ATOM 5962 C CA . LEU A 1 753 ? 14.428 4.678 -19.882 1.00 89.50 753 LEU A CA 1
ATOM 5963 C C . LEU A 1 753 ? 15.230 5.289 -21.035 1.00 89.50 753 LEU A C 1
ATOM 5965 O O . LEU A 1 753 ? 14.896 5.162 -22.210 1.00 89.50 753 LEU A O 1
ATOM 5969 N N . SER A 1 754 ? 16.320 5.968 -20.688 1.00 87.94 754 SER A N 1
ATOM 5970 C CA . SER A 1 754 ? 17.260 6.501 -21.677 1.00 87.94 754 SER A CA 1
ATOM 5971 C C . SER A 1 754 ? 18.150 5.410 -22.284 1.00 87.94 754 SER A C 1
ATOM 5973 O O . SER A 1 754 ? 18.378 4.374 -21.660 1.00 87.94 754 SER A O 1
ATOM 5975 N N . ARG A 1 755 ? 18.708 5.656 -23.478 1.00 90.81 755 ARG A N 1
ATOM 5976 C CA . ARG A 1 755 ? 19.660 4.730 -24.114 1.00 90.81 755 ARG A CA 1
ATOM 5977 C C . ARG A 1 755 ? 20.912 4.558 -23.251 1.00 90.81 755 ARG A C 1
ATOM 5979 O O . ARG A 1 755 ? 21.548 5.534 -22.852 1.00 90.81 755 ARG A O 1
ATOM 5986 N N . HIS A 1 756 ? 21.286 3.308 -23.006 1.00 93.31 756 HIS A N 1
ATOM 5987 C CA . HIS A 1 756 ? 22.468 2.947 -22.229 1.00 93.31 756 HIS A CA 1
ATOM 5988 C C . HIS A 1 756 ? 23.276 1.877 -22.962 1.00 93.31 756 HIS A C 1
ATOM 5990 O O . HIS A 1 756 ? 22.709 0.905 -23.460 1.00 93.31 756 HIS A O 1
ATOM 5996 N N . SER A 1 757 ? 24.599 2.045 -23.003 1.00 94.75 757 SER A N 1
ATOM 5997 C CA . SER A 1 757 ? 25.517 1.002 -23.459 1.00 94.75 757 SER A CA 1
ATOM 5998 C C . SER A 1 757 ? 25.762 -0.023 -22.352 1.00 94.75 757 SER A C 1
ATOM 6000 O O . SER A 1 757 ? 25.783 0.322 -21.163 1.00 94.75 757 SER A O 1
ATOM 6002 N N . ARG A 1 758 ? 25.956 -1.288 -22.745 1.00 96.62 758 ARG A N 1
ATOM 6003 C CA . ARG A 1 758 ? 26.330 -2.361 -21.818 1.00 96.62 758 ARG A CA 1
ATOM 6004 C C . ARG A 1 758 ? 27.665 -2.018 -21.160 1.00 96.62 758 ARG A C 1
ATOM 6006 O O . ARG A 1 758 ? 28.639 -1.666 -21.826 1.00 96.62 758 ARG A O 1
ATOM 6013 N N . LYS A 1 759 ? 27.709 -2.109 -19.836 1.00 97.19 759 LYS A N 1
ATOM 6014 C CA . LYS A 1 759 ? 28.934 -1.956 -19.055 1.00 97.19 759 LYS A CA 1
ATOM 6015 C C . LYS A 1 759 ? 29.600 -3.312 -18.907 1.00 97.19 759 LYS A C 1
ATOM 6017 O O . LYS A 1 759 ? 28.962 -4.288 -18.536 1.00 97.19 759 LYS A O 1
ATOM 6022 N N . ARG A 1 760 ? 30.907 -3.323 -19.135 1.00 96.88 760 ARG A N 1
ATOM 6023 C CA . ARG A 1 760 ? 31.789 -4.430 -18.774 1.00 96.88 760 ARG A CA 1
ATOM 6024 C C . ARG A 1 760 ? 31.785 -4.648 -17.260 1.00 96.88 760 ARG A C 1
ATOM 6026 O O . ARG A 1 760 ? 31.835 -3.668 -16.510 1.00 96.88 760 ARG A O 1
ATOM 6033 N N . TRP A 1 761 ? 31.728 -5.903 -16.818 1.00 97.75 761 TRP A N 1
ATOM 6034 C CA . TRP A 1 761 ? 31.677 -6.253 -15.395 1.00 97.75 761 TRP A CA 1
ATOM 6035 C C . TRP A 1 761 ? 32.933 -5.816 -14.634 1.00 97.75 761 TRP A C 1
ATOM 6037 O O . TRP A 1 761 ? 32.847 -5.401 -13.481 1.00 97.75 761 TRP A O 1
ATOM 6047 N N . GLU A 1 762 ? 34.078 -5.788 -15.314 1.00 96.94 762 GLU A N 1
ATOM 6048 C CA . GLU A 1 762 ? 35.367 -5.330 -14.793 1.00 96.94 762 GLU A CA 1
ATOM 6049 C C . GLU A 1 762 ? 35.313 -3.886 -14.271 1.00 96.94 762 GLU A C 1
ATOM 6051 O O . GLU A 1 762 ? 36.088 -3.509 -13.400 1.00 96.94 762 GLU A O 1
ATOM 6056 N N . ARG A 1 763 ? 34.354 -3.071 -14.736 1.00 96.56 763 ARG A N 1
ATOM 6057 C CA . ARG A 1 763 ? 34.154 -1.695 -14.253 1.00 96.56 763 ARG A CA 1
ATOM 6058 C C . ARG A 1 763 ? 33.718 -1.621 -12.785 1.00 96.56 763 ARG A C 1
ATOM 6060 O O . ARG A 1 763 ? 33.815 -0.555 -12.182 1.00 96.56 763 ARG A O 1
ATOM 6067 N N . PHE A 1 764 ? 33.184 -2.705 -12.233 1.00 97.06 764 PHE A N 1
ATOM 6068 C CA . PHE A 1 764 ? 32.754 -2.779 -10.836 1.00 97.06 764 PHE A CA 1
ATOM 6069 C C . PHE A 1 764 ? 33.830 -3.388 -9.922 1.00 97.06 764 PHE A C 1
ATOM 6071 O O . PHE A 1 764 ? 33.606 -3.510 -8.719 1.00 97.06 764 PHE A O 1
ATOM 6078 N N . VAL A 1 765 ? 34.995 -3.738 -10.477 1.00 96.69 765 VAL A N 1
ATOM 6079 C CA . VAL A 1 765 ? 36.143 -4.257 -9.730 1.00 96.69 765 VAL A CA 1
ATOM 6080 C C . VAL A 1 765 ? 36.992 -3.094 -9.218 1.00 96.69 765 VAL A C 1
ATOM 6082 O O . VAL A 1 765 ? 37.331 -2.178 -9.967 1.00 96.69 765 VAL A O 1
ATOM 6085 N N . HIS A 1 766 ? 37.330 -3.127 -7.934 1.00 94.56 766 HIS A N 1
ATOM 6086 C CA . HIS A 1 766 ? 38.186 -2.156 -7.258 1.00 94.56 766 HIS A CA 1
ATOM 6087 C C . HIS A 1 766 ? 39.053 -2.851 -6.200 1.00 94.56 766 HIS A C 1
ATOM 6089 O O . HIS A 1 766 ? 38.870 -4.031 -5.906 1.00 94.56 766 HIS A O 1
ATOM 6095 N N . SER A 1 767 ? 40.003 -2.124 -5.609 1.00 94.00 767 SER A N 1
ATOM 6096 C CA . SER A 1 767 ? 40.998 -2.678 -4.674 1.00 94.00 767 SER A CA 1
ATOM 6097 C C . SER A 1 767 ? 40.389 -3.493 -3.526 1.00 94.00 767 SER A C 1
ATOM 6099 O O . SER A 1 767 ? 40.938 -4.517 -3.143 1.00 94.00 767 SER A O 1
ATOM 6101 N N . GLU A 1 768 ? 39.235 -3.073 -3.002 1.00 91.25 768 GLU A N 1
ATOM 6102 C CA . GLU A 1 768 ? 38.567 -3.748 -1.878 1.00 91.25 768 GLU A CA 1
ATOM 6103 C C . GLU A 1 768 ? 37.815 -5.040 -2.234 1.00 91.25 768 GLU A C 1
ATOM 6105 O O . GLU A 1 768 ? 37.344 -5.718 -1.319 1.00 91.25 768 GLU A O 1
ATOM 6110 N N . ASN A 1 769 ? 37.616 -5.353 -3.519 1.00 95.25 769 ASN A N 1
ATOM 6111 C CA . ASN A 1 769 ? 36.847 -6.525 -3.955 1.00 95.25 769 ASN A CA 1
ATOM 6112 C C . ASN A 1 769 ? 37.575 -7.405 -4.985 1.00 95.25 769 ASN A C 1
ATOM 6114 O O . ASN A 1 769 ? 37.112 -8.504 -5.276 1.00 95.25 769 ASN A O 1
ATOM 6118 N N . GLN A 1 770 ? 38.725 -6.963 -5.504 1.00 95.50 770 GLN A N 1
ATOM 6119 C CA . GLN A 1 770 ? 39.485 -7.667 -6.538 1.00 95.50 770 GLN A CA 1
ATOM 6120 C C . GLN A 1 770 ? 39.841 -9.109 -6.147 1.00 95.50 770 GLN A C 1
ATOM 6122 O O . GLN A 1 770 ? 39.857 -9.986 -7.004 1.00 95.50 770 GLN A O 1
ATOM 6127 N N . HIS A 1 771 ? 40.072 -9.379 -4.860 1.00 94.75 771 HIS A N 1
ATOM 6128 C CA . HIS A 1 771 ? 40.362 -10.721 -4.344 1.00 94.75 771 HIS A CA 1
ATOM 6129 C C . HIS A 1 771 ? 39.166 -11.687 -4.390 1.00 94.75 771 HIS A C 1
ATOM 6131 O O . HIS A 1 771 ? 39.355 -12.881 -4.180 1.00 94.75 771 HIS A O 1
ATOM 6137 N N . LEU A 1 772 ? 37.951 -11.191 -4.647 1.00 95.44 772 LEU A N 1
ATOM 6138 C CA . LEU A 1 772 ? 36.721 -11.983 -4.790 1.00 95.44 772 LEU A CA 1
ATOM 6139 C C . LEU A 1 772 ? 36.315 -12.198 -6.254 1.00 95.44 772 LEU A C 1
ATOM 6141 O O . LEU A 1 772 ? 35.315 -12.859 -6.526 1.00 95.44 772 LEU A O 1
ATOM 6145 N N . VAL A 1 773 ? 37.042 -11.603 -7.203 1.00 95.94 773 VAL A N 1
ATOM 6146 C CA . VAL A 1 773 ? 36.660 -11.584 -8.615 1.00 95.94 773 VAL A CA 1
ATOM 6147 C C . VAL A 1 773 ? 37.679 -12.362 -9.441 1.00 95.94 773 VAL A C 1
ATOM 6149 O O . VAL A 1 773 ? 38.856 -12.020 -9.489 1.00 95.94 773 VAL A O 1
ATOM 6152 N N . SER A 1 774 ? 37.199 -13.388 -10.143 1.00 96.06 774 SER A N 1
ATOM 6153 C CA . SER A 1 774 ? 37.954 -14.153 -11.143 1.00 96.06 774 SER A CA 1
ATOM 6154 C C . SER A 1 774 ? 37.294 -14.034 -12.524 1.00 96.06 774 SER A C 1
ATOM 6156 O O . SER A 1 774 ? 36.104 -13.706 -12.595 1.00 96.06 774 SER A O 1
ATOM 6158 N N . PRO A 1 775 ? 38.017 -14.300 -13.629 1.00 97.31 775 PRO A N 1
ATOM 6159 C CA . PRO A 1 775 ? 37.417 -14.353 -14.963 1.00 97.31 775 PRO A CA 1
ATOM 6160 C C . PRO A 1 775 ? 36.201 -15.288 -15.024 1.00 97.31 775 PRO A C 1
ATOM 6162 O O . PRO A 1 775 ? 35.170 -14.926 -15.588 1.00 97.31 775 PRO A O 1
ATOM 6165 N N . GLU A 1 776 ? 36.279 -16.441 -14.357 1.00 97.81 776 GLU A N 1
ATOM 6166 C CA . GLU A 1 776 ? 35.194 -17.419 -14.272 1.00 97.81 776 GLU A CA 1
ATOM 6167 C C . GLU A 1 776 ? 33.995 -16.879 -13.482 1.00 97.81 776 GLU A C 1
ATOM 6169 O O . GLU A 1 776 ? 32.857 -17.191 -13.827 1.00 97.81 776 GLU A O 1
ATOM 6174 N N . ALA A 1 777 ? 34.223 -16.055 -12.448 1.00 97.81 777 ALA A N 1
ATOM 6175 C CA . ALA A 1 777 ? 33.149 -15.406 -11.691 1.00 97.81 777 ALA A CA 1
ATOM 6176 C C . ALA A 1 777 ? 32.374 -14.403 -12.555 1.00 97.81 777 ALA A C 1
ATOM 6178 O O . ALA A 1 777 ? 31.145 -14.355 -12.504 1.00 97.81 777 ALA A O 1
ATOM 6179 N N . LEU A 1 778 ? 33.090 -13.603 -13.353 1.00 98.31 778 LEU A N 1
ATOM 6180 C CA . LEU A 1 778 ? 32.479 -12.610 -14.237 1.00 98.31 778 LEU A CA 1
ATOM 6181 C C . LEU A 1 778 ? 31.713 -13.270 -15.386 1.00 98.31 778 LEU A C 1
ATOM 6183 O O . LEU A 1 778 ? 30.602 -12.846 -15.695 1.00 98.31 778 LEU A O 1
ATOM 6187 N N . ASP A 1 779 ? 32.274 -14.323 -15.977 1.00 98.50 779 ASP A N 1
ATOM 6188 C CA . ASP A 1 779 ? 31.612 -15.125 -17.010 1.00 98.50 779 ASP A CA 1
ATOM 6189 C C . ASP A 1 779 ? 30.369 -15.850 -16.461 1.00 98.50 779 ASP A C 1
ATOM 6191 O O . ASP A 1 779 ? 29.303 -15.827 -17.080 1.00 98.50 779 ASP A O 1
ATOM 6195 N N . PHE A 1 780 ? 30.456 -16.408 -15.249 1.00 98.56 780 PHE A N 1
ATOM 6196 C CA . PHE A 1 780 ? 29.304 -17.005 -14.576 1.00 98.56 780 PHE A CA 1
ATOM 6197 C C . PHE A 1 780 ? 28.195 -15.974 -14.328 1.00 98.56 780 PHE A C 1
ATOM 6199 O O . PHE A 1 780 ? 27.028 -16.216 -14.648 1.00 98.56 780 PHE A O 1
ATOM 6206 N N . LEU A 1 781 ? 28.557 -14.795 -13.811 1.00 98.62 781 LEU A N 1
ATOM 6207 C CA . LEU A 1 781 ? 27.615 -13.706 -13.574 1.00 98.62 781 LEU A CA 1
ATOM 6208 C C . LEU A 1 781 ? 26.944 -13.234 -14.872 1.00 98.62 781 LEU A C 1
ATOM 6210 O O . LEU A 1 781 ? 25.731 -13.014 -14.890 1.00 98.62 781 LEU A O 1
ATOM 6214 N N . ASP A 1 782 ? 27.712 -13.115 -15.957 1.00 98.31 782 ASP A N 1
ATOM 6215 C CA . ASP A 1 782 ? 27.212 -12.716 -17.274 1.00 98.31 782 ASP A CA 1
ATOM 6216 C C . ASP A 1 782 ? 26.159 -13.684 -17.825 1.00 98.31 782 ASP A C 1
ATOM 6218 O O . ASP A 1 782 ? 25.174 -13.266 -18.437 1.00 98.31 782 ASP A O 1
ATOM 6222 N N . LYS A 1 783 ? 26.337 -14.984 -17.574 1.00 98.50 783 LYS A N 1
ATOM 6223 C CA . LYS A 1 783 ? 25.396 -16.032 -17.987 1.00 98.50 783 LYS A CA 1
ATOM 6224 C C . LYS A 1 783 ? 24.136 -16.101 -17.119 1.00 98.50 783 LYS A C 1
ATOM 6226 O O . LYS A 1 783 ? 23.128 -16.635 -17.576 1.00 98.50 783 LYS A O 1
ATOM 6231 N N . LEU A 1 784 ? 24.154 -15.550 -15.903 1.00 98.50 784 LEU A N 1
ATOM 6232 C CA . LEU A 1 784 ? 22.970 -15.436 -15.040 1.00 98.50 784 LEU A CA 1
ATOM 6233 C C . LEU A 1 784 ? 22.180 -14.141 -15.292 1.00 98.50 784 LEU A C 1
ATOM 6235 O O . LEU A 1 784 ? 20.950 -14.165 -15.357 1.00 98.50 784 LEU A O 1
ATOM 6239 N N . LEU A 1 785 ? 22.866 -13.004 -15.447 1.00 98.50 785 LEU A N 1
ATOM 6240 C CA . LEU A 1 785 ? 22.248 -11.683 -15.603 1.00 98.50 785 LEU A CA 1
ATOM 6241 C C . LEU A 1 785 ? 22.016 -11.322 -17.076 1.00 98.50 785 LEU A C 1
ATOM 6243 O O . LEU A 1 785 ? 22.624 -10.401 -17.620 1.00 98.50 785 LEU A O 1
ATOM 6247 N N . ARG A 1 786 ? 21.079 -12.039 -17.706 1.00 98.12 786 ARG A N 1
ATOM 6248 C CA . ARG A 1 786 ? 20.616 -11.795 -19.084 1.00 98.12 786 ARG A CA 1
ATOM 6249 C C . ARG A 1 786 ? 19.139 -11.423 -19.116 1.00 98.12 786 ARG A C 1
ATOM 6251 O O . ARG A 1 786 ? 18.349 -11.971 -18.342 1.00 98.12 786 ARG A O 1
ATOM 6258 N N . TYR A 1 787 ? 18.765 -10.511 -20.016 1.00 98.25 787 TYR A N 1
ATOM 6259 C CA . TYR A 1 787 ? 17.360 -10.137 -20.210 1.00 98.25 787 TYR A CA 1
ATOM 6260 C C . TYR A 1 787 ? 16.525 -11.330 -20.649 1.00 98.25 787 TYR A C 1
ATOM 6262 O O . TYR A 1 787 ? 15.543 -11.651 -19.986 1.00 98.25 787 TYR A O 1
ATOM 6270 N N . ASP A 1 788 ? 16.968 -12.014 -21.706 1.00 96.69 788 ASP A N 1
ATOM 6271 C CA . ASP A 1 788 ? 16.320 -13.226 -22.181 1.00 96.69 788 ASP A CA 1
ATOM 6272 C C . ASP A 1 788 ? 16.465 -14.344 -21.155 1.00 96.69 788 ASP A C 1
ATOM 6274 O O . ASP A 1 788 ? 17.541 -14.910 -20.949 1.00 96.69 788 ASP A O 1
ATOM 6278 N N . HIS A 1 789 ? 15.351 -14.647 -20.503 1.00 95.19 789 HIS A N 1
ATOM 6279 C CA . HIS A 1 789 ? 15.266 -15.624 -19.433 1.00 95.19 789 HIS A CA 1
ATOM 6280 C C . HIS A 1 789 ? 15.571 -17.048 -19.927 1.00 95.19 789 HIS A C 1
ATOM 6282 O O . HIS A 1 789 ? 16.159 -17.831 -19.184 1.00 95.19 789 HIS A O 1
ATOM 6288 N N . CYS A 1 790 ? 15.341 -17.344 -21.213 1.00 94.81 790 CYS A N 1
ATOM 6289 C CA . CYS A 1 790 ? 15.758 -18.606 -21.835 1.00 94.81 790 CYS A CA 1
ATOM 6290 C C . CYS A 1 790 ? 17.278 -18.710 -22.052 1.00 94.81 790 CYS A C 1
ATOM 6292 O O . CYS A 1 790 ? 17.804 -19.812 -22.185 1.00 94.81 790 CYS A O 1
ATOM 6294 N N . ALA A 1 791 ? 17.999 -17.588 -22.102 1.00 96.56 791 ALA A N 1
ATOM 6295 C CA . ALA A 1 791 ? 19.448 -17.578 -22.305 1.00 96.56 791 ALA A CA 1
ATOM 6296 C C . ALA A 1 791 ? 20.243 -17.715 -20.995 1.00 96.56 791 ALA A C 1
ATOM 6298 O O . ALA A 1 791 ? 21.477 -17.739 -21.037 1.00 96.56 791 ALA A O 1
ATOM 6299 N N . ARG A 1 792 ? 19.555 -17.761 -19.846 1.00 98.06 792 ARG A N 1
ATOM 6300 C CA . ARG A 1 792 ? 20.170 -17.958 -18.529 1.00 98.06 792 ARG A CA 1
ATOM 6301 C C . ARG A 1 792 ? 20.511 -19.431 -18.315 1.00 98.06 792 ARG A C 1
ATOM 6303 O O . ARG A 1 792 ? 19.812 -20.316 -18.816 1.00 98.06 792 ARG A O 1
ATOM 6310 N N . LEU A 1 793 ? 21.564 -19.684 -17.541 1.00 98.38 793 LEU A N 1
ATOM 6311 C CA . LEU A 1 793 ? 21.884 -21.035 -17.073 1.00 98.38 793 LEU A CA 1
ATOM 6312 C C . LEU A 1 793 ? 20.733 -21.581 -16.228 1.00 98.38 793 LEU A C 1
ATOM 6314 O O . LEU A 1 793 ? 20.163 -20.869 -15.400 1.00 98.38 793 LEU A O 1
ATOM 6318 N N . THR A 1 794 ? 20.430 -22.858 -16.411 1.00 98.44 794 THR A N 1
ATOM 6319 C CA . THR A 1 794 ? 19.634 -23.628 -15.448 1.00 98.44 794 THR A CA 1
ATOM 6320 C C . THR A 1 794 ? 20.450 -23.895 -14.181 1.00 98.44 794 THR A C 1
ATOM 6322 O O . THR A 1 794 ? 21.674 -23.757 -14.186 1.00 98.44 794 THR A O 1
ATOM 6325 N N . ALA A 1 795 ? 19.801 -24.298 -13.084 1.00 98.06 795 ALA A N 1
ATOM 6326 C CA . ALA A 1 795 ? 20.509 -24.612 -11.841 1.00 98.06 795 ALA A CA 1
ATOM 6327 C C . ALA A 1 795 ? 21.562 -25.720 -12.036 1.00 98.06 795 ALA A C 1
ATOM 6329 O O . ALA A 1 795 ? 22.680 -25.604 -11.533 1.00 98.06 795 ALA A O 1
ATOM 6330 N N . ARG A 1 796 ? 21.246 -26.741 -12.844 1.00 97.00 796 ARG A N 1
ATOM 6331 C CA . ARG A 1 796 ? 22.181 -27.811 -13.201 1.00 97.00 796 ARG A CA 1
ATOM 6332 C C . ARG A 1 796 ? 23.371 -27.311 -14.022 1.00 97.00 796 ARG A C 1
ATOM 6334 O O . ARG A 1 796 ? 24.507 -27.516 -13.613 1.00 97.00 796 ARG A O 1
ATOM 6341 N N . GLU A 1 797 ? 23.120 -26.593 -15.118 1.00 98.12 797 GLU A N 1
ATOM 6342 C CA . GLU A 1 797 ? 24.190 -26.014 -15.952 1.00 98.12 797 GLU A CA 1
ATOM 6343 C C . GLU A 1 797 ? 25.075 -25.037 -15.163 1.00 98.12 797 GLU A C 1
ATOM 6345 O O . GLU A 1 797 ? 26.270 -24.921 -15.419 1.00 98.12 797 GLU A O 1
ATOM 6350 N N . ALA A 1 798 ? 24.491 -24.324 -14.197 1.00 98.19 798 ALA A N 1
ATOM 6351 C CA . ALA A 1 798 ? 25.220 -23.432 -13.312 1.00 98.19 798 ALA A CA 1
ATOM 6352 C C . ALA A 1 798 ? 26.150 -24.189 -12.353 1.00 98.19 798 ALA A C 1
ATOM 6354 O O . ALA A 1 798 ? 27.260 -23.717 -12.126 1.00 98.19 798 ALA A O 1
ATOM 6355 N N . MET A 1 799 ? 25.746 -25.351 -11.826 1.00 97.88 799 MET A N 1
ATOM 6356 C CA . MET A 1 799 ? 26.624 -26.199 -11.003 1.00 97.88 799 MET A CA 1
ATOM 6357 C C . MET A 1 799 ? 27.811 -26.752 -11.800 1.00 97.88 799 MET A C 1
ATOM 6359 O O . MET A 1 799 ? 28.908 -26.845 -11.255 1.00 97.88 799 MET A O 1
ATOM 6363 N N . ASP A 1 800 ? 27.612 -27.046 -13.086 1.00 97.25 800 ASP A N 1
ATOM 6364 C CA . ASP A 1 800 ? 28.661 -27.541 -13.988 1.00 97.25 800 ASP A CA 1
ATOM 6365 C C . ASP A 1 800 ? 29.601 -26.420 -14.495 1.00 97.25 800 ASP A C 1
ATOM 6367 O O . ASP A 1 800 ? 30.558 -26.674 -15.231 1.00 97.25 800 ASP A O 1
ATOM 6371 N N . HIS A 1 801 ? 29.358 -25.160 -14.114 1.00 98.44 801 HIS A N 1
ATOM 6372 C CA . HIS A 1 801 ? 30.167 -24.026 -14.553 1.00 98.44 801 HIS A CA 1
ATOM 6373 C C . HIS A 1 801 ? 31.599 -24.083 -13.975 1.00 98.44 801 HIS A C 1
ATOM 6375 O O . HIS A 1 801 ? 31.757 -24.325 -12.774 1.00 98.44 801 HIS A O 1
ATOM 6381 N N . PRO A 1 802 ? 32.655 -23.734 -14.747 1.00 97.50 802 PRO A N 1
ATOM 6382 C CA . PRO A 1 802 ? 34.047 -23.736 -14.270 1.00 97.50 802 PRO A CA 1
ATOM 6383 C C . PRO A 1 802 ? 34.303 -22.928 -12.989 1.00 97.50 802 PRO A C 1
ATOM 6385 O O . PRO A 1 802 ? 35.228 -23.226 -12.235 1.00 97.50 802 PRO A O 1
ATOM 6388 N N . TYR A 1 803 ? 33.450 -21.942 -12.693 1.00 97.38 803 TYR A N 1
ATOM 6389 C CA . TYR A 1 803 ? 33.495 -21.177 -11.443 1.00 97.38 803 TYR A CA 1
ATOM 6390 C C . TYR A 1 803 ? 33.408 -22.071 -10.189 1.00 97.38 803 TYR A C 1
ATOM 6392 O O . TYR A 1 803 ? 34.008 -21.746 -9.166 1.00 97.38 803 TYR A O 1
ATOM 6400 N N . PHE A 1 804 ? 32.752 -23.232 -10.257 1.00 97.62 804 PHE A N 1
ATOM 6401 C CA . PHE A 1 804 ? 32.633 -24.156 -9.125 1.00 97.62 804 PHE A CA 1
ATOM 6402 C C . PHE A 1 804 ? 33.638 -25.313 -9.143 1.00 97.62 804 PHE A C 1
ATOM 6404 O O . PHE A 1 804 ? 33.601 -26.144 -8.237 1.00 97.62 804 PHE A O 1
ATOM 6411 N N . ALA A 1 805 ? 34.580 -25.359 -10.094 1.00 93.31 805 ALA A N 1
ATOM 6412 C CA . ALA A 1 805 ? 35.539 -26.464 -10.215 1.00 93.31 805 ALA A CA 1
ATOM 6413 C C . ALA A 1 805 ? 36.310 -26.741 -8.909 1.00 93.31 805 ALA A C 1
ATOM 6415 O O . ALA A 1 805 ? 36.513 -27.893 -8.542 1.00 93.31 805 ALA A O 1
ATOM 6416 N N . VAL A 1 806 ? 36.673 -25.693 -8.160 1.00 90.69 806 VAL A N 1
ATOM 6417 C CA . VAL A 1 806 ? 37.364 -25.805 -6.860 1.00 90.69 806 VAL A CA 1
ATOM 6418 C C . VAL A 1 806 ? 36.502 -26.518 -5.806 1.00 90.69 806 VAL A C 1
ATOM 6420 O O . VAL A 1 8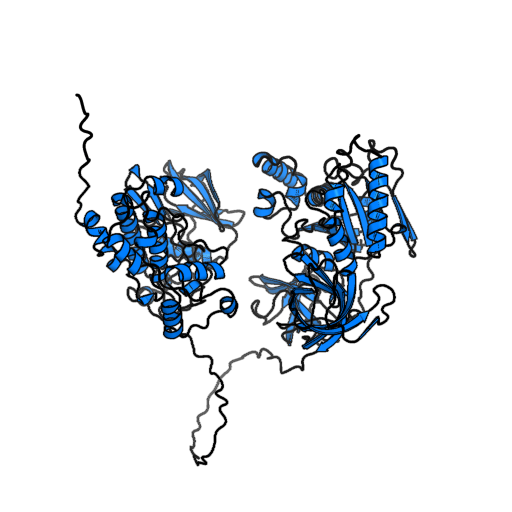06 ? 37.018 -27.307 -5.018 1.00 90.69 806 VAL A O 1
ATOM 6423 N N . ILE A 1 807 ? 35.186 -26.282 -5.823 1.00 92.81 807 ILE A N 1
ATOM 6424 C CA . ILE A 1 807 ? 34.224 -26.907 -4.905 1.00 92.81 807 ILE A CA 1
ATOM 6425 C C . ILE A 1 807 ? 33.984 -28.366 -5.297 1.00 92.81 807 ILE A C 1
ATOM 6427 O O . ILE A 1 807 ? 34.021 -29.247 -4.441 1.00 92.81 807 ILE A O 1
ATOM 6431 N N . VAL A 1 808 ? 33.782 -28.630 -6.591 1.00 89.38 808 VAL A N 1
ATOM 6432 C CA . VAL A 1 808 ? 33.507 -29.978 -7.117 1.00 89.38 808 VAL A CA 1
ATOM 6433 C C . VAL A 1 808 ? 34.716 -30.903 -6.955 1.00 89.38 808 VAL A C 1
ATOM 6435 O O . VAL A 1 808 ? 34.557 -32.058 -6.571 1.00 89.38 808 VAL A O 1
ATOM 6438 N N . ASN A 1 809 ? 35.928 -30.389 -7.176 1.00 84.44 809 ASN A N 1
ATOM 6439 C CA . ASN A 1 809 ? 37.167 -31.165 -7.080 1.00 84.44 809 ASN A CA 1
ATOM 6440 C C . ASN A 1 809 ? 37.705 -31.296 -5.642 1.00 84.44 809 ASN A C 1
ATOM 6442 O O . ASN A 1 809 ? 38.757 -31.902 -5.445 1.00 84.44 809 ASN A O 1
ATOM 6446 N N . GLY A 1 810 ? 37.033 -30.716 -4.639 1.00 72.44 810 GLY A N 1
ATOM 6447 C CA . GLY A 1 810 ? 37.427 -30.818 -3.228 1.00 72.44 810 GLY A CA 1
ATOM 6448 C C . GLY A 1 810 ? 38.765 -30.152 -2.876 1.00 72.44 810 GLY A C 1
ATOM 6449 O O . GLY A 1 810 ? 39.378 -30.502 -1.868 1.00 72.44 810 GLY A O 1
ATOM 6450 N N . GLN A 1 811 ? 39.241 -29.204 -3.688 1.00 60.38 811 GLN A N 1
ATOM 6451 C CA . GLN A 1 811 ? 40.508 -28.508 -3.455 1.00 60.38 811 GLN A CA 1
ATOM 6452 C C . GLN A 1 811 ? 40.299 -27.373 -2.441 1.00 60.38 811 GLN A C 1
ATOM 6454 O O . GLN A 1 811 ? 39.928 -26.261 -2.809 1.00 60.38 811 GLN A O 1
ATOM 6459 N N . MET A 1 812 ? 40.524 -27.631 -1.148 1.00 55.31 812 MET A N 1
ATOM 6460 C CA . MET A 1 812 ? 40.590 -26.542 -0.163 1.00 55.31 812 MET A CA 1
ATOM 6461 C C . MET A 1 812 ? 41.877 -25.724 -0.368 1.00 55.31 812 MET A C 1
ATOM 6463 O O . MET A 1 812 ? 42.941 -26.323 -0.545 1.00 55.31 812 MET A O 1
ATOM 6467 N N . PRO A 1 813 ? 41.833 -24.379 -0.312 1.00 50.53 813 PRO A N 1
ATOM 6468 C CA . PRO A 1 813 ? 43.042 -23.565 -0.383 1.00 50.53 813 PRO A CA 1
ATOM 6469 C C . PRO A 1 813 ? 44.001 -23.934 0.758 1.00 50.53 813 PRO A C 1
ATOM 6471 O O . PRO A 1 813 ? 43.602 -23.948 1.924 1.00 50.53 813 PRO A O 1
ATOM 6474 N N . HIS A 1 814 ? 45.266 -24.224 0.439 1.00 44.09 814 HIS A N 1
ATOM 6475 C CA . HIS A 1 814 ? 46.307 -24.388 1.453 1.00 44.09 814 HIS A CA 1
ATOM 6476 C C . HIS A 1 814 ? 46.384 -23.115 2.307 1.00 44.09 814 HIS A C 1
ATOM 6478 O O . HIS A 1 814 ? 46.580 -22.021 1.777 1.00 44.09 814 HIS A O 1
ATOM 6484 N N . ALA A 1 815 ? 46.229 -23.257 3.625 1.00 39.22 815 ALA A N 1
ATOM 6485 C CA . ALA A 1 815 ? 46.413 -22.161 4.565 1.00 39.22 815 ALA A CA 1
ATOM 6486 C C . ALA A 1 815 ? 47.818 -21.567 4.378 1.00 39.22 815 ALA A C 1
ATOM 6488 O O . ALA A 1 815 ? 48.824 -22.248 4.585 1.00 39.22 815 ALA A O 1
ATOM 6489 N N . VAL A 1 816 ? 47.893 -20.301 3.967 1.00 38.00 816 VAL A N 1
ATOM 6490 C CA . VAL A 1 816 ? 49.153 -19.557 3.919 1.00 38.00 816 VAL A CA 1
ATOM 6491 C C . VAL A 1 816 ? 49.602 -19.357 5.363 1.00 38.00 816 VAL A C 1
ATOM 6493 O O . VAL A 1 816 ? 49.058 -18.531 6.092 1.00 38.00 816 VAL A O 1
ATOM 6496 N N . GLY A 1 817 ? 50.563 -20.171 5.797 1.00 32.34 817 GLY A N 1
ATOM 6497 C CA . GLY A 1 817 ? 51.202 -20.027 7.095 1.00 32.34 817 GLY A CA 1
ATOM 6498 C C . GLY A 1 817 ? 51.883 -18.666 7.200 1.00 32.34 817 GLY A C 1
ATOM 6499 O O . GLY A 1 817 ? 52.732 -18.321 6.377 1.00 32.34 817 GLY A O 1
ATOM 6500 N N . PHE A 1 818 ? 51.533 -17.912 8.239 1.00 33.22 818 PHE A N 1
ATOM 6501 C CA . PHE A 1 818 ? 52.349 -16.814 8.742 1.00 33.22 818 PHE A CA 1
ATOM 6502 C C . PHE A 1 818 ? 53.743 -17.366 9.078 1.00 33.22 818 PHE A C 1
ATOM 6504 O O . PHE A 1 818 ? 53.945 -17.981 10.124 1.00 33.22 818 PHE A O 1
ATOM 6511 N N . LYS A 1 819 ? 54.724 -17.158 8.195 1.00 33.25 819 LYS A N 1
ATOM 6512 C CA . LYS A 1 819 ? 56.129 -17.175 8.604 1.00 33.25 819 LYS A CA 1
ATOM 6513 C C . LYS A 1 819 ? 56.383 -15.861 9.333 1.00 33.25 819 LYS A C 1
ATOM 6515 O O . LYS A 1 819 ? 56.368 -14.799 8.718 1.00 33.25 819 LYS A O 1
ATOM 6520 N N . GLY A 1 820 ? 56.560 -15.943 10.648 1.00 31.91 820 GLY A N 1
ATOM 6521 C CA . GLY A 1 820 ? 57.074 -14.836 11.440 1.00 31.91 820 GLY A CA 1
ATOM 6522 C C . GLY A 1 820 ? 58.465 -14.449 10.942 1.00 31.91 820 GLY A C 1
ATOM 6523 O O . GLY A 1 820 ? 59.351 -15.299 10.855 1.00 31.91 820 GLY A O 1
ATOM 6524 N N . ASN A 1 821 ? 58.645 -13.172 10.617 1.00 33.59 821 ASN A N 1
ATOM 6525 C CA . ASN A 1 821 ? 59.967 -12.578 10.497 1.00 33.59 821 ASN A CA 1
ATOM 6526 C C . ASN A 1 821 ? 60.519 -12.375 11.911 1.00 33.59 821 ASN A C 1
ATOM 6528 O O . ASN A 1 821 ? 60.126 -11.439 12.601 1.00 33.59 821 ASN A O 1
ATOM 6532 N N . ASN A 1 822 ? 61.424 -13.260 12.321 1.00 35.97 822 ASN A N 1
ATOM 6533 C CA . ASN A 1 822 ? 62.485 -12.928 13.264 1.00 35.97 822 ASN A CA 1
ATOM 6534 C C . ASN A 1 822 ? 63.754 -12.675 12.444 1.00 35.97 822 ASN A C 1
ATOM 6536 O O . ASN A 1 822 ? 64.449 -13.631 12.097 1.00 35.97 822 ASN A O 1
ATOM 6540 N N . GLN A 1 823 ? 64.003 -11.407 12.116 1.00 33.41 823 GLN A N 1
ATOM 6541 C CA . GLN A 1 823 ? 65.308 -10.734 12.118 1.00 33.41 823 GLN A CA 1
ATOM 6542 C C . GLN A 1 823 ? 65.115 -9.250 11.822 1.00 33.41 823 GLN A C 1
ATOM 6544 O O . GLN A 1 823 ? 64.343 -8.939 10.884 1.00 33.41 823 GLN A O 1
#